Protein 8YY7 (pdb70)

Secondary structure (DSSP, 8-state):
-PPBSS--S--SS--HHHHHHHHH-SEEEEE-TTS-EEEEE-SHHHHHHHHH-TTEESGGGGSTTS--SS---S-HHHHTHHHHHHHTT-HHHHHHHH-GGG-TTHHHHHHHHHHHHHHHHHHH-S-EETIIIIIHHHHHHHHHHHHT--STTHHHHHHHHHHHTB--SS--HHHHHHHHHHHHHHHHHHT-SS---SHHHHHHHHHTT---HHHHHHHHHHHHHHHHHHHHHHHHHHHHHHHH-HHHHHHHHH-GGGHHHHHHHHHHH---B-S-EEEEESS-EEETTEEEPTT-EEEE-HHHHHT-TTTSSSTTS--TT-S-----TT--GGG--TTHHHHHHHHHHHHHHHHHH-TT-EESS-GGGS-BPSSBSB--BS--EEE-/-PPBSS--S--SS--HHHHHHHHH-SEEEEE-TTS-EEEEE-SHHHHHHHHT-TTEESGGGGSTTS--SS---S-HHHHTHHHHHHHTT-HHHHHHHT-TTT-TTHHHHHHHHHHHHHHHHHHH-S-EETIIIIIHHHHHHHHHHHHT--STTHHHHHHHHHHHTB--SS--TTHHHHHHHHHHHHHHHHT-SS---SHHHHHHHHHTT---HHHHHHHHHHHHHHHHHHHHHHHHHHHHHHHH-HHHHHHHHH-GGGHHHHHHHHHHH---B-SPEEEEESS-EEETTEEEPTT-EEEE-HHHHHT-TTTSSSTTS--TT-S-----TT--GGGS-TTHHHHHHHHHHHHHHHHHH-TT-EESS-GGGS-BPPSBSB--BS--EEE-

Sequence (776 aa):
PLPDFPLSRRGDILPAEAERLRAEQPVARVRTMTGDEAWLVSSYELAKQVLEDDRFSLKDTANPGVPRQYALTIPPEVVNNMGNINSAGLRNAVMKTLSPQADRELGGWLEAQAHQLLDRLIEQGPPADLRDGFTEPYSAALHCRLLGIPTDDWRRLMSGIDVAFITSPRTFEGSAVNWYKDLGYMVDRLNADPEPTEGLLGRFAELRRSVSDELLATVALSLFGAGAVSTSAFLQHAIIALAQQPELADRLRAEPAVIGRAVDELLRYNLSIGDALPRIALADVRLGEVEIRAGELVLVLIEGANYDPAVFPHPERIDFDRESNPHLAFGGGQHFCPASALGRTHAEIALTALVEKLPALRLALPVEQLAWRPGFIKRLPERLPVLWPLPDFPLSRRGDILPAEAERLRAEQPVARVRTMTGDEAWLVSSYELAKQVLEDDRFSLKDTANPGVPRQYALTIPPEVVNNMGNINSAGLRNAVMKTLSPQADRELGGWLEAQAHQLLDRLIEQGPPADLRDGFTEPYSAALHCRLLGIPTDDWRRLMSGIDVAFITSPRTFEGSAVNWYKDLGYMVDRLNADPEPTEGLLGRFAELRRSVSDELLATVALSLFGAGAVSTSAFLQHAIIALAQQPELADRLRAEPAVIGRAVDELLRYNLSIGDALPRIALADVRLGEVEIRAGELVLVLIEGANYDPAVFPHPERIDFDRESNPHLAFGGGQHFCPASALGRTHAEIALTALVEKLPALRLALPVEQLAWRPGFIKRLPERLPVLW

Organism: NCBI:txid2018025

Foldseek 3Di:
DFAEPDQDLQWQADRPVLVVCVVPPQFGWHQALLRFIFTEHFAQVLLQVLLADCLFDQLCQLPPPFDHNFEQLDRSCVSVLVVVCVVVVNVVLLLCLLDPVNVVCPLVVLLVVLLVLLVVDVVVADWFFCLVSPLQLSLLCSLCQQAQHDCPCSVVLVVLLVQCFFGHSYDDPVSVVSHVVQLVVLLCQLPPPPHGCHHSSNVVNVVVVVQDSSSSSSSSSSCSSVRSLVLSFLLQNVLQVCQVPVVLLVVCVVPVVLLLLQSLLSLLSGQFQSHFRKTARCAFDCRPNDTDHHSHIYGYDQNSHSQHCVVPPPSRDRDSDDPDRPGQSQHHHPPRPSNVVVSSSSNSSSSSSCCVSPVNKHFPDDSVPFDWDPRGSTTHGPTGIIHD/DAAEPDQDLQWQADRPVLVVCCVPPQFGWHQALLRAIATEHFAQVLLQVLLADCLWDQLCQLPPPFDHNFEQLARSCLSVLVVVCVVVVNCVLLLCLLDPVNPVCLLVVLLVLLQVLLVVCVVVADWFFCLVSPLQLSLLCSLCQQAQHDSPCSVVLVVLLVLCFFGHSYDDPCSVVSVVVVLVVLLCQLVDPVHGCHHSSNVVNVVVVVADSSSSSSSSSSCSNVRSLLLSFLLQNLLQVCQVPVVVLVCCVVPVVLLLLQSLLSLLSGQFQRHFRKTARCAFDCRPNDTDHHSHIYGYDQNSHSQRCVVPPPSRDRDSDDPDRPGQSQHDHPPRPSNVVVSSSSNSSNSSSVCVSPVNKHFPDDSVPFDWDPRGSTTHGPTGIIHD

Structure (mmCIF, N/CA/C/O backbone):
data_8YY7
#
_entry.id   8YY7
#
_cell.length_a   84.970
_cell.length_b   84.970
_cell.length_c   136.220
_cell.angle_alpha   90.00
_cell.angle_beta   90.00
_cell.angle_gamma   90.00
#
_symmetry.space_group_name_H-M   'P 43'
#
loop_
_entity.id
_entity.type
_entity.pdbx_description
1 polymer PtmB
2 non-polymer (3S,6S)-3,6-bis[(1H-indol-3-yl)methyl]piperazine-2,5-dione
3 non-polymer HYPOXANTHINE
4 non-polymer 'PROTOPORPHYRIN IX CONTAINING FE'
5 water water
#
loop_
_atom_site.group_PDB
_atom_site.id
_atom_site.type_symbol
_atom_site.label_atom_id
_atom_site.label_alt_id
_atom_site.label_comp_id
_atom_site.label_asym_id
_atom_site.label_entity_id
_atom_site.label_seq_id
_atom_site.pdbx_PDB_ins_code
_atom_site.Cartn_x
_atom_site.Cartn_y
_atom_site.Cartn_z
_atom_site.occupancy
_atom_site.B_iso_or_equiv
_atom_site.auth_seq_id
_atom_site.auth_comp_id
_atom_site.auth_asym_id
_atom_site.auth_atom_id
_atom_site.pdbx_PDB_model_num
ATOM 1 N N . PRO A 1 19 ? 0.107 9.546 -7.148 1.00 81.24 19 PRO A N 1
ATOM 2 C CA . PRO A 1 19 ? -1.251 9.038 -6.889 1.00 68.21 19 PRO A CA 1
ATOM 3 C C . PRO A 1 19 ? -2.287 10.148 -6.746 1.00 54.96 19 PRO A C 1
ATOM 4 O O . PRO A 1 19 ? -2.147 11.034 -5.898 1.00 53.13 19 PRO A O 1
ATOM 8 N N . LEU A 1 20 ? -3.335 10.114 -7.562 1.00 46.28 20 LEU A N 1
ATOM 9 C CA . LEU A 1 20 ? -4.306 11.206 -7.500 1.00 45.99 20 LEU A CA 1
ATOM 10 C C . LEU A 1 20 ? -5.281 10.990 -6.339 1.00 34.92 20 LEU A C 1
ATOM 11 O O . LEU A 1 20 ? -5.731 9.863 -6.103 1.00 34.30 20 LEU A O 1
ATOM 16 N N . PRO A 1 21 ? -5.608 12.045 -5.594 1.00 32.57 21 PRO A N 1
ATOM 17 C CA . PRO A 1 21 ? -6.669 11.929 -4.587 1.00 30.23 21 PRO A CA 1
ATOM 18 C C . PRO A 1 21 ? -7.981 11.506 -5.224 1.00 27.86 21 PRO A C 1
ATOM 19 O O . PRO A 1 21 ? -8.291 11.874 -6.360 1.00 26.00 21 PRO A O 1
ATOM 23 N N . ASP A 1 22 ? -8.736 10.693 -4.496 1.00 22.90 22 ASP A N 1
ATOM 24 C CA . ASP A 1 22 ? -10.014 10.210 -4.986 1.00 27.45 22 ASP A CA 1
ATOM 25 C C . ASP A 1 22 ? -11.116 11.200 -4.645 1.00 22.81 22 ASP A C 1
ATOM 26 O O . ASP A 1 22 ? -11.060 11.898 -3.632 1.00 21.12 22 ASP A O 1
ATOM 31 N N . PHE A 1 23 ? -12.122 11.250 -5.509 1.00 21.32 23 PHE A N 1
ATOM 32 C CA . PHE A 1 23 ? -13.343 11.985 -5.238 1.00 21.88 23 PHE A CA 1
ATOM 33 C C . PHE A 1 23 ? -14.494 11.053 -5.588 1.00 24.17 23 PHE A C 1
ATOM 34 O O . PHE A 1 23 ? -14.374 10.266 -6.543 1.00 24.11 23 PHE A O 1
ATOM 42 N N . PRO A 1 24 ? -15.610 11.085 -4.842 1.00 22.24 24 PRO A N 1
ATOM 43 C CA . PRO A 1 24 ? -16.029 11.964 -3.735 1.00 25.09 24 PRO A CA 1
ATOM 44 C C . PRO A 1 24 ? -15.327 11.660 -2.418 1.00 22.36 24 PRO A C 1
ATOM 45 O O . PRO A 1 24 ? -14.616 10.657 -2.325 1.00 19.79 24 PRO A O 1
ATOM 49 N N . LEU A 1 25 ? -15.558 12.497 -1.401 1.00 24.45 25 LEU A N 1
ATOM 50 C CA . LEU A 1 25 ? -14.647 12.582 -0.261 1.00 24.93 25 LEU A CA 1
ATOM 51 C C . LEU A 1 25 ? -14.912 11.577 0.853 1.00 34.80 25 LEU A C 1
ATOM 52 O O . LEU A 1 25 ? -13.963 10.993 1.394 1.00 43.38 25 LEU A O 1
ATOM 57 N N . SER A 1 26 ? -16.170 11.401 1.236 1.00 29.61 26 SER A N 1
ATOM 58 C CA . SER A 1 26 ? -16.544 10.606 2.407 1.00 30.79 26 SER A CA 1
ATOM 59 C C . SER A 1 26 ? -18.044 10.772 2.421 1.00 26.82 26 SER A C 1
ATOM 60 O O . SER A 1 26 ? -18.551 11.787 1.926 1.00 23.11 26 SER A O 1
ATOM 63 N N . ARG A 1 27 ? -18.745 9.797 3.003 1.00 27.06 27 ARG A N 1
ATOM 64 C CA . ARG A 1 27 ? -20.203 9.764 2.971 1.00 27.05 27 ARG A CA 1
ATOM 65 C C . ARG A 1 27 ? -20.665 10.260 4.330 1.00 24.48 27 ARG A C 1
ATOM 66 O O . ARG A 1 27 ? -21.834 10.651 4.476 1.00 21.99 27 ARG A O 1
ATOM 74 N N . ARG A 1 28 ? -19.772 10.274 5.311 1.00 20.06 28 ARG A N 1
ATOM 75 C CA . ARG A 1 28 ? -20.141 10.664 6.662 1.00 23.11 28 ARG A CA 1
ATOM 76 C C . ARG A 1 28 ? -20.404 12.162 6.680 1.00 23.00 28 ARG A C 1
ATOM 77 O O . ARG A 1 28 ? -19.537 12.954 6.292 1.00 24.67 28 ARG A O 1
ATOM 85 N N . GLY A 1 29 ? -21.613 12.547 7.084 1.00 21.81 29 GLY A N 1
ATOM 86 C CA . GLY A 1 29 ? -22.058 13.918 6.951 1.00 21.73 29 GLY A CA 1
ATOM 87 C C . GLY A 1 29 ? -22.099 14.733 8.220 1.00 24.12 29 GLY A C 1
ATOM 88 O O . GLY A 1 29 ? -22.621 15.857 8.197 1.00 23.23 29 GLY A O 1
ATOM 89 N N . ASP A 1 30 ? -21.585 14.231 9.336 1.00 21.78 30 ASP A N 1
ATOM 90 C CA . ASP A 1 30 ? -21.761 15.014 10.551 1.00 28.13 30 ASP A CA 1
ATOM 91 C C . ASP A 1 30 ? -20.523 15.799 10.950 1.00 25.13 30 ASP A C 1
ATOM 92 O O . ASP A 1 30 ? -20.619 16.609 11.873 1.00 29.49 30 ASP A O 1
ATOM 97 N N . ILE A 1 31 ? -19.376 15.578 10.287 1.00 23.99 31 ILE A N 1
ATOM 98 C CA . ILE A 1 31 ? -18.187 16.416 10.423 1.00 26.05 31 ILE A CA 1
ATOM 99 C C . ILE A 1 31 ? -17.552 16.616 9.052 1.00 24.24 31 ILE A C 1
ATOM 100 O O . ILE A 1 31 ? -17.637 15.758 8.169 1.00 19.97 31 ILE A O 1
ATOM 105 N N . LEU A 1 32 ? -16.918 17.759 8.876 1.00 21.93 32 LEU A N 1
ATOM 106 C CA . LEU A 1 32 ? -16.204 18.021 7.632 1.00 23.73 32 LEU A CA 1
ATOM 107 C C . LEU A 1 32 ? -15.186 16.907 7.385 1.00 19.52 32 LEU A C 1
ATOM 108 O O . LEU A 1 32 ? -14.426 16.569 8.294 1.00 24.24 32 LEU A O 1
ATOM 113 N N . PRO A 1 33 ? -15.161 16.295 6.202 1.00 19.37 33 PRO A N 1
ATOM 114 C CA . PRO A 1 33 ? -14.083 15.339 5.900 1.00 24.18 33 PRO A CA 1
ATOM 115 C C . PRO A 1 33 ? -12.736 16.019 6.065 1.00 24.89 33 PRO A C 1
ATOM 116 O O . PRO A 1 33 ? -12.509 17.110 5.532 1.00 23.48 33 PRO A O 1
ATOM 120 N N . ALA A 1 34 ? -11.850 15.381 6.833 1.00 24.58 34 ALA A N 1
ATOM 121 C CA . ALA A 1 34 ? -10.502 15.915 7.005 1.00 27.39 34 ALA A CA 1
ATOM 122 C C . ALA A 1 34 ? -9.853 16.211 5.661 1.00 29.48 34 ALA A C 1
ATOM 123 O O . ALA A 1 34 ? -9.117 17.194 5.528 1.00 32.90 34 ALA A O 1
ATOM 125 N N . GLU A 1 35 ? -10.149 15.398 4.647 1.00 29.45 35 GLU A N 1
ATOM 126 C CA . GLU A 1 35 ? -9.567 15.609 3.328 1.00 28.58 35 GLU A CA 1
ATOM 127 C C . GLU A 1 35 ? -9.964 16.962 2.738 1.00 30.90 35 GLU A C 1
ATOM 128 O O . GLU A 1 35 ? -9.165 17.584 2.028 1.00 29.43 35 GLU A O 1
ATOM 134 N N . ALA A 1 36 ? -11.173 17.447 3.040 1.00 25.84 36 ALA A N 1
ATOM 135 C CA . ALA A 1 36 ? -11.591 18.756 2.538 1.00 33.20 36 ALA A CA 1
ATOM 136 C C . ALA A 1 36 ? -10.697 19.867 3.077 1.00 30.95 36 ALA A C 1
ATOM 137 O O . ALA A 1 36 ? -10.324 20.794 2.344 1.00 29.44 36 ALA A O 1
ATOM 139 N N . GLU A 1 37 ? -10.350 19.801 4.361 1.00 28.78 37 GLU A N 1
ATOM 140 C CA . GLU A 1 37 ? -9.452 20.802 4.925 1.00 29.10 37 GLU A CA 1
ATOM 141 C C . GLU A 1 37 ? -8.039 20.670 4.364 1.00 30.34 37 GLU A C 1
ATOM 142 O O . GLU A 1 37 ? -7.345 21.675 4.182 1.00 29.88 37 GLU A O 1
ATOM 148 N N . ARG A 1 38 ? -7.591 19.442 4.089 1.00 30.71 38 ARG A N 1
ATOM 149 C CA . ARG A 1 38 ? -6.247 19.263 3.551 1.00 30.56 38 ARG A CA 1
ATOM 150 C C . ARG A 1 38 ? -6.152 19.770 2.116 1.00 27.36 38 ARG A C 1
ATOM 151 O O . ARG A 1 38 ? -5.195 20.463 1.752 1.00 27.57 38 ARG A O 1
ATOM 159 N N . LEU A 1 39 ? -7.118 19.400 1.277 1.00 29.32 39 LEU A N 1
ATOM 160 C CA . LEU A 1 39 ? -7.159 19.928 -0.085 1.00 28.99 39 LEU A CA 1
ATOM 161 C C . LEU A 1 39 ? -7.145 21.452 -0.085 1.00 28.69 39 LEU A C 1
ATOM 162 O O . LEU A 1 39 ? -6.363 22.079 -0.807 1.00 29.45 39 LEU A O 1
ATOM 167 N N . ARG A 1 40 ? -7.996 22.074 0.734 1.00 29.19 40 ARG A N 1
ATOM 168 C CA . ARG A 1 40 ? -8.109 23.527 0.671 1.00 31.72 40 ARG A CA 1
ATOM 169 C C . ARG A 1 40 ? -6.810 24.203 1.081 1.00 33.20 40 ARG A C 1
ATOM 170 O O . ARG A 1 40 ? -6.423 25.225 0.501 1.00 35.43 40 ARG A O 1
ATOM 178 N N . ALA A 1 41 ? -6.113 23.636 2.067 1.00 31.53 41 ALA A N 1
ATOM 179 C CA . ALA A 1 41 ? -4.922 24.276 2.610 1.00 30.48 41 ALA A CA 1
ATOM 180 C C . ALA A 1 41 ? -3.690 24.075 1.733 1.00 35.77 41 ALA A C 1
ATOM 181 O O . ALA A 1 41 ? -2.831 24.962 1.678 1.00 39.95 41 ALA A O 1
ATOM 183 N N . GLU A 1 42 ? -3.583 22.945 1.038 1.00 31.99 42 GLU A N 1
ATOM 184 C CA . GLU A 1 42 ? -2.366 22.600 0.309 1.00 34.43 42 GLU A CA 1
ATOM 185 C C . GLU A 1 42 ? -2.523 22.675 -1.199 1.00 33.63 42 GLU A C 1
ATOM 186 O O . GLU A 1 42 ? -1.575 23.036 -1.893 1.00 35.74 42 GLU A O 1
ATOM 192 N N . GLN A 1 43 ? -3.686 22.317 -1.734 1.00 29.16 43 GLN A N 1
ATOM 193 C CA . GLN A 1 43 ? -3.919 22.352 -3.177 1.00 28.47 43 GLN A CA 1
ATOM 194 C C . GLN A 1 43 ? -5.369 22.737 -3.444 1.00 24.07 43 GLN A C 1
ATOM 195 O O . GLN A 1 43 ? -6.195 21.908 -3.844 1.00 22.71 43 GLN A O 1
ATOM 201 N N . PRO A 1 44 ? -5.708 24.017 -3.260 1.00 27.12 44 PRO A N 1
ATOM 202 C CA . PRO A 1 44 ? -7.114 24.438 -3.404 1.00 20.72 44 PRO A CA 1
ATOM 203 C C . PRO A 1 44 ? -7.687 24.211 -4.790 1.00 24.14 44 PRO A C 1
ATOM 204 O O . PRO A 1 44 ? -8.915 24.160 -4.925 1.00 23.61 44 PRO A O 1
ATOM 208 N N . VAL A 1 45 ? -6.853 24.092 -5.823 1.00 21.39 45 VAL A N 1
ATOM 209 C CA . VAL A 1 45 ? -7.257 23.543 -7.115 1.00 19.77 45 VAL A CA 1
ATOM 210 C C . VAL A 1 45 ? -6.428 22.286 -7.303 1.00 23.25 45 VAL A C 1
ATOM 211 O O . VAL A 1 45 ? -5.201 22.360 -7.464 1.00 23.71 45 VAL A O 1
ATOM 215 N N . ALA A 1 46 ? -7.078 21.129 -7.245 1.00 23.23 46 ALA A N 1
ATOM 216 C CA . ALA A 1 46 ? -6.373 19.854 -7.166 1.00 24.13 46 ALA A CA 1
ATOM 217 C C . ALA A 1 46 ? -6.902 18.906 -8.227 1.00 22.71 46 ALA A C 1
ATOM 218 O O . ALA A 1 46 ? -8.117 18.761 -8.374 1.00 22.50 46 ALA A O 1
ATOM 220 N N . ARG A 1 47 ? -5.994 18.270 -8.966 1.00 22.25 47 ARG A N 1
ATOM 221 C CA . ARG A 1 47 ? -6.388 17.200 -9.866 1.00 24.84 47 ARG A CA 1
ATOM 222 C C . ARG A 1 47 ? -6.791 15.977 -9.050 1.00 24.71 47 ARG A C 1
ATOM 223 O O . ARG A 1 47 ? -6.063 15.552 -8.147 1.00 24.40 47 ARG A O 1
ATOM 231 N N . VAL A 1 48 ? -7.976 15.439 -9.347 1.00 23.03 48 VAL A N 1
ATOM 232 C CA . VAL A 1 48 ? -8.522 14.296 -8.634 1.00 22.59 48 VAL A CA 1
ATOM 233 C C . VAL A 1 48 ? -9.037 13.282 -9.641 1.00 22.07 48 VAL A C 1
ATOM 234 O O . VAL A 1 48 ? -9.289 13.597 -10.806 1.00 19.28 48 VAL A O 1
ATOM 238 N N . ARG A 1 49 ? -9.204 12.053 -9.154 1.00 19.66 49 ARG A N 1
ATOM 239 C CA . ARG A 1 49 ? -9.781 10.941 -9.900 1.00 21.36 49 ARG A CA 1
ATOM 240 C C . ARG A 1 49 ? -11.205 10.732 -9.403 1.00 22.08 49 ARG A C 1
ATOM 241 O O . ARG A 1 49 ? -11.412 10.381 -8.239 1.00 19.15 49 ARG A O 1
ATOM 249 N N . THR A 1 50 ? -12.180 10.964 -10.276 1.00 21.42 50 THR A N 1
ATOM 250 C CA . THR A 1 50 ? -13.574 10.759 -9.913 1.00 22.96 50 THR A CA 1
ATOM 251 C C . THR A 1 50 ? -13.921 9.268 -9.944 1.00 24.56 50 THR A C 1
ATOM 252 O O . THR A 1 50 ? -13.143 8.428 -10.413 1.00 22.21 50 THR A O 1
ATOM 256 N N . MET A 1 51 ? -15.122 8.942 -9.444 1.00 21.83 51 MET A N 1
ATOM 257 C CA . MET A 1 51 ? -15.546 7.545 -9.375 1.00 22.12 51 MET A CA 1
ATOM 258 C C . MET A 1 51 ? -15.686 6.927 -10.759 1.00 20.20 51 MET A C 1
ATOM 259 O O . MET A 1 51 ? -15.675 5.697 -10.878 1.00 26.71 51 MET A O 1
ATOM 264 N N . THR A 1 52 ? -15.813 7.741 -11.812 1.00 21.52 52 THR A N 1
ATOM 265 C CA . THR A 1 52 ? -15.861 7.193 -13.167 1.00 22.13 52 THR A CA 1
ATOM 266 C C . THR A 1 52 ? -14.492 6.765 -13.680 1.00 24.98 52 THR A C 1
ATOM 267 O O . THR A 1 52 ? -14.418 6.095 -14.717 1.00 22.46 52 THR A O 1
ATOM 271 N N . GLY A 1 53 ? -13.417 7.122 -12.982 1.00 22.54 53 GLY A N 1
ATOM 272 C CA . GLY A 1 53 ? -12.085 7.039 -13.534 1.00 23.14 53 GLY A CA 1
ATOM 273 C C . GLY A 1 53 ? -11.656 8.276 -14.296 1.00 28.77 53 GLY A C 1
ATOM 274 O O . GLY A 1 53 ? -10.476 8.400 -14.626 1.00 21.34 53 GLY A O 1
ATOM 275 N N . ASP A 1 54 ? -12.577 9.188 -14.604 1.00 21.92 54 ASP A N 1
ATOM 276 C CA . ASP A 1 54 ? -12.176 10.441 -15.229 1.00 26.13 54 ASP A CA 1
ATOM 277 C C . ASP A 1 54 ? -11.404 11.308 -14.243 1.00 22.68 54 ASP A C 1
ATOM 278 O O . ASP A 1 54 ? -11.472 11.128 -13.025 1.00 24.77 54 ASP A O 1
ATOM 283 N N . GLU A 1 55 ? -10.695 12.291 -14.779 1.00 24.56 55 GLU A N 1
ATOM 284 C CA . GLU A 1 55 ? -10.007 13.255 -13.934 1.00 25.61 55 GLU A CA 1
ATOM 285 C C . GLU A 1 55 ? -10.745 14.587 -13.948 1.00 22.77 55 GLU A C 1
ATOM 286 O O . GLU A 1 55 ? -11.524 14.882 -14.856 1.00 23.52 55 GLU A O 1
ATOM 292 N N . ALA A 1 56 ? -10.486 15.394 -12.921 1.00 21.08 56 ALA A N 1
ATOM 293 C CA . ALA A 1 56 ? -11.166 16.669 -12.764 1.00 19.14 56 ALA A CA 1
ATOM 294 C C . ALA A 1 56 ? -10.299 17.560 -11.907 1.00 21.52 56 ALA A C 1
ATOM 295 O O . ALA A 1 56 ? -9.382 17.088 -11.224 1.00 23.14 56 ALA A O 1
ATOM 297 N N . TRP A 1 57 ? -10.612 18.856 -11.938 1.00 21.31 57 TRP A N 1
ATOM 298 C CA . TRP A 1 57 ? -10.041 19.829 -11.016 1.00 21.68 57 TRP A CA 1
ATOM 299 C C . TRP A 1 57 ? -11.025 20.086 -9.876 1.00 19.45 57 TRP A C 1
ATOM 300 O O . TRP A 1 57 ? -12.103 20.651 -10.097 1.00 20.93 57 TRP A O 1
ATOM 311 N N . LEU A 1 58 ? -10.641 19.720 -8.662 1.00 19.43 58 LEU A N 1
ATOM 312 C CA . LEU A 1 58 ? -11.472 19.950 -7.482 1.00 18.02 58 LEU A CA 1
ATOM 313 C C . LEU A 1 58 ? -11.075 21.268 -6.826 1.00 20.68 58 LEU A C 1
ATOM 314 O O . LEU A 1 58 ? -9.917 21.445 -6.433 1.00 20.85 58 LEU A O 1
ATOM 319 N N . VAL A 1 59 ? -12.032 22.189 -6.716 1.00 17.38 59 VAL A N 1
ATOM 320 C CA . VAL A 1 59 ? -11.787 23.555 -6.262 1.00 19.38 59 VAL A CA 1
ATOM 321 C C . VAL A 1 59 ? -12.375 23.700 -4.868 1.00 17.36 59 VAL A C 1
ATOM 322 O O . VAL A 1 59 ? -13.599 23.629 -4.704 1.00 19.30 59 VAL A O 1
ATOM 326 N N . SER A 1 60 ? -11.522 23.935 -3.864 1.00 19.64 60 SER A N 1
ATOM 327 C CA . SER A 1 60 ? -11.956 23.765 -2.479 1.00 21.46 60 SER A CA 1
ATOM 328 C C . SER A 1 60 ? -11.768 24.966 -1.561 1.00 22.69 60 SER A C 1
ATOM 329 O O . SER A 1 60 ? -12.147 24.879 -0.389 1.00 21.44 60 SER A O 1
ATOM 332 N N . SER A 1 61 ? -11.234 26.084 -2.042 1.00 18.55 61 SER A N 1
ATOM 333 C CA . SER A 1 61 ? -11.205 27.293 -1.234 1.00 18.15 61 SER A CA 1
ATOM 334 C C . SER A 1 61 ? -12.343 28.220 -1.637 1.00 18.33 61 SER A C 1
ATOM 335 O O . SER A 1 61 ? -12.833 28.185 -2.771 1.00 19.67 61 SER A O 1
ATOM 338 N N . TYR A 1 62 ? -12.750 29.070 -0.694 1.00 20.31 62 TYR A N 1
ATOM 339 C CA . TYR A 1 62 ? -13.897 29.942 -0.928 1.00 18.68 62 TYR A CA 1
ATOM 340 C C . TYR A 1 62 ? -13.663 30.855 -2.122 1.00 19.92 62 TYR A C 1
ATOM 341 O O . TYR A 1 62 ? -14.523 30.981 -3.003 1.00 18.04 62 TYR A O 1
ATOM 350 N N . GLU A 1 63 ? -12.506 31.514 -2.156 1.00 22.32 63 GLU A N 1
ATOM 351 C CA . GLU A 1 63 ? -12.244 32.520 -3.182 1.00 25.94 63 GLU A CA 1
ATOM 352 C C . GLU A 1 63 ? -12.306 31.908 -4.578 1.00 23.90 63 GLU A C 1
ATOM 353 O O . GLU A 1 63 ? -12.925 32.470 -5.487 1.00 20.22 63 GLU A O 1
ATOM 359 N N . LEU A 1 64 ? -11.673 30.747 -4.763 1.00 18.68 64 LEU A N 1
ATOM 360 C CA . LEU A 1 64 ? -11.642 30.112 -6.073 1.00 20.78 64 LEU A CA 1
ATOM 361 C C . LEU A 1 64 ? -12.959 29.425 -6.409 1.00 19.10 64 LEU A C 1
ATOM 362 O O . LEU A 1 64 ? -13.347 29.394 -7.579 1.00 23.07 64 LEU A O 1
ATOM 367 N N . ALA A 1 65 ? -13.651 28.872 -5.409 1.00 18.49 65 ALA A N 1
ATOM 368 C CA . ALA A 1 65 ? -15.001 28.364 -5.623 1.00 16.37 65 ALA A CA 1
ATOM 369 C C . ALA A 1 65 ? -15.909 29.447 -6.195 1.00 19.83 65 ALA A C 1
ATOM 370 O O . ALA A 1 65 ? -16.555 29.253 -7.230 1.00 18.47 65 ALA A O 1
ATOM 372 N N . LYS A 1 66 ? -15.979 30.595 -5.517 1.00 19.97 66 LYS A N 1
ATOM 373 C CA . LYS A 1 66 ? -16.884 31.656 -5.949 1.00 22.22 66 LYS A CA 1
ATOM 374 C C . LYS A 1 66 ? -16.495 32.165 -7.333 1.00 23.98 66 LYS A C 1
ATOM 375 O O . LYS A 1 66 ? -17.360 32.417 -8.181 1.00 19.47 66 LYS A O 1
ATOM 381 N N . GLN A 1 67 ? -15.189 32.267 -7.592 1.00 20.67 67 GLN A N 1
ATOM 382 C CA . GLN A 1 67 ? -14.718 32.651 -8.917 1.00 24.52 67 GLN A CA 1
ATOM 383 C C . GLN A 1 67 ? -15.276 31.722 -9.994 1.00 22.23 67 GLN A C 1
ATOM 384 O O . GLN A 1 67 ? -15.812 32.181 -11.009 1.00 19.96 67 GLN A O 1
ATOM 390 N N . VAL A 1 68 ? -15.155 30.404 -9.786 1.00 19.69 68 VAL A N 1
ATOM 391 C CA . VAL A 1 68 ? -15.693 29.445 -10.754 1.00 18.71 68 VAL A CA 1
ATOM 392 C C . VAL A 1 68 ? -17.189 29.655 -10.947 1.00 18.28 68 VAL A C 1
ATOM 393 O O . VAL A 1 68 ? -17.685 29.730 -12.079 1.00 20.21 68 VAL A O 1
ATOM 397 N N . LEU A 1 69 ? -17.939 29.745 -9.846 1.00 20.41 69 LEU A N 1
ATOM 398 C CA . LEU A 1 69 ? -19.382 29.908 -9.997 1.00 22.95 69 LEU A CA 1
ATOM 399 C C . LEU A 1 69 ? -19.716 31.189 -10.759 1.00 19.05 69 LEU A C 1
ATOM 400 O O . LEU A 1 69 ? -20.688 31.217 -11.517 1.00 17.72 69 LEU A O 1
ATOM 405 N N . GLU A 1 70 ? -18.907 32.237 -10.623 1.00 21.14 70 GLU A N 1
ATOM 406 C CA . GLU A 1 70 ? -19.247 33.514 -11.252 1.00 20.69 70 GLU A CA 1
ATOM 407 C C . GLU A 1 70 ? -18.600 33.718 -12.619 1.00 24.56 70 GLU A C 1
ATOM 408 O O . GLU A 1 70 ? -18.858 34.736 -13.266 1.00 27.77 70 GLU A O 1
ATOM 414 N N . ASP A 1 71 ? -17.799 32.771 -13.087 1.00 23.53 71 ASP A N 1
ATOM 415 C CA . ASP A 1 71 ? -17.159 32.848 -14.397 1.00 22.02 71 ASP A CA 1
ATOM 416 C C . ASP A 1 71 ? -17.890 31.899 -15.340 1.00 24.24 71 ASP A C 1
ATOM 417 O O . ASP A 1 71 ? -17.764 30.677 -15.216 1.00 23.06 71 ASP A O 1
ATOM 422 N N . ASP A 1 72 ? -18.624 32.454 -16.308 1.00 21.30 72 ASP A N 1
ATOM 423 C CA . ASP A 1 72 ? -19.486 31.626 -17.151 1.00 21.57 72 ASP A CA 1
ATOM 424 C C . ASP A 1 72 ? -18.748 30.917 -18.275 1.00 24.38 72 ASP A C 1
ATOM 425 O O . ASP A 1 72 ? -19.398 30.269 -19.105 1.00 26.30 72 ASP A O 1
ATOM 430 N N . ARG A 1 73 ? -17.425 31.006 -18.336 1.00 23.35 73 ARG A N 1
ATOM 431 C CA . ARG A 1 73 ? -16.717 30.073 -19.199 1.00 26.55 73 ARG A CA 1
ATOM 432 C C . ARG A 1 73 ? -16.474 28.741 -18.511 1.00 24.66 73 ARG A C 1
ATOM 433 O O . ARG A 1 73 ? -15.868 27.858 -19.119 1.00 22.63 73 ARG A O 1
ATOM 441 N N . PHE A 1 74 ? -16.915 28.595 -17.254 1.00 18.98 74 PHE A N 1
ATOM 442 C CA . PHE A 1 74 ? -17.125 27.293 -16.633 1.00 19.24 74 PHE A CA 1
ATOM 443 C C . PHE A 1 74 ? -18.612 26.995 -16.752 1.00 23.37 74 PHE A C 1
ATOM 444 O O . PHE A 1 74 ? -19.430 27.621 -16.072 1.00 24.89 74 PHE A O 1
ATOM 452 N N . SER A 1 75 ? -18.958 26.061 -17.630 1.00 17.76 75 SER A N 1
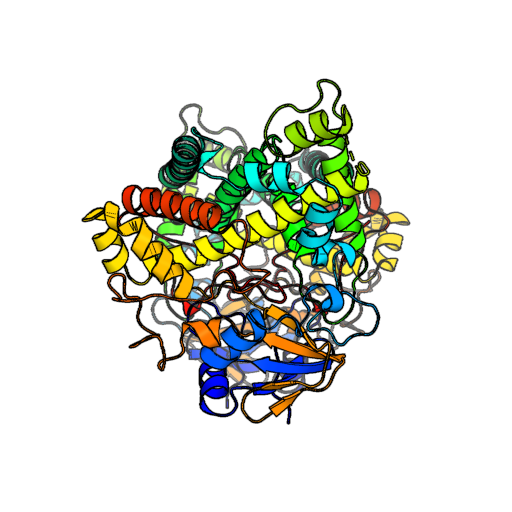ATOM 453 C CA . SER A 1 75 ? -20.326 25.867 -18.094 1.00 22.76 75 SER A CA 1
ATOM 454 C C . SER A 1 75 ? -20.982 24.665 -17.431 1.00 19.02 75 SER A C 1
ATOM 455 O O . SER A 1 75 ? -20.426 23.565 -17.450 1.00 18.25 75 SER A O 1
ATOM 458 N N . LEU A 1 76 ? -22.197 24.867 -16.913 1.00 21.73 76 LEU A N 1
ATOM 459 C CA . LEU A 1 76 ? -22.956 23.780 -16.309 1.00 19.98 76 LEU A CA 1
ATOM 460 C C . LEU A 1 76 ? -23.603 22.908 -17.383 1.00 22.64 76 LEU A C 1
ATOM 461 O O . LEU A 1 76 ? -23.499 21.677 -17.347 1.00 19.18 76 LEU A O 1
ATOM 466 N N . LYS A 1 77 ? -24.273 23.515 -18.352 1.00 20.30 77 LYS A N 1
ATOM 467 C CA . LYS A 1 77 ? -25.016 22.746 -19.380 1.00 23.19 77 LYS A CA 1
ATOM 468 C C . LYS A 1 77 ? -24.096 21.743 -20.085 1.00 24.36 77 LYS A C 1
ATOM 469 O O . LYS A 1 77 ? -24.523 20.614 -20.327 1.00 23.40 77 LYS A O 1
ATOM 475 N N . ASP A 1 78 ? -22.861 22.147 -20.348 1.00 23.98 78 ASP A N 1
ATOM 476 C CA . ASP A 1 78 ? -21.983 21.273 -21.115 1.00 24.89 78 ASP A CA 1
ATOM 477 C C . ASP A 1 78 ? -21.493 20.062 -20.331 1.00 24.82 78 ASP A C 1
ATOM 478 O O . ASP A 1 78 ? -20.933 19.140 -20.949 1.00 23.82 78 ASP A O 1
ATOM 483 N N . THR A 1 79 ? -21.709 20.016 -19.008 1.00 19.06 79 THR A N 1
ATOM 484 C CA . THR A 1 79 ? -21.305 18.823 -18.260 1.00 19.49 79 THR A CA 1
ATOM 485 C C . THR A 1 79 ? -22.065 17.584 -18.700 1.00 22.32 79 THR A C 1
ATOM 486 O O . THR A 1 79 ? -21.598 16.463 -18.450 1.00 21.41 79 THR A O 1
ATOM 490 N N . ALA A 1 80 ? -23.231 17.764 -19.319 1.00 21.99 80 ALA A N 1
ATOM 491 C CA . ALA A 1 80 ? -24.086 16.681 -19.792 1.00 24.28 80 ALA A CA 1
ATOM 492 C C . ALA A 1 80 ? -23.735 16.205 -21.202 1.00 26.21 80 ALA A C 1
ATOM 493 O O . ALA A 1 80 ? -24.373 15.266 -21.699 1.00 30.45 80 ALA A O 1
ATOM 495 N N . ASN A 1 81 ? -22.769 16.839 -21.863 1.00 25.05 81 ASN A N 1
ATOM 496 C CA . ASN A 1 81 ? -22.470 16.516 -23.253 1.00 30.66 81 ASN A CA 1
ATOM 497 C C . ASN A 1 81 ? -21.895 15.104 -23.370 1.00 32.37 81 ASN A C 1
ATOM 498 O O . ASN A 1 81 ? -21.167 14.646 -22.482 1.00 28.48 81 ASN A O 1
ATOM 503 N N . PRO A 1 82 ? -22.196 14.401 -24.467 1.00 34.95 82 PRO A N 1
ATOM 504 C CA . PRO A 1 82 ? -21.558 13.102 -24.701 1.00 34.76 82 PRO A CA 1
ATOM 505 C C . PRO A 1 82 ? -20.044 13.240 -24.686 1.00 31.06 82 PRO A C 1
ATOM 506 O O . PRO A 1 82 ? -19.481 14.187 -25.242 1.00 31.20 82 PRO A O 1
ATOM 510 N N . GLY A 1 83 ? -19.384 12.302 -24.020 1.00 27.04 83 GLY A N 1
ATOM 511 C CA . GLY A 1 83 ? -17.944 12.230 -24.109 1.00 29.80 83 GLY A CA 1
ATOM 512 C C . GLY A 1 83 ? -17.156 13.233 -23.292 1.00 30.55 83 GLY A C 1
ATOM 513 O O . GLY A 1 83 ? -15.923 13.233 -23.389 1.00 33.02 83 GLY A O 1
ATOM 514 N N . VAL A 1 84 ? -17.794 14.093 -22.500 1.00 26.70 84 VAL A N 1
ATOM 515 C CA . VAL A 1 84 ? -17.014 14.961 -21.608 1.00 25.32 84 VAL A CA 1
ATOM 516 C C . VAL A 1 84 ? -16.637 14.164 -20.364 1.00 26.40 84 VAL A C 1
ATOM 517 O O . VAL A 1 84 ? -17.303 13.172 -20.047 1.00 26.96 84 VAL A O 1
ATOM 521 N N . PRO A 1 85 ? -15.589 14.539 -19.637 1.00 24.65 85 PRO A N 1
ATOM 522 C CA . PRO A 1 85 ? -15.319 13.879 -18.353 1.00 23.39 85 PRO A CA 1
ATOM 523 C C . PRO A 1 85 ? -16.459 14.120 -17.369 1.00 28.68 85 PRO A C 1
ATOM 524 O O . PRO A 1 85 ? -17.148 15.145 -17.418 1.00 22.52 85 PRO A O 1
ATOM 528 N N . ARG A 1 86 ? -16.655 13.150 -16.470 1.00 24.22 86 ARG A N 1
ATOM 529 C CA . ARG A 1 86 ? -17.807 13.113 -15.574 1.00 28.43 86 ARG A CA 1
ATOM 530 C C . ARG A 1 86 ? -17.377 12.725 -14.167 1.00 24.61 86 ARG A C 1
ATOM 531 O O . ARG A 1 86 ? -16.458 11.923 -13.990 1.00 22.05 86 ARG A O 1
ATOM 539 N N . GLN A 1 87 ? -18.062 13.289 -13.163 1.00 21.64 87 GLN A N 1
ATOM 540 C CA . GLN A 1 87 ? -17.933 12.785 -11.800 1.00 18.37 87 GLN A CA 1
ATOM 541 C C . GLN A 1 87 ? -18.828 11.570 -11.544 1.00 20.13 87 GLN A C 1
ATOM 542 O O . GLN A 1 87 ? -18.542 10.780 -10.637 1.00 16.82 87 GLN A O 1
ATOM 548 N N . TYR A 1 88 ? -19.886 11.386 -12.326 1.00 21.19 88 TYR A N 1
ATOM 549 C CA . TYR A 1 88 ? -20.673 10.159 -12.258 1.00 19.47 88 TYR A CA 1
ATOM 550 C C . TYR A 1 88 ? -21.561 10.118 -13.485 1.00 22.55 88 TYR A C 1
ATOM 551 O O . TYR A 1 88 ? -21.718 11.125 -14.180 1.00 22.00 88 TYR A O 1
ATOM 560 N N . ALA A 1 89 ? -22.130 8.940 -13.749 1.00 20.82 89 ALA A N 1
ATOM 561 C CA . ALA A 1 89 ? -22.959 8.755 -14.935 1.00 25.49 89 ALA A CA 1
ATOM 562 C C . ALA A 1 89 ? -24.155 9.700 -14.939 1.00 25.64 89 ALA A C 1
ATOM 563 O O . ALA A 1 89 ? -24.767 9.966 -13.903 1.00 25.32 89 ALA A O 1
ATOM 565 N N . LEU A 1 90 ? -24.482 10.207 -16.125 1.00 28.24 90 LEU A N 1
ATOM 566 C CA . LEU A 1 90 ? -25.753 10.881 -16.339 1.00 28.15 90 LEU A CA 1
ATOM 567 C C . LEU A 1 90 ? -26.893 9.926 -16.045 1.00 29.33 90 LEU A C 1
ATOM 568 O O . LEU A 1 90 ? -26.924 8.813 -16.575 1.00 29.07 90 LEU A O 1
ATOM 573 N N . THR A 1 91 ? -27.837 10.364 -15.211 1.00 29.89 91 THR A N 1
ATOM 574 C CA . THR A 1 91 ? -29.047 9.603 -14.922 1.00 27.92 91 THR A CA 1
ATOM 575 C C . THR A 1 91 ? -30.322 10.263 -15.431 1.00 26.66 91 THR A C 1
ATOM 576 O O . THR A 1 91 ? -31.412 9.739 -15.184 1.00 27.84 91 THR A O 1
ATOM 580 N N . ILE A 1 92 ? -30.224 11.401 -16.109 1.00 30.68 92 ILE A N 1
ATOM 581 C CA . ILE A 1 92 ? -31.386 12.068 -16.689 1.00 35.92 92 ILE A CA 1
ATOM 582 C C . ILE A 1 92 ? -31.048 12.423 -18.131 1.00 38.75 92 ILE A C 1
ATOM 583 O O . ILE A 1 92 ? -29.872 12.396 -18.525 1.00 36.57 92 ILE A O 1
ATOM 588 N N . PRO A 1 93 ? -32.049 12.747 -18.949 1.00 39.73 93 PRO A N 1
ATOM 589 C CA . PRO A 1 93 ? -31.747 13.277 -20.285 1.00 37.42 93 PRO A CA 1
ATOM 590 C C . PRO A 1 93 ? -30.839 14.482 -20.160 1.00 35.51 93 PRO A C 1
ATOM 591 O O . PRO A 1 93 ? -30.997 15.288 -19.229 1.00 34.61 93 PRO A O 1
ATOM 595 N N . PRO A 1 94 ? -29.845 14.611 -21.041 1.00 37.05 94 PRO A N 1
ATOM 596 C CA . PRO A 1 94 ? -28.865 15.699 -20.879 1.00 34.82 94 PRO A CA 1
ATOM 597 C C . PRO A 1 94 ? -29.486 17.088 -20.885 1.00 33.31 94 PRO A C 1
ATOM 598 O O . PRO A 1 94 ? -28.927 18.006 -20.265 1.00 29.56 94 PRO A O 1
ATOM 602 N N . GLU A 1 95 ? -30.626 17.270 -21.565 1.00 31.92 95 GLU A N 1
ATOM 603 C CA . GLU A 1 95 ? -31.274 18.579 -21.584 1.00 36.14 95 GLU A CA 1
ATOM 604 C C . GLU A 1 95 ? -31.691 19.015 -20.185 1.00 35.66 95 GLU A C 1
ATOM 605 O O . GLU A 1 95 ? -31.753 20.217 -19.902 1.00 34.35 95 GLU A O 1
ATOM 611 N N . VAL A 1 96 ? -31.965 18.056 -19.296 1.00 33.92 96 VAL A N 1
ATOM 612 C CA . VAL A 1 96 ? -32.497 18.384 -17.975 1.00 31.27 96 VAL A CA 1
ATOM 613 C C . VAL A 1 96 ? -31.436 19.023 -17.086 1.00 33.72 96 VAL A C 1
ATOM 614 O O . VAL A 1 96 ? -31.767 19.770 -16.161 1.00 36.15 96 VAL A O 1
ATOM 618 N N . VAL A 1 97 ? -30.152 18.758 -17.338 1.00 32.88 97 VAL A N 1
ATOM 619 C CA . VAL A 1 97 ? -29.114 19.485 -16.608 1.00 35.38 97 VAL A CA 1
ATOM 620 C C . VAL A 1 97 ? -29.203 20.976 -16.916 1.00 34.27 97 VAL A C 1
ATOM 621 O O . VAL A 1 97 ? -28.854 21.821 -16.081 1.00 33.22 97 VAL A O 1
ATOM 625 N N . ASN A 1 98 ? -29.688 21.317 -18.111 1.00 34.81 98 ASN A N 1
ATOM 626 C CA . ASN A 1 98 ? -29.983 22.683 -18.526 1.00 37.15 98 ASN A CA 1
ATOM 627 C C . ASN A 1 98 ? -31.425 23.087 -18.213 1.00 34.46 98 ASN A C 1
ATOM 628 O O . ASN A 1 98 ? -32.004 23.903 -18.937 1.00 39.67 98 ASN A O 1
ATOM 633 N N . ASN A 1 99 ? -32.016 22.519 -17.157 1.00 34.22 99 ASN A N 1
ATOM 634 C CA . ASN A 1 99 ? -33.413 22.768 -16.810 1.00 37.37 99 ASN A CA 1
ATOM 635 C C . ASN A 1 99 ? -33.763 24.250 -16.880 1.00 37.41 99 ASN A C 1
ATOM 636 O O . ASN A 1 99 ? -34.674 24.657 -17.612 1.00 36.10 99 ASN A O 1
ATOM 641 N N . MET A 1 100 ? -33.040 25.079 -16.130 1.00 36.14 100 MET A N 1
ATOM 642 C CA . MET A 1 100 ? -33.396 26.491 -16.101 1.00 38.37 100 MET A CA 1
ATOM 643 C C . MET A 1 100 ? -33.211 27.146 -17.461 1.00 38.17 100 MET A C 1
ATOM 644 O O . MET A 1 100 ? -33.989 28.033 -17.826 1.00 39.59 100 MET A O 1
ATOM 649 N N . GLY A 1 101 ? -32.201 26.720 -18.224 1.00 40.50 101 GLY A N 1
ATOM 650 C CA . GLY A 1 101 ? -32.063 27.204 -19.588 1.00 37.48 101 GLY A CA 1
ATOM 651 C C . GLY A 1 101 ? -33.292 26.917 -20.425 1.00 41.51 101 GLY A C 1
ATOM 652 O O . GLY A 1 101 ? -33.849 27.816 -21.058 1.00 40.43 101 GLY A O 1
ATOM 653 N N . ASN A 1 102 ? -33.748 25.660 -20.418 1.00 40.52 102 ASN A N 1
ATOM 654 C CA . ASN A 1 102 ? -34.948 25.306 -21.171 1.00 38.98 102 ASN A CA 1
ATOM 655 C C . ASN A 1 102 ? -36.164 26.073 -20.665 1.00 44.05 102 ASN A C 1
ATOM 656 O O . ASN A 1 102 ? -37.030 26.473 -21.454 1.00 41.08 102 ASN A O 1
ATOM 661 N N . ILE A 1 103 ? -36.243 26.292 -19.350 1.00 44.04 103 ILE A N 1
ATOM 662 C CA . ILE A 1 103 ? -37.373 27.017 -18.777 1.00 39.11 103 ILE A CA 1
ATOM 663 C C . ILE A 1 103 ? -37.397 28.454 -19.284 1.00 42.76 103 ILE A C 1
ATOM 664 O O . ILE A 1 103 ? -38.453 28.973 -19.670 1.00 41.84 103 ILE A O 1
ATOM 669 N N . ASN A 1 104 ? -36.232 29.109 -19.312 1.00 40.12 104 ASN A N 1
ATOM 670 C CA . ASN A 1 104 ? -36.167 30.504 -19.740 1.00 44.58 104 ASN A CA 1
ATOM 671 C C . ASN A 1 104 ? -36.477 30.670 -21.223 1.00 43.42 104 ASN A C 1
ATOM 672 O O . ASN A 1 104 ? -37.089 31.668 -21.613 1.00 46.00 104 ASN A O 1
ATOM 677 N N . SER A 1 105 ? -36.070 29.716 -22.063 1.00 45.89 105 SER A N 1
ATOM 678 C CA . SER A 1 105 ? -36.239 29.887 -23.502 1.00 46.34 105 SER A CA 1
ATOM 679 C C . SER A 1 105 ? -37.638 29.511 -23.963 1.00 47.25 105 SER A C 1
ATOM 680 O O . SER A 1 105 ? -38.102 30.011 -24.995 1.00 48.29 105 SER A O 1
ATOM 683 N N . ALA A 1 106 ? -38.320 28.636 -23.231 1.00 43.86 106 ALA A N 1
ATOM 684 C CA . ALA A 1 106 ? -39.649 28.192 -23.613 1.00 45.78 106 ALA A CA 1
ATOM 685 C C . ALA A 1 106 ? -40.750 29.073 -23.042 1.00 43.94 106 ALA A C 1
ATOM 686 O O . ALA A 1 106 ? -41.922 28.689 -23.099 1.00 46.31 106 ALA A O 1
ATOM 688 N N . GLY A 1 107 ? -40.405 30.239 -22.494 1.00 43.01 107 GLY A N 1
ATOM 689 C CA . GLY A 1 107 ? -41.402 31.107 -21.897 1.00 39.52 107 GLY A CA 1
ATOM 690 C C . GLY A 1 107 ? -42.039 30.571 -20.632 1.00 45.97 107 GLY A C 1
ATOM 691 O O . GLY A 1 107 ? -43.115 31.036 -20.249 1.00 47.29 107 GLY A O 1
ATOM 692 N N . LEU A 1 108 ? -41.403 29.599 -19.973 1.00 43.83 108 LEU A N 1
ATOM 693 C CA . LEU A 1 108 ? -41.920 28.987 -18.753 1.00 44.73 108 LEU A CA 1
ATOM 694 C C . LEU A 1 108 ? -41.426 29.673 -17.482 1.00 37.49 108 LEU A C 1
ATOM 695 O O . LEU A 1 108 ? -41.839 29.285 -16.383 1.00 36.99 108 LEU A O 1
ATOM 700 N N . ARG A 1 109 ? -40.569 30.687 -17.603 1.00 37.29 109 ARG A N 1
ATOM 701 C CA . ARG A 1 109 ? -39.911 31.247 -16.427 1.00 39.75 109 ARG A CA 1
ATOM 702 C C . ARG A 1 109 ? -40.911 31.871 -15.457 1.00 42.29 109 ARG A C 1
ATOM 703 O O . ARG A 1 109 ? -40.812 31.665 -14.241 1.00 40.37 109 ARG A O 1
ATOM 711 N N . ASN A 1 110 ? -41.879 32.634 -15.973 1.00 39.80 110 ASN A N 1
ATOM 712 C CA . ASN A 1 110 ? -42.832 33.315 -15.100 1.00 39.26 110 ASN A CA 1
ATOM 713 C C . ASN A 1 110 ? -43.610 32.317 -14.253 1.00 36.15 110 ASN A C 1
ATOM 714 O O . ASN A 1 110 ? -43.744 32.492 -13.036 1.00 35.76 110 ASN A O 1
ATOM 719 N N . ALA A 1 111 ? -44.148 31.272 -14.893 1.00 30.20 111 ALA A N 1
ATOM 720 C CA . ALA A 1 111 ? -44.872 30.230 -14.168 1.00 29.33 111 ALA A CA 1
ATOM 721 C C . ALA A 1 111 ? -43.981 29.573 -13.120 1.00 30.07 111 ALA A C 1
ATOM 722 O O . ALA A 1 111 ? -44.395 29.379 -11.971 1.00 32.47 111 ALA A O 1
ATOM 724 N N . VAL A 1 112 ? -42.750 29.226 -13.503 1.00 28.68 112 VAL A N 1
ATOM 725 C CA . VAL A 1 112 ? -41.833 28.553 -12.582 1.00 29.67 112 VAL A CA 1
ATOM 726 C C . VAL A 1 112 ? -41.501 29.459 -11.397 1.00 29.64 112 VAL A C 1
ATOM 727 O O . VAL A 1 112 ? -41.646 29.072 -10.234 1.00 27.85 112 VAL A O 1
ATOM 731 N N . MET A 1 113 ? -41.052 30.681 -11.671 1.00 28.57 113 MET A N 1
ATOM 732 C CA . MET A 1 113 ? -40.637 31.556 -10.578 1.00 34.76 113 MET A CA 1
ATOM 733 C C . MET A 1 113 ? -41.808 31.901 -9.664 1.00 34.70 113 MET A C 1
ATOM 734 O O . MET A 1 113 ? -41.640 32.013 -8.441 1.00 34.62 113 MET A O 1
ATOM 739 N N . LYS A 1 114 ? -43.009 32.065 -10.232 1.00 35.87 114 LYS A N 1
ATOM 740 C CA . LYS A 1 114 ? -44.180 32.310 -9.394 1.00 34.97 114 LYS A CA 1
ATOM 741 C C . LYS A 1 114 ? -44.429 31.130 -8.467 1.00 30.73 114 LYS A C 1
ATOM 742 O O . LYS A 1 114 ? -44.786 31.311 -7.297 1.00 32.20 114 LYS A O 1
ATOM 748 N N . THR A 1 115 ? -44.228 29.912 -8.973 1.00 29.26 115 THR A N 1
ATOM 749 C CA . THR A 1 115 ? -44.401 28.708 -8.164 1.00 28.39 115 THR A CA 1
ATOM 750 C C . THR A 1 115 ? -43.356 28.634 -7.053 1.00 31.02 115 THR A C 1
ATOM 751 O O . THR A 1 115 ? -43.665 28.235 -5.925 1.00 30.82 115 THR A O 1
ATOM 755 N N . LEU A 1 116 ? -42.115 29.023 -7.344 1.00 31.83 116 LEU A N 1
ATOM 756 C CA . LEU A 1 116 ? -41.063 28.922 -6.341 1.00 30.62 116 LEU A CA 1
ATOM 757 C C . LEU A 1 116 ? -41.081 30.066 -5.336 1.00 34.93 116 LEU A C 1
ATOM 758 O O . LEU A 1 116 ? -40.383 29.983 -4.325 1.00 34.65 116 LEU A O 1
ATOM 763 N N . SER A 1 117 ? -41.865 31.120 -5.579 1.00 40.24 117 SER A N 1
ATOM 764 C CA . SER A 1 117 ? -41.947 32.260 -4.672 1.00 38.73 117 SER A CA 1
ATOM 765 C C . SER A 1 117 ? -42.858 31.969 -3.483 1.00 40.01 117 SER A C 1
ATOM 766 O O . SER A 1 117 ? -44.077 31.842 -3.657 1.00 36.84 117 SER A O 1
ATOM 769 N N . PRO A 1 118 ? -42.310 31.859 -2.265 1.00 37.68 118 PRO A N 1
ATOM 770 C CA . PRO A 1 118 ? -43.176 31.682 -1.086 1.00 41.55 118 PRO A CA 1
ATOM 771 C C . PRO A 1 118 ? -44.190 32.797 -0.914 1.00 44.70 118 PRO A C 1
ATOM 772 O O . PRO A 1 118 ? -45.266 32.564 -0.346 1.00 43.19 118 PRO A O 1
ATOM 776 N N . GLN A 1 119 ? -43.879 34.002 -1.400 1.00 45.42 119 GLN A N 1
ATOM 777 C CA . GLN A 1 119 ? -44.801 35.124 -1.274 1.00 45.82 119 GLN A CA 1
ATOM 778 C C . GLN A 1 119 ? -46.018 34.971 -2.180 1.00 47.60 119 GLN A C 1
ATOM 779 O O . GLN A 1 119 ? -47.094 35.487 -1.856 1.00 50.41 119 GLN A O 1
ATOM 781 N N . ALA A 1 120 ? -45.876 34.275 -3.310 1.00 40.94 120 ALA A N 1
ATOM 782 C CA . ALA A 1 120 ? -47.006 34.087 -4.213 1.00 37.35 120 ALA A CA 1
ATOM 783 C C . ALA A 1 120 ? -48.051 33.133 -3.648 1.00 40.50 120 ALA A C 1
ATOM 784 O O . ALA A 1 120 ? -49.175 33.094 -4.163 1.00 42.19 120 ALA A O 1
ATOM 786 N N . ASP A 1 121 ? -47.710 32.365 -2.614 1.00 37.40 121 ASP A N 1
ATOM 787 C CA . ASP A 1 121 ? -48.628 31.431 -1.957 1.00 33.84 121 ASP A CA 1
ATOM 788 C C . ASP A 1 121 ? -48.831 31.939 -0.532 1.00 38.58 121 ASP A C 1
ATOM 789 O O . ASP A 1 121 ? -48.192 31.479 0.415 1.00 34.80 121 ASP A O 1
ATOM 794 N N . ARG A 1 122 ? -49.750 32.901 -0.385 1.00 39.21 122 ARG A N 1
ATOM 795 C CA . ARG A 1 122 ? -49.944 33.590 0.889 1.00 40.81 122 ARG A CA 1
ATOM 796 C C . ARG A 1 122 ? -50.272 32.628 2.031 1.00 37.06 122 ARG A C 1
ATOM 797 O O . ARG A 1 122 ? -50.007 32.944 3.196 1.00 36.64 122 ARG A O 1
ATOM 799 N N . GLU A 1 123 ? -50.815 31.453 1.719 1.00 38.45 123 GLU A N 1
ATOM 800 C CA . GLU A 1 123 ? -51.123 30.429 2.706 1.00 38.12 123 GLU A CA 1
ATOM 801 C C . GLU A 1 123 ? -49.955 29.504 3.027 1.00 31.00 123 GLU A C 1
ATOM 802 O O . GLU A 1 123 ? -50.067 28.715 3.969 1.00 27.38 123 GLU A O 1
ATOM 808 N N . LEU A 1 124 ? -48.858 29.559 2.268 1.00 32.01 124 LEU A N 1
ATOM 809 C CA . LEU A 1 124 ? -47.854 28.497 2.359 1.00 27.95 124 LEU A CA 1
ATOM 810 C C . LEU A 1 124 ? -47.292 28.371 3.771 1.00 25.53 124 LEU A C 1
ATOM 811 O O . LEU A 1 124 ? -47.179 27.258 4.302 1.00 20.91 124 LEU A O 1
ATOM 816 N N . GLY A 1 125 ? -46.985 29.503 4.414 1.00 23.79 125 GLY A N 1
ATOM 817 C CA . GLY A 1 125 ? -46.417 29.464 5.754 1.00 20.30 125 GLY A CA 1
ATOM 818 C C . GLY A 1 125 ? -47.288 28.745 6.773 1.00 28.10 125 GLY A C 1
ATOM 819 O O . GLY A 1 125 ? -46.829 27.836 7.479 1.00 24.46 125 GLY A O 1
ATOM 820 N N . GLY A 1 126 ? -48.548 29.165 6.902 1.00 25.59 126 GLY A N 1
ATOM 821 C CA . GLY A 1 126 ? -49.426 28.487 7.847 1.00 20.91 126 GLY A CA 1
ATOM 822 C C . GLY A 1 126 ? -49.616 27.016 7.510 1.00 23.23 126 GLY A C 1
ATOM 823 O O . GLY A 1 126 ? -49.698 26.163 8.399 1.00 24.25 126 GLY A O 1
ATOM 824 N N . TRP A 1 127 ? -49.687 26.696 6.219 1.00 22.74 127 TRP A N 1
ATOM 825 C CA . TRP A 1 127 ? -49.894 25.307 5.812 1.00 23.41 127 TRP A CA 1
ATOM 826 C C . TRP A 1 127 ? -48.670 24.445 6.129 1.00 22.37 127 TRP A C 1
ATOM 827 O O . TRP A 1 127 ? -48.803 23.321 6.624 1.00 21.14 127 TRP A O 1
ATOM 838 N N . LEU A 1 128 ? -47.468 24.946 5.823 1.00 21.47 128 LEU A N 1
ATOM 839 C CA . LEU A 1 128 ? -46.247 24.218 6.177 1.00 21.12 128 LEU A CA 1
ATOM 840 C C . LEU A 1 128 ? -46.143 24.001 7.682 1.00 21.25 128 LEU A C 1
ATOM 841 O O . LEU A 1 128 ? -45.765 22.912 8.133 1.00 18.69 128 LEU A O 1
ATOM 846 N N . GLU A 1 129 ? -46.461 25.029 8.478 1.00 21.99 129 GLU A N 1
ATOM 847 C CA . GLU A 1 129 ? -46.452 24.847 9.929 1.00 24.42 129 GLU A CA 1
ATOM 848 C C . GLU A 1 129 ? -47.389 23.723 10.345 1.00 21.68 129 GLU A C 1
ATOM 849 O O . GLU A 1 129 ? -47.050 22.903 11.208 1.00 21.26 129 GLU A O 1
ATOM 855 N N . ALA A 1 130 ? -48.574 23.669 9.744 1.00 22.18 130 ALA A N 1
ATOM 856 C CA . ALA A 1 130 ? -49.553 22.667 10.154 1.00 22.37 130 ALA A CA 1
ATOM 857 C C . ALA A 1 130 ? -49.131 21.268 9.711 1.00 21.91 130 ALA A C 1
ATOM 858 O O . ALA A 1 130 ? -49.321 20.298 10.458 1.00 18.90 130 ALA A O 1
ATOM 860 N N . GLN A 1 131 ? -48.547 21.142 8.507 1.00 22.97 131 GLN A N 1
ATOM 861 C CA . GLN A 1 131 ? -47.976 19.856 8.085 1.00 23.45 131 GLN A CA 1
ATOM 862 C C . GLN A 1 131 ? -46.907 19.378 9.064 1.00 23.09 131 GLN A C 1
ATOM 863 O O . GLN A 1 131 ? -46.878 18.200 9.445 1.00 21.16 131 GLN A O 1
ATOM 869 N N . ALA A 1 132 ? -45.996 20.276 9.463 1.00 16.77 132 ALA A N 1
ATOM 870 C CA . ALA A 1 132 ? -44.913 19.859 10.347 1.00 18.80 132 ALA A CA 1
ATOM 871 C C . ALA A 1 132 ? -45.465 19.396 11.684 1.00 17.61 132 ALA A C 1
ATOM 872 O O . ALA A 1 132 ? -45.012 18.389 12.236 1.00 15.75 132 ALA A O 1
ATOM 874 N N . HIS A 1 133 ? -46.473 20.105 12.199 1.00 17.67 133 HIS A N 1
ATOM 875 C CA . HIS A 1 133 ? -47.053 19.751 13.490 1.00 21.14 133 HIS A CA 1
ATOM 876 C C . HIS A 1 133 ? -47.806 18.423 13.422 1.00 20.26 133 HIS A C 1
ATOM 877 O O . HIS A 1 133 ? -47.756 17.626 14.369 1.00 21.13 133 HIS A O 1
ATOM 884 N N . GLN A 1 134 ? -48.514 18.157 12.317 1.00 20.61 134 GLN A N 1
ATOM 885 C CA . GLN A 1 134 ? -49.258 16.897 12.238 1.00 20.95 134 GLN A CA 1
ATOM 886 C C . GLN A 1 134 ? -48.305 15.716 12.251 1.00 18.82 134 GLN A C 1
ATOM 887 O O . GLN A 1 134 ? -48.555 14.708 12.922 1.00 18.55 134 GLN A O 1
ATOM 893 N N . LEU A 1 135 ? -47.185 15.841 11.536 1.00 19.24 135 LEU A N 1
ATOM 894 C CA . LEU A 1 135 ? -46.188 14.773 11.515 1.00 20.05 135 LEU A CA 1
ATOM 895 C C . LEU A 1 135 ? -45.535 14.592 12.883 1.00 18.94 135 LEU A C 1
ATOM 896 O O . LEU A 1 135 ? -45.286 13.464 13.310 1.00 18.50 135 LEU A O 1
ATOM 901 N N . LEU A 1 136 ? -45.235 15.688 13.575 1.00 17.58 136 LEU A N 1
ATOM 902 C CA . LEU A 1 136 ? -44.620 15.560 14.894 1.00 18.94 136 LEU A CA 1
ATOM 903 C C . LEU A 1 136 ? -45.616 15.021 15.921 1.00 17.62 136 LEU A C 1
ATOM 904 O O . LEU A 1 136 ? -45.251 14.216 16.787 1.00 18.50 136 LEU A O 1
ATOM 909 N N . ASP A 1 137 ? -46.876 15.456 15.845 1.00 17.34 137 ASP A N 1
ATOM 910 C CA . ASP A 1 137 ? -47.889 14.953 16.777 1.00 21.76 137 ASP A CA 1
ATOM 911 C C . ASP A 1 137 ? -48.081 13.444 16.610 1.00 23.07 137 ASP A C 1
ATOM 912 O O . ASP A 1 137 ? -48.240 12.709 17.597 1.00 21.12 137 ASP A O 1
ATOM 917 N N . ARG A 1 138 ? -48.087 12.971 15.358 1.00 21.48 138 ARG A N 1
ATOM 918 C CA . ARG A 1 138 ? -48.133 11.533 15.103 1.00 26.04 138 ARG A CA 1
ATOM 919 C C . ARG A 1 138 ? -46.974 10.813 15.779 1.00 20.21 138 ARG A C 1
ATOM 920 O O . ARG A 1 138 ? -47.161 9.750 16.372 1.00 19.08 138 ARG A O 1
ATOM 928 N N . LEU A 1 139 ? -45.763 11.374 15.706 1.00 20.53 139 LEU A N 1
ATOM 929 C CA . LEU A 1 139 ? -44.639 10.707 16.365 1.00 18.30 139 LEU A CA 1
ATOM 930 C C . LEU A 1 139 ? -44.772 10.787 17.879 1.00 19.93 139 LEU A C 1
ATOM 931 O O . LEU A 1 139 ? -44.414 9.841 18.584 1.00 17.59 139 LEU A O 1
ATOM 936 N N . ILE A 1 140 ? -45.303 11.901 18.400 1.00 20.87 140 ILE A N 1
ATOM 937 C CA . ILE A 1 140 ? -45.537 11.996 19.842 1.00 18.04 140 ILE A CA 1
ATOM 938 C C . ILE A 1 140 ? -46.570 10.964 20.281 1.00 21.13 140 ILE A C 1
ATOM 939 O O . ILE A 1 140 ? -46.394 10.285 21.302 1.00 20.43 140 ILE A O 1
ATOM 944 N N . GLU A 1 141 ? -47.652 10.817 19.503 1.00 24.23 141 GLU A N 1
ATOM 945 C CA . GLU A 1 141 ? -48.645 9.768 19.746 1.00 25.07 141 GLU A CA 1
ATOM 946 C C . GLU A 1 141 ? -47.985 8.415 19.981 1.00 25.21 141 GLU A C 1
ATOM 947 O O . GLU A 1 141 ? -48.261 7.736 20.976 1.00 20.93 141 GLU A O 1
ATOM 953 N N . GLN A 1 142 ? -47.073 8.029 19.089 1.00 23.24 142 GLN A N 1
ATOM 954 C CA . GLN A 1 142 ? -46.493 6.694 19.149 1.00 23.46 142 GLN A CA 1
ATOM 955 C C . GLN A 1 142 ? -45.387 6.595 20.192 1.00 23.25 142 GLN A C 1
ATOM 956 O O . GLN A 1 142 ? -45.131 5.505 20.722 1.00 21.43 142 GLN A O 1
ATOM 962 N N . GLY A 1 143 ? -44.691 7.696 20.477 1.00 21.36 143 GLY A N 1
ATOM 963 C CA . GLY A 1 143 ? -43.662 7.681 21.498 1.00 20.74 143 GLY A CA 1
ATOM 964 C C . GLY A 1 143 ? -42.278 7.411 20.935 1.00 20.20 143 GLY A C 1
ATOM 965 O O . GLY A 1 143 ? -42.126 6.858 19.851 1.00 19.57 143 GLY A O 1
ATOM 966 N N . PRO A 1 144 ? -41.236 7.779 21.672 1.00 22.92 144 PRO A N 1
ATOM 967 C CA . PRO A 1 144 ? -39.865 7.624 21.148 1.00 20.82 144 PRO A CA 1
ATOM 968 C C . PRO A 1 144 ? -39.382 6.190 21.294 1.00 23.05 144 PRO A C 1
ATOM 969 O O . PRO A 1 144 ? -39.928 5.421 22.102 1.00 21.91 144 PRO A O 1
ATOM 973 N N . PRO A 1 145 ? -38.368 5.767 20.509 1.00 21.07 145 PRO A N 1
ATOM 974 C CA . PRO A 1 145 ? -37.680 6.564 19.498 1.00 20.83 145 PRO A CA 1
ATOM 975 C C . PRO A 1 145 ? -38.467 6.658 18.200 1.00 23.60 145 PRO A C 1
ATOM 976 O O . PRO A 1 145 ? -39.480 5.973 17.996 1.00 22.10 145 PRO A O 1
ATOM 980 N N . ALA A 1 146 ? -37.992 7.520 17.314 1.00 21.31 146 ALA A N 1
ATOM 981 C CA . ALA A 1 146 ? -38.585 7.599 15.994 1.00 19.48 146 ALA A CA 1
ATOM 982 C C . ALA A 1 146 ? -37.487 7.927 14.998 1.00 19.63 146 ALA A C 1
ATOM 983 O O . ALA A 1 146 ? -36.406 8.401 15.367 1.00 18.72 146 ALA A O 1
ATOM 985 N N . ASP A 1 147 ? -37.775 7.640 13.731 1.00 14.38 147 ASP A N 1
ATOM 986 C CA . ASP A 1 147 ? -36.899 7.980 12.620 1.00 14.88 147 ASP A CA 1
ATOM 987 C C . ASP A 1 147 ? -37.428 9.272 12.000 1.00 17.94 147 ASP A C 1
ATOM 988 O O . ASP A 1 147 ? -38.489 9.276 11.360 1.00 21.09 147 ASP A O 1
ATOM 993 N N . LEU A 1 148 ? -36.697 10.373 12.199 1.00 18.73 148 LEU A N 1
ATOM 994 C CA . LEU A 1 148 ? -37.156 11.660 11.693 1.00 19.00 148 LEU A CA 1
ATOM 995 C C . LEU A 1 148 ? -36.960 11.814 10.193 1.00 17.88 148 LEU A C 1
ATOM 996 O O . LEU A 1 148 ? -37.419 12.807 9.627 1.00 20.06 148 LEU A O 1
ATOM 1001 N N . ARG A 1 149 ? -36.282 10.885 9.534 1.00 19.75 149 ARG A N 1
ATOM 1002 C CA . ARG A 1 149 ? -36.261 10.942 8.077 1.00 17.51 149 ARG A CA 1
ATOM 1003 C C . ARG A 1 149 ? -37.579 10.424 7.512 1.00 17.10 149 ARG A C 1
ATOM 1004 O O . ARG A 1 149 ? -38.328 11.168 6.870 1.00 18.40 149 ARG A O 1
ATOM 1012 N N . ASP A 1 150 ? -37.897 9.152 7.766 1.00 18.71 150 ASP A N 1
ATOM 1013 C CA . ASP A 1 150 ? -39.149 8.606 7.250 1.00 20.48 150 ASP A CA 1
ATOM 1014 C C . ASP A 1 150 ? -40.363 9.228 7.933 1.00 19.35 150 ASP A C 1
ATOM 1015 O O . ASP A 1 150 ? -41.398 9.423 7.291 1.00 20.22 150 ASP A O 1
ATOM 1020 N N . GLY A 1 151 ? -40.260 9.544 9.223 1.00 17.91 151 GLY A N 1
ATOM 1021 C CA . GLY A 1 151 ? -41.390 10.112 9.932 1.00 17.24 151 GLY A CA 1
ATOM 1022 C C . GLY A 1 151 ? -41.525 11.613 9.861 1.00 21.53 151 GLY A C 1
ATOM 1023 O O . GLY A 1 151 ? -42.509 12.160 10.360 1.00 24.28 151 GLY A O 1
ATOM 1024 N N . PHE A 1 152 ? -40.568 12.318 9.264 1.00 18.86 152 PHE A N 1
ATOM 1025 C CA . PHE A 1 152 ? -40.643 13.770 9.297 1.00 19.13 152 PHE A CA 1
ATOM 1026 C C . PHE A 1 152 ? -40.101 14.514 8.083 1.00 19.81 152 PHE A C 1
ATOM 1027 O O . PHE A 1 152 ? -40.838 15.313 7.505 1.00 20.85 152 PHE A O 1
ATOM 1035 N N . THR A 1 153 ? -38.843 14.286 7.672 1.00 16.97 153 THR A N 1
ATOM 1036 C CA . THR A 1 153 ? -38.252 15.191 6.674 1.00 18.96 153 THR A CA 1
ATOM 1037 C C . THR A 1 153 ? -38.751 14.729 5.304 1.00 20.48 153 THR A C 1
ATOM 1038 O O . THR A 1 153 ? -39.013 15.564 4.426 1.00 15.32 153 THR A O 1
ATOM 1042 N N . GLU A 1 154 ? -38.844 13.404 5.082 1.00 20.84 154 GLU A N 1
ATOM 1043 C CA . GLU A 1 154 ? -39.361 12.885 3.811 1.00 20.42 154 GLU A CA 1
ATOM 1044 C C . GLU A 1 154 ? -40.821 13.265 3.576 1.00 18.43 154 GLU A C 1
ATOM 1045 O O . GLU A 1 154 ? -41.110 13.951 2.577 1.00 17.68 154 GLU A O 1
ATOM 1051 N N . PRO A 1 155 ? -41.777 12.881 4.433 1.00 15.44 155 PRO A N 1
ATOM 1052 C CA . PRO A 1 155 ? -43.178 13.256 4.158 1.00 19.44 155 PRO A CA 1
ATOM 1053 C C . PRO A 1 155 ? -43.408 14.757 4.098 1.00 16.95 155 PRO A C 1
ATOM 1054 O O . PRO A 1 155 ? -44.229 15.219 3.290 1.00 21.27 155 PRO A O 1
ATOM 1058 N N . TYR A 1 156 ? -42.692 15.532 4.925 1.00 16.88 156 TYR A N 1
ATOM 1059 C CA . TYR A 1 156 ? -42.831 16.989 4.923 1.00 16.94 156 TYR A CA 1
ATOM 1060 C C . TYR A 1 156 ? -42.332 17.593 3.614 1.00 17.06 156 TYR A C 1
ATOM 1061 O O . TYR A 1 156 ? -42.992 18.455 3.019 1.00 19.07 156 TYR A O 1
ATOM 1070 N N . SER A 1 157 ? -41.162 17.149 3.141 1.00 16.43 157 SER A N 1
ATOM 1071 C CA . SER A 1 157 ? -40.631 17.661 1.877 1.00 14.30 157 SER A CA 1
ATOM 1072 C C . SER A 1 157 ? -41.479 17.231 0.679 1.00 15.25 157 SER A C 1
ATOM 1073 O O . SER A 1 157 ? -41.600 17.976 -0.300 1.00 17.79 157 SER A O 1
ATOM 1076 N N . ALA A 1 158 ? -42.004 16.002 0.700 1.00 15.14 158 ALA A N 1
ATOM 1077 C CA . ALA A 1 158 ? -42.844 15.545 -0.398 1.00 18.04 158 ALA A CA 1
ATOM 1078 C C . ALA A 1 158 ? -44.165 16.299 -0.425 1.00 19.60 158 ALA A C 1
ATOM 1079 O O . ALA A 1 158 ? -44.662 16.649 -1.503 1.00 22.21 158 ALA A O 1
ATOM 1081 N N . ALA A 1 159 ? -44.746 16.546 0.755 1.00 17.41 159 ALA A N 1
ATOM 1082 C CA . ALA A 1 159 ? -45.957 17.352 0.846 1.00 19.54 159 ALA A CA 1
ATOM 1083 C C . ALA A 1 159 ? -45.749 18.710 0.192 1.00 19.74 159 ALA A C 1
ATOM 1084 O O . ALA A 1 159 ? -46.549 19.131 -0.652 1.00 23.75 159 ALA A O 1
ATOM 1086 N N . LEU A 1 160 ? -44.657 19.397 0.549 1.00 20.61 160 LEU A N 1
ATOM 1087 C CA . LEU A 1 160 ? -44.392 20.717 -0.028 1.00 23.18 160 LEU A CA 1
ATOM 1088 C C . LEU A 1 160 ? -44.308 20.646 -1.546 1.00 21.84 160 LEU A C 1
ATOM 1089 O O . LEU A 1 160 ? -44.887 21.478 -2.254 1.00 20.93 160 LEU A O 1
ATOM 1094 N N . HIS A 1 161 ? -43.586 19.657 -2.071 1.00 21.15 161 HIS A N 1
ATOM 1095 C CA . HIS A 1 161 ? -43.377 19.642 -3.512 1.00 19.81 161 HIS A CA 1
ATOM 1096 C C . HIS A 1 161 ? -44.585 19.096 -4.262 1.00 19.17 161 HIS A C 1
ATOM 1097 O O . HIS A 1 161 ? -44.790 19.452 -5.428 1.00 18.08 161 HIS A O 1
ATOM 1104 N N . CYS A 1 162 ? -45.413 18.289 -3.606 1.00 19.36 162 CYS A N 1
ATOM 1105 C CA . CYS A 1 162 ? -46.717 17.968 -4.174 1.00 21.39 162 CYS A CA 1
ATOM 1106 C C . CYS A 1 162 ? -47.559 19.225 -4.313 1.00 23.83 162 CYS A C 1
ATOM 1107 O O . CYS A 1 162 ? -48.162 19.470 -5.365 1.00 22.15 162 CYS A O 1
ATOM 1110 N N . ARG A 1 163 ? -47.597 20.038 -3.252 1.00 21.32 163 ARG A N 1
ATOM 1111 C CA . ARG A 1 163 ? -48.324 21.308 -3.285 1.00 26.84 163 ARG A CA 1
ATOM 1112 C C . ARG A 1 163 ? -47.765 22.254 -4.347 1.00 22.22 163 ARG A C 1
ATOM 1113 O O . ARG A 1 163 ? -48.525 22.926 -5.053 1.00 25.12 163 ARG A O 1
ATOM 1121 N N . LEU A 1 164 ? -46.438 22.327 -4.469 1.00 21.96 164 LEU A N 1
ATOM 1122 C CA . LEU A 1 164 ? -45.820 23.154 -5.509 1.00 22.05 164 LEU A CA 1
ATOM 1123 C C . LEU A 1 164 ? -46.317 22.775 -6.900 1.00 23.99 164 LEU A C 1
ATOM 1124 O O . LEU A 1 164 ? -46.589 23.648 -7.733 1.00 24.56 164 LEU A O 1
ATOM 1129 N N . LEU A 1 165 ? -46.413 21.472 -7.179 1.00 24.88 165 LEU A N 1
ATOM 1130 C CA . LEU A 1 165 ? -46.811 21.006 -8.507 1.00 27.16 165 LEU A CA 1
ATOM 1131 C C . LEU A 1 165 ? -48.321 21.055 -8.712 1.00 25.44 165 LEU A C 1
ATOM 1132 O O . LEU A 1 165 ? -48.774 21.180 -9.852 1.00 23.77 165 LEU A O 1
ATOM 1137 N N . GLY A 1 166 ? -49.106 20.965 -7.639 1.00 26.91 166 GLY A N 1
ATOM 1138 C CA . GLY A 1 166 ? -50.548 20.875 -7.769 1.00 29.37 166 GLY A CA 1
ATOM 1139 C C . GLY A 1 166 ? -51.053 19.458 -7.887 1.00 32.46 166 GLY A C 1
ATOM 1140 O O . GLY A 1 166 ? -52.000 19.202 -8.641 1.00 31.72 166 GLY A O 1
ATOM 1141 N N . ILE A 1 167 ? -50.421 18.516 -7.203 1.00 31.08 167 ILE A N 1
ATOM 1142 C CA . ILE A 1 167 ? -50.802 17.110 -7.292 1.00 28.85 167 ILE A CA 1
ATOM 1143 C C . ILE A 1 167 ? -51.103 16.636 -5.878 1.00 28.61 167 ILE A C 1
ATOM 1144 O O . ILE A 1 167 ? -50.675 17.262 -4.891 1.00 25.71 167 ILE A O 1
ATOM 1149 N N . PRO A 1 168 ? -51.887 15.572 -5.730 1.00 31.48 168 PRO A N 1
ATOM 1150 C CA . PRO A 1 168 ? -52.159 15.056 -4.389 1.00 31.32 168 PRO A CA 1
ATOM 1151 C C . PRO A 1 168 ? -50.883 14.487 -3.805 1.00 28.96 168 PRO A C 1
ATOM 1152 O O . PRO A 1 168 ? -49.881 14.320 -4.497 1.00 31.34 168 PRO A O 1
ATOM 1156 N N . THR A 1 169 ? -50.924 14.211 -2.505 1.00 31.69 169 THR A N 1
ATOM 1157 C CA . THR A 1 169 ? -49.822 13.550 -1.825 1.00 29.29 169 THR A CA 1
ATOM 1158 C C . THR A 1 169 ? -50.006 12.046 -1.732 1.00 28.86 169 THR A C 1
ATOM 1159 O O . THR A 1 169 ? -49.216 11.390 -1.051 1.00 33.28 169 THR A O 1
ATOM 1163 N N . ASP A 1 170 ? -51.022 11.488 -2.399 1.00 31.77 170 ASP A N 1
ATOM 1164 C CA . ASP A 1 170 ? -51.362 10.077 -2.214 1.00 28.29 170 ASP A CA 1
ATOM 1165 C C . ASP A 1 170 ? -50.168 9.161 -2.456 1.00 29.92 170 ASP A C 1
ATOM 1166 O O . ASP A 1 170 ? -49.963 8.188 -1.717 1.00 33.31 170 ASP A O 1
ATOM 1171 N N . ASP A 1 171 ? -49.380 9.440 -3.494 1.00 26.15 171 ASP A N 1
ATOM 1172 C CA . ASP A 1 171 ? -48.306 8.555 -3.928 1.00 29.86 171 ASP A CA 1
ATOM 1173 C C . ASP A 1 171 ? -46.922 9.049 -3.515 1.00 26.44 171 ASP A C 1
ATOM 1174 O O . ASP A 1 171 ? -45.941 8.794 -4.220 1.00 27.43 171 ASP A O 1
ATOM 1179 N N . TRP A 1 172 ? -46.810 9.722 -2.370 1.00 25.61 172 TRP A N 1
ATOM 1180 C CA . TRP A 1 172 ? -45.544 10.372 -2.052 1.00 25.69 172 TRP A CA 1
ATOM 1181 C C . TRP A 1 172 ? -44.425 9.360 -1.807 1.00 22.26 172 TRP A C 1
ATOM 1182 O O . TRP A 1 172 ? -43.271 9.636 -2.145 1.00 23.93 172 TRP A O 1
ATOM 1193 N N . ARG A 1 173 ? -44.731 8.189 -1.239 1.00 22.34 173 ARG A N 1
ATOM 1194 C CA . ARG A 1 173 ? -43.686 7.180 -1.044 1.00 22.28 173 ARG A CA 1
ATOM 1195 C C . ARG A 1 173 ? -43.128 6.707 -2.383 1.00 20.13 173 ARG A C 1
ATOM 1196 O O . ARG A 1 173 ? -41.907 6.610 -2.563 1.00 20.96 173 ARG A O 1
ATOM 1204 N N . ARG A 1 174 ? -44.013 6.431 -3.347 1.00 20.87 174 ARG A N 1
ATOM 1205 C CA . ARG A 1 174 ? -43.571 6.078 -4.698 1.00 23.13 174 ARG A CA 1
ATOM 1206 C C . ARG A 1 174 ? -42.702 7.182 -5.294 1.00 24.11 174 ARG A C 1
ATOM 1207 O O . ARG A 1 174 ? -41.637 6.914 -5.864 1.00 24.55 174 ARG A O 1
ATOM 1209 N N . LEU A 1 175 ? -43.134 8.442 -5.157 1.00 21.72 175 LEU A N 1
ATOM 1210 C CA . LEU A 1 175 ? -42.371 9.549 -5.741 1.00 21.27 175 LEU A CA 1
ATOM 1211 C C . LEU A 1 175 ? -41.018 9.719 -5.053 1.00 19.11 175 LEU A C 1
ATOM 1212 O O . LEU A 1 175 ? -39.987 9.883 -5.715 1.00 18.01 175 LEU A O 1
ATOM 1217 N N . MET A 1 176 ? -41.001 9.673 -3.724 1.00 20.75 176 MET A N 1
ATOM 1218 C CA . MET A 1 176 ? -39.740 9.733 -2.993 1.00 18.84 176 MET A CA 1
ATOM 1219 C C . MET A 1 176 ? -38.834 8.551 -3.346 1.00 21.77 176 MET A C 1
ATOM 1220 O O . MET A 1 176 ? -37.599 8.680 -3.362 1.00 17.54 176 MET A O 1
ATOM 1225 N N . SER A 1 177 ? -39.427 7.396 -3.645 1.00 19.14 177 SER A N 1
ATOM 1226 C CA . SER A 1 177 ? -38.625 6.243 -4.034 1.00 21.16 177 SER A CA 1
ATOM 1227 C C . SER A 1 177 ? -38.033 6.419 -5.430 1.00 17.74 177 SER A C 1
ATOM 1228 O O . SER A 1 177 ? -36.949 5.905 -5.706 1.00 19.52 177 SER A O 1
ATOM 1231 N N . GLY A 1 178 ? -38.726 7.135 -6.325 1.00 21.61 178 GLY A N 1
ATOM 1232 C CA . GLY A 1 178 ? -38.111 7.497 -7.597 1.00 20.57 178 GLY A CA 1
ATOM 1233 C C . GLY A 1 178 ? -36.859 8.339 -7.403 1.00 18.44 178 GLY A C 1
ATOM 1234 O O . GLY A 1 178 ? -35.879 8.205 -8.145 1.00 19.69 178 GLY A O 1
ATOM 1235 N N . ILE A 1 179 ? -36.875 9.207 -6.391 1.00 18.09 179 ILE A N 1
ATOM 1236 C CA . ILE A 1 179 ? -35.695 9.990 -6.024 1.00 18.54 179 ILE A CA 1
ATOM 1237 C C . ILE A 1 179 ? -34.549 9.069 -5.595 1.00 16.17 179 ILE A C 1
ATOM 1238 O O . ILE A 1 179 ? -33.375 9.332 -5.889 1.00 16.58 179 ILE A O 1
ATOM 1243 N N . ASP A 1 180 ? -34.869 7.960 -4.925 1.00 17.44 180 ASP A N 1
ATOM 1244 C CA . ASP A 1 180 ? -33.830 7.041 -4.456 1.00 16.15 180 ASP A CA 1
ATOM 1245 C C . ASP A 1 180 ? -33.026 6.434 -5.607 1.00 21.30 180 ASP A C 1
ATOM 1246 O O . ASP A 1 180 ? -31.906 5.944 -5.387 1.00 21.34 180 ASP A O 1
ATOM 1251 N N . VAL A 1 181 ? -33.579 6.431 -6.816 1.00 18.41 181 VAL A N 1
ATOM 1252 C CA . VAL A 1 181 ? -32.876 5.941 -7.991 1.00 17.85 181 VAL A CA 1
ATOM 1253 C C . VAL A 1 181 ? -32.348 7.088 -8.839 1.00 16.78 181 VAL A C 1
ATOM 1254 O O . VAL A 1 181 ? -31.226 7.021 -9.344 1.00 15.34 181 VAL A O 1
ATOM 1258 N N . ALA A 1 182 ? -33.133 8.164 -8.971 1.00 17.17 182 ALA A N 1
ATOM 1259 C CA . ALA A 1 182 ? -32.749 9.254 -9.870 1.00 15.46 182 ALA A CA 1
ATOM 1260 C C . ALA A 1 182 ? -31.425 9.890 -9.477 1.00 15.33 182 ALA A C 1
ATOM 1261 O O . ALA A 1 182 ? -30.665 10.311 -10.354 1.00 19.53 182 ALA A O 1
ATOM 1263 N N . PHE A 1 183 ? -31.135 9.980 -8.174 1.00 16.47 183 PHE A N 1
ATOM 1264 C CA . PHE A 1 183 ? -30.008 10.757 -7.674 1.00 17.45 183 PHE A CA 1
ATOM 1265 C C . PHE A 1 183 ? -28.830 9.878 -7.265 1.00 17.96 183 PHE A C 1
ATOM 1266 O O . PHE A 1 183 ? -27.945 10.339 -6.531 1.00 16.69 183 PHE A O 1
ATOM 1274 N N . ILE A 1 184 ? -28.812 8.625 -7.738 1.00 17.74 184 ILE A N 1
ATOM 1275 C CA . ILE A 1 184 ? -27.690 7.712 -7.542 1.00 18.86 184 ILE A CA 1
ATOM 1276 C C . ILE A 1 184 ? -26.472 8.204 -8.320 1.00 18.27 184 ILE A C 1
ATOM 1277 O O . ILE A 1 184 ? -26.584 8.678 -9.456 1.00 17.75 184 ILE A O 1
ATOM 1282 N N . THR A 1 185 ? -25.296 8.099 -7.709 1.00 17.68 185 THR A N 1
ATOM 1283 C CA . THR A 1 185 ? -24.034 8.363 -8.389 1.00 17.57 185 THR A CA 1
ATOM 1284 C C . THR A 1 185 ? -23.409 7.022 -8.750 1.00 17.98 185 THR A C 1
ATOM 1285 O O . THR A 1 185 ? -23.073 6.243 -7.860 1.00 17.94 185 THR A O 1
ATOM 1289 N N . SER A 1 186 ? -23.273 6.751 -10.050 1.00 18.46 186 SER A N 1
ATOM 1290 C CA . SER A 1 186 ? -22.743 5.489 -10.560 1.00 20.61 186 SER A CA 1
ATOM 1291 C C . SER A 1 186 ? -21.519 5.731 -11.436 1.00 19.77 186 SER A C 1
ATOM 1292 O O . SER A 1 186 ? -21.506 6.690 -12.212 1.00 22.19 186 SER A O 1
ATOM 1295 N N . PRO A 1 187 ? -20.489 4.877 -11.343 1.00 22.28 187 PRO A N 1
ATOM 1296 C CA . PRO A 1 187 ? -19.351 4.971 -12.277 1.00 21.87 187 PRO A CA 1
ATOM 1297 C C . PRO A 1 187 ? -19.753 4.935 -13.739 1.00 24.34 187 PRO A C 1
ATOM 1298 O O . PRO A 1 187 ? -19.162 5.649 -14.559 1.00 23.36 187 PRO A O 1
ATOM 1302 N N . ARG A 1 188 ? -20.751 4.119 -14.082 1.00 23.40 188 ARG A N 1
ATOM 1303 C CA . ARG A 1 188 ? -21.196 3.947 -15.459 1.00 24.00 188 ARG A CA 1
ATOM 1304 C C . ARG A 1 188 ? -22.710 3.992 -15.480 1.00 22.75 188 ARG A C 1
ATOM 1305 O O . ARG A 1 188 ? -23.366 3.798 -14.450 1.00 19.20 188 ARG A O 1
ATOM 1313 N N . THR A 1 189 ? -23.266 4.217 -16.670 1.00 20.28 189 THR A N 1
ATOM 1314 C CA . THR A 1 189 ? -24.717 4.241 -16.786 1.00 23.65 189 THR A CA 1
ATOM 1315 C C . THR A 1 189 ? -25.292 2.880 -16.420 1.00 21.33 189 THR A C 1
ATOM 1316 O O . THR A 1 189 ? -24.673 1.838 -16.655 1.00 25.29 189 THR A O 1
ATOM 1320 N N . PHE A 1 190 ? -26.475 2.932 -15.816 1.00 22.58 190 PHE A N 1
ATOM 1321 C CA . PHE A 1 190 ? -27.200 1.717 -15.369 1.00 23.56 190 PHE A CA 1
ATOM 1322 C C . PHE A 1 190 ? -28.610 1.737 -15.959 1.00 23.93 190 PHE A C 1
ATOM 1323 O O . PHE A 1 190 ? -29.196 2.817 -16.084 1.00 21.88 190 PHE A O 1
ATOM 1331 N N . GLU A 1 191 ? -29.139 0.564 -16.290 1.00 21.18 191 GLU A N 1
ATOM 1332 C CA . GLU A 1 191 ? -30.472 0.442 -16.940 1.00 22.84 191 GLU A CA 1
ATOM 1333 C C . GLU A 1 191 ? -31.597 1.142 -16.159 1.00 22.75 191 GLU A C 1
ATOM 1334 O O . GLU A 1 191 ? -32.496 1.689 -16.791 1.00 24.49 191 GLU A O 1
ATOM 1340 N N . GLY A 1 192 ? -31.536 1.129 -14.838 1.00 18.78 192 GLY A N 1
ATOM 1341 C CA . GLY A 1 192 ? -32.650 1.683 -14.053 1.00 34.34 192 GLY A CA 1
ATOM 1342 C C . GLY A 1 192 ? -32.889 3.164 -14.263 1.00 22.76 192 GLY A C 1
ATOM 1343 O O . GLY A 1 192 ? -34.042 3.556 -14.152 1.00 22.65 192 GLY A O 1
ATOM 1344 N N . SER A 1 193 ? -31.854 3.930 -14.596 1.00 20.17 193 SER A N 1
ATOM 1345 C CA . SER A 1 193 ? -31.967 5.408 -14.641 1.00 22.63 193 SER A CA 1
ATOM 1346 C C . SER A 1 193 ? -33.046 5.833 -15.646 1.00 21.64 193 SER A C 1
ATOM 1347 O O . SER A 1 193 ? -33.979 6.541 -15.268 1.00 20.33 193 SER A O 1
ATOM 1350 N N . ALA A 1 194 ? -32.928 5.344 -16.865 1.00 20.68 194 ALA A N 1
ATOM 1351 C CA . ALA A 1 194 ? -33.881 5.763 -17.894 1.00 20.07 194 ALA A CA 1
ATOM 1352 C C . ALA A 1 194 ? -35.281 5.202 -17.640 1.00 22.32 194 ALA A C 1
ATOM 1353 O O . ALA A 1 194 ? -36.268 5.925 -17.808 1.00 20.71 194 ALA A O 1
ATOM 1355 N N . VAL A 1 195 ? -35.398 3.917 -17.254 1.00 19.39 195 VAL A N 1
ATOM 1356 C CA . VAL A 1 195 ? -36.705 3.366 -16.869 1.00 20.68 195 VAL A CA 1
ATOM 1357 C C . VAL A 1 195 ? -37.322 4.198 -15.751 1.00 22.80 195 VAL A C 1
ATOM 1358 O O . VAL A 1 195 ? -38.510 4.538 -15.780 1.00 18.91 195 VAL A O 1
ATOM 1362 N N . ASN A 1 196 ? -36.526 4.502 -14.728 1.00 20.93 196 ASN A N 1
ATOM 1363 C CA . ASN A 1 196 ? -37.018 5.303 -13.612 1.00 20.59 196 ASN A CA 1
ATOM 1364 C C . ASN A 1 196 ? -37.486 6.679 -14.078 1.00 20.66 196 ASN A C 1
ATOM 1365 O O . ASN A 1 196 ? -38.551 7.163 -13.661 1.00 23.00 196 ASN A O 1
ATOM 1370 N N . TRP A 1 197 ? -36.703 7.320 -14.945 1.00 18.68 197 TRP A N 1
ATOM 1371 C CA . TRP A 1 197 ? -37.041 8.667 -15.390 1.00 24.60 197 TRP A CA 1
ATOM 1372 C C . TRP A 1 197 ? -38.375 8.682 -16.132 1.00 23.91 197 TRP A C 1
ATOM 1373 O O . TRP A 1 197 ? -39.294 9.421 -15.768 1.00 24.10 197 TRP A O 1
ATOM 1384 N N . TYR A 1 198 ? -38.517 7.832 -17.154 1.00 26.80 198 TYR A N 1
ATOM 1385 C CA . TYR A 1 198 ? -39.752 7.823 -17.933 1.00 27.95 198 TYR A CA 1
ATOM 1386 C C . TYR A 1 198 ? -40.938 7.334 -17.115 1.00 22.56 198 TYR A C 1
ATOM 1387 O O . TYR A 1 198 ? -42.081 7.703 -17.406 1.00 26.08 198 TYR A O 1
ATOM 1396 N N . LYS A 1 199 ? -40.697 6.518 -16.090 1.00 22.97 199 LYS A N 1
ATOM 1397 C CA . LYS A 1 199 ? -41.787 6.124 -15.204 1.00 23.01 199 LYS A CA 1
ATOM 1398 C C . LYS A 1 199 ? -42.453 7.352 -14.577 1.00 22.74 199 LYS A C 1
ATOM 1399 O O . LYS A 1 199 ? -43.668 7.551 -14.694 1.00 22.78 199 LYS A O 1
ATOM 1405 N N . ASP A 1 200 ? -41.671 8.208 -13.934 1.00 23.18 200 ASP A N 1
ATOM 1406 C CA . ASP A 1 200 ? -42.279 9.352 -13.271 1.00 19.87 200 ASP A CA 1
ATOM 1407 C C . ASP A 1 200 ? -42.544 10.518 -14.212 1.00 20.52 200 ASP A C 1
ATOM 1408 O O . ASP A 1 200 ? -43.396 11.354 -13.902 1.00 22.65 200 ASP A O 1
ATOM 1413 N N . LEU A 1 201 ? -41.844 10.600 -15.348 1.00 22.67 201 LEU A N 1
ATOM 1414 C CA . LEU A 1 201 ? -42.288 11.508 -16.400 1.00 21.86 201 LEU A CA 1
ATOM 1415 C C . LEU A 1 201 ? -43.728 11.207 -16.787 1.00 25.93 201 LEU A C 1
ATOM 1416 O O . LEU A 1 201 ? -44.545 12.124 -16.938 1.00 25.90 201 LEU A O 1
ATOM 1421 N N . GLY A 1 202 ? -44.054 9.922 -16.946 1.00 23.18 202 GLY A N 1
ATOM 1422 C CA . GLY A 1 202 ? -45.411 9.559 -17.317 1.00 23.81 202 GLY A CA 1
ATOM 1423 C C . GLY A 1 202 ? -46.405 9.872 -16.216 1.00 25.48 202 GLY A C 1
ATOM 1424 O O . GLY A 1 202 ? -47.528 10.304 -16.490 1.00 27.78 202 GLY A O 1
ATOM 1425 N N . TYR A 1 203 ? -46.004 9.673 -14.958 1.00 22.54 203 TYR A N 1
ATOM 1426 C CA . TYR A 1 203 ? -46.841 10.091 -13.835 1.00 23.63 203 TYR A CA 1
ATOM 1427 C C . TYR A 1 203 ? -47.194 11.574 -13.940 1.00 25.62 203 TYR A C 1
ATOM 1428 O O . TYR A 1 203 ? -48.355 11.969 -13.767 1.00 26.68 203 TYR A O 1
ATOM 1437 N N . MET A 1 204 ? -46.199 12.410 -14.236 1.00 24.58 204 MET A N 1
ATOM 1438 C CA . MET A 1 204 ? -46.443 13.844 -14.308 1.00 24.30 204 MET A CA 1
ATOM 1439 C C . MET A 1 204 ? -47.298 14.189 -15.523 1.00 27.88 204 MET A C 1
ATOM 1440 O O . MET A 1 204 ? -48.176 15.055 -15.446 1.00 25.22 204 MET A O 1
ATOM 1445 N N . VAL A 1 205 ? -47.037 13.535 -16.662 1.00 23.08 205 VAL A N 1
ATOM 1446 C CA . VAL A 1 205 ? -47.893 13.687 -17.840 1.00 27.34 205 VAL A CA 1
ATOM 1447 C C . VAL A 1 205 ? -49.331 13.321 -17.501 1.00 26.35 205 VAL A C 1
ATOM 1448 O O . VAL A 1 205 ? -50.274 14.017 -17.897 1.00 30.28 205 VAL A O 1
ATOM 1452 N N . ASP A 1 206 ? -49.522 12.216 -16.774 1.00 25.10 206 ASP A N 1
ATOM 1453 C CA . ASP A 1 206 ? -50.869 11.794 -16.401 1.00 26.94 206 ASP A CA 1
ATOM 1454 C C . ASP A 1 206 ? -51.572 12.871 -15.587 1.00 31.28 206 ASP A C 1
ATOM 1455 O O . ASP A 1 206 ? -52.751 13.167 -15.822 1.00 36.88 206 ASP A O 1
ATOM 1460 N N . ARG A 1 207 ? -50.872 13.466 -14.616 1.00 29.10 207 ARG A N 1
ATOM 1461 C CA . ARG A 1 207 ? -51.497 14.518 -13.821 1.00 31.85 207 ARG A CA 1
ATOM 1462 C C . ARG A 1 207 ? -51.801 15.743 -14.674 1.00 32.45 207 ARG A C 1
ATOM 1463 O O . ARG A 1 207 ? -52.868 16.346 -14.539 1.00 32.97 207 ARG A O 1
ATOM 1471 N N . LEU A 1 208 ? -50.878 16.121 -15.559 1.00 31.06 208 LEU A N 1
ATOM 1472 C CA . LEU A 1 208 ? -51.076 17.318 -16.372 1.00 32.84 208 LEU A CA 1
ATOM 1473 C C . LEU A 1 208 ? -52.273 17.168 -17.305 1.00 36.71 208 LEU A C 1
ATOM 1474 O O . LEU A 1 208 ? -52.994 18.141 -17.558 1.00 38.87 208 LEU A O 1
ATOM 1479 N N . ASN A 1 209 ? -52.517 15.956 -17.809 1.00 31.46 209 ASN A N 1
ATOM 1480 C CA . ASN A 1 209 ? -53.569 15.712 -18.784 1.00 36.90 209 ASN A CA 1
ATOM 1481 C C . ASN A 1 209 ? -54.808 15.062 -18.174 1.00 39.70 209 ASN A C 1
ATOM 1482 O O . ASN A 1 209 ? -55.573 14.412 -18.893 1.00 43.44 209 ASN A O 1
ATOM 1487 N N . ALA A 1 210 ? -55.023 15.218 -16.873 1.00 40.33 210 ALA A N 1
ATOM 1488 C CA . ALA A 1 210 ? -56.211 14.653 -16.250 1.00 45.97 210 ALA A CA 1
ATOM 1489 C C . ALA A 1 210 ? -57.466 15.307 -16.823 1.00 48.08 210 ALA A C 1
ATOM 1490 O O . ALA A 1 210 ? -57.439 16.456 -17.278 1.00 50.41 210 ALA A O 1
ATOM 1492 N N . ASP A 1 211 ? -58.574 14.550 -16.824 1.00 49.54 211 ASP A N 1
ATOM 1493 C CA . ASP A 1 211 ? -59.816 15.066 -17.407 1.00 56.64 211 ASP A CA 1
ATOM 1494 C C . ASP A 1 211 ? -60.340 16.273 -16.641 1.00 58.19 211 ASP A C 1
ATOM 1495 O O . ASP A 1 211 ? -60.544 17.332 -17.261 1.00 65.40 211 ASP A O 1
ATOM 1500 N N . PRO A 1 212 ? -60.574 16.208 -15.328 1.00 54.36 212 PRO A N 1
ATOM 1501 C CA . PRO A 1 212 ? -60.628 17.476 -14.597 1.00 54.34 212 PRO A CA 1
ATOM 1502 C C . PRO A 1 212 ? -59.280 18.176 -14.615 1.00 50.65 212 PRO A C 1
ATOM 1503 O O . PRO A 1 212 ? -58.487 18.033 -13.681 1.00 51.26 212 PRO A O 1
ATOM 1507 N N . GLU A 1 213 ? -58.993 18.867 -15.714 1.00 50.13 213 GLU A N 1
ATOM 1508 C CA . GLU A 1 213 ? -57.681 19.470 -15.911 1.00 46.42 213 GLU A CA 1
ATOM 1509 C C . GLU A 1 213 ? -57.137 20.147 -14.649 1.00 46.57 213 GLU A C 1
ATOM 1510 O O . GLU A 1 213 ? -57.900 20.773 -13.902 1.00 48.44 213 GLU A O 1
ATOM 1516 N N . PRO A 1 214 ? -55.844 20.016 -14.356 1.00 44.21 214 PRO A N 1
ATOM 1517 C CA . PRO A 1 214 ? -55.322 20.586 -13.105 1.00 42.78 214 PRO A CA 1
ATOM 1518 C C . PRO A 1 214 ? -55.493 22.095 -13.053 1.00 42.49 214 PRO A C 1
ATOM 1519 O O . PRO A 1 214 ? -55.168 22.816 -13.999 1.00 37.81 214 PRO A O 1
ATOM 1523 N N . THR A 1 215 ? -55.880 22.584 -11.873 1.00 39.69 215 THR A N 1
ATOM 1524 C CA . THR A 1 215 ? -56.138 24.025 -11.691 1.00 37.54 215 THR A CA 1
ATOM 1525 C C . THR A 1 215 ? -55.170 24.645 -10.722 1.00 46.34 215 THR A C 1
ATOM 1526 O O . THR A 1 215 ? -55.089 25.879 -10.689 1.00 53.59 215 THR A O 1
ATOM 1530 N N . GLU A 1 216 ? -54.479 23.847 -9.928 1.00 44.44 216 GLU A N 1
ATOM 1531 C CA . GLU A 1 216 ? -53.638 24.453 -8.875 1.00 40.32 216 GLU A CA 1
ATOM 1532 C C . GLU A 1 216 ? -52.158 24.209 -9.143 1.00 37.07 216 GLU A C 1
ATOM 1533 O O . GLU A 1 216 ? -51.809 23.235 -9.826 1.00 35.03 216 GLU A O 1
ATOM 1539 N N . GLY A 1 217 ? -51.325 25.098 -8.630 1.00 31.93 217 GLY A N 1
ATOM 1540 C CA . GLY A 1 217 ? -49.890 24.845 -8.721 1.00 27.21 217 GLY A CA 1
ATOM 1541 C C . GLY A 1 217 ? -49.232 25.013 -10.064 1.00 29.71 217 GLY A C 1
ATOM 1542 O O . GLY A 1 217 ? -49.783 25.724 -10.913 1.00 28.68 217 GLY A O 1
ATOM 1543 N N . LEU A 1 218 ? -48.192 24.239 -10.303 1.00 23.82 218 LEU A N 1
ATOM 1544 C CA . LEU A 1 218 ? -47.280 24.452 -11.420 1.00 27.61 218 LEU A CA 1
ATOM 1545 C C . LEU A 1 218 ? -48.035 23.828 -12.581 1.00 26.00 218 LEU A C 1
ATOM 1546 O O . LEU A 1 218 ? -48.049 24.380 -13.687 1.00 27.57 218 LEU A O 1
ATOM 1551 N N . LEU A 1 219 ? -48.660 22.670 -12.355 1.00 24.94 219 LEU A N 1
ATOM 1552 C CA . LEU A 1 219 ? -49.397 22.016 -13.434 1.00 28.61 219 LEU A CA 1
ATOM 1553 C C . LEU A 1 219 ? -50.655 22.794 -13.807 1.00 32.69 219 LEU A C 1
ATOM 1554 O O . LEU A 1 219 ? -51.086 22.750 -14.966 1.00 37.50 219 LEU A O 1
ATOM 1559 N N . GLY A 1 220 ? -51.261 23.494 -12.843 1.00 29.36 220 GLY A N 1
ATOM 1560 C CA . GLY A 1 220 ? -52.340 24.410 -13.174 1.00 33.98 220 GLY A CA 1
ATOM 1561 C C . GLY A 1 220 ? -51.859 25.565 -14.034 1.00 36.57 220 GLY A C 1
ATOM 1562 O O . GLY A 1 220 ? -52.474 25.898 -15.051 1.00 38.83 220 GLY A O 1
ATOM 1563 N N . ARG A 1 221 ? -50.735 26.179 -13.649 1.00 30.14 221 ARG A N 1
ATOM 1564 C CA . ARG A 1 221 ? -50.153 27.226 -14.483 1.00 33.70 221 ARG A CA 1
ATOM 1565 C C . ARG A 1 221 ? -49.744 26.686 -15.848 1.00 35.76 221 ARG A C 1
ATOM 1566 O O . ARG A 1 221 ? -49.862 27.398 -16.850 1.00 38.97 221 ARG A O 1
ATOM 1574 N N . PHE A 1 222 ? -49.278 25.430 -15.914 1.00 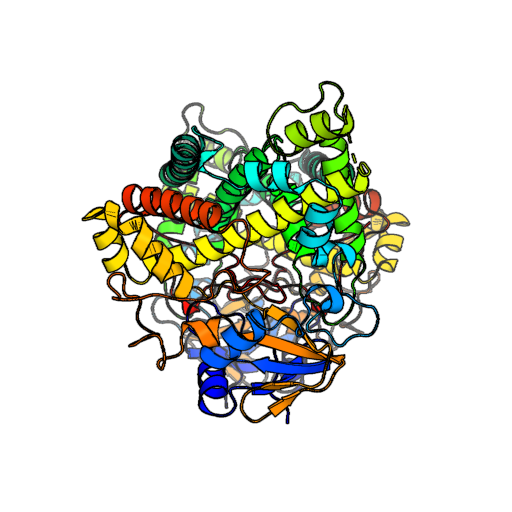33.62 222 PHE A N 1
ATOM 1575 C CA . PHE A 1 222 ? -48.915 24.849 -17.206 1.00 38.62 222 PHE A CA 1
ATOM 1576 C C . PHE A 1 222 ? -50.153 24.598 -18.065 1.00 39.89 222 PHE A C 1
ATOM 1577 O O . PHE A 1 222 ? -50.156 24.902 -19.264 1.00 39.78 222 PHE A O 1
ATOM 1585 N N . ALA A 1 223 ? -51.211 24.036 -17.474 1.00 35.32 223 ALA A N 1
ATOM 1586 C CA . ALA A 1 223 ? -52.417 23.749 -18.246 1.00 41.52 223 ALA A CA 1
ATOM 1587 C C . ALA A 1 223 ? -52.994 25.017 -18.866 1.00 48.95 223 ALA A C 1
ATOM 1588 O O . ALA A 1 223 ? -53.521 24.984 -19.985 1.00 51.06 223 ALA A O 1
ATOM 1590 N N . GLU A 1 224 ? -52.894 26.147 -18.159 1.00 46.65 224 GLU A N 1
ATOM 1591 C CA . GLU A 1 224 ? -53.305 27.423 -18.735 1.00 52.52 224 GLU A CA 1
ATOM 1592 C C . GLU A 1 224 ? -52.354 27.865 -19.837 1.00 52.71 224 GLU A C 1
ATOM 1593 O O . GLU A 1 224 ? -52.796 28.358 -20.881 1.00 54.85 224 GLU A O 1
ATOM 1595 N N . LEU A 1 225 ? -51.048 27.690 -19.621 1.00 53.03 225 LEU A N 1
ATOM 1596 C CA . LEU A 1 225 ? -50.048 28.167 -20.571 1.00 53.69 225 LEU A CA 1
ATOM 1597 C C . LEU A 1 225 ? -50.294 27.619 -21.972 1.00 59.87 225 LEU A C 1
ATOM 1598 O O . LEU A 1 225 ? -50.240 28.365 -22.957 1.00 70.43 225 LEU A O 1
ATOM 1603 N N . ARG A 1 226 ? -50.565 26.319 -22.087 1.00 59.63 226 ARG A N 1
ATOM 1604 C CA . ARG A 1 226 ? -50.717 25.728 -23.412 1.00 64.91 226 ARG A CA 1
ATOM 1605 C C . ARG A 1 226 ? -52.086 25.983 -24.036 1.00 67.79 226 ARG A C 1
ATOM 1606 O O . ARG A 1 226 ? -52.335 25.492 -25.142 1.00 70.45 226 ARG A O 1
ATOM 1614 N N . ARG A 1 227 ? -52.972 26.731 -23.368 1.00 65.79 227 ARG A N 1
ATOM 1615 C CA . ARG A 1 227 ? -54.186 27.236 -24.000 1.00 67.22 227 ARG A CA 1
ATOM 1616 C C . ARG A 1 227 ? -53.969 28.574 -24.696 1.00 76.42 227 ARG A C 1
ATOM 1617 O O . ARG A 1 227 ? -54.769 28.943 -25.563 1.00 77.94 227 ARG A O 1
ATOM 1625 N N . SER A 1 228 ? -52.904 29.298 -24.336 1.00 74.56 228 SER A N 1
ATOM 1626 C CA . SER A 1 228 ? -52.574 30.568 -24.963 1.00 81.13 228 SER A CA 1
ATOM 1627 C C . SER A 1 228 ? -52.291 30.376 -26.456 1.00 88.13 228 SER A C 1
ATOM 1628 O O . SER A 1 228 ? -51.970 29.271 -26.900 1.00 88.19 228 SER A O 1
ATOM 1631 N N . VAL A 1 235 ? -44.029 24.502 -26.909 1.00 82.36 235 VAL A N 1
ATOM 1632 C CA . VAL A 1 235 ? -43.803 23.812 -25.606 1.00 63.82 235 VAL A CA 1
ATOM 1633 C C . VAL A 1 235 ? -44.650 22.531 -25.640 1.00 56.49 235 VAL A C 1
ATOM 1634 O O . VAL A 1 235 ? -45.843 22.640 -25.937 1.00 65.84 235 VAL A O 1
ATOM 1638 N N . SER A 1 236 ? -44.060 21.360 -25.410 1.00 43.72 236 SER A N 1
ATOM 1639 C CA . SER A 1 236 ? -44.776 20.098 -25.501 1.00 40.05 236 SER A CA 1
ATOM 1640 C C . SER A 1 236 ? -45.141 19.579 -24.118 1.00 35.79 236 SER A C 1
ATOM 1641 O O . SER A 1 236 ? -44.668 20.070 -23.091 1.00 35.08 236 SER A O 1
ATOM 1644 N N . ASP A 1 237 ? -45.985 18.546 -24.116 1.00 33.36 237 ASP A N 1
ATOM 1645 C CA . ASP A 1 237 ? -46.304 17.852 -22.876 1.00 34.68 237 ASP A CA 1
ATOM 1646 C C . ASP A 1 237 ? -45.049 17.314 -22.208 1.00 37.43 237 ASP A C 1
ATOM 1647 O O . ASP A 1 237 ? -44.942 17.316 -20.973 1.00 29.83 237 ASP A O 1
ATOM 1652 N N . GLU A 1 238 ? -44.090 16.842 -23.011 1.00 36.45 238 GLU A N 1
ATOM 1653 C CA . GLU A 1 238 ? -42.886 16.227 -22.464 1.00 39.92 238 GLU A CA 1
ATOM 1654 C C . GLU A 1 238 ? -42.052 17.250 -21.703 1.00 33.01 238 GLU A C 1
ATOM 1655 O O . GLU A 1 238 ? -41.609 16.998 -20.575 1.00 30.92 238 GLU A O 1
ATOM 1657 N N . LEU A 1 239 ? -41.817 18.411 -22.316 1.00 32.28 239 LEU A N 1
ATOM 1658 C CA . LEU A 1 239 ? -41.051 19.449 -21.643 1.00 30.94 239 LEU A CA 1
ATOM 1659 C C . LEU A 1 239 ? -41.751 19.907 -20.372 1.00 29.72 239 LEU A C 1
ATOM 1660 O O . LEU A 1 239 ? -41.108 20.093 -19.331 1.00 24.58 239 LEU A O 1
ATOM 1665 N N . LEU A 1 240 ? -43.074 20.064 -20.434 1.00 29.84 240 LEU A N 1
ATOM 1666 C CA . LEU A 1 240 ? -43.830 20.501 -19.268 1.00 25.25 240 LEU A CA 1
ATOM 1667 C C . LEU A 1 240 ? -43.688 19.500 -18.127 1.00 24.24 240 LEU A C 1
ATOM 1668 O O . LEU A 1 240 ? -43.384 19.869 -16.984 1.00 26.83 240 LEU A O 1
ATOM 1673 N N . ALA A 1 241 ? -43.886 18.221 -18.429 1.00 23.69 241 ALA A N 1
ATOM 1674 C CA . ALA A 1 241 ? -43.736 17.188 -17.416 1.00 26.05 241 ALA A CA 1
ATOM 1675 C C . ALA A 1 241 ? -42.295 17.078 -16.935 1.00 24.63 241 ALA A C 1
ATOM 1676 O O . ALA A 1 241 ? -42.058 16.751 -15.764 1.00 25.11 241 ALA A O 1
ATOM 1678 N N . THR A 1 242 ? -41.332 17.370 -17.810 1.00 22.72 242 THR A N 1
ATOM 1679 C CA . THR A 1 242 ? -39.925 17.280 -17.429 1.00 23.77 242 THR A CA 1
ATOM 1680 C C . THR A 1 242 ? -39.580 18.327 -16.381 1.00 26.09 242 THR A C 1
ATOM 1681 O O . THR A 1 242 ? -38.906 18.026 -15.389 1.00 21.62 242 THR A O 1
ATOM 1685 N N . VAL A 1 243 ? -40.052 19.557 -16.582 1.00 23.59 243 VAL A N 1
ATOM 1686 C CA . VAL A 1 243 ? -39.847 20.616 -15.602 1.00 21.16 243 VAL A CA 1
ATOM 1687 C C . VAL A 1 243 ? -40.479 20.239 -14.272 1.00 20.85 243 VAL A C 1
ATOM 1688 O O . VAL A 1 243 ? -39.872 20.412 -13.210 1.00 22.31 243 VAL A O 1
ATOM 1692 N N . ALA A 1 244 ? -41.719 19.740 -14.308 1.00 22.69 244 ALA A N 1
ATOM 1693 C CA . ALA A 1 244 ? -42.392 19.325 -13.083 1.00 22.14 244 ALA A CA 1
ATOM 1694 C C . ALA A 1 244 ? -41.594 18.249 -12.356 1.00 23.34 244 ALA A C 1
ATOM 1695 O O . ALA A 1 244 ? -41.334 18.358 -11.153 1.00 24.25 244 ALA A O 1
ATOM 1697 N N . LEU A 1 245 ? -41.197 17.199 -13.073 1.00 23.25 245 LEU A N 1
ATOM 1698 C CA . LEU A 1 245 ? -40.483 16.104 -12.424 1.00 20.25 245 LEU A CA 1
ATOM 1699 C C . LEU A 1 245 ? -39.119 16.551 -11.906 1.00 22.93 245 LEU A C 1
ATOM 1700 O O . LEU A 1 245 ? -38.705 16.148 -10.812 1.00 21.59 245 LEU A O 1
ATOM 1705 N N . SER A 1 246 ? -38.392 17.369 -12.680 1.00 19.57 246 SER A N 1
ATOM 1706 C CA . SER A 1 246 ? -37.062 17.758 -12.230 1.00 24.95 246 SER A CA 1
ATOM 1707 C C . SER A 1 246 ? -37.145 18.660 -11.005 1.00 22.07 246 SER A C 1
ATOM 1708 O O . SER A 1 246 ? -36.310 18.556 -10.103 1.00 21.35 246 SER A O 1
ATOM 1711 N N . LEU A 1 247 ? -38.168 19.524 -10.944 1.00 20.09 247 LEU A N 1
ATOM 1712 C CA . LEU A 1 247 ? -38.329 20.430 -9.810 1.00 22.59 247 LEU A CA 1
ATOM 1713 C C . LEU A 1 247 ? -38.793 19.677 -8.571 1.00 23.07 247 LEU A C 1
ATOM 1714 O O . LEU A 1 247 ? -38.319 19.947 -7.462 1.00 20.47 247 LEU A O 1
ATOM 1719 N N . PHE A 1 248 ? -39.734 18.741 -8.734 1.00 20.08 248 PHE A N 1
ATOM 1720 C CA . PHE A 1 248 ? -40.101 17.884 -7.614 1.00 22.01 248 PHE A CA 1
ATOM 1721 C C . PHE A 1 248 ? -38.877 17.160 -7.082 1.00 21.49 248 PHE A C 1
ATOM 1722 O O . PHE A 1 248 ? -38.568 17.224 -5.889 1.00 22.18 248 PHE A O 1
ATOM 1730 N N . GLY A 1 249 ? -38.165 16.469 -7.969 1.00 20.78 249 GLY A N 1
ATOM 1731 C CA . GLY A 1 249 ? -37.085 15.603 -7.530 1.00 20.07 249 GLY A CA 1
ATOM 1732 C C . GLY A 1 249 ? -35.965 16.386 -6.885 1.00 18.84 249 GLY A C 1
ATOM 1733 O O . GLY A 1 249 ? -35.577 16.113 -5.744 1.00 17.51 249 GLY A O 1
ATOM 1734 N N . ALA A 1 250 ? -35.456 17.401 -7.593 1.00 19.01 250 ALA A N 1
ATOM 1735 C CA . ALA A 1 250 ? -34.380 18.220 -7.042 1.00 21.30 250 ALA A CA 1
ATOM 1736 C C . ALA A 1 250 ? -34.797 18.900 -5.732 1.00 20.39 250 ALA A C 1
ATOM 1737 O O . ALA A 1 250 ? -34.032 18.920 -4.757 1.00 20.44 250 ALA A O 1
ATOM 1739 N N . GLY A 1 251 ? -35.993 19.499 -5.703 1.00 20.34 251 GLY A N 1
ATOM 1740 C CA . GLY A 1 251 ? -36.425 20.214 -4.506 1.00 16.75 251 GLY A CA 1
ATOM 1741 C C . GLY A 1 251 ? -36.674 19.300 -3.315 1.00 16.42 251 GLY A C 1
ATOM 1742 O O . GLY A 1 251 ? -36.182 19.550 -2.209 1.00 19.68 251 GLY A O 1
ATOM 1743 N N . ALA A 1 252 ? -37.429 18.221 -3.519 1.00 16.59 252 ALA A N 1
ATOM 1744 C CA . ALA A 1 252 ? -37.683 17.291 -2.412 1.00 17.78 252 ALA A CA 1
ATOM 1745 C C . ALA A 1 252 ? -36.386 16.707 -1.859 1.00 18.32 252 ALA A C 1
ATOM 1746 O O . ALA A 1 252 ? -36.159 16.711 -0.646 1.00 16.02 252 ALA A O 1
ATOM 1748 N N . VAL A 1 253 ? -35.515 16.193 -2.732 1.00 18.55 253 VAL A N 1
ATOM 1749 C CA . VAL A 1 253 ? -34.309 15.547 -2.218 1.00 16.28 253 VAL A CA 1
ATOM 1750 C C . VAL A 1 253 ? -33.420 16.550 -1.494 1.00 17.77 253 VAL A C 1
ATOM 1751 O O . VAL A 1 253 ? -32.791 16.212 -0.484 1.00 15.77 253 VAL A O 1
ATOM 1755 N N . SER A 1 254 ? -33.364 17.808 -1.982 1.00 14.92 254 SER A N 1
ATOM 1756 C CA . SER A 1 254 ? -32.433 18.781 -1.406 1.00 16.89 254 SER A CA 1
ATOM 1757 C C . SER A 1 254 ? -32.941 19.343 -0.084 1.00 16.08 254 SER A C 1
ATOM 1758 O O . SER A 1 254 ? -32.159 19.510 0.854 1.00 13.40 254 SER A O 1
ATOM 1761 N N . THR A 1 255 ? -34.240 19.649 0.012 1.00 17.54 255 THR A N 1
ATOM 1762 C CA . THR A 1 255 ? -34.781 20.128 1.285 1.00 14.92 255 THR A CA 1
ATOM 1763 C C . THR A 1 255 ? -34.818 19.011 2.327 1.00 15.58 255 THR A C 1
ATOM 1764 O O . THR A 1 255 ? -34.467 19.234 3.485 1.00 16.94 255 THR A O 1
ATOM 1768 N N . SER A 1 256 ? -35.221 17.798 1.934 1.00 15.19 256 SER A N 1
ATOM 1769 C CA . SER A 1 256 ? -35.192 16.672 2.870 1.00 17.35 256 SER A CA 1
ATOM 1770 C C . SER A 1 256 ? -33.788 16.414 3.414 1.00 16.16 256 SER A C 1
ATOM 1771 O O . SER A 1 256 ? -33.617 16.164 4.614 1.00 15.24 256 SER A O 1
ATOM 1774 N N . ALA A 1 257 ? -32.772 16.427 2.543 1.00 17.71 257 ALA A N 1
ATOM 1775 C CA . ALA A 1 257 ? -31.423 16.111 3.010 1.00 16.73 257 ALA A CA 1
ATOM 1776 C C . ALA A 1 257 ? -30.853 17.228 3.878 1.00 17.17 257 ALA A C 1
ATOM 1777 O O . ALA A 1 257 ? -30.224 16.958 4.906 1.00 15.25 257 ALA A O 1
ATOM 1779 N N . PHE A 1 258 ? -31.016 18.487 3.465 1.00 16.70 258 PHE A N 1
ATOM 1780 C CA . PHE A 1 258 ? -30.574 19.583 4.323 1.00 18.53 258 PHE A CA 1
ATOM 1781 C C . PHE A 1 258 ? -31.246 19.525 5.689 1.00 16.77 258 PHE A C 1
ATOM 1782 O O . PHE A 1 258 ? -30.589 19.690 6.721 1.00 18.72 258 PHE A O 1
ATOM 1790 N N . LEU A 1 259 ? -32.569 19.339 5.717 1.00 17.03 259 LEU A N 1
ATOM 1791 C CA . LEU A 1 259 ? -33.274 19.357 6.998 1.00 17.54 259 LEU A CA 1
ATOM 1792 C C . LEU A 1 259 ? -32.759 18.260 7.918 1.00 18.63 259 LEU A C 1
ATOM 1793 O O . LEU A 1 259 ? -32.653 18.463 9.136 1.00 17.90 259 LEU A O 1
ATOM 1798 N N . GLN A 1 260 ? -32.395 17.100 7.350 1.00 17.22 260 GLN A N 1
ATOM 1799 C CA . GLN A 1 260 ? -31.857 16.022 8.180 1.00 18.45 260 GLN A CA 1
ATOM 1800 C C . GLN A 1 260 ? -30.543 16.447 8.813 1.00 18.64 260 GLN A C 1
ATOM 1801 O O . GLN A 1 260 ? -30.258 16.093 9.962 1.00 22.52 260 GLN A O 1
ATOM 1807 N N . HIS A 1 261 ? -29.719 17.197 8.064 1.00 15.92 261 HIS A N 1
ATOM 1808 C CA . HIS A 1 261 ? -28.445 17.680 8.598 1.00 16.66 261 HIS A CA 1
ATOM 1809 C C . HIS A 1 261 ? -28.671 18.705 9.706 1.00 15.99 261 HIS A C 1
ATOM 1810 O O . HIS A 1 261 ? -28.045 18.637 10.773 1.00 15.34 261 HIS A O 1
ATOM 1817 N N . ALA A 1 262 ? -29.592 19.638 9.484 1.00 16.62 262 ALA A N 1
ATOM 1818 C CA . ALA A 1 262 ? -29.930 20.615 10.519 1.00 15.38 262 ALA A CA 1
ATOM 1819 C C . ALA A 1 262 ? -30.460 19.940 11.788 1.00 17.73 262 ALA A C 1
ATOM 1820 O O . ALA A 1 262 ? -30.143 20.366 12.907 1.00 19.73 262 ALA A O 1
ATOM 1822 N N . ILE A 1 263 ? -31.243 18.868 11.644 1.00 17.19 263 ILE A N 1
ATOM 1823 C CA . ILE A 1 263 ? -31.767 18.171 12.824 1.00 17.02 263 ILE A CA 1
ATOM 1824 C C . ILE A 1 263 ? -30.628 17.557 13.637 1.00 17.88 263 ILE A C 1
ATOM 1825 O O . ILE A 1 263 ? -30.544 17.726 14.867 1.00 20.44 263 ILE A O 1
ATOM 1830 N N . ILE A 1 264 ? -29.729 16.836 12.956 1.00 16.16 264 ILE A N 1
ATOM 1831 C CA . ILE A 1 264 ? -28.536 16.304 13.608 1.00 16.24 264 ILE A CA 1
ATOM 1832 C C . ILE A 1 264 ? -27.847 17.405 14.415 1.00 20.09 264 ILE A C 1
ATOM 1833 O O . ILE A 1 264 ? -27.533 17.230 15.599 1.00 16.75 264 ILE A O 1
ATOM 1838 N N . ALA A 1 265 ? -27.656 18.577 13.798 1.00 16.97 265 ALA A N 1
ATOM 1839 C CA . ALA A 1 265 ? -26.985 19.680 14.490 1.00 17.56 265 ALA A CA 1
ATOM 1840 C C . ALA A 1 265 ? -27.743 20.097 15.753 1.00 16.27 265 ALA A C 1
ATOM 1841 O O . ALA A 1 265 ? -27.141 20.271 16.818 1.00 19.71 265 ALA A O 1
ATOM 1843 N N . LEU A 1 266 ? -29.069 20.227 15.667 1.00 15.59 266 LEU A N 1
ATOM 1844 C CA . LEU A 1 266 ? -29.857 20.589 16.850 1.00 16.79 266 LEU A CA 1
ATOM 1845 C C . LEU A 1 266 ? -29.893 19.470 17.890 1.00 19.53 266 LEU A C 1
ATOM 1846 O O . LEU A 1 266 ? -29.988 19.749 19.091 1.00 19.20 266 LEU A O 1
ATOM 1851 N N . ALA A 1 267 ? -29.854 18.206 17.455 1.00 19.12 267 ALA A N 1
ATOM 1852 C CA . ALA A 1 267 ? -29.829 17.101 18.409 1.00 19.87 267 ALA A CA 1
ATOM 1853 C C . ALA A 1 267 ? -28.477 16.998 19.084 1.00 21.05 267 ALA A C 1
ATOM 1854 O O . ALA A 1 267 ? -28.397 16.712 20.280 1.00 21.24 267 ALA A O 1
ATOM 1856 N N . GLN A 1 268 ? -27.402 17.216 18.329 1.00 21.02 268 GLN A N 1
ATOM 1857 C CA . GLN A 1 268 ? -26.059 17.106 18.877 1.00 20.41 268 GLN A CA 1
ATOM 1858 C C . GLN A 1 268 ? -25.688 18.312 19.733 1.00 22.83 268 GLN A C 1
ATOM 1859 O O . GLN A 1 268 ? -24.815 18.210 20.602 1.00 22.02 268 GLN A O 1
ATOM 1865 N N . GLN A 1 269 ? -26.301 19.463 19.482 1.00 19.29 269 GLN A N 1
ATOM 1866 C CA . GLN A 1 269 ? -25.941 20.711 20.152 1.00 19.11 269 GLN A CA 1
ATOM 1867 C C . GLN A 1 269 ? -27.216 21.340 20.684 1.00 19.05 269 GLN A C 1
ATOM 1868 O O . GLN A 1 269 ? -27.719 22.322 20.127 1.00 17.88 269 GLN A O 1
ATOM 1874 N N . PRO A 1 270 ? -27.767 20.787 21.771 1.00 19.55 270 PRO A N 1
ATOM 1875 C CA . PRO A 1 270 ? -29.063 21.269 22.274 1.00 17.46 270 PRO A CA 1
ATOM 1876 C C . PRO A 1 270 ? -29.053 22.720 22.722 1.00 20.22 270 PRO A C 1
ATOM 1877 O O . PRO A 1 270 ? -30.130 23.324 22.814 1.00 18.82 270 PRO A O 1
ATOM 1881 N N . GLU A 1 271 ? -27.882 23.311 22.995 1.00 16.72 271 GLU A N 1
ATOM 1882 C CA . GLU A 1 271 ? -27.865 24.746 23.274 1.00 19.72 271 GLU A CA 1
ATOM 1883 C C . GLU A 1 271 ? -28.488 25.536 22.123 1.00 19.64 271 GLU A C 1
ATOM 1884 O O . GLU A 1 271 ? -29.154 26.549 22.364 1.00 19.87 271 GLU A O 1
ATOM 1890 N N . LEU A 1 272 ? -28.333 25.052 20.878 1.00 16.13 272 LEU A N 1
ATOM 1891 C CA . LEU A 1 272 ? -28.920 25.715 19.707 1.00 18.61 272 LEU A CA 1
ATOM 1892 C C . LEU A 1 272 ? -30.442 25.680 19.746 1.00 17.79 272 LEU A C 1
ATOM 1893 O O . LEU A 1 272 ? -31.107 26.659 19.382 1.00 15.15 272 LEU A O 1
ATOM 1898 N N . ALA A 1 273 ? -31.004 24.538 20.137 1.00 15.37 273 ALA A N 1
ATOM 1899 C CA . ALA A 1 273 ? -32.445 24.415 20.274 1.00 18.02 273 ALA A CA 1
ATOM 1900 C C . ALA A 1 273 ? -32.957 25.303 21.407 1.00 20.70 273 ALA A C 1
ATOM 1901 O O . ALA A 1 273 ? -34.018 25.922 21.289 1.00 18.90 273 ALA A O 1
ATOM 1903 N N . ASP A 1 274 ? -32.210 25.380 22.509 1.00 18.64 274 ASP A N 1
ATOM 1904 C CA . ASP A 1 274 ? -32.546 26.331 23.567 1.00 19.67 274 ASP A CA 1
ATOM 1905 C C . ASP A 1 274 ? -32.552 27.767 23.044 1.00 19.97 274 ASP A C 1
ATOM 1906 O O . ASP A 1 274 ? -33.404 28.568 23.436 1.00 19.97 274 ASP A O 1
ATOM 1911 N N . ARG A 1 275 ? -31.607 28.113 22.163 1.00 20.08 275 ARG A N 1
ATOM 1912 C CA . ARG A 1 275 ? -31.592 29.459 21.588 1.00 18.10 275 ARG A CA 1
ATOM 1913 C C . ARG A 1 275 ? -32.837 29.721 20.746 1.00 21.88 275 ARG A C 1
ATOM 1914 O O . ARG A 1 275 ? -33.430 30.808 20.813 1.00 19.80 275 ARG A O 1
ATOM 1922 N N . LEU A 1 276 ? -33.254 28.732 19.952 1.00 17.29 276 LEU A N 1
ATOM 1923 C CA . LEU A 1 276 ? -34.411 28.921 19.090 1.00 18.58 276 LEU A CA 1
ATOM 1924 C C . LEU A 1 276 ? -35.693 29.010 19.902 1.00 20.58 276 LEU A C 1
ATOM 1925 O O . LEU A 1 276 ? -36.591 29.785 19.562 1.00 20.43 276 LEU A O 1
ATOM 1930 N N . ARG A 1 277 ? -35.786 28.244 20.990 1.00 17.43 277 ARG A N 1
ATOM 1931 C CA . ARG A 1 277 ? -36.922 28.386 21.891 1.00 19.63 277 ARG A CA 1
ATOM 1932 C C . ARG A 1 277 ? -36.941 29.765 22.544 1.00 21.37 277 ARG A C 1
ATOM 1933 O O . ARG A 1 277 ? -37.988 30.420 22.594 1.00 20.63 277 ARG A O 1
ATOM 1941 N N . ALA A 1 278 ? -35.796 30.212 23.074 1.00 19.21 278 ALA A N 1
ATOM 1942 C CA . ALA A 1 278 ? -35.763 31.485 23.795 1.00 21.23 278 ALA A CA 1
ATOM 1943 C C . ALA A 1 278 ? -35.960 32.681 22.866 1.00 20.72 278 ALA A C 1
ATOM 1944 O O . ALA A 1 278 ? -36.477 33.714 23.298 1.00 26.55 278 ALA A O 1
ATOM 1946 N N . GLU A 1 279 ? -35.581 32.566 21.594 1.00 22.53 279 GLU A N 1
ATOM 1947 C CA . GLU A 1 279 ? -35.578 33.703 20.672 1.00 22.82 279 GLU A CA 1
ATOM 1948 C C . GLU A 1 279 ? -35.998 33.235 19.286 1.00 21.83 279 GLU A C 1
ATOM 1949 O O . GLU A 1 279 ? -35.182 33.166 18.370 1.00 20.56 279 GLU A O 1
ATOM 1955 N N . PRO A 1 280 ? -37.288 32.939 19.094 1.00 23.84 280 PRO A N 1
ATOM 1956 C CA . PRO A 1 280 ? -37.730 32.351 17.818 1.00 23.32 280 PRO A CA 1
ATOM 1957 C C . PRO A 1 280 ? -37.449 33.206 16.596 1.00 23.58 280 PRO A C 1
ATOM 1958 O O . PRO A 1 280 ? -37.348 32.660 15.493 1.00 22.94 280 PRO A O 1
ATOM 1962 N N . ALA A 1 281 ? -37.337 34.528 16.744 1.00 22.32 281 ALA A N 1
ATOM 1963 C CA . ALA A 1 281 ? -37.053 35.390 15.604 1.00 22.11 281 ALA A CA 1
ATOM 1964 C C . ALA A 1 281 ? -35.659 35.177 15.026 1.00 25.99 281 ALA A C 1
ATOM 1965 O O . ALA A 1 281 ? -35.384 35.668 13.927 1.00 24.25 281 ALA A O 1
ATOM 1967 N N . VAL A 1 282 ? -34.770 34.472 15.733 1.00 22.54 282 VAL A N 1
ATOM 1968 C CA . VAL A 1 282 ? -33.455 34.177 15.163 1.00 24.19 282 VAL A CA 1
ATOM 1969 C C . VAL A 1 282 ? -33.492 32.991 14.209 1.00 22.45 282 VAL A C 1
ATOM 1970 O O . VAL A 1 282 ? -32.436 32.569 13.713 1.00 20.87 282 VAL A O 1
ATOM 1974 N N . ILE A 1 283 ? -34.677 32.428 13.930 1.00 19.53 283 ILE A N 1
ATOM 1975 C CA . ILE A 1 283 ? -34.726 31.216 13.108 1.00 17.76 283 ILE A CA 1
ATOM 1976 C C . ILE A 1 283 ? -34.119 31.467 11.724 1.00 19.78 283 ILE A C 1
ATOM 1977 O O . ILE A 1 283 ? -33.483 30.578 11.150 1.00 22.84 283 ILE A O 1
ATOM 1982 N N . GLY A 1 284 ? -34.276 32.675 11.178 1.00 20.61 284 GLY A N 1
ATOM 1983 C CA . GLY A 1 284 ? -33.745 32.948 9.850 1.00 23.13 284 GLY A CA 1
ATOM 1984 C C . GLY A 1 284 ? -32.224 32.936 9.816 1.00 22.71 284 GLY A C 1
ATOM 1985 O O . GLY A 1 284 ? -31.614 32.304 8.945 1.00 20.48 284 GLY A O 1
ATOM 1986 N N . ARG A 1 285 ? -31.593 33.651 10.751 1.00 18.29 285 ARG A N 1
ATOM 1987 C CA . ARG A 1 285 ? -30.136 33.623 10.845 1.00 21.33 285 ARG A CA 1
ATOM 1988 C C . ARG A 1 285 ? -29.641 32.223 11.158 1.00 19.75 285 ARG A C 1
ATOM 198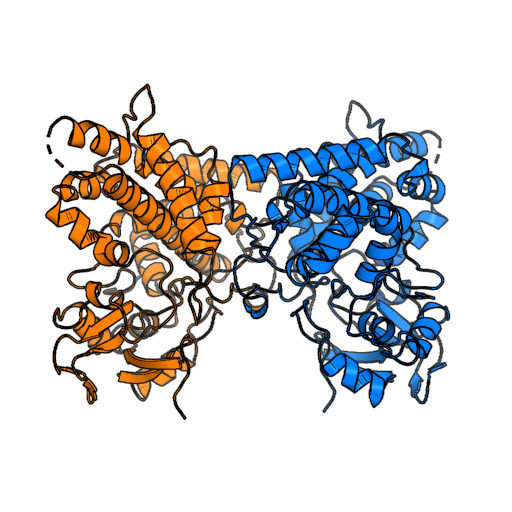9 O O . ARG A 1 285 ? -28.623 31.783 10.609 1.00 21.28 285 ARG A O 1
ATOM 1997 N N . ALA A 1 286 ? -30.324 31.532 12.078 1.00 18.66 286 ALA A N 1
ATOM 1998 C CA . ALA A 1 286 ? -29.929 30.177 12.462 1.00 21.32 286 ALA A CA 1
ATOM 1999 C C . ALA A 1 286 ? -29.868 29.266 11.245 1.00 18.11 286 ALA A C 1
ATOM 2000 O O . ALA A 1 286 ? -28.865 28.580 11.020 1.00 19.72 286 ALA A O 1
ATOM 2002 N N . VAL A 1 287 ? -30.934 29.264 10.441 1.00 19.77 287 VAL A N 1
ATOM 2003 C CA . VAL A 1 287 ? -30.975 28.437 9.233 1.00 19.17 287 VAL A CA 1
ATOM 2004 C C . VAL A 1 287 ? -29.907 28.867 8.234 1.00 18.64 287 VAL A C 1
ATOM 2005 O O . VAL A 1 287 ? -29.318 28.025 7.536 1.00 17.60 287 VAL A O 1
ATOM 2009 N N . ASP A 1 288 ? -29.652 30.180 8.125 1.00 17.30 288 ASP A N 1
ATOM 2010 C CA . ASP A 1 288 ? -28.552 30.634 7.276 1.00 18.38 288 ASP A CA 1
ATOM 2011 C C . ASP A 1 288 ? -27.238 29.988 7.707 1.00 19.57 288 ASP A C 1
ATOM 2012 O O . ASP A 1 288 ? -26.442 29.542 6.866 1.00 19.54 288 ASP A O 1
ATOM 2017 N N . GLU A 1 289 ? -27.010 29.892 9.012 1.00 15.74 289 GLU A N 1
ATOM 2018 C CA . GLU A 1 289 ? -25.759 29.312 9.486 1.00 17.18 289 GLU A CA 1
ATOM 2019 C C . GLU A 1 289 ? -25.763 27.794 9.335 1.00 19.43 289 GLU A C 1
ATOM 2020 O O . GLU A 1 289 ? -24.754 27.204 8.924 1.00 17.96 289 GLU A O 1
ATOM 2026 N N . LEU A 1 290 ? -26.897 27.145 9.628 1.00 17.88 290 LEU A N 1
ATOM 2027 C CA . LEU A 1 290 ? -26.996 25.711 9.380 1.00 18.72 290 LEU A CA 1
ATOM 2028 C C . LEU A 1 290 ? -26.770 25.392 7.900 1.00 18.60 290 LEU A C 1
ATOM 2029 O O . LEU A 1 290 ? -26.201 24.341 7.564 1.00 18.51 290 LEU A O 1
ATOM 2034 N N . LEU A 1 291 ? -27.169 26.302 7.004 1.00 19.54 291 LEU A N 1
ATOM 2035 C CA . LEU A 1 291 ? -26.940 26.090 5.577 1.00 19.95 291 LEU A CA 1
ATOM 2036 C C . LEU A 1 291 ? -25.450 26.119 5.266 1.00 19.05 291 LEU A C 1
ATOM 2037 O O . LEU A 1 291 ? -24.931 25.240 4.567 1.00 17.51 291 LEU A O 1
ATOM 2042 N N . ARG A 1 292 ? -24.732 27.101 5.817 1.00 18.55 292 ARG A N 1
ATOM 2043 C CA . ARG A 1 292 ? -23.286 27.122 5.632 1.00 18.12 292 ARG A CA 1
ATOM 2044 C C . ARG A 1 292 ? -22.664 25.830 6.130 1.00 18.56 292 ARG A C 1
ATOM 2045 O O . ARG A 1 292 ? -21.799 25.243 5.470 1.00 20.50 292 ARG A O 1
ATOM 2053 N N . TYR A 1 293 ? -23.085 25.390 7.314 1.00 17.87 293 TYR A N 1
ATOM 2054 C CA . TYR A 1 293 ? -22.486 24.236 7.972 1.00 16.81 293 TYR A CA 1
ATOM 2055 C C . TYR A 1 293 ? -22.793 22.930 7.255 1.00 19.19 293 TYR A C 1
ATOM 2056 O O . TYR A 1 293 ? -21.989 21.992 7.314 1.00 21.58 293 TYR A O 1
ATOM 2065 N N . ASN A 1 294 ? -23.948 22.845 6.596 1.00 17.99 294 ASN A N 1
ATOM 2066 C CA . ASN A 1 294 ? -24.524 21.549 6.264 1.00 19.11 294 ASN A CA 1
ATOM 2067 C C . ASN A 1 294 ? -23.723 20.863 5.168 1.00 17.68 294 ASN A C 1
ATOM 2068 O O . ASN A 1 294 ? -23.216 21.509 4.248 1.00 15.70 294 ASN A O 1
ATOM 2073 N N . LEU A 1 295 ? -23.621 19.533 5.279 1.00 19.15 295 LEU A N 1
ATOM 2074 C CA . LEU A 1 295 ? -22.825 18.701 4.389 1.00 17.48 295 LEU A CA 1
ATOM 2075 C C . LEU A 1 295 ? -23.693 17.856 3.464 1.00 17.91 295 LEU A C 1
ATOM 2076 O O . LEU A 1 295 ? -23.257 16.809 2.989 1.00 17.63 295 LEU A O 1
ATOM 2081 N N . SER A 1 296 ? -24.920 18.312 3.182 1.00 19.70 296 SER A N 1
ATOM 2082 C CA . SER A 1 296 ? -25.858 17.493 2.418 1.00 15.78 296 SER A CA 1
ATOM 2083 C C . SER A 1 296 ? -25.428 17.345 0.958 1.00 16.61 296 SER A C 1
ATOM 2084 O O . SER A 1 296 ? -25.683 16.302 0.346 1.00 18.68 296 SER A O 1
ATOM 2087 N N . ILE A 1 297 ? -24.750 18.342 0.394 1.00 17.38 297 ILE A N 1
ATOM 2088 C CA . ILE A 1 297 ? -24.203 18.198 -0.957 1.00 18.28 297 ILE A CA 1
ATOM 2089 C C . ILE A 1 297 ? -23.061 17.188 -0.886 1.00 18.22 297 ILE A C 1
ATOM 2090 O O . ILE A 1 297 ? -22.008 17.470 -0.307 1.00 19.32 297 ILE A O 1
ATOM 2095 N N . GLY A 1 298 ? -23.276 16.003 -1.450 1.00 15.82 298 GLY A N 1
ATOM 2096 C CA . GLY A 1 298 ? -22.336 14.905 -1.358 1.00 16.61 298 GLY A CA 1
ATOM 2097 C C . GLY A 1 298 ? -21.433 14.718 -2.565 1.00 22.76 298 GLY A C 1
ATOM 2098 O O . GLY A 1 298 ? -20.579 13.824 -2.555 1.00 20.60 298 GLY A O 1
ATOM 2099 N N . ASP A 1 299 ? -21.621 15.521 -3.611 1.00 18.36 299 ASP A N 1
ATOM 2100 C CA . ASP A 1 299 ? -20.739 15.581 -4.772 1.00 21.75 299 ASP A CA 1
ATOM 2101 C C . ASP A 1 299 ? -20.298 17.037 -4.816 1.00 20.58 299 ASP A C 1
ATOM 2102 O O . ASP A 1 299 ? -20.496 17.773 -3.846 1.00 22.45 299 ASP A O 1
ATOM 2107 N N . ALA A 1 300 ? -19.722 17.465 -5.930 1.00 20.15 300 ALA A N 1
ATOM 2108 C CA . ALA A 1 300 ? -19.413 18.866 -6.153 1.00 19.99 300 ALA A CA 1
ATOM 2109 C C . ALA A 1 300 ? -20.193 19.447 -7.316 1.00 19.77 300 ALA A C 1
ATOM 2110 O O . ALA A 1 300 ? -20.784 18.708 -8.107 1.00 19.92 300 ALA A O 1
ATOM 2112 N N . LEU A 1 301 ? -20.195 20.774 -7.422 1.00 15.18 301 LEU A N 1
ATOM 2113 C CA . LEU A 1 301 ? -20.908 21.421 -8.524 1.00 16.23 301 LEU A CA 1
ATOM 2114 C C . LEU A 1 301 ? -20.060 21.329 -9.787 1.00 17.35 301 LEU A C 1
ATOM 2115 O O . LEU A 1 301 ? -18.932 21.837 -9.803 1.00 18.65 301 LEU A O 1
ATOM 2120 N N . PRO A 1 302 ? -20.541 20.681 -10.845 1.00 19.88 302 PRO A N 1
ATOM 2121 C CA . PRO A 1 302 ? -19.688 20.424 -12.011 1.00 19.02 302 PRO A CA 1
ATOM 2122 C C . PRO A 1 302 ? -19.761 21.530 -13.055 1.00 20.88 302 PRO A C 1
ATOM 2123 O O . PRO A 1 302 ? -20.809 22.135 -13.291 1.00 16.27 302 PRO A O 1
ATOM 2127 N N . ARG A 1 303 ? -18.619 21.787 -13.689 1.00 17.07 303 ARG A N 1
ATOM 2128 C CA . ARG A 1 303 ? -18.541 22.674 -14.842 1.00 16.71 303 ARG A CA 1
ATOM 2129 C C . ARG A 1 303 ? -17.521 22.103 -15.824 1.00 18.43 303 ARG A C 1
ATOM 2130 O O . ARG A 1 303 ? -16.540 21.462 -15.422 1.00 17.46 303 ARG A O 1
ATOM 2138 N N . ILE A 1 304 ? -17.778 22.313 -17.113 1.00 18.75 304 ILE A N 1
ATOM 2139 C CA . ILE A 1 304 ? -16.797 22.081 -18.171 1.00 17.95 304 ILE A CA 1
ATOM 2140 C C . ILE A 1 304 ? -16.210 23.427 -18.585 1.00 20.53 304 ILE A C 1
ATOM 2141 O O . ILE A 1 304 ? -16.948 24.373 -18.877 1.00 22.30 304 ILE A O 1
ATOM 2146 N N . ALA A 1 305 ? -14.885 23.515 -18.611 1.00 23.15 305 ALA A N 1
ATOM 2147 C CA . ALA A 1 305 ? -14.221 24.730 -19.066 1.00 24.73 305 ALA A CA 1
ATOM 2148 C C . ALA A 1 305 ? -14.418 24.921 -20.568 1.00 25.81 305 ALA A C 1
ATOM 2149 O O . ALA A 1 305 ? -14.095 24.034 -21.364 1.00 19.53 305 ALA A O 1
ATOM 2151 N N . LEU A 1 306 ? -14.951 26.085 -20.958 1.00 23.31 306 LEU A N 1
ATOM 2152 C CA . LEU A 1 306 ? -15.145 26.388 -22.372 1.00 25.00 306 LEU A CA 1
ATOM 2153 C C . LEU A 1 306 ? -13.914 27.006 -23.007 1.00 25.36 306 LEU A C 1
ATOM 2154 O O . LEU A 1 306 ? -13.803 27.018 -24.235 1.00 30.31 306 LEU A O 1
ATOM 2159 N N . ALA A 1 307 ? -13.006 27.532 -22.198 1.00 26.43 307 ALA A N 1
ATOM 2160 C CA . ALA A 1 307 ? -11.755 28.082 -22.675 1.00 26.47 307 ALA A CA 1
ATOM 2161 C C . ALA A 1 307 ? -10.724 27.787 -21.606 1.00 27.76 307 ALA A C 1
ATOM 2162 O O . ALA A 1 307 ? -11.071 27.378 -20.497 1.00 25.05 307 ALA A O 1
ATOM 2164 N N . ASP A 1 308 ? -9.450 27.978 -21.948 1.00 26.76 308 ASP A N 1
ATOM 2165 C CA . ASP A 1 308 ? -8.394 27.845 -20.956 1.00 28.85 308 ASP A CA 1
ATOM 2166 C C . ASP A 1 308 ? -8.520 28.982 -19.957 1.00 28.55 308 ASP A C 1
ATOM 2167 O O . ASP A 1 308 ? -8.757 30.130 -20.336 1.00 25.40 308 ASP A O 1
ATOM 2172 N N . VAL A 1 309 ? -8.365 28.668 -18.676 1.00 26.19 309 VAL A N 1
ATOM 2173 C CA . VAL A 1 309 ? -8.574 29.646 -17.613 1.00 27.52 309 VAL A CA 1
ATOM 2174 C C . VAL A 1 309 ? -7.541 29.414 -16.525 1.00 24.55 309 VAL A C 1
ATOM 2175 O O . VAL A 1 309 ? -7.353 28.284 -16.071 1.00 25.58 309 VAL A O 1
ATOM 2179 N N . ARG A 1 310 ? -6.856 30.474 -16.117 1.00 30.25 310 ARG A N 1
ATOM 2180 C CA . ARG A 1 310 ? -5.931 30.399 -14.994 1.00 25.65 310 ARG A CA 1
ATOM 2181 C C . ARG A 1 310 ? -6.733 30.592 -13.714 1.00 28.94 310 ARG A C 1
ATOM 2182 O O . ARG A 1 310 ? -7.242 31.688 -13.457 1.00 29.46 310 ARG A O 1
ATOM 2190 N N . LEU A 1 311 ? -6.855 29.527 -12.922 1.00 23.35 311 LEU A N 1
ATOM 2191 C CA . LEU A 1 311 ? -7.599 29.546 -11.670 1.00 22.36 311 LEU A CA 1
ATOM 2192 C C . LEU A 1 311 ? -6.628 29.241 -10.546 1.00 26.72 311 LEU A C 1
ATOM 2193 O O . LEU A 1 311 ? -6.062 28.139 -10.494 1.00 24.23 311 LEU A O 1
ATOM 2198 N N . GLY A 1 312 ? -6.449 30.207 -9.643 1.00 23.08 312 GLY A N 1
ATOM 2199 C CA . GLY A 1 312 ? -5.391 30.068 -8.660 1.00 26.35 312 GLY A CA 1
ATOM 2200 C C . GLY A 1 312 ? -4.132 29.841 -9.461 1.00 29.66 312 GLY A C 1
ATOM 2201 O O . GLY A 1 312 ? -3.947 30.420 -10.5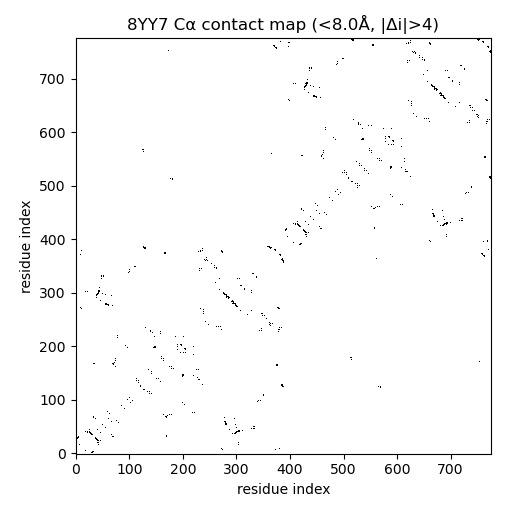35 1.00 26.14 312 GLY A O 1
ATOM 2202 N N . GLU A 1 313 ? -3.281 28.944 -8.977 1.00 28.05 313 GLU A N 1
ATOM 2203 C CA . GLU A 1 313 ? -2.050 28.597 -9.669 1.00 34.46 313 GLU A CA 1
ATOM 2204 C C . GLU A 1 313 ? -2.192 27.646 -10.848 1.00 34.40 313 GLU A C 1
ATOM 2205 O O . GLU A 1 313 ? -1.190 27.339 -11.504 1.00 30.44 313 GLU A O 1
ATOM 2211 N N . VAL A 1 314 ? -3.399 27.172 -11.140 1.00 28.13 314 VAL A N 1
ATOM 2212 C CA . VAL A 1 314 ? -3.599 26.084 -12.092 1.00 27.82 314 VAL A CA 1
ATOM 2213 C C . VAL A 1 314 ? -4.146 26.646 -13.396 1.00 24.84 314 VAL A C 1
ATOM 2214 O O . VAL A 1 314 ? -5.145 27.381 -13.400 1.00 26.34 314 VAL A O 1
ATOM 2218 N N . GLU A 1 315 ? -3.507 26.283 -14.504 1.00 25.96 315 GLU A N 1
ATOM 2219 C CA . GLU A 1 315 ? -4.057 26.553 -15.830 1.00 27.17 315 GLU A CA 1
ATOM 2220 C C . GLU A 1 315 ? -5.026 25.434 -16.183 1.00 28.09 315 GLU A C 1
ATOM 2221 O O . GLU A 1 315 ? -4.610 24.299 -16.433 1.00 30.62 315 GLU A O 1
ATOM 2227 N N . ILE A 1 316 ? -6.310 25.744 -16.213 1.00 25.85 316 ILE A N 1
ATOM 2228 C CA . ILE A 1 316 ? -7.325 24.771 -16.585 1.00 27.13 316 ILE A CA 1
ATOM 2229 C C . ILE A 1 316 ? -7.548 24.834 -18.090 1.00 27.02 316 ILE A C 1
ATOM 2230 O O . ILE A 1 316 ? -7.655 25.919 -18.674 1.00 25.18 316 ILE A O 1
ATOM 2235 N N . ARG A 1 317 ? -7.624 23.670 -18.726 1.00 26.63 317 ARG A N 1
ATOM 2236 C CA . ARG A 1 317 ? -7.717 23.607 -20.174 1.00 26.94 317 ARG A CA 1
ATOM 2237 C C . ARG A 1 317 ? -9.157 23.442 -20.634 1.00 27.68 317 ARG A C 1
ATOM 2238 O O . ARG A 1 317 ? -9.967 22.770 -19.990 1.00 25.13 317 ARG A O 1
ATOM 2246 N N . ALA A 1 318 ? -9.459 24.059 -21.774 1.00 24.58 318 ALA A N 1
ATOM 2247 C CA . ALA A 1 318 ? -10.753 23.878 -22.416 1.00 27.94 318 ALA A CA 1
ATOM 2248 C C . ALA A 1 318 ? -11.103 22.396 -22.470 1.00 24.90 318 ALA A C 1
ATOM 2249 O O . ALA A 1 318 ? -10.246 21.556 -22.754 1.00 28.27 318 ALA A O 1
ATOM 2251 N N . GLY A 1 319 ? -12.358 22.079 -22.141 1.00 24.98 319 GLY A N 1
ATOM 2252 C CA . GLY A 1 319 ? -12.863 20.717 -22.172 1.00 23.61 319 GLY A CA 1
ATOM 2253 C C . GLY A 1 319 ? -12.710 19.932 -20.884 1.00 24.82 319 GLY A C 1
ATOM 2254 O O . GLY A 1 319 ? -13.270 18.833 -20.774 1.00 22.60 319 GLY A O 1
ATOM 2255 N N . GLU A 1 320 ? -11.975 20.447 -19.911 1.00 23.55 320 GLU A N 1
ATOM 2256 C CA . GLU A 1 320 ? -11.717 19.710 -18.684 1.00 26.57 320 GLU A CA 1
ATOM 2257 C C . GLU A 1 320 ? -12.838 19.927 -17.671 1.00 22.36 320 GLU A C 1
ATOM 2258 O O . GLU A 1 320 ? -13.532 20.946 -17.686 1.00 21.91 320 GLU A O 1
ATOM 2264 N N . LEU A 1 321 ? -13.000 18.959 -16.779 1.00 22.99 321 LEU A N 1
ATOM 2265 C CA . LEU A 1 321 ? -14.034 19.026 -15.755 1.00 21.43 321 LEU A CA 1
ATOM 2266 C C . LEU A 1 321 ? -13.531 19.757 -14.514 1.00 20.20 321 LEU A C 1
ATOM 2267 O O . LEU A 1 321 ? -12.404 19.547 -14.052 1.00 21.52 321 LEU A O 1
ATOM 2272 N N . VAL A 1 322 ? -14.382 20.624 -13.985 1.00 18.91 322 VAL A N 1
ATOM 2273 C CA . VAL A 1 322 ? -14.105 21.421 -12.799 1.00 16.17 322 VAL A CA 1
ATOM 2274 C C . VAL A 1 322 ? -15.183 21.097 -11.776 1.00 19.02 322 VAL A C 1
ATOM 2275 O O . VAL A 1 322 ? -16.374 21.067 -12.115 1.00 22.47 322 VAL A O 1
ATOM 2279 N N . LEU A 1 323 ? -14.771 20.858 -10.530 1.00 20.79 323 LEU A N 1
ATOM 2280 C CA . LEU A 1 323 ? -15.686 20.459 -9.467 1.00 19.71 323 LEU A CA 1
ATOM 2281 C C . LEU A 1 323 ? -15.549 21.427 -8.301 1.00 16.83 323 LEU A C 1
ATOM 2282 O O . LEU A 1 323 ? -14.476 21.517 -7.685 1.00 18.43 323 LEU A O 1
ATOM 2287 N N . VAL A 1 324 ? -16.638 22.119 -7.980 1.00 17.42 324 VAL A N 1
ATOM 2288 C CA . VAL A 1 324 ? -16.636 23.099 -6.897 1.00 18.46 324 VAL A CA 1
ATOM 2289 C C . VAL A 1 324 ? -17.086 22.416 -5.610 1.00 19.70 324 VAL A C 1
ATOM 2290 O O . VAL A 1 324 ? -18.239 21.979 -5.492 1.00 19.56 324 VAL A O 1
ATOM 2294 N N . LEU A 1 325 ? -16.176 22.338 -4.638 1.00 18.83 325 LEU A N 1
ATOM 2295 C CA . LEU A 1 325 ? -16.438 21.663 -3.367 1.00 19.77 325 LEU A CA 1
ATOM 2296 C C . LEU A 1 325 ? -17.028 22.677 -2.399 1.00 18.64 325 LEU A C 1
ATOM 2297 O O . LEU A 1 325 ? -16.301 23.443 -1.761 1.00 20.94 325 LEU A O 1
ATOM 2302 N N . ILE A 1 326 ? -18.352 22.670 -2.285 1.00 18.64 326 ILE A N 1
ATOM 2303 C CA . ILE A 1 326 ? -19.053 23.694 -1.518 1.00 17.54 326 ILE A CA 1
ATOM 2304 C C . ILE A 1 326 ? -18.602 23.695 -0.059 1.00 18.60 326 ILE A C 1
ATOM 2305 O O . ILE A 1 326 ? -18.347 24.754 0.528 1.00 20.41 326 ILE A O 1
ATOM 2310 N N . GLU A 1 327 ? -18.474 22.518 0.549 1.00 18.86 327 GLU A N 1
ATOM 2311 C CA . GLU A 1 327 ? -18.095 22.492 1.961 1.00 18.79 327 GLU A CA 1
ATOM 2312 C C . GLU A 1 327 ? -16.657 22.959 2.176 1.00 20.09 327 GLU A C 1
ATOM 2313 O O . GLU A 1 327 ? -16.327 23.488 3.246 1.00 17.84 327 GLU A O 1
ATOM 2319 N N . GLY A 1 328 ? -15.784 22.771 1.191 1.00 19.21 328 GLY A N 1
ATOM 2320 C CA . GLY A 1 328 ? -14.476 23.394 1.292 1.00 21.49 328 GLY A CA 1
ATOM 2321 C C . GLY A 1 328 ? -14.588 24.902 1.404 1.00 18.69 328 GLY A C 1
ATOM 2322 O O . GLY A 1 328 ? -13.968 25.524 2.267 1.00 20.58 328 GLY A O 1
ATOM 2323 N N . ALA A 1 329 ? -15.409 25.504 0.539 1.00 19.76 329 ALA A N 1
ATOM 2324 C CA . ALA A 1 329 ? -15.591 26.954 0.552 1.00 18.07 329 ALA A CA 1
ATOM 2325 C C . ALA A 1 329 ? -16.307 27.422 1.820 1.00 16.40 329 ALA A C 1
ATOM 2326 O O . ALA A 1 329 ? -15.927 28.433 2.421 1.00 18.28 329 ALA A O 1
ATOM 2328 N N . ASN A 1 330 ? -17.327 26.693 2.255 1.00 16.73 330 ASN A N 1
ATOM 2329 C CA . ASN A 1 330 ? -18.144 27.144 3.377 1.00 18.21 330 ASN A CA 1
ATOM 2330 C C . ASN A 1 330 ? -17.460 26.970 4.718 1.00 20.26 330 ASN A C 1
ATOM 2331 O O . ASN A 1 330 ? -17.922 27.550 5.710 1.00 16.04 330 ASN A O 1
ATOM 2336 N N . TYR A 1 331 ? -16.370 26.204 4.767 1.00 17.25 331 TYR A N 1
ATOM 2337 C CA . TYR A 1 331 ? -15.581 26.034 5.978 1.00 18.35 331 TYR A CA 1
ATOM 2338 C C . TYR A 1 331 ? -14.224 26.722 5.865 1.00 21.25 331 TYR A C 1
ATOM 2339 O O . TYR A 1 331 ? -13.318 26.432 6.653 1.00 17.77 331 TYR A O 1
ATOM 2348 N N . ASP A 1 332 ? -14.080 27.638 4.912 1.00 19.00 332 ASP A N 1
ATOM 2349 C CA . ASP A 1 332 ? -12.809 28.320 4.684 1.00 20.13 332 ASP A CA 1
ATOM 2350 C C . ASP A 1 332 ? -12.571 29.358 5.777 1.00 20.67 332 ASP A C 1
ATOM 2351 O O . ASP A 1 332 ? -13.335 30.325 5.871 1.00 19.47 332 ASP A O 1
ATOM 2356 N N . PRO A 1 333 ? -11.540 29.200 6.616 1.00 20.51 333 PRO A N 1
ATOM 2357 C CA . PRO A 1 333 ? -11.305 30.187 7.690 1.00 18.46 333 PRO A CA 1
ATOM 2358 C C . PRO A 1 333 ? -10.851 31.549 7.175 1.00 25.88 333 PRO A C 1
ATOM 2359 O O . PRO A 1 333 ? -10.911 32.527 7.932 1.00 24.39 333 PRO A O 1
ATOM 2363 N N . ALA A 1 334 ? -10.396 31.651 5.919 1.00 18.89 334 ALA A N 1
ATOM 2364 C CA . ALA A 1 334 ? -10.133 32.972 5.357 1.00 26.95 334 ALA A CA 1
ATOM 2365 C C . ALA A 1 334 ? -11.401 33.807 5.313 1.00 27.67 334 ALA A C 1
ATOM 2366 O O . ALA A 1 334 ? -11.338 35.044 5.351 1.00 24.95 334 ALA A O 1
ATOM 2368 N N . VAL A 1 335 ? -12.562 33.158 5.242 1.00 22.79 335 VAL A N 1
ATOM 2369 C CA . VAL A 1 335 ? -13.832 33.852 5.141 1.00 21.48 335 VAL A CA 1
ATOM 2370 C C . VAL A 1 335 ? -14.656 33.698 6.410 1.00 21.78 335 VAL A C 1
ATOM 2371 O O . VAL A 1 335 ? -15.269 34.661 6.875 1.00 19.75 335 VAL A O 1
ATOM 2375 N N . PHE A 1 336 ? -14.664 32.506 6.994 1.00 21.71 336 PHE A N 1
ATOM 2376 C CA . PHE A 1 336 ? -15.542 32.198 8.119 1.00 21.54 336 PHE A CA 1
ATOM 2377 C C . PHE A 1 336 ? -14.675 31.870 9.326 1.00 22.25 336 PHE A C 1
ATOM 2378 O O . PHE A 1 336 ? -14.108 30.766 9.404 1.00 23.39 336 PHE A O 1
ATOM 2386 N N . PRO A 1 337 ? -14.522 32.788 10.285 1.00 22.57 337 PRO A N 1
ATOM 2387 C CA . PRO A 1 337 ? -13.799 32.442 11.511 1.00 22.07 337 PRO A CA 1
ATOM 2388 C C . PRO A 1 337 ? -14.477 31.281 12.221 1.00 24.46 337 PRO A C 1
ATOM 2389 O O . PRO A 1 337 ? -15.696 31.093 12.125 1.00 23.48 337 PRO A O 1
ATOM 2393 N N . HIS A 1 338 ? -13.664 30.514 12.953 1.00 20.92 338 HIS A N 1
ATOM 2394 C CA . HIS A 1 338 ? -14.031 29.256 13.591 1.00 21.21 338 HIS A CA 1
ATOM 2395 C C . HIS A 1 338 ? -15.054 28.505 12.735 1.00 20.72 338 HIS A C 1
ATOM 2396 O O . HIS A 1 338 ? -16.175 28.239 13.188 1.00 21.41 338 HIS A O 1
ATOM 2403 N N . PRO A 1 339 ? -14.693 28.123 11.505 1.00 19.41 339 PRO A N 1
ATOM 2404 C CA . PRO A 1 339 ? -15.699 27.549 10.600 1.00 19.17 339 PRO A CA 1
ATOM 2405 C C . PRO A 1 339 ? -16.284 26.248 11.113 1.00 19.20 339 PRO A C 1
ATOM 2406 O O . PRO A 1 339 ? -17.420 25.910 10.756 1.00 16.79 339 PRO A O 1
ATOM 2410 N N . GLU A 1 340 ? -15.537 25.518 11.943 1.00 15.97 340 GLU A N 1
ATOM 2411 C CA . GLU A 1 340 ? -15.974 24.233 12.480 1.00 23.05 340 GLU A CA 1
ATOM 2412 C C . GLU A 1 340 ? -16.992 24.369 13.611 1.00 21.16 340 GLU A C 1
ATOM 2413 O O . GLU A 1 340 ? -17.518 23.355 14.071 1.00 22.21 340 GLU A O 1
ATOM 2419 N N . ARG A 1 341 ? -17.300 25.586 14.055 1.00 20.50 341 ARG A N 1
ATOM 2420 C CA . ARG A 1 341 ? -18.210 25.815 15.172 1.00 21.13 341 ARG A CA 1
ATOM 2421 C C . ARG A 1 341 ? -19.450 26.543 14.661 1.00 20.95 341 ARG A C 1
ATOM 2422 O O . ARG A 1 341 ? -19.349 27.660 14.139 1.00 20.11 341 ARG A O 1
ATOM 2430 N N . ILE A 1 342 ? -20.612 25.906 14.808 1.00 16.47 342 ILE A N 1
ATOM 2431 C CA . ILE A 1 342 ? -21.874 26.566 14.502 1.00 17.60 342 ILE A CA 1
ATOM 2432 C C . ILE A 1 342 ? -22.026 27.838 15.330 1.00 20.31 342 ILE A C 1
ATOM 2433 O O . ILE A 1 342 ? -21.726 27.870 16.536 1.00 19.16 342 ILE A O 1
ATOM 2438 N N . ASP A 1 343 ? -22.491 28.902 14.680 1.00 17.38 343 ASP A N 1
ATOM 2439 C CA . ASP A 1 343 ? -22.515 30.221 15.310 1.00 19.60 343 ASP A CA 1
ATOM 2440 C C . ASP A 1 343 ? -23.651 31.013 14.674 1.00 21.38 343 ASP A C 1
ATOM 2441 O O . ASP A 1 343 ? -23.547 31.417 13.511 1.00 20.30 343 ASP A O 1
ATOM 2446 N N . PHE A 1 344 ? -24.727 31.225 15.434 1.00 20.72 344 PHE A N 1
ATOM 2447 C CA . PHE A 1 344 ? -25.893 31.955 14.959 1.00 23.86 344 PHE A CA 1
ATOM 2448 C C . PHE A 1 344 ? -25.691 33.469 14.959 1.00 25.98 344 PHE A C 1
ATOM 2449 O O . PHE A 1 344 ? -26.597 34.203 14.544 1.00 25.78 344 PHE A O 1
ATOM 2457 N N . ASP A 1 345 ? -24.535 33.967 15.388 1.00 23.07 345 ASP A N 1
ATOM 2458 C CA . ASP A 1 345 ? -24.368 35.404 15.561 1.00 20.80 345 ASP A CA 1
ATOM 2459 C C . ASP A 1 345 ? -23.184 35.950 14.764 1.00 24.39 345 ASP A C 1
ATOM 2460 O O . ASP A 1 345 ? -22.514 36.891 15.199 1.00 21.97 345 ASP A O 1
ATOM 2465 N N . ARG A 1 346 ? -22.930 35.385 13.584 1.00 25.25 346 ARG A N 1
ATOM 2466 C CA . ARG A 1 346 ? -21.836 35.861 12.747 1.00 21.93 346 ARG A CA 1
ATOM 2467 C C . ARG A 1 346 ? -22.174 37.226 12.169 1.00 22.79 346 ARG A C 1
ATOM 2468 O O . ARG A 1 346 ? -23.313 37.478 11.771 1.00 23.52 346 ARG A O 1
ATOM 2476 N N . GLU A 1 347 ? -21.182 38.123 12.172 1.00 22.18 347 GLU A N 1
ATOM 2477 C CA . GLU A 1 347 ? -21.347 39.445 11.565 1.00 28.37 347 GLU A CA 1
ATOM 2478 C C . GLU A 1 347 ? -21.774 39.329 10.110 1.00 26.19 347 GLU A C 1
ATOM 2479 O O . GLU A 1 347 ? -22.627 40.082 9.630 1.00 25.40 347 GLU A O 1
ATOM 2485 N N . SER A 1 348 ? -21.166 38.397 9.394 1.00 28.64 348 SER A N 1
ATOM 2486 C CA . SER A 1 348 ? -21.349 38.201 7.967 1.00 27.91 348 SER A CA 1
ATOM 2487 C C . SER A 1 348 ? -21.484 36.708 7.727 1.00 29.40 348 SER A C 1
ATOM 2488 O O . SER A 1 348 ? -20.940 35.906 8.486 1.00 32.67 348 SER A O 1
ATOM 2491 N N . ASN A 1 349 ? -22.183 36.319 6.662 1.00 22.01 349 ASN A N 1
ATOM 2492 C CA . ASN A 1 349 ? -22.292 34.903 6.314 1.00 27.16 349 ASN A CA 1
ATOM 2493 C C . ASN A 1 349 ? -22.556 34.721 4.829 1.00 18.81 349 ASN A C 1
ATOM 2494 O O . ASN A 1 349 ? -23.609 34.216 4.426 1.00 24.53 349 ASN A O 1
ATOM 2499 N N . PRO A 1 350 ? -21.569 35.078 3.958 1.00 18.38 350 PRO A N 1
ATOM 2500 C CA . PRO A 1 350 ? -21.735 34.961 2.509 1.00 20.60 350 PRO A CA 1
ATOM 2501 C C . PRO A 1 350 ? -21.341 33.555 2.056 1.00 16.53 350 PRO A C 1
ATOM 2502 O O . PRO A 1 350 ? -20.359 33.366 1.335 1.00 17.21 350 PRO A O 1
ATOM 2506 N N . HIS A 1 351 ? -22.144 32.569 2.450 1.00 15.56 351 HIS A N 1
ATOM 2507 C CA . HIS A 1 351 ? -21.857 31.156 2.215 1.00 19.57 351 HIS A CA 1
ATOM 2508 C C . HIS A 1 351 ? -22.387 30.792 0.827 1.00 20.18 351 HIS A C 1
ATOM 2509 O O . HIS A 1 351 ? -23.257 31.463 0.270 1.00 18.99 351 HIS A O 1
ATOM 2516 N N . LEU A 1 352 ? -21.890 29.666 0.303 1.00 18.94 352 LEU A N 1
ATOM 2517 C CA . LEU A 1 352 ? -22.211 29.178 -1.036 1.00 19.44 352 LEU A CA 1
ATOM 2518 C C . LEU A 1 352 ? -23.154 27.969 -1.032 1.00 18.51 352 LEU A C 1
ATOM 2519 O O . LEU A 1 352 ? -23.118 27.156 -1.959 1.00 19.88 352 LEU A O 1
ATOM 2524 N N . ALA A 1 353 ? -23.994 27.819 0.004 1.00 19.01 353 ALA A N 1
ATOM 2525 C CA . ALA A 1 353 ? -24.829 26.619 0.128 1.00 18.15 353 ALA A CA 1
ATOM 2526 C C . ALA A 1 353 ? -25.850 26.504 -1.001 1.00 20.42 353 ALA A C 1
ATOM 2527 O O . ALA A 1 353 ? -26.311 25.396 -1.320 1.00 16.72 353 ALA A O 1
ATOM 2529 N N . PHE A 1 354 ? -26.240 27.633 -1.578 1.00 17.20 354 PHE A N 1
ATOM 2530 C CA . PHE A 1 354 ? -27.094 27.695 -2.754 1.00 19.67 354 PHE A CA 1
ATOM 2531 C C . PHE A 1 354 ? -26.305 27.936 -4.033 1.00 17.81 354 PHE A C 1
ATOM 2532 O O . PHE A 1 354 ? -26.904 28.196 -5.077 1.00 17.31 354 PHE A O 1
ATOM 2540 N N . GLY A 1 355 ? -24.978 27.862 -3.968 1.00 18.28 355 GLY A N 1
ATOM 2541 C CA . GLY A 1 355 ? -24.172 28.106 -5.138 1.00 18.06 355 GLY A CA 1
ATOM 2542 C C . GLY A 1 355 ? -23.864 29.587 -5.302 1.00 22.32 355 GLY A C 1
ATOM 2543 O O . GLY A 1 355 ? -23.811 30.344 -4.337 1.00 20.99 355 GLY A O 1
ATOM 2544 N N . GLY A 1 356 ? -23.663 30.001 -6.549 1.00 20.41 356 GLY A N 1
ATOM 2545 C CA . GLY A 1 356 ? -23.385 31.402 -6.810 1.00 22.08 356 GLY A CA 1
ATOM 2546 C C . GLY A 1 356 ? -23.424 31.671 -8.297 1.00 21.45 356 GLY A C 1
ATOM 2547 O O . GLY A 1 356 ? -23.477 30.748 -9.111 1.00 19.54 356 GLY A O 1
ATOM 2548 N N . GLY A 1 357 ? -23.416 32.956 -8.644 1.00 20.90 357 GLY A N 1
ATOM 2549 C CA . GLY A 1 357 ? -23.412 33.292 -10.066 1.00 17.59 357 GLY A CA 1
ATOM 2550 C C . GLY A 1 357 ? -24.700 32.906 -10.771 1.00 21.47 357 GLY A C 1
ATOM 2551 O O . GLY A 1 357 ? -25.781 32.910 -10.185 1.00 19.86 357 GLY A O 1
ATOM 2552 N N . GLN A 1 358 ? -24.584 32.547 -12.058 1.00 19.91 358 GLN A N 1
ATOM 2553 C CA . GLN A 1 358 ? -25.783 32.442 -12.884 1.00 21.70 358 GLN A CA 1
ATOM 2554 C C . GLN A 1 358 ? -26.683 31.271 -12.483 1.00 21.19 358 GLN A C 1
ATOM 2555 O O . GLN A 1 358 ? -27.897 31.337 -12.694 1.00 19.90 358 GLN A O 1
ATOM 2561 N N . HIS A 1 359 ? -26.138 30.225 -11.862 1.00 21.63 359 HIS A N 1
ATOM 2562 C CA . HIS A 1 359 ? -26.949 29.067 -11.504 1.00 22.04 359 HIS A CA 1
ATOM 2563 C C . HIS A 1 359 ? -27.312 29.034 -10.020 1.00 19.52 359 HIS A C 1
ATOM 2564 O O . HIS A 1 359 ? -27.724 27.981 -9.513 1.00 23.05 359 HIS A O 1
ATOM 2571 N N . PHE A 1 360 ? -27.154 30.156 -9.313 1.00 20.51 360 PHE A N 1
ATOM 2572 C CA . PHE A 1 360 ? -27.611 30.265 -7.927 1.00 20.67 360 PHE A CA 1
ATOM 2573 C C . PHE A 1 360 ? -29.024 29.717 -7.812 1.00 19.74 360 PHE A C 1
ATOM 2574 O O . PHE A 1 360 ? -29.864 29.946 -8.685 1.00 17.68 360 PHE A O 1
ATOM 2582 N N . CYS A 1 361 ? -29.270 28.967 -6.746 1.00 21.48 361 CYS A N 1
ATOM 2583 C CA . CYS A 1 361 ? -30.509 28.219 -6.645 1.00 19.74 361 CYS A CA 1
ATOM 2584 C C . CYS A 1 361 ? -31.707 29.158 -6.799 1.00 21.85 361 CYS A C 1
ATOM 2585 O O . CYS A 1 361 ? -31.807 30.151 -6.063 1.00 22.50 361 CYS A O 1
ATOM 2588 N N . PRO A 1 362 ? -32.597 28.919 -7.767 1.00 20.95 362 PRO A N 1
ATOM 2589 C CA . PRO A 1 362 ? -33.780 29.780 -7.934 1.00 20.24 362 PRO A CA 1
ATOM 2590 C C . PRO A 1 362 ? -34.819 29.605 -6.846 1.00 21.67 362 PRO A C 1
ATOM 2591 O O . PRO A 1 362 ? -35.816 30.338 -6.836 1.00 24.75 362 PRO A O 1
ATOM 2595 N N . ALA A 1 363 ? -34.618 28.677 -5.922 1.00 18.06 363 ALA A N 1
ATOM 2596 C CA . ALA A 1 363 ? -35.605 28.402 -4.894 1.00 21.51 363 ALA A CA 1
ATOM 2597 C C . ALA A 1 363 ? -35.045 28.624 -3.490 1.00 17.56 363 ALA A C 1
ATOM 2598 O O . ALA A 1 363 ? -35.549 28.043 -2.522 1.00 20.85 363 ALA A O 1
ATOM 2600 N N . SER A 1 364 ? -34.015 29.470 -3.357 1.00 19.73 364 SER A N 1
ATOM 2601 C CA . SER A 1 364 ? -33.370 29.642 -2.050 1.00 21.15 364 SER A CA 1
ATOM 2602 C C . SER A 1 364 ? -34.371 30.069 -0.980 1.00 20.34 364 SER A C 1
ATOM 2603 O O . SER A 1 364 ? -34.345 29.552 0.140 1.00 23.54 364 SER A O 1
ATOM 2606 N N . ALA A 1 365 ? -35.274 30.993 -1.309 1.00 23.14 365 ALA A N 1
ATOM 2607 C CA . ALA A 1 365 ? -36.222 31.471 -0.304 1.00 19.86 365 ALA A CA 1
ATOM 2608 C C . ALA A 1 365 ? -37.162 30.353 0.143 1.00 18.27 365 ALA A C 1
ATOM 2609 O O . ALA A 1 365 ? -37.482 30.238 1.331 1.00 21.14 365 ALA A O 1
ATOM 2611 N N . LEU A 1 366 ? -37.584 29.502 -0.792 1.00 19.73 366 LEU A N 1
ATOM 2612 C CA . LEU A 1 366 ? -38.428 28.357 -0.458 1.00 20.04 366 LEU A CA 1
ATOM 2613 C C . LEU A 1 366 ? -37.679 27.354 0.404 1.00 19.87 366 LEU A C 1
ATOM 2614 O O . LEU A 1 366 ? -38.222 26.833 1.386 1.00 19.02 366 LEU A O 1
ATOM 2619 N N . GLY A 1 367 ? -36.429 27.062 0.045 1.00 17.89 367 GLY A N 1
ATOM 2620 C CA . GLY A 1 367 ? -35.631 26.172 0.865 1.00 16.85 367 GLY A CA 1
ATOM 2621 C C . GLY A 1 367 ? -35.478 26.680 2.287 1.00 20.11 367 GLY A C 1
ATOM 2622 O O . GLY A 1 367 ? -35.558 25.902 3.237 1.00 19.82 367 GLY A O 1
ATOM 2623 N N . ARG A 1 368 ? -35.245 27.994 2.450 1.00 20.30 368 ARG A N 1
ATOM 2624 C CA . ARG A 1 368 ? -35.134 28.570 3.789 1.00 21.51 368 ARG A CA 1
ATOM 2625 C C . ARG A 1 368 ? -36.447 28.434 4.553 1.00 20.47 368 ARG A C 1
ATOM 2626 O O . ARG A 1 368 ? -36.468 28.002 5.715 1.00 22.29 368 ARG A O 1
ATOM 2634 N N . THR A 1 369 ? -37.555 28.810 3.914 1.00 20.52 369 THR A N 1
ATOM 2635 C CA . THR A 1 369 ? -38.857 28.733 4.566 1.00 22.69 369 THR A CA 1
ATOM 2636 C C . THR A 1 369 ? -39.166 27.310 4.996 1.00 20.42 369 THR A C 1
ATOM 2637 O O . THR A 1 369 ? -39.608 27.067 6.126 1.00 20.89 369 THR A O 1
ATOM 2641 N N . HIS A 1 370 ? -38.951 26.363 4.083 1.00 18.22 370 HIS A N 1
ATOM 2642 C CA . HIS A 1 370 ? -39.148 24.948 4.364 1.00 17.73 370 HIS A CA 1
ATOM 2643 C C . HIS A 1 370 ? -38.446 24.557 5.653 1.00 19.70 370 HIS A C 1
ATOM 2644 O O . HIS A 1 370 ? -39.063 23.994 6.567 1.00 18.71 370 HIS A O 1
ATOM 2651 N N . ALA A 1 371 ? -37.154 24.891 5.760 1.00 18.43 371 ALA A N 1
ATOM 2652 C CA . ALA A 1 371 ? -36.367 24.443 6.904 1.00 16.17 371 ALA A CA 1
ATOM 2653 C C . ALA A 1 371 ? -36.708 25.236 8.158 1.00 18.85 371 ALA A C 1
ATOM 2654 O O . ALA A 1 371 ? -36.789 24.667 9.251 1.00 15.25 371 ALA A O 1
ATOM 2656 N N . GLU A 1 372 ? -36.889 26.554 8.020 1.00 17.68 372 GLU A N 1
ATOM 2657 C CA . GLU A 1 372 ? -37.225 27.382 9.173 1.00 19.40 372 GLU A CA 1
ATOM 2658 C C . GLU A 1 372 ? -38.490 26.888 9.854 1.00 16.64 372 GLU A C 1
ATOM 2659 O O . GLU A 1 372 ? -38.536 26.734 11.080 1.00 18.78 372 GLU A O 1
ATOM 2665 N N . ILE A 1 373 ? -39.536 26.646 9.077 1.00 19.80 373 ILE A N 1
ATOM 2666 C CA . ILE A 1 373 ? -40.805 26.290 9.689 1.00 18.87 373 ILE A CA 1
ATOM 2667 C C . ILE A 1 373 ? -40.707 24.915 10.345 1.00 19.87 373 ILE A C 1
ATOM 2668 O O . ILE A 1 373 ? -41.149 24.728 11.485 1.00 17.86 373 ILE A O 1
ATOM 2673 N N . ALA A 1 374 ? -40.076 23.949 9.664 1.00 17.33 374 ALA A N 1
ATOM 2674 C CA . ALA A 1 374 ? -39.903 22.613 10.244 1.00 18.88 374 ALA A CA 1
ATOM 2675 C C . ALA A 1 374 ? -39.114 22.664 11.551 1.00 16.17 374 ALA A C 1
ATOM 2676 O O . ALA A 1 374 ? -39.495 22.027 12.547 1.00 16.48 374 ALA A O 1
ATOM 2678 N N . LEU A 1 375 ? -38.011 23.414 11.572 1.00 16.00 375 LEU A N 1
ATOM 2679 C CA . LEU A 1 375 ? -37.153 23.430 12.759 1.00 15.90 375 LEU A CA 1
ATOM 2680 C C . LEU A 1 375 ? -37.791 24.195 13.917 1.00 18.14 375 LEU A C 1
ATOM 2681 O O . LEU A 1 375 ? -37.600 23.822 15.079 1.00 15.77 375 LEU A O 1
ATOM 2686 N N . THR A 1 376 ? -38.559 25.248 13.621 1.00 17.93 376 THR A N 1
ATOM 2687 C CA . THR A 1 376 ? -39.327 25.927 14.662 1.00 18.21 376 THR A CA 1
ATOM 2688 C C . THR A 1 376 ? -40.331 24.973 15.304 1.00 20.25 376 THR A C 1
ATOM 2689 O O . THR A 1 376 ? -40.412 24.870 16.533 1.00 17.89 376 THR A O 1
ATOM 2693 N N . ALA A 1 377 ? -41.091 24.245 14.480 1.00 18.07 377 ALA A N 1
ATOM 2694 C CA . ALA A 1 377 ? -42.005 23.243 15.017 1.00 17.92 377 ALA A CA 1
ATOM 2695 C C . ALA A 1 377 ? -41.254 22.179 15.808 1.00 18.37 377 ALA A C 1
ATOM 2696 O O . ALA A 1 377 ? -41.721 21.724 16.860 1.00 19.85 377 ALA A O 1
ATOM 2698 N N . LEU A 1 378 ? -40.072 21.782 15.328 1.00 17.98 378 LEU A N 1
ATOM 2699 C CA . LEU A 1 378 ? -39.347 20.684 15.965 1.00 15.81 378 LEU A CA 1
ATOM 2700 C C . LEU A 1 378 ? -38.895 21.050 17.374 1.00 17.68 378 LEU A C 1
ATOM 2701 O O . LEU A 1 378 ? -39.044 20.252 18.305 1.00 17.49 378 LEU A O 1
ATOM 2706 N N . VAL A 1 379 ? -38.290 22.230 17.548 1.00 17.04 379 VAL A N 1
ATOM 2707 C CA . VAL A 1 379 ? -37.762 22.548 18.873 1.00 19.18 379 VAL A CA 1
ATOM 2708 C C . VAL A 1 379 ? -38.907 22.862 19.838 1.00 17.06 379 VAL A C 1
ATOM 2709 O O . VAL A 1 379 ? -38.774 22.657 21.051 1.00 16.32 379 VAL A O 1
ATOM 2713 N N . GLU A 1 380 ? -40.058 23.305 19.326 1.00 16.83 380 GLU A N 1
ATOM 2714 C CA . GLU A 1 380 ? -41.221 23.476 20.199 1.00 21.53 380 GLU A CA 1
ATOM 2715 C C . GLU A 1 380 ? -41.774 22.122 20.644 1.00 19.39 380 GLU A C 1
ATOM 2716 O O . GLU A 1 380 ? -42.026 21.904 21.836 1.00 21.20 380 GLU A O 1
ATOM 2722 N N . LYS A 1 381 ? -41.959 21.196 19.697 1.00 21.31 381 LYS A N 1
ATOM 2723 C CA . LYS A 1 381 ? -42.688 19.961 19.976 1.00 18.05 381 LYS A CA 1
ATOM 2724 C C . LYS A 1 381 ? -41.818 18.898 20.618 1.00 21.38 381 LYS A C 1
ATOM 2725 O O . LYS A 1 381 ? -42.339 18.037 21.327 1.00 18.85 381 LYS A O 1
ATOM 2731 N N . LEU A 1 382 ? -40.508 18.918 20.372 1.00 17.20 382 LEU A N 1
ATOM 2732 C CA . LEU A 1 382 ? -39.601 17.888 20.883 1.00 18.53 382 LEU A CA 1
ATOM 2733 C C . LEU A 1 382 ? -38.479 18.556 21.665 1.00 26.49 382 LEU A C 1
ATOM 2734 O O . LEU A 1 382 ? -37.302 18.444 21.298 1.00 20.57 382 LEU A O 1
ATOM 2739 N N . PRO A 1 383 ? -38.805 19.245 22.769 1.00 22.18 383 PRO A N 1
ATOM 2740 C CA . PRO A 1 383 ? -37.784 20.064 23.437 1.00 22.65 383 PRO A CA 1
ATOM 2741 C C . PRO A 1 383 ? -36.577 19.271 23.932 1.00 22.12 383 PRO A C 1
ATOM 2742 O O . PRO A 1 383 ? -35.495 19.860 24.065 1.00 22.51 383 PRO A O 1
ATOM 2746 N N . ALA A 1 384 ? -36.708 17.967 24.188 1.00 18.99 384 ALA A N 1
ATOM 2747 C CA . ALA A 1 384 ? -35.576 17.172 24.649 1.00 22.30 384 ALA A CA 1
ATOM 2748 C C . ALA A 1 384 ? -34.929 16.341 23.532 1.00 18.94 384 ALA A C 1
ATOM 2749 O O . ALA A 1 384 ? -34.176 15.399 23.821 1.00 17.91 384 ALA A O 1
ATOM 2751 N N . LEU A 1 385 ? -35.193 16.686 22.271 1.00 18.63 385 LEU A N 1
ATOM 2752 C CA . LEU A 1 385 ? -34.616 16.014 21.108 1.00 21.03 385 LEU A CA 1
ATOM 2753 C C . LEU A 1 385 ? -33.132 15.699 21.291 1.00 19.71 385 LEU A C 1
ATOM 2754 O O . LEU A 1 385 ? -32.340 16.568 21.651 1.00 17.92 385 LEU A O 1
ATOM 2759 N N . ARG A 1 386 ? -32.769 14.451 21.009 1.00 18.10 386 ARG A N 1
ATOM 2760 C CA . ARG A 1 386 ? -31.394 13.962 21.024 1.00 20.68 386 ARG A CA 1
ATOM 2761 C C . ARG A 1 386 ? -31.362 12.712 20.163 1.00 19.02 386 ARG A C 1
ATOM 2762 O O . ARG A 1 386 ? -32.405 12.099 19.914 1.00 17.90 386 ARG A O 1
ATOM 2770 N N . LEU A 1 387 ? -30.157 12.335 19.719 1.00 18.43 387 LEU A N 1
ATOM 2771 C CA . LEU A 1 387 ? -29.990 11.109 18.945 1.00 17.32 387 LEU A CA 1
ATOM 2772 C C . LEU A 1 387 ? -30.162 9.906 19.857 1.00 20.93 387 LEU A C 1
ATOM 2773 O O . LEU A 1 387 ? -29.810 9.948 21.038 1.00 21.66 387 LEU A O 1
ATOM 2778 N N . ALA A 1 388 ? -30.693 8.815 19.283 1.00 18.95 388 ALA A N 1
ATOM 2779 C CA . ALA A 1 388 ? -30.991 7.600 20.022 1.00 20.50 388 ALA A CA 1
ATOM 2780 C C . ALA A 1 388 ? -29.756 6.742 20.274 1.00 22.10 388 ALA A C 1
ATOM 2781 O O . ALA A 1 388 ? -29.810 5.847 21.115 1.00 15.75 388 ALA A O 1
ATOM 2783 N N . LEU A 1 389 ? -28.671 6.987 19.553 1.00 19.72 389 LEU A N 1
ATOM 2784 C CA . LEU A 1 389 ? -27.421 6.249 19.676 1.00 20.88 389 LEU A CA 1
ATOM 2785 C C . LEU A 1 389 ? -26.311 7.226 19.314 1.00 21.02 389 LEU A C 1
ATOM 2786 O O . LEU A 1 389 ? -26.591 8.349 18.888 1.00 20.19 389 LEU A O 1
ATOM 2791 N N . PRO A 1 390 ? -25.040 6.862 19.521 1.00 23.60 390 PRO A N 1
ATOM 2792 C CA . PRO A 1 390 ? -23.967 7.825 19.209 1.00 18.89 390 PRO A CA 1
ATOM 2793 C C . PRO A 1 390 ? -23.960 8.209 17.731 1.00 22.92 390 PRO A C 1
ATOM 2794 O O . PRO A 1 390 ? -24.230 7.382 16.860 1.00 17.01 390 PRO A O 1
ATOM 2798 N N . VAL A 1 391 ? -23.628 9.481 17.457 1.00 19.18 391 VAL A N 1
ATOM 2799 C CA . VAL A 1 391 ? -23.690 10.003 16.086 1.00 20.65 391 VAL A CA 1
ATOM 2800 C C . VAL A 1 391 ? -22.832 9.165 15.136 1.00 22.20 391 VAL A C 1
ATOM 2801 O O . VAL A 1 391 ? -23.209 8.949 13.979 1.00 20.31 391 VAL A O 1
ATOM 2805 N N . GLU A 1 392 ? -21.684 8.655 15.614 1.00 21.05 392 GLU A N 1
ATOM 2806 C CA . GLU A 1 392 ? -20.789 7.863 14.764 1.00 24.97 392 GLU A CA 1
ATOM 2807 C C . GLU A 1 392 ? -21.426 6.581 14.259 1.00 22.99 392 GLU A C 1
ATOM 2808 O O . GLU A 1 392 ? -20.851 5.936 13.381 1.00 24.06 392 GLU A O 1
ATOM 2814 N N . GLN A 1 393 ? -22.551 6.153 14.828 1.00 20.46 393 GLN A N 1
ATOM 2815 C CA . GLN A 1 393 ? -23.164 4.898 14.413 1.00 23.47 393 GLN A CA 1
ATOM 2816 C C . GLN A 1 393 ? -24.354 5.121 13.499 1.00 22.14 393 GLN A C 1
ATOM 2817 O O . GLN A 1 393 ? -25.050 4.161 13.156 1.00 22.27 393 GLN A O 1
ATOM 2823 N N . LEU A 1 394 ? -24.602 6.369 13.097 1.00 20.22 394 LEU A N 1
ATOM 2824 C CA . LEU A 1 394 ? -25.551 6.617 12.020 1.00 18.13 394 LEU A CA 1
ATOM 2825 C C . LEU A 1 394 ? -25.052 5.948 10.751 1.00 20.31 394 LEU A C 1
ATOM 2826 O O . LEU A 1 394 ? -23.849 5.923 10.477 1.00 18.84 394 LEU A O 1
ATOM 2831 N N . ALA A 1 395 ? -25.984 5.422 9.968 1.00 17.99 395 ALA A N 1
ATOM 2832 C CA . ALA A 1 395 ? -25.674 4.832 8.674 1.00 18.51 395 ALA A CA 1
ATOM 2833 C C . ALA A 1 395 ? -25.775 5.924 7.618 1.00 19.00 395 ALA A C 1
ATOM 2834 O O . ALA A 1 395 ? -26.868 6.427 7.348 1.00 22.85 395 ALA A O 1
ATOM 2836 N N . TRP A 1 396 ? -24.653 6.284 7.007 1.00 19.39 396 TRP A N 1
ATOM 2837 C CA . TRP A 1 396 ? -24.666 7.285 5.949 1.00 18.82 396 TRP A CA 1
ATOM 2838 C C . TRP A 1 396 ? -24.850 6.594 4.600 1.00 21.49 396 TRP A C 1
ATOM 2839 O O . TRP A 1 396 ? -24.165 5.612 4.302 1.00 22.71 396 TRP A O 1
ATOM 2850 N N . ARG A 1 397 ? -25.789 7.094 3.806 1.00 17.25 397 ARG A N 1
ATOM 2851 C CA . ARG A 1 397 ? -26.105 6.471 2.525 1.00 19.31 397 ARG A CA 1
ATOM 2852 C C . ARG A 1 397 ? -24.922 6.556 1.557 1.00 19.38 397 ARG A C 1
ATOM 2853 O O . ARG A 1 397 ? -24.356 7.645 1.374 1.00 17.49 397 ARG A O 1
ATOM 2861 N N . PRO A 1 398 ? -24.537 5.449 0.909 1.00 19.04 398 PRO A N 1
ATOM 2862 C CA . PRO A 1 398 ? -23.482 5.489 -0.110 1.00 17.56 398 PRO A CA 1
ATOM 2863 C C . PRO A 1 398 ? -24.049 5.723 -1.502 1.00 17.60 398 PRO A C 1
ATOM 2864 O O . PRO A 1 398 ? -25.239 5.513 -1.762 1.00 20.54 398 PRO A O 1
ATOM 2868 N N . GLY A 1 399 ? -23.166 6.164 -2.398 1.00 20.04 399 GLY A N 1
ATOM 2869 C CA . GLY A 1 399 ? -23.484 6.193 -3.826 1.00 15.49 399 GLY A CA 1
ATOM 2870 C C . GLY A 1 399 ? -24.692 7.036 -4.169 1.00 15.38 399 GLY A C 1
ATOM 2871 O O . GLY A 1 399 ? -25.510 6.640 -5.010 1.00 17.40 399 GLY A O 1
ATOM 2872 N N . PHE A 1 400 ? -24.812 8.203 -3.540 1.00 14.70 400 PHE A N 1
ATOM 2873 C CA . PHE A 1 400 ? -25.943 9.100 -3.717 1.00 17.33 400 PHE A CA 1
ATOM 2874 C C . PHE A 1 400 ? -25.415 10.523 -3.868 1.00 17.63 400 PHE A C 1
ATOM 2875 O O . PHE A 1 400 ? -24.362 10.861 -3.326 1.00 16.96 400 PHE A O 1
ATOM 2883 N N . ILE A 1 401 ? -26.145 11.355 -4.613 1.00 15.73 401 ILE A N 1
ATOM 2884 C CA . ILE A 1 401 ? -25.717 12.744 -4.802 1.00 15.91 401 ILE A CA 1
ATOM 2885 C C . ILE A 1 401 ? -25.695 13.491 -3.471 1.00 17.73 401 ILE A C 1
ATOM 2886 O O . ILE A 1 401 ? -24.796 14.303 -3.210 1.00 17.64 401 ILE A O 1
ATOM 2891 N N . LYS A 1 402 ? -26.667 13.220 -2.602 1.00 17.23 402 LYS A N 1
ATOM 2892 C CA . LYS A 1 402 ? -26.691 13.798 -1.264 1.00 16.81 402 LYS A CA 1
ATOM 2893 C C . LYS A 1 402 ? -26.024 12.885 -0.238 1.00 16.65 402 LYS A C 1
ATOM 2894 O O . LYS A 1 402 ? -26.117 11.659 -0.322 1.00 18.20 402 LYS A O 1
ATOM 2900 N N . ARG A 1 403 ? -25.363 13.497 0.744 1.00 17.99 403 ARG A N 1
ATOM 2901 C CA . ARG A 1 403 ? -25.093 12.833 2.014 1.00 18.90 403 ARG A CA 1
ATOM 2902 C C . ARG A 1 403 ? -26.344 12.873 2.874 1.00 19.37 403 ARG A C 1
ATOM 2903 O O . ARG A 1 403 ? -26.942 13.940 3.042 1.00 18.13 403 ARG A O 1
ATOM 2911 N N . LEU A 1 404 ? -26.728 11.726 3.438 1.00 15.55 404 LEU A N 1
ATOM 2912 C CA . LEU A 1 404 ? -27.899 11.681 4.304 1.00 19.12 404 LEU A CA 1
ATOM 2913 C C . LEU A 1 404 ? -27.820 10.436 5.170 1.00 20.53 404 LEU A C 1
ATOM 2914 O O . LEU A 1 404 ? -27.274 9.415 4.734 1.00 19.54 404 LEU A O 1
ATOM 2919 N N . PRO A 1 405 ? -28.354 10.484 6.387 1.00 18.80 405 PRO A N 1
ATOM 2920 C CA . PRO A 1 405 ? -28.490 9.259 7.176 1.00 20.06 405 PRO A CA 1
ATOM 2921 C C . PRO A 1 405 ? -29.662 8.441 6.655 1.00 21.87 405 PRO A C 1
ATOM 2922 O O . PRO A 1 405 ? -30.725 8.984 6.340 1.00 22.29 405 PRO A O 1
ATOM 2926 N N . GLU A 1 406 ? -29.440 7.128 6.516 1.00 19.08 406 GLU A N 1
ATOM 2927 C CA . GLU A 1 406 ? -30.502 6.238 6.040 1.00 18.57 406 GLU A CA 1
ATOM 2928 C C . GLU A 1 406 ? -31.700 6.270 6.984 1.00 20.08 406 GLU A C 1
ATOM 2929 O O . GLU A 1 406 ? -32.860 6.304 6.547 1.00 16.39 406 GLU A O 1
ATOM 2935 N N . ARG A 1 407 ? -31.420 6.252 8.288 1.00 19.49 407 ARG A N 1
ATOM 2936 C CA . ARG A 1 407 ? -32.383 6.436 9.357 1.00 17.77 407 ARG A CA 1
ATOM 2937 C C . ARG A 1 407 ? -31.850 7.535 10.259 1.00 19.04 407 ARG A C 1
ATOM 2938 O O . ARG A 1 407 ? -30.631 7.711 10.372 1.00 17.38 407 ARG A O 1
ATOM 2946 N N . LEU A 1 408 ? -32.758 8.277 10.901 1.00 17.07 408 LEU A N 1
ATOM 2947 C CA . LEU A 1 408 ? -32.378 9.368 11.800 1.00 17.52 408 LEU A CA 1
ATOM 2948 C C . LEU A 1 408 ? -33.076 9.088 13.124 1.00 18.05 408 LEU A C 1
ATOM 2949 O O . LEU A 1 408 ? -34.105 9.706 13.442 1.00 15.86 408 LEU A O 1
ATOM 2954 N N . PRO A 1 409 ? -32.584 8.117 13.899 1.00 19.56 409 PRO A N 1
ATOM 2955 C CA . PRO A 1 409 ? -33.301 7.716 15.120 1.00 20.25 409 PRO A CA 1
ATOM 2956 C C . PRO A 1 409 ? -33.009 8.675 16.270 1.00 19.88 409 PRO A C 1
ATOM 2957 O O . PRO A 1 409 ? -31.851 8.940 16.613 1.00 16.74 409 PRO A O 1
ATOM 2961 N N . VAL A 1 410 ? -34.078 9.205 16.857 1.00 18.78 410 VAL A N 1
ATOM 2962 C CA . VAL A 1 410 ? -33.975 10.198 17.914 1.00 17.38 410 VAL A CA 1
ATOM 2963 C C . VAL A 1 410 ? -34.863 9.800 19.080 1.00 19.02 410 VAL A C 1
ATOM 2964 O O . VAL A 1 410 ? -35.795 8.999 18.947 1.00 17.31 410 VAL A O 1
ATOM 2968 N N . LEU A 1 411 ? -34.554 10.391 20.232 1.00 19.98 411 LEU A N 1
ATOM 2969 C CA . LEU A 1 411 ? -35.358 10.322 21.438 1.00 24.76 411 LEU A CA 1
ATOM 2970 C C . LEU A 1 411 ? -35.786 11.731 21.825 1.00 21.83 411 LEU A C 1
ATOM 2971 O O . LEU A 1 411 ? -35.166 12.719 21.420 1.00 20.74 411 LEU A O 1
ATOM 2976 N N . TRP A 1 412 ? -36.818 11.809 22.659 1.00 21.14 412 TRP A N 1
ATOM 2977 C CA . TRP A 1 412 ? -37.250 13.077 23.235 1.00 21.61 412 TRP A CA 1
ATOM 2978 C C . TRP A 1 412 ? -38.021 12.840 24.540 1.00 24.29 412 TRP A C 1
ATOM 2979 O O . TRP A 1 412 ? -38.144 11.690 24.972 1.00 25.20 412 TRP A O 1
ATOM 2990 N N . PRO B 1 19 ? -1.445 -9.501 15.420 1.00 84.15 19 PRO B N 1
ATOM 2991 C CA . PRO B 1 19 ? -2.689 -8.761 15.155 1.00 77.33 19 PRO B CA 1
ATOM 2992 C C . PRO B 1 19 ? -3.917 -9.661 15.087 1.00 66.58 19 PRO B C 1
ATOM 2993 O O . PRO B 1 19 ? -3.956 -10.615 14.301 1.00 64.01 19 PRO B O 1
ATOM 2997 N N . LEU B 1 20 ? -4.942 -9.360 15.902 1.00 54.09 20 LEU B N 1
ATOM 2998 C CA . LEU B 1 20 ? -6.135 -10.206 15.942 1.00 50.53 20 LEU B CA 1
ATOM 2999 C C . LEU B 1 20 ? -7.099 -9.813 14.823 1.00 46.50 20 LEU B C 1
ATOM 3000 O O . LEU B 1 20 ? -7.366 -8.619 14.638 1.00 45.90 20 LEU B O 1
ATOM 3005 N N . PRO B 1 21 ? -7.616 -10.770 14.050 1.00 40.11 21 PRO B N 1
ATOM 3006 C CA . PRO B 1 21 ? -8.605 -10.427 13.016 1.00 40.78 21 PRO B CA 1
ATOM 3007 C C . PRO B 1 21 ? -9.865 -9.827 13.625 1.00 40.45 21 PRO B C 1
ATOM 3008 O O . PRO B 1 21 ? -10.284 -10.182 14.730 1.00 34.11 21 PRO B O 1
ATOM 3012 N N . ASP B 1 22 ? -10.473 -8.907 12.885 1.00 34.29 22 ASP B N 1
ATOM 3013 C CA . ASP B 1 22 ? -11.665 -8.227 13.360 1.00 36.00 22 ASP B CA 1
ATOM 3014 C C . ASP B 1 22 ? -12.920 -9.030 13.035 1.00 30.09 22 ASP B C 1
ATOM 3015 O O . ASP B 1 22 ? -12.992 -9.739 12.026 1.00 32.52 22 ASP B O 1
ATOM 3020 N N . PHE B 1 23 ? -13.897 -8.936 13.930 1.00 27.57 23 PHE B N 1
ATOM 3021 C CA . PHE B 1 23 ? -15.240 -9.438 13.712 1.00 28.26 23 PHE B CA 1
ATOM 3022 C C . PHE B 1 23 ? -16.219 -8.326 14.068 1.00 30.98 23 PHE B C 1
ATOM 3023 O O . PHE B 1 23 ? -15.970 -7.575 15.024 1.00 31.42 23 PHE B O 1
ATOM 3031 N N . PRO B 1 24 ? -17.342 -8.080 13.339 1.00 27.63 24 PRO B N 1
ATOM 3032 C CA . PRO B 1 24 ? -17.771 -8.887 12.202 1.00 29.66 24 PRO B CA 1
ATOM 3033 C C . PRO B 1 24 ? -16.997 -8.823 10.888 1.00 29.46 24 PRO B C 1
ATOM 3034 O O . PRO B 1 24 ? -16.113 -7.977 10.768 1.00 24.66 24 PRO B O 1
ATOM 3038 N N . LEU B 1 25 ? -17.403 -9.636 9.910 1.00 31.37 25 LEU B N 1
ATOM 3039 C CA . LEU B 1 25 ? -16.629 -9.818 8.654 1.00 33.12 25 LEU B CA 1
ATOM 3040 C C . LEU B 1 25 ? -16.837 -8.763 7.552 1.00 39.87 25 LEU B C 1
ATOM 3041 O O . LEU B 1 25 ? -15.805 -8.297 7.054 1.00 48.34 25 LEU B O 1
ATOM 3046 N N . SER B 1 26 ? -18.051 -8.510 7.098 1.00 30.19 26 SER B N 1
ATOM 3047 C CA . SER B 1 26 ? -18.280 -7.586 5.953 1.00 29.96 26 SER B CA 1
ATOM 3048 C C . SER B 1 26 ? -19.783 -7.489 5.732 1.00 23.25 26 SER B C 1
ATOM 3049 O O . SER B 1 26 ? -20.417 -8.534 5.651 1.00 26.84 26 SER B O 1
ATOM 3052 N N . ARG B 1 27 ? -20.315 -6.270 5.636 1.00 24.82 27 ARG B N 1
ATOM 3053 C CA . ARG B 1 27 ? -21.783 -6.094 5.486 1.00 24.92 27 ARG B CA 1
ATOM 3054 C C . ARG B 1 27 ? -22.195 -6.474 4.054 1.00 25.30 27 ARG B C 1
ATOM 3055 O O . ARG B 1 27 ? -23.409 -6.644 3.813 1.00 19.13 27 ARG B O 1
ATOM 3057 N N . ARG B 1 28 ? -21.218 -6.624 3.151 1.00 20.88 28 ARG B N 1
ATOM 3058 C CA . ARG B 1 28 ? -21.542 -7.038 1.764 1.00 22.17 28 ARG B CA 1
ATOM 3059 C C . ARG B 1 28 ? -22.135 -8.445 1.838 1.00 21.60 28 ARG B C 1
ATOM 3060 O O . ARG B 1 28 ? -21.458 -9.353 2.321 1.00 23.69 28 ARG B O 1
ATOM 3068 N N . GLY B 1 29 ? -23.358 -8.590 1.361 1.00 23.66 29 GLY B N 1
ATOM 3069 C CA . GLY B 1 29 ? -24.060 -9.844 1.503 1.00 21.29 29 GLY B CA 1
ATOM 3070 C C . GLY B 1 29 ? -24.310 -10.633 0.235 1.00 21.93 29 GLY B C 1
ATOM 3071 O O . GLY B 1 29 ? -25.009 -11.644 0.288 1.00 25.01 29 GLY B O 1
ATOM 3072 N N . ASP B 1 30 ? -23.768 -10.208 -0.903 1.00 24.35 30 ASP B N 1
ATOM 3073 C CA . ASP B 1 30 ? -24.054 -10.896 -2.156 1.00 27.77 30 ASP B CA 1
ATOM 3074 C C . ASP B 1 30 ? -22.966 -11.876 -2.578 1.00 27.62 30 ASP B C 1
ATOM 3075 O O . ASP B 1 30 ? -23.168 -12.595 -3.560 1.00 27.63 30 ASP B O 1
ATOM 3080 N N . ILE B 1 31 ? -21.815 -11.900 -1.892 1.00 25.62 31 ILE B N 1
ATOM 3081 C CA . ILE B 1 31 ? -20.823 -12.960 -2.048 1.00 24.96 31 ILE B CA 1
ATOM 3082 C C . ILE B 1 31 ? -20.256 -13.298 -0.675 1.00 23.11 31 ILE B C 1
ATOM 3083 O O . ILE B 1 31 ? -20.286 -12.486 0.251 1.00 23.05 31 ILE B O 1
ATOM 3088 N N . LEU B 1 32 ? -19.721 -14.506 -0.556 1.00 23.49 32 LEU B N 1
ATOM 3089 C CA . LEU B 1 32 ? -19.093 -14.907 0.698 1.00 25.99 32 LEU B CA 1
ATOM 3090 C C . LEU B 1 32 ? -17.891 -14.002 0.964 1.00 23.21 32 LEU B C 1
ATOM 3091 O O . LEU B 1 32 ? -17.093 -13.764 0.053 1.00 24.35 32 LEU B O 1
ATOM 3096 N N . PRO B 1 33 ? -17.752 -13.443 2.162 1.00 26.52 33 PRO B N 1
ATOM 3097 C CA . PRO B 1 33 ? -16.537 -12.682 2.463 1.00 24.71 33 PRO B CA 1
ATOM 3098 C C . PRO B 1 33 ? -15.317 -13.576 2.287 1.00 24.49 33 PRO B C 1
ATOM 3099 O O . PRO B 1 33 ? -15.262 -14.682 2.824 1.00 26.73 33 PRO B O 1
ATOM 3103 N N . ALA B 1 34 ? -14.346 -13.095 1.504 1.00 32.14 34 ALA B N 1
ATOM 3104 C CA . ALA B 1 34 ? -13.078 -13.811 1.347 1.00 29.95 34 ALA B CA 1
ATOM 3105 C C . ALA B 1 34 ? -12.509 -14.228 2.695 1.00 29.96 34 ALA B C 1
ATOM 3106 O O . ALA B 1 34 ? -11.991 -15.340 2.848 1.00 28.88 34 ALA B O 1
ATOM 3108 N N . GLU B 1 35 ? -12.630 -13.354 3.695 1.00 33.10 35 GLU B N 1
ATOM 3109 C CA . GLU B 1 35 ? -12.074 -13.651 5.011 1.00 33.88 35 GLU B CA 1
ATOM 3110 C C . GLU B 1 35 ? -12.716 -14.881 5.640 1.00 32.34 35 GLU B C 1
ATOM 3111 O O . GLU B 1 35 ? -12.060 -15.602 6.400 1.00 31.63 35 GLU B O 1
ATOM 3117 N N . ALA B 1 36 ? -13.993 -15.139 5.348 1.00 29.87 36 ALA B N 1
ATOM 3118 C CA . ALA B 1 36 ? -14.620 -16.351 5.866 1.00 31.46 36 ALA B CA 1
ATOM 3119 C C . ALA B 1 36 ? -13.938 -17.595 5.307 1.00 33.18 36 ALA B C 1
ATOM 3120 O O . ALA B 1 36 ? -13.673 -18.558 6.039 1.00 32.25 36 ALA B O 1
ATOM 3122 N N . GLU B 1 37 ? -13.645 -17.592 4.009 1.00 31.77 37 GLU B N 1
ATOM 3123 C CA . GLU B 1 37 ? -12.949 -18.726 3.418 1.00 31.21 37 GLU B CA 1
ATOM 3124 C C . GLU B 1 37 ? -11.548 -18.869 3.994 1.00 32.27 37 GLU B C 1
ATOM 3125 O O . GLU B 1 37 ? -11.122 -19.979 4.317 1.00 34.94 37 GLU B O 1
ATOM 3131 N N . ARG B 1 38 ? -10.816 -17.759 4.141 1.00 34.71 38 ARG B N 1
ATOM 3132 C CA . ARG B 1 38 ? -9.465 -17.851 4.685 1.00 37.26 38 ARG B CA 1
ATOM 3133 C C . ARG B 1 38 ? -9.487 -18.331 6.129 1.00 38.55 38 ARG B C 1
ATOM 3134 O O . ARG B 1 38 ? -8.627 -19.120 6.537 1.00 38.35 38 ARG B O 1
ATOM 3142 N N . LEU B 1 39 ? -10.466 -17.871 6.912 1.00 34.77 39 LEU B N 1
ATOM 3143 C CA . LEU B 1 39 ? -10.570 -18.306 8.303 1.00 36.88 39 LEU B CA 1
ATOM 3144 C C . LEU B 1 39 ? -10.804 -19.810 8.391 1.00 33.95 39 LEU B C 1
ATOM 3145 O O . LEU B 1 39 ? -10.161 -20.504 9.181 1.00 33.15 39 LEU B O 1
ATOM 3150 N N . ARG B 1 40 ? -11.721 -20.332 7.578 1.00 33.89 40 ARG B N 1
ATOM 3151 C CA . ARG B 1 40 ? -12.058 -21.748 7.679 1.00 34.01 40 ARG B CA 1
ATOM 3152 C C . ARG B 1 40 ? -10.894 -22.626 7.242 1.00 39.46 40 ARG B C 1
ATOM 3153 O O . ARG B 1 40 ? -10.664 -23.696 7.823 1.00 38.18 40 ARG B O 1
ATOM 3161 N N . ALA B 1 41 ? -10.140 -22.181 6.236 1.00 37.46 41 ALA B N 1
ATOM 3162 C CA . ALA B 1 41 ? -9.070 -22.998 5.680 1.00 36.32 41 ALA B CA 1
ATOM 3163 C C . ALA B 1 41 ? -7.821 -22.980 6.544 1.00 40.59 41 ALA B C 1
ATOM 3164 O O . ALA B 1 41 ? -7.128 -23.999 6.635 1.00 39.45 41 ALA B O 1
ATOM 3166 N N . GLU B 1 42 ? -7.526 -21.849 7.187 1.00 40.72 42 GLU B N 1
ATOM 3167 C CA . GLU B 1 42 ? -6.292 -21.638 7.937 1.00 42.40 42 GLU B CA 1
ATOM 3168 C C . GLU B 1 42 ? -6.451 -21.799 9.445 1.00 40.49 42 GLU B C 1
ATOM 3169 O O . GLU B 1 42 ? -5.585 -22.397 10.090 1.00 38.99 42 GLU B O 1
ATOM 3175 N N . GLN B 1 43 ? -7.524 -21.273 10.035 1.00 34.03 43 GLN B N 1
ATOM 3176 C CA . GLN B 1 43 ? -7.715 -21.325 11.486 1.00 36.31 43 GLN B CA 1
ATOM 3177 C C . GLN B 1 43 ? -9.202 -21.442 11.784 1.00 33.35 43 GLN B C 1
ATOM 3178 O O . GLN B 1 43 ? -9.842 -20.486 12.238 1.00 31.95 43 GLN B O 1
ATOM 3184 N N . PRO B 1 44 ? -9.785 -22.625 11.552 1.00 32.73 44 PRO B N 1
ATOM 3185 C CA . PRO B 1 44 ? -11.237 -22.793 11.749 1.00 30.97 44 PRO B CA 1
ATOM 3186 C C . PRO B 1 44 ? -11.708 -22.568 13.172 1.00 30.04 44 PRO B C 1
ATOM 3187 O O . PRO B 1 44 ? -12.921 -22.540 13.393 1.00 31.68 44 PRO B O 1
ATOM 3191 N N . VAL B 1 45 ? -10.806 -22.424 14.140 1.00 32.73 45 VAL B N 1
ATOM 3192 C CA . VAL B 1 45 ? -11.132 -21.907 15.469 1.00 30.65 45 VAL B CA 1
ATOM 3193 C C . VAL B 1 45 ? -10.141 -20.777 15.707 1.00 32.07 45 VAL B C 1
ATOM 3194 O O . VAL B 1 45 ? -8.969 -21.025 16.007 1.00 36.60 45 VAL B O 1
ATOM 3198 N N . ALA B 1 46 ? -10.596 -19.536 15.561 1.00 30.08 46 ALA B N 1
ATOM 3199 C CA . ALA B 1 46 ? -9.704 -18.386 15.486 1.00 33.01 46 ALA B CA 1
ATOM 3200 C C . ALA B 1 46 ? -10.041 -17.392 16.586 1.00 29.51 46 ALA B C 1
ATOM 3201 O O . ALA B 1 46 ? -11.217 -17.094 16.822 1.00 29.03 46 ALA B O 1
ATOM 3203 N N . ARG B 1 47 ? -9.015 -16.902 17.274 1.00 33.12 47 ARG B N 1
ATOM 3204 C CA . ARG B 1 47 ? -9.217 -15.796 18.198 1.00 34.82 47 ARG B CA 1
ATOM 3205 C C . ARG B 1 47 ? -9.411 -14.512 17.408 1.00 32.91 47 ARG B C 1
ATOM 3206 O O . ARG B 1 47 ? -8.577 -14.162 16.570 1.00 31.28 47 ARG B O 1
ATOM 3214 N N . VAL B 1 48 ? -10.530 -13.825 17.657 1.00 32.03 48 VAL B N 1
ATOM 3215 C CA . VAL B 1 48 ? -10.880 -12.598 16.949 1.00 30.20 48 VAL B CA 1
ATOM 3216 C C . VAL B 1 48 ? -11.226 -11.517 17.964 1.00 29.17 48 VAL B C 1
ATOM 3217 O O . VAL B 1 48 ? -11.629 -11.800 19.091 1.00 27.65 48 VAL B O 1
ATOM 3221 N N . ARG B 1 49 ? -11.106 -10.264 17.527 1.00 29.35 49 ARG B N 1
ATOM 3222 C CA . ARG B 1 49 ? -11.546 -9.107 18.303 1.00 26.83 49 ARG B CA 1
ATOM 3223 C C . ARG B 1 49 ? -12.922 -8.673 17.804 1.00 26.93 49 ARG B C 1
ATOM 3224 O O . ARG B 1 49 ? -13.076 -8.322 16.631 1.00 24.72 49 ARG B O 1
ATOM 3232 N N . THR B 1 50 ? -13.915 -8.715 18.688 1.00 25.82 50 THR B N 1
ATOM 3233 C CA . THR B 1 50 ? -15.249 -8.237 18.371 1.00 27.75 50 THR B CA 1
ATOM 3234 C C . THR B 1 50 ? -15.288 -6.707 18.409 1.00 28.60 50 THR B C 1
ATOM 3235 O O . THR B 1 50 ? -14.355 -6.042 18.871 1.00 28.97 50 THR B O 1
ATOM 3239 N N . MET B 1 51 ? -16.412 -6.152 17.942 1.00 27.17 51 MET B N 1
ATOM 3240 C CA . MET B 1 51 ? -16.587 -4.700 17.904 1.00 32.79 51 MET B CA 1
ATOM 3241 C C . MET B 1 51 ? -16.647 -4.077 19.297 1.00 26.79 51 MET B C 1
ATOM 3242 O O . MET B 1 51 ? -16.452 -2.865 19.430 1.00 27.40 51 MET B O 1
ATOM 3247 N N . THR B 1 52 ? -16.890 -4.868 20.338 1.00 29.01 52 THR B N 1
ATOM 3248 C CA . THR B 1 52 ? -16.832 -4.336 21.697 1.00 29.53 52 THR B CA 1
ATOM 3249 C C . THR B 1 52 ? -15.408 -4.197 22.211 1.00 32.02 52 THR B C 1
ATOM 3250 O O . THR B 1 52 ? -15.199 -3.539 23.236 1.00 29.54 52 THR B O 1
ATOM 3254 N N . GLY B 1 53 ? -14.435 -4.810 21.536 1.00 30.55 53 GLY B N 1
ATOM 3255 C CA . GLY B 1 53 ? -13.095 -4.946 22.061 1.00 29.47 53 GLY B CA 1
ATOM 3256 C C . GLY B 1 53 ? -12.841 -6.261 22.769 1.00 32.40 53 GLY B C 1
ATOM 3257 O O . GLY B 1 53 ? -11.678 -6.600 23.007 1.00 29.84 53 GLY B O 1
ATOM 3258 N N . ASP B 1 54 ? -13.892 -6.997 23.124 1.00 29.52 54 ASP B N 1
ATOM 3259 C CA . ASP B 1 54 ? -13.740 -8.304 23.742 1.00 32.27 54 ASP B CA 1
ATOM 3260 C C . ASP B 1 54 ? -13.157 -9.300 22.744 1.00 34.28 54 ASP B C 1
ATOM 3261 O O . ASP B 1 54 ? -13.201 -9.106 21.527 1.00 32.09 54 ASP B O 1
ATOM 3266 N N . GLU B 1 55 ? -12.620 -10.390 23.273 1.00 35.79 55 GLU B N 1
ATOM 3267 C CA . GLU B 1 55 ? -12.065 -11.445 22.445 1.00 36.12 55 GLU B CA 1
ATOM 3268 C C . GLU B 1 55 ? -13.009 -12.636 22.433 1.00 32.48 55 GLU B C 1
ATOM 3269 O O . GLU B 1 55 ? -13.762 -12.865 23.385 1.00 29.87 55 GLU B O 1
ATOM 3275 N N . ALA B 1 56 ? -12.966 -13.388 21.337 1.00 34.21 56 ALA B N 1
ATOM 3276 C CA . ALA B 1 56 ? -13.818 -14.555 21.174 1.00 30.55 56 ALA B CA 1
ATOM 3277 C C . ALA B 1 56 ? -13.120 -15.549 20.259 1.00 28.61 56 ALA B C 1
ATOM 3278 O O . ALA B 1 56 ? -12.187 -15.200 19.533 1.00 27.05 56 ALA B O 1
ATOM 3280 N N . TRP B 1 57 ? -13.591 -16.797 20.301 1.00 26.34 57 TRP B N 1
ATOM 3281 C CA . TRP B 1 57 ? -13.214 -17.818 19.331 1.00 27.74 57 TRP B CA 1
ATOM 3282 C C . TRP B 1 57 ? -14.267 -17.862 18.228 1.00 23.46 57 TRP B C 1
ATOM 3283 O O . TRP B 1 57 ? -15.438 -18.145 18.497 1.00 27.16 57 TRP B O 1
ATOM 3294 N N . LEU B 1 58 ? -13.842 -17.613 16.995 1.00 23.94 58 LEU B N 1
ATOM 3295 C CA . LEU B 1 58 ? -14.707 -17.692 15.824 1.00 23.03 58 LEU B CA 1
ATOM 3296 C C . LEU B 1 58 ? -14.560 -19.070 15.178 1.00 24.64 58 LEU B C 1
ATOM 3297 O O . LEU B 1 58 ? -13.452 -19.464 14.791 1.00 24.02 58 LEU B O 1
ATOM 3302 N N . VAL B 1 59 ? -15.669 -19.797 15.070 1.00 24.11 59 VAL B N 1
ATOM 3303 C CA . VAL B 1 59 ? -15.687 -21.182 14.595 1.00 25.29 59 VAL B CA 1
ATOM 3304 C C . VAL B 1 59 ? -16.266 -21.207 13.186 1.00 20.99 59 VAL B C 1
ATOM 3305 O O . VAL B 1 59 ? -17.449 -20.911 13.005 1.00 21.93 59 VAL B O 1
ATOM 3309 N N . SER B 1 60 ? -15.449 -21.602 12.189 1.00 25.68 60 SER B N 1
ATOM 3310 C CA . SER B 1 60 ? -15.787 -21.378 10.780 1.00 23.36 60 SER B CA 1
ATOM 3311 C C . SER B 1 60 ? -15.849 -22.621 9.890 1.00 28.30 60 SER B C 1
ATOM 3312 O O . SER B 1 60 ? -16.260 -22.502 8.729 1.00 25.86 60 SER B O 1
ATOM 3315 N N . SER B 1 61 ? -15.480 -23.798 10.376 1.00 25.50 61 SER B N 1
ATOM 3316 C CA . SER B 1 61 ? -15.671 -25.006 9.587 1.00 27.68 61 SER B CA 1
ATOM 3317 C C . SER B 1 61 ? -17.005 -25.641 9.933 1.00 26.40 61 SER B C 1
ATOM 3318 O O . SER B 1 61 ? -17.528 -25.463 11.038 1.00 22.40 61 SER B O 1
ATOM 3321 N N . TYR B 1 62 ? -17.547 -26.402 8.978 1.00 24.24 62 TYR B N 1
ATOM 3322 C CA . TYR B 1 62 ? -18.830 -27.063 9.201 1.00 23.14 62 TYR B CA 1
ATOM 3323 C C . TYR B 1 62 ? -18.763 -28.018 10.387 1.00 25.66 62 TYR B C 1
ATOM 3324 O O . TYR B 1 62 ? -19.656 -28.029 11.242 1.00 23.00 62 TYR B O 1
ATOM 3333 N N . GLU B 1 63 ? -17.720 -28.848 10.441 1.00 27.49 63 GLU B N 1
ATOM 3334 C CA . GLU B 1 63 ? -17.677 -29.888 11.463 1.00 30.63 63 GLU B CA 1
ATOM 3335 C C . GLU B 1 63 ? -17.573 -29.274 12.852 1.00 29.43 63 GLU B C 1
ATOM 3336 O O . GLU B 1 63 ? -18.281 -29.686 13.778 1.00 27.75 63 GLU B O 1
ATOM 3342 N N . LEU B 1 64 ? -16.719 -28.262 13.006 1.00 25.08 64 LEU B N 1
ATOM 3343 C CA . LEU B 1 64 ? -16.551 -27.637 14.312 1.00 28.54 64 LEU B CA 1
ATOM 3344 C C . LEU B 1 64 ? -17.753 -26.769 14.668 1.00 28.81 64 LEU B C 1
ATOM 3345 O O . LEU B 1 64 ? -18.150 -26.708 15.836 1.00 29.06 64 LEU B O 1
ATOM 3350 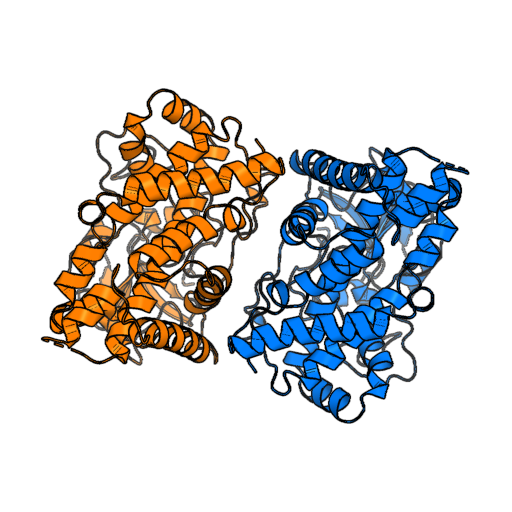N N . ALA B 1 65 ? -18.344 -26.091 13.676 1.00 26.29 65 ALA B N 1
ATOM 3351 C CA . ALA B 1 65 ? -19.574 -25.338 13.901 1.00 28.96 65 ALA B CA 1
ATOM 3352 C C . ALA B 1 65 ? -20.675 -26.242 14.436 1.00 26.84 65 ALA B C 1
ATOM 3353 O O . ALA B 1 65 ? -21.265 -25.970 15.488 1.00 24.10 65 ALA B O 1
ATOM 3355 N N . LYS B 1 66 ? -20.977 -27.319 13.699 1.00 24.94 66 LYS B N 1
ATOM 3356 C CA . LYS B 1 66 ? -22.008 -28.263 14.123 1.00 25.65 66 LYS B CA 1
ATOM 3357 C C . LYS B 1 66 ? -21.715 -28.794 15.517 1.00 29.03 66 LYS B C 1
ATOM 3358 O O . LYS B 1 66 ? -22.612 -28.882 16.358 1.00 29.75 66 LYS B O 1
ATOM 3364 N N . GLN B 1 67 ? -20.448 -29.109 15.786 1.00 30.85 67 GLN B N 1
ATOM 3365 C CA . GLN B 1 67 ? -20.049 -29.616 17.093 1.00 31.41 67 GLN B CA 1
ATOM 3366 C C . GLN B 1 67 ? -20.430 -28.646 18.211 1.00 32.43 67 GLN B C 1
ATOM 3367 O O . GLN B 1 67 ? -21.010 -29.054 19.223 1.00 31.96 67 GLN B O 1
ATOM 3373 N N . VAL B 1 68 ? -20.106 -27.355 18.050 1.00 29.57 68 VAL B N 1
ATOM 3374 C CA . VAL B 1 68 ? -20.432 -26.363 19.081 1.00 28.79 68 VAL B CA 1
ATOM 3375 C C . VAL B 1 68 ? -21.933 -26.335 19.349 1.00 29.63 68 VAL B C 1
ATOM 3376 O O . VAL B 1 68 ? -22.382 -26.356 20.503 1.00 29.33 68 VAL B O 1
ATOM 3380 N N . LEU B 1 69 ? -22.729 -26.272 18.282 1.00 25.52 69 LEU B N 1
ATOM 3381 C CA . LEU B 1 69 ? -24.171 -26.118 18.410 1.00 26.02 69 LEU B CA 1
ATOM 3382 C C . LEU B 1 69 ? -24.832 -27.326 19.059 1.00 27.13 69 LEU B C 1
ATOM 3383 O O . LEU B 1 69 ? -25.915 -27.184 19.636 1.00 26.43 69 LEU B O 1
ATOM 3388 N N . GLU B 1 70 ? -24.216 -28.504 18.966 1.00 28.28 70 GLU B N 1
ATOM 3389 C CA . GLU B 1 70 ? -24.777 -29.731 19.515 1.00 29.37 70 GLU B CA 1
ATOM 3390 C C . GLU B 1 70 ? -24.168 -30.112 20.859 1.00 32.21 70 GLU B C 1
ATOM 3391 O O . GLU B 1 70 ? -24.500 -31.170 21.402 1.00 30.74 70 GLU B O 1
ATOM 3397 N N . ASP B 1 71 ? -23.300 -29.271 21.406 1.00 31.14 71 ASP B N 1
ATOM 3398 C CA . ASP B 1 71 ? -22.563 -29.535 22.638 1.00 33.97 71 ASP B CA 1
ATOM 3399 C C . ASP B 1 71 ? -23.046 -28.523 23.670 1.00 36.75 71 ASP B C 1
ATOM 3400 O O . ASP B 1 71 ? -22.617 -27.365 23.653 1.00 33.43 71 ASP B O 1
ATOM 3405 N N . ASP B 1 72 ? -23.915 -28.965 24.583 1.00 40.25 72 ASP B N 1
ATOM 3406 C CA . ASP B 1 72 ? -24.567 -28.037 25.503 1.00 42.26 72 ASP B CA 1
ATOM 3407 C C . ASP B 1 72 ? -23.637 -27.487 26.584 1.00 39.10 72 ASP B C 1
ATOM 3408 O O . ASP B 1 72 ? -24.105 -26.705 27.420 1.00 40.59 72 ASP B O 1
ATOM 3413 N N . ARG B 1 73 ? -22.351 -27.850 26.603 1.00 35.67 73 ARG B N 1
ATOM 3414 C CA . ARG B 1 73 ? -21.426 -27.077 27.423 1.00 34.95 73 ARG B CA 1
ATOM 3415 C C . ARG B 1 73 ? -21.089 -25.726 26.805 1.00 35.78 73 ARG B C 1
ATOM 3416 O O . ARG B 1 73 ? -20.301 -24.973 27.393 1.00 33.27 73 ARG B O 1
ATOM 3424 N N . PHE B 1 74 ? -21.636 -25.437 25.622 1.00 34.30 74 PHE B N 1
ATOM 3425 C CA . PHE B 1 74 ? -21.606 -24.111 25.011 1.00 30.38 74 PHE B CA 1
ATOM 3426 C C . PHE B 1 74 ? -23.015 -23.540 25.160 1.00 30.78 74 PHE B C 1
ATOM 3427 O O . PHE B 1 74 ? -23.966 -24.078 24.585 1.00 33.35 74 PHE B O 1
ATOM 3435 N N . SER B 1 75 ? -23.158 -22.467 25.943 1.00 27.70 75 SER B N 1
ATOM 3436 C CA . SER B 1 75 ? -24.463 -22.021 26.422 1.00 28.28 75 SER B CA 1
ATOM 3437 C C . SER B 1 75 ? -24.900 -20.722 25.752 1.00 25.39 75 SER B C 1
ATOM 3438 O O . SER B 1 75 ? -24.163 -19.732 25.765 1.00 26.02 75 SER B O 1
ATOM 3441 N N . LEU B 1 76 ? -26.126 -20.712 25.225 1.00 27.92 76 LEU B N 1
ATOM 3442 C CA . LEU B 1 76 ? -26.686 -19.491 24.651 1.00 27.86 76 LEU B CA 1
ATOM 3443 C C . LEU B 1 76 ? -27.190 -18.552 25.743 1.00 31.34 76 LEU B C 1
ATOM 3444 O O . LEU B 1 76 ? -26.919 -17.344 25.710 1.00 28.91 76 LEU B O 1
ATOM 3449 N N . LYS B 1 77 ? -27.910 -19.101 26.728 1.00 30.01 77 LYS B N 1
ATOM 3450 C CA . LYS B 1 77 ? -28.480 -18.290 27.802 1.00 30.80 77 LYS B CA 1
ATOM 3451 C C . LYS B 1 77 ? -27.437 -17.380 28.447 1.00 32.64 77 LYS B C 1
ATOM 3452 O O . LYS B 1 77 ? -27.690 -16.194 28.690 1.00 29.63 77 LYS B O 1
ATOM 3458 N N . ASP B 1 78 ? -26.252 -17.923 28.729 1.00 30.66 78 ASP B N 1
ATOM 3459 C CA . ASP B 1 78 ? -25.252 -17.213 29.513 1.00 31.29 78 ASP B CA 1
ATOM 3460 C C . ASP B 1 78 ? -24.541 -16.109 28.729 1.00 34.75 78 ASP B C 1
ATOM 3461 O O . ASP B 1 78 ? -23.754 -15.368 29.331 1.00 27.60 78 ASP B O 1
ATOM 3466 N N . THR B 1 79 ? -24.787 -15.978 27.416 1.00 28.75 79 THR B N 1
ATOM 3467 C CA . THR B 1 79 ? -24.194 -14.873 26.663 1.00 28.46 79 THR B CA 1
ATOM 3468 C C . THR B 1 79 ? -24.739 -13.528 27.111 1.00 30.72 79 THR B C 1
ATOM 3469 O O . THR B 1 79 ? -24.074 -12.504 26.904 1.00 28.51 79 THR B O 1
ATOM 3473 N N . ALA B 1 80 ? -25.942 -13.518 27.690 1.00 32.56 80 ALA B N 1
ATOM 3474 C CA . ALA B 1 80 ? -26.621 -12.335 28.201 1.00 31.84 80 ALA B CA 1
ATOM 3475 C C . ALA B 1 80 ? -26.283 -12.028 29.656 1.00 36.04 80 ALA B C 1
ATOM 3476 O O . ALA B 1 80 ? -26.866 -11.100 30.218 1.00 40.32 80 ALA B O 1
ATOM 3478 N N . ASN B 1 81 ? -25.358 -12.781 30.287 1.00 34.36 81 ASN B N 1
ATOM 3479 C CA . ASN B 1 81 ? -25.042 -12.527 31.685 1.00 38.11 81 ASN B CA 1
ATOM 3480 C C . ASN B 1 81 ? -24.163 -11.282 31.826 1.00 39.33 81 ASN B C 1
ATOM 3481 O O . ASN B 1 81 ? -23.366 -10.971 30.938 1.00 40.28 81 ASN B O 1
ATOM 3486 N N . PRO B 1 82 ? -24.287 -10.560 32.938 1.00 41.12 82 PRO B N 1
ATOM 3487 C CA . PRO B 1 82 ? -23.430 -9.384 33.159 1.00 37.57 82 PRO B CA 1
ATOM 3488 C C . PRO B 1 82 ? -21.954 -9.756 33.167 1.00 37.50 82 PRO B C 1
ATOM 3489 O O . PRO B 1 82 ? -21.543 -10.734 33.794 1.00 38.17 82 PRO B O 1
ATOM 3493 N N . GLY B 1 83 ? -21.150 -8.956 32.475 1.00 41.86 83 GLY B N 1
ATOM 3494 C CA . GLY B 1 83 ? -19.712 -9.080 32.579 1.00 37.78 83 GLY B CA 1
ATOM 3495 C C . GLY B 1 83 ? -19.063 -10.166 31.745 1.00 35.87 83 GLY B C 1
ATOM 3496 O O . GLY B 1 83 ? -17.834 -10.277 31.770 1.00 36.99 83 GLY B O 1
ATOM 3497 N N . VAL B 1 84 ? -19.827 -10.976 31.015 1.00 34.45 84 VAL B N 1
ATOM 3498 C CA . VAL B 1 84 ? -19.228 -11.939 30.083 1.00 32.04 84 VAL B CA 1
ATOM 3499 C C . VAL B 1 84 ? -18.786 -11.204 28.822 1.00 33.63 84 VAL B C 1
ATOM 3500 O O . VAL B 1 84 ? -19.342 -10.142 28.505 1.00 34.74 84 VAL B O 1
ATOM 3504 N N . PRO B 1 85 ? -17.800 -11.713 28.079 1.00 32.63 85 PRO B N 1
ATOM 3505 C CA . PRO B 1 85 ? -17.441 -11.068 26.810 1.00 31.08 85 PRO B CA 1
ATOM 3506 C C . PRO B 1 85 ? -18.605 -11.109 25.824 1.00 28.61 85 PRO B C 1
ATOM 3507 O O . PRO B 1 85 ? -19.429 -12.027 25.835 1.00 29.60 85 PRO B O 1
ATOM 3511 N N . ARG B 1 86 ? -18.678 -10.077 24.978 1.00 29.20 86 ARG B N 1
ATOM 3512 C CA . ARG B 1 86 ? -19.820 -9.847 24.100 1.00 28.14 86 ARG B CA 1
ATOM 3513 C C . ARG B 1 86 ? -19.344 -9.551 22.690 1.00 26.95 86 ARG B C 1
ATOM 3514 O O . ARG B 1 86 ? -18.332 -8.868 22.506 1.00 25.62 86 ARG B O 1
ATOM 3522 N N . GLN B 1 87 ? -20.103 -10.016 21.694 1.00 28.11 87 GLN B N 1
ATOM 3523 C CA . GLN B 1 87 ? -19.822 -9.567 20.332 1.00 27.64 87 GLN B CA 1
ATOM 3524 C C . GLN B 1 87 ? -20.392 -8.176 20.057 1.00 25.26 87 GLN B C 1
ATOM 3525 O O . GLN B 1 87 ? -19.834 -7.445 19.236 1.00 28.47 87 GLN B O 1
ATOM 3531 N N . TYR B 1 88 ? -21.482 -7.792 20.721 1.00 24.85 88 TYR B N 1
ATOM 3532 C CA . TYR B 1 88 ? -22.008 -6.429 20.668 1.00 22.68 88 TYR B CA 1
ATOM 3533 C C . TYR B 1 88 ? -22.900 -6.228 21.886 1.00 30.26 88 TYR B C 1
ATOM 3534 O O . TYR B 1 88 ? -23.220 -7.176 22.603 1.00 27.15 88 TYR B O 1
ATOM 3543 N N . ALA B 1 89 ? -23.292 -4.975 22.116 1.00 23.23 89 ALA B N 1
ATOM 3544 C CA . ALA B 1 89 ? -24.037 -4.646 23.323 1.00 29.28 89 ALA B CA 1
ATOM 3545 C C . ALA B 1 89 ? -25.394 -5.334 23.336 1.00 29.58 89 ALA B C 1
ATOM 3546 O O . ALA B 1 89 ? -26.056 -5.458 22.305 1.00 29.96 89 ALA B O 1
ATOM 3548 N N . LEU B 1 90 ? -25.798 -5.789 24.521 1.00 32.21 90 LEU B N 1
ATOM 3549 C CA . LEU B 1 90 ? -27.166 -6.239 24.739 1.00 33.84 90 LEU B CA 1
ATOM 3550 C C . LEU B 1 90 ? -28.130 -5.101 24.452 1.00 31.98 90 LEU B C 1
ATOM 3551 O O . LEU B 1 90 ? -27.920 -3.975 24.910 1.00 35.70 90 LEU B O 1
ATOM 3556 N N . THR B 1 91 ? -29.195 -5.388 23.704 1.00 34.99 91 THR B N 1
ATOM 3557 C CA . THR B 1 91 ? -30.220 -4.388 23.431 1.00 37.65 91 THR B CA 1
ATOM 3558 C C . THR B 1 91 ? -31.587 -4.790 23.956 1.00 35.99 91 THR B C 1
ATOM 3559 O O . THR B 1 91 ? -32.544 -4.020 23.807 1.00 34.95 91 THR B O 1
ATOM 3563 N N . ILE B 1 92 ? -31.706 -5.968 24.557 1.00 34.76 92 ILE B N 1
ATOM 3564 C CA . ILE B 1 92 ? -32.952 -6.460 25.136 1.00 36.16 92 ILE B CA 1
ATOM 3565 C C . ILE B 1 92 ? -32.633 -6.902 26.560 1.00 42.73 92 ILE B C 1
ATOM 3566 O O . ILE B 1 92 ? -31.449 -7.043 26.902 1.00 36.57 92 ILE B O 1
ATOM 3571 N N . PRO B 1 93 ? -33.624 -7.112 27.423 1.00 46.69 93 PRO B N 1
ATOM 3572 C CA . PRO B 1 93 ? -33.336 -7.672 28.755 1.00 46.80 93 PRO B CA 1
ATOM 3573 C C . PRO B 1 93 ? -32.687 -9.039 28.637 1.00 47.87 93 PRO B C 1
ATOM 3574 O O . PRO B 1 93 ? -33.063 -9.846 27.771 1.00 46.08 93 PRO B O 1
ATOM 3578 N N . PRO B 1 94 ? -31.695 -9.326 29.483 1.00 48.96 94 PRO B N 1
ATOM 3579 C CA . PRO B 1 94 ? -30.961 -10.596 29.362 1.00 46.88 94 PRO B CA 1
ATOM 3580 C C . PRO B 1 94 ? -31.838 -11.830 29.394 1.00 49.28 94 PRO B C 1
ATOM 3581 O O . PRO B 1 94 ? -31.452 -12.861 28.825 1.00 45.20 94 PRO B O 1
ATOM 3585 N N . GLU B 1 95 ? -33.010 -11.766 30.032 1.00 49.08 95 GLU B N 1
ATOM 3586 C CA . GLU B 1 95 ? -33.906 -12.919 30.018 1.00 52.93 95 GLU B CA 1
ATOM 3587 C C . GLU B 1 95 ? -34.412 -13.221 28.617 1.00 49.32 95 GLU B C 1
ATOM 3588 O O . GLU B 1 95 ? -34.675 -14.384 28.294 1.00 52.53 95 GLU B O 1
ATOM 3594 N N . VAL B 1 96 ? -34.552 -12.197 27.771 1.00 47.68 96 VAL B N 1
ATOM 3595 C CA . VAL B 1 96 ? -35.133 -12.418 26.449 1.00 47.04 96 VAL B CA 1
ATOM 3596 C C . VAL B 1 96 ? -34.228 -13.285 25.584 1.00 44.35 96 VAL B C 1
ATOM 3597 O O . VAL B 1 96 ? -34.721 -14.087 24.779 1.00 43.33 96 VAL B O 1
ATOM 3601 N N . VAL B 1 97 ? -32.904 -13.162 25.737 1.00 41.99 97 VAL B N 1
ATOM 3602 C CA . VAL B 1 97 ? -31.990 -14.073 25.046 1.00 44.01 97 VAL B CA 1
ATOM 3603 C C . VAL B 1 97 ? -32.329 -15.526 25.364 1.00 46.88 97 VAL B C 1
ATOM 3604 O O . VAL B 1 97 ? -32.103 -16.425 24.540 1.00 43.22 97 VAL B O 1
ATOM 3608 N N . ASN B 1 98 ? -32.891 -15.777 26.550 1.00 45.94 98 ASN B N 1
ATOM 3609 C CA . ASN B 1 98 ? -33.388 -17.090 26.946 1.00 47.77 98 ASN B CA 1
ATOM 3610 C C . ASN B 1 98 ? -34.892 -17.226 26.718 1.00 50.38 98 ASN B C 1
ATOM 3611 O O . ASN B 1 98 ? -35.582 -17.896 27.498 1.00 52.35 98 ASN B O 1
ATOM 3616 N N . ASN B 1 99 ? -35.410 -16.585 25.665 1.00 47.56 99 ASN B N 1
ATOM 3617 C CA . ASN B 1 99 ? -36.828 -16.660 25.315 1.00 47.86 99 ASN B CA 1
ATOM 3618 C C . ASN B 1 99 ? -37.377 -18.078 25.415 1.00 52.08 99 ASN B C 1
ATOM 3619 O O . ASN B 1 99 ? -38.433 -18.313 26.014 1.00 49.96 99 ASN B O 1
ATOM 3624 N N . MET B 1 100 ? -36.647 -19.037 24.836 1.00 49.07 100 MET B N 1
ATOM 3625 C CA . MET B 1 100 ? -37.142 -20.405 24.739 1.00 51.36 100 MET B CA 1
ATOM 3626 C C . MET B 1 100 ? -37.096 -21.109 26.084 1.00 50.33 100 MET B C 1
ATOM 3627 O O . MET B 1 100 ? -37.967 -21.933 26.385 1.00 52.28 100 MET B O 1
ATOM 3632 N N . GLY B 1 101 ? -36.081 -20.812 26.897 1.00 54.19 101 GLY B N 1
ATOM 3633 C CA . GLY B 1 101 ? -36.083 -21.301 28.265 1.00 51.74 101 GLY B CA 1
ATOM 3634 C C . GLY B 1 101 ? -37.288 -20.806 29.043 1.00 54.13 101 GLY B C 1
ATOM 3635 O O . GLY B 1 101 ? -38.014 -21.593 29.658 1.00 55.94 101 GLY B O 1
ATOM 3636 N N . ASN B 1 102 ? -37.527 -19.488 29.010 1.00 55.08 102 ASN B N 1
ATOM 3637 C CA . ASN B 1 102 ? -38.663 -18.912 29.729 1.00 56.59 102 ASN B CA 1
ATOM 3638 C C . ASN B 1 102 ? -39.998 -19.418 29.190 1.00 52.93 102 ASN B C 1
ATOM 3639 O O . ASN B 1 102 ? -40.950 -19.591 29.960 1.00 55.75 102 ASN B O 1
ATOM 3644 N N . ILE B 1 103 ? -40.093 -19.651 27.878 1.00 52.43 103 ILE B N 1
ATOM 3645 C CA . ILE B 1 103 ? -41.333 -20.168 27.309 1.00 50.11 103 ILE B CA 1
ATOM 3646 C C . ILE B 1 103 ? -41.594 -21.590 27.794 1.00 56.78 103 ILE B C 1
ATOM 3647 O O . ILE B 1 103 ? -42.755 -21.995 27.973 1.00 53.09 103 ILE B O 1
ATOM 3652 N N . ASN B 1 104 ? -40.530 -22.361 28.034 1.00 54.53 104 ASN B N 1
ATOM 3653 C CA . ASN B 1 104 ? -40.703 -23.731 28.496 1.00 56.78 104 ASN B CA 1
ATOM 3654 C C . ASN B 1 104 ? -41.159 -23.759 29.952 1.00 54.28 104 ASN B C 1
ATOM 3655 O O . ASN B 1 104 ? -42.185 -24.367 30.282 1.00 57.51 104 ASN B O 1
ATOM 3660 N N . SER B 1 105 ? -40.422 -23.079 30.833 1.00 52.96 105 SER B N 1
ATOM 3661 C CA . SER B 1 105 ? -40.654 -23.184 32.270 1.00 56.71 105 SER B CA 1
ATOM 3662 C C . SER B 1 105 ? -41.965 -22.548 32.724 1.00 56.17 105 SER B C 1
ATOM 3663 O O . SER B 1 105 ? -42.361 -22.753 33.875 1.00 54.06 105 SER B O 1
ATOM 3666 N N . ALA B 1 106 ? -42.645 -21.789 31.867 1.00 54.78 106 ALA B N 1
ATOM 3667 C CA . ALA B 1 106 ? -43.875 -21.110 32.253 1.00 50.85 106 ALA B CA 1
ATOM 3668 C C . ALA B 1 106 ? -45.117 -21.739 31.639 1.00 49.59 106 ALA B C 1
ATOM 3669 O O . ALA B 1 106 ? -46.186 -21.122 31.668 1.00 51.10 106 ALA B O 1
ATOM 3671 N N . GLY B 1 107 ? -45.014 -22.950 31.095 1.00 51.84 107 GLY B N 1
ATOM 3672 C CA . GLY B 1 107 ? -46.165 -23.549 30.446 1.00 53.24 107 GLY B CA 1
ATOM 3673 C C . GLY B 1 107 ? -46.595 -22.835 29.185 1.00 54.11 107 GLY B C 1
ATOM 3674 O O . GLY B 1 107 ? -47.740 -22.987 28.751 1.00 47.62 107 GLY B O 1
ATOM 3675 N N . LEU B 1 108 ? -45.702 -22.044 28.591 1.00 51.89 108 LEU B N 1
ATOM 3676 C CA . LEU B 1 108 ? -45.991 -21.278 27.392 1.00 48.14 108 LEU B CA 1
ATOM 3677 C C . LEU B 1 108 ? -45.621 -22.024 26.119 1.00 46.29 108 LEU B C 1
ATOM 3678 O O . LEU B 1 108 ? -45.995 -21.579 25.029 1.00 47.80 108 LEU B O 1
ATOM 3683 N N . ARG B 1 109 ? -44.923 -23.158 26.236 1.00 49.25 109 ARG B N 1
ATOM 3684 C CA . ARG B 1 109 ? -44.427 -23.876 25.063 1.00 48.43 109 ARG B CA 1
ATOM 3685 C C . ARG B 1 109 ? -45.551 -24.296 24.127 1.00 48.29 109 ARG B C 1
ATOM 3686 O O . ARG B 1 109 ? -45.423 -24.188 22.899 1.00 44.73 109 ARG B O 1
ATOM 3694 N N . ASN B 1 110 ? -46.650 -24.802 24.682 1.00 42.82 110 ASN B N 1
ATOM 3695 C CA . ASN B 1 110 ? -47.740 -25.266 23.835 1.00 49.79 110 ASN B CA 1
ATOM 3696 C C . ASN B 1 110 ? -48.269 -24.142 22.958 1.00 45.21 110 ASN B C 1
ATOM 3697 O O . ASN B 1 110 ? -48.356 -24.286 21.732 1.00 47.35 110 ASN B O 1
ATOM 3702 N N . ALA B 1 111 ? -48.623 -23.007 23.575 1.00 40.57 111 ALA B N 1
ATOM 3703 C CA . ALA B 1 111 ? -49.147 -21.872 22.820 1.00 40.33 111 ALA B CA 1
ATOM 3704 C C . ALA B 1 111 ? -48.164 -21.422 21.744 1.00 34.93 111 ALA B C 1
ATOM 3705 O O . ALA B 1 111 ? -48.544 -21.220 20.586 1.00 36.44 111 ALA B O 1
ATOM 3707 N N . VAL B 1 112 ? -46.891 -21.272 22.113 1.00 37.37 112 VAL B N 1
ATOM 3708 C CA . VAL B 1 112 ? -45.868 -20.853 21.153 1.00 39.46 112 VAL B CA 1
ATOM 3709 C C . VAL B 1 112 ? -45.742 -21.880 20.031 1.00 37.42 112 VAL B C 1
ATOM 3710 O O . VAL B 1 112 ? -45.888 -21.553 18.848 1.00 37.63 112 VAL B O 1
ATOM 3714 N N . MET B 1 113 ? -45.502 -23.146 20.396 1.00 41.75 113 MET B N 1
ATOM 3715 C CA . MET B 1 113 ? -45.319 -24.199 19.395 1.00 42.10 113 MET B CA 1
ATOM 3716 C C . MET B 1 113 ? -46.504 -24.300 18.446 1.00 41.85 113 MET B C 1
ATOM 3717 O O . MET B 1 113 ? -46.323 -24.449 17.233 1.00 42.84 113 MET B O 1
ATOM 3722 N N . LYS B 1 114 ? -47.726 -24.233 18.971 1.00 45.72 114 LYS B N 1
ATOM 3723 C CA . LYS B 1 114 ? -48.886 -24.279 18.088 1.00 42.51 114 LYS B CA 1
ATOM 3724 C C . LYS B 1 114 ? -48.901 -23.081 17.148 1.00 42.81 114 LYS B C 1
ATOM 3725 O O . LYS B 1 114 ? -49.266 -23.203 15.974 1.00 43.89 114 LYS B O 1
ATOM 3731 N N . THR B 1 115 ? -48.494 -21.914 17.646 1.00 43.27 115 THR B N 1
ATOM 3732 C CA . THR B 1 115 ? -48.495 -20.712 16.821 1.00 41.37 115 THR B CA 1
ATOM 3733 C C . THR B 1 115 ? -47.448 -20.810 15.716 1.00 43.14 115 THR B C 1
ATOM 3734 O O . THR B 1 115 ? -47.676 -20.355 14.587 1.00 38.92 115 THR B O 1
ATOM 3738 N N . LEU B 1 116 ? -46.307 -21.427 16.014 1.00 39.56 116 LEU B N 1
ATOM 3739 C CA . LEU B 1 116 ? -45.241 -21.592 15.032 1.00 43.95 116 LEU B CA 1
ATOM 3740 C C . LEU B 1 116 ? -45.454 -22.826 14.160 1.00 46.16 116 LEU B C 1
ATOM 3741 O O . LEU B 1 116 ? -44.488 -23.425 13.680 1.00 54.84 116 LEU B O 1
ATOM 3746 N N . SER B 1 117 ? -46.699 -23.226 13.951 1.00 49.31 117 SER B N 1
ATOM 3747 C CA . SER B 1 117 ? -47.010 -24.373 13.099 1.00 53.37 117 SER B CA 1
ATOM 3748 C C . SER B 1 117 ? -47.744 -23.899 11.855 1.00 54.29 117 SER B C 1
ATOM 3749 O O . SER B 1 117 ? -48.915 -23.485 11.957 1.00 54.56 117 SER B O 1
ATOM 3752 N N . PRO B 1 118 ? -47.117 -23.932 10.662 1.00 54.27 118 PRO B N 1
ATOM 3753 C CA . PRO B 1 118 ? -47.868 -23.658 9.426 1.00 51.78 118 PRO B CA 1
ATOM 3754 C C . PRO B 1 118 ? -49.094 -24.553 9.304 1.00 56.02 118 PRO B C 1
ATOM 3755 O O . PRO B 1 118 ? -50.066 -24.214 8.618 1.00 56.08 118 PRO B O 1
ATOM 3759 N N . GLN B 1 119 ? -49.048 -25.697 9.999 1.00 54.55 119 GLN B N 1
ATOM 3760 C CA . GLN B 1 119 ? -50.103 -26.700 9.936 1.00 57.62 119 GLN B CA 1
ATOM 3761 C C . GLN B 1 119 ? -51.282 -26.368 10.847 1.00 57.09 119 GLN B C 1
ATOM 3762 O O . GLN B 1 119 ? -52.416 -26.761 10.551 1.00 60.51 119 GLN B O 1
ATOM 3768 N N . ALA B 1 120 ? -51.041 -25.666 11.958 1.00 55.48 120 ALA B N 1
ATOM 3769 C CA . ALA B 1 120 ? -52.125 -25.252 12.842 1.00 54.32 120 ALA B CA 1
ATOM 3770 C C . ALA B 1 120 ? -52.940 -24.086 12.289 1.00 53.67 120 ALA B C 1
ATOM 3771 O O . ALA B 1 120 ? -53.989 -23.761 12.856 1.00 55.92 120 ALA B O 1
ATOM 3773 N N . ASP B 1 121 ? -52.488 -23.448 11.210 1.00 54.07 121 ASP B N 1
ATOM 3774 C CA . ASP B 1 121 ? -53.213 -22.369 10.537 1.00 46.72 121 ASP B CA 1
ATOM 3775 C C . ASP B 1 121 ? -53.506 -22.849 9.120 1.00 47.06 121 ASP B C 1
ATOM 3776 O O . ASP B 1 121 ? -52.837 -22.463 8.158 1.00 44.21 121 ASP B O 1
ATOM 3781 N N . ARG B 1 122 ? -54.528 -23.696 8.996 1.00 51.60 122 ARG B N 1
ATOM 3782 C CA . ARG B 1 122 ? -54.839 -24.336 7.722 1.00 51.93 122 ARG B CA 1
ATOM 3783 C C . ARG B 1 122 ? -55.052 -23.321 6.600 1.00 50.01 122 ARG B C 1
ATOM 3784 O O . ARG B 1 122 ? -54.881 -23.664 5.425 1.00 45.67 122 ARG B O 1
ATOM 3786 N N . GLU B 1 123 ? -55.376 -22.069 6.933 1.00 45.70 123 GLU B N 1
ATOM 3787 C CA . GLU B 1 123 ? -55.535 -21.023 5.929 1.00 46.51 123 GLU B CA 1
ATOM 3788 C C . GLU B 1 123 ? -54.253 -20.243 5.645 1.00 36.03 123 GLU B C 1
ATOM 3789 O O . GLU B 1 123 ? -54.241 -19.431 4.715 1.00 31.67 123 GLU B O 1
ATOM 3795 N N . LEU B 1 124 ? -53.188 -20.459 6.417 1.00 39.04 124 LEU B N 1
ATOM 3796 C CA . LEU B 1 124 ? -52.025 -19.578 6.344 1.00 34.77 124 LEU B CA 1
ATOM 3797 C C . LEU B 1 124 ? -51.453 -19.531 4.934 1.00 31.87 124 LEU B C 1
ATOM 3798 O O . LEU B 1 124 ? -51.193 -18.447 4.399 1.00 32.65 124 LEU B O 1
ATOM 3803 N N . GLY B 1 125 ? -51.280 -20.698 4.304 1.00 32.54 125 GLY B N 1
ATOM 3804 C CA . GLY B 1 125 ? -50.664 -20.737 2.984 1.00 27.70 125 GLY B CA 1
ATOM 3805 C C . GLY B 1 125 ? -51.405 -19.898 1.958 1.00 33.49 125 GLY B C 1
ATOM 3806 O O . GLY B 1 125 ? -50.809 -19.077 1.254 1.00 32.64 125 GLY B O 1
ATOM 3807 N N . GLY B 1 126 ? -52.720 -20.096 1.853 1.00 29.50 126 GLY B N 1
ATOM 3808 C CA . GLY B 1 126 ? -53.496 -19.299 0.922 1.00 27.77 126 GLY B CA 1
ATOM 3809 C C . GLY B 1 126 ? -53.495 -17.827 1.280 1.00 30.70 126 GLY B C 1
ATOM 3810 O O . GLY B 1 126 ? -53.564 -16.966 0.399 1.00 32.89 126 GLY B O 1
ATOM 3811 N N . TRP B 1 127 ? -53.399 -17.514 2.573 1.00 28.56 127 TRP B N 1
ATOM 3812 C CA . TRP B 1 127 ? -53.411 -16.118 2.995 1.00 31.05 127 TRP B CA 1
ATOM 3813 C C . TRP B 1 127 ? -52.093 -15.425 2.654 1.00 29.20 127 TRP B C 1
ATOM 3814 O O . TRP B 1 127 ? -52.091 -14.294 2.149 1.00 29.37 127 TRP B O 1
ATOM 3825 N N . LEU B 1 128 ? -50.964 -16.088 2.928 1.00 25.26 128 LEU B N 1
ATOM 3826 C CA . LEU B 1 128 ? -49.667 -15.536 2.541 1.00 23.60 128 LEU B CA 1
ATOM 3827 C C . LEU B 1 128 ? -49.592 -15.335 1.034 1.00 23.99 128 LEU B C 1
ATOM 3828 O O . LEU B 1 128 ? -49.099 -14.302 0.560 1.00 23.22 128 LEU B O 1
ATOM 3833 N N . GLU B 1 129 ? -50.109 -16.305 0.269 1.00 24.20 129 GLU B N 1
ATOM 3834 C CA . GLU B 1 129 ? -50.179 -16.192 -1.185 1.00 26.60 129 GLU B CA 1
ATOM 3835 C C . GLU B 1 129 ? -50.913 -14.929 -1.615 1.00 28.24 129 GLU B C 1
ATOM 3836 O O . GLU B 1 129 ? -50.462 -14.211 -2.516 1.00 24.53 129 GLU B O 1
ATOM 3842 N N . ALA B 1 130 ? -52.078 -14.671 -1.012 1.00 26.32 130 ALA B N 1
ATOM 3843 C CA . ALA B 1 130 ? -52.826 -13.459 -1.330 1.00 30.76 130 ALA B CA 1
ATOM 3844 C C . ALA B 1 130 ? -52.058 -12.211 -0.910 1.00 25.48 130 ALA B C 1
ATOM 3845 O O . ALA B 1 130 ? -52.063 -11.203 -1.627 1.00 28.85 130 ALA B O 1
ATOM 3847 N N . GLN B 1 131 ? -51.395 -12.252 0.253 1.00 25.11 131 GLN B N 1
ATOM 3848 C CA . GLN B 1 131 ? -50.569 -11.115 0.664 1.00 26.09 131 GLN B CA 1
ATOM 3849 C C . GLN B 1 131 ? -49.472 -10.841 -0.364 1.00 27.70 131 GLN B C 1
ATOM 3850 O O . GLN B 1 131 ? -49.299 -9.704 -0.823 1.00 27.25 131 GLN B O 1
ATOM 3856 N N . ALA B 1 132 ? -48.728 -11.886 -0.742 1.00 24.08 132 ALA B N 1
ATOM 3857 C CA . ALA B 1 132 ? -47.697 -11.766 -1.770 1.00 22.52 132 ALA B CA 1
ATOM 3858 C C . ALA B 1 132 ? -48.245 -11.151 -3.049 1.00 24.05 132 ALA B C 1
ATOM 3859 O O . ALA B 1 132 ? -47.657 -10.215 -3.605 1.00 22.12 132 ALA B O 1
ATOM 3861 N N . HIS B 1 133 ? -49.369 -11.684 -3.542 1.00 26.24 133 HIS B N 1
ATOM 3862 C CA . HIS B 1 133 ? -49.892 -11.237 -4.829 1.00 24.61 133 HIS B CA 1
ATOM 3863 C C . HIS B 1 133 ? -50.435 -9.819 -4.755 1.00 23.96 133 HIS B C 1
ATOM 3864 O O . HIS B 1 133 ? -50.320 -9.055 -5.724 1.00 27.32 133 HIS B O 1
ATOM 3871 N N . GLN B 1 134 ? -51.077 -9.458 -3.643 1.00 23.86 134 GLN B N 1
ATOM 3872 C CA . GLN B 1 134 ? -51.550 -8.084 -3.526 1.00 26.77 134 GLN B CA 1
ATOM 3873 C C . GLN B 1 134 ? -50.388 -7.101 -3.585 1.00 21.61 134 GLN B C 1
ATOM 3874 O O . GLN B 1 134 ? -50.467 -6.079 -4.275 1.00 22.85 134 GLN B O 1
ATOM 3880 N N . LEU B 1 135 ? -49.290 -7.405 -2.885 1.00 24.92 135 LEU B N 1
ATOM 3881 C CA . LEU B 1 135 ? -48.144 -6.498 -2.895 1.00 25.40 135 LEU B CA 1
ATOM 3882 C C . LEU B 1 135 ? -47.537 -6.389 -4.290 1.00 23.82 135 LEU B C 1
ATOM 3883 O O . LEU B 1 135 ? -47.214 -5.286 -4.744 1.00 26.20 135 LEU B O 1
ATOM 3888 N N . LEU B 1 136 ? -47.410 -7.515 -5.005 1.00 22.96 136 LEU B N 1
ATOM 3889 C CA . LEU B 1 136 ? -46.770 -7.476 -6.321 1.00 23.52 136 LEU B CA 1
ATOM 3890 C C . LEU B 1 136 ? -47.669 -6.814 -7.366 1.00 25.86 136 LEU B C 1
ATOM 3891 O O . LEU B 1 136 ? -47.171 -6.099 -8.245 1.00 24.70 136 LEU B O 1
ATOM 3896 N N . ASP B 1 137 ? -48.997 -7.007 -7.269 1.00 22.11 137 ASP B N 1
ATOM 3897 C CA . ASP B 1 137 ? -49.920 -6.321 -8.178 1.00 23.49 137 ASP B CA 1
ATOM 3898 C C . ASP B 1 137 ? -49.777 -4.810 -8.071 1.00 25.16 137 ASP B C 1
ATOM 3899 O O . ASP B 1 137 ? -49.884 -4.093 -9.072 1.00 25.81 137 ASP B O 1
ATOM 3904 N N . ARG B 1 138 ? -49.560 -4.306 -6.856 1.00 26.25 138 ARG B N 1
ATOM 3905 C CA . ARG B 1 138 ? -49.380 -2.869 -6.659 1.00 29.60 138 ARG B CA 1
ATOM 3906 C C . ARG B 1 138 ? -48.116 -2.380 -7.358 1.00 27.68 138 ARG B C 1
ATOM 3907 O O . ARG B 1 138 ? -48.140 -1.385 -8.094 1.00 30.92 138 ARG B O 1
ATOM 3915 N N . LEU B 1 139 ? -46.996 -3.077 -7.140 1.00 24.86 139 LEU B N 1
ATOM 3916 C CA . LEU B 1 139 ? -45.760 -2.732 -7.838 1.00 23.96 139 LEU B CA 1
ATOM 3917 C C . LEU B 1 139 ? -45.947 -2.791 -9.345 1.00 22.39 139 LEU B C 1
ATOM 3918 O O . LEU B 1 139 ? -45.446 -1.927 -10.074 1.00 22.31 139 LEU B O 1
ATOM 3923 N N . ILE B 1 140 ? -46.672 -3.802 -9.832 1.00 22.52 140 ILE B N 1
ATOM 3924 C CA . ILE B 1 140 ? -46.894 -3.915 -11.272 1.00 26.33 140 ILE B CA 1
ATOM 3925 C C . ILE B 1 140 ? -47.696 -2.719 -11.777 1.00 23.82 140 ILE B C 1
ATOM 3926 O O . ILE B 1 140 ? -47.382 -2.154 -12.830 1.00 19.98 140 ILE B O 1
ATOM 3931 N N . GLU B 1 141 ? -48.733 -2.308 -11.026 1.00 28.97 141 GLU B N 1
ATOM 3932 C CA . GLU B 1 141 ? -49.522 -1.123 -11.383 1.00 29.01 141 GLU B CA 1
ATOM 3933 C C . GLU B 1 141 ? -48.624 0.088 -11.614 1.00 25.55 141 GLU B C 1
ATOM 3934 O O . GLU B 1 141 ? -48.737 0.788 -12.626 1.00 25.59 141 GLU B O 1
ATOM 3940 N N . GLN B 1 142 ? -47.733 0.365 -10.669 1.00 26.36 142 GLN B N 1
ATOM 3941 C CA . GLN B 1 142 ? -46.855 1.558 -10.749 1.00 26.44 142 GLN B CA 1
ATOM 3942 C C . GLN B 1 142 ? -45.795 1.383 -11.842 1.00 25.27 142 GLN B C 1
ATOM 3943 O O . GLN B 1 142 ? -45.365 2.394 -12.404 1.00 26.49 142 GLN B O 1
ATOM 3949 N N . GLY B 1 143 ? -45.395 0.145 -12.129 1.00 26.92 143 GLY B N 1
ATOM 3950 C CA . GLY B 1 143 ? -44.341 -0.071 -13.099 1.00 22.26 143 GLY B CA 1
ATOM 3951 C C . GLY B 1 143 ? -42.949 0.011 -12.488 1.00 25.75 143 GLY B C 1
ATOM 3952 O O . GLY B 1 143 ? -42.754 0.567 -11.401 1.00 23.82 143 GLY B O 1
ATOM 3953 N N . PRO B 1 144 ? -41.952 -0.535 -13.190 1.00 25.32 144 PRO B N 1
ATOM 3954 C CA . PRO B 1 144 ? -40.584 -0.587 -12.655 1.00 22.51 144 PRO B CA 1
ATOM 3955 C C . PRO B 1 144 ? -39.865 0.743 -12.823 1.00 24.23 144 PRO B C 1
ATOM 3956 O O . PRO B 1 144 ? -40.245 1.568 -13.671 1.00 20.20 144 PRO B O 1
ATOM 3960 N N . PRO B 1 145 ? -38.791 0.986 -12.046 1.00 23.83 145 PRO B N 1
ATOM 3961 C CA . PRO B 1 145 ? -38.262 0.091 -11.008 1.00 21.76 145 PRO B CA 1
ATOM 3962 C C . PRO B 1 145 ? -39.052 0.172 -9.725 1.00 24.75 145 PRO B C 1
ATOM 3963 O O . PRO B 1 145 ? -39.879 1.087 -9.564 1.00 23.70 145 PRO B O 1
ATOM 39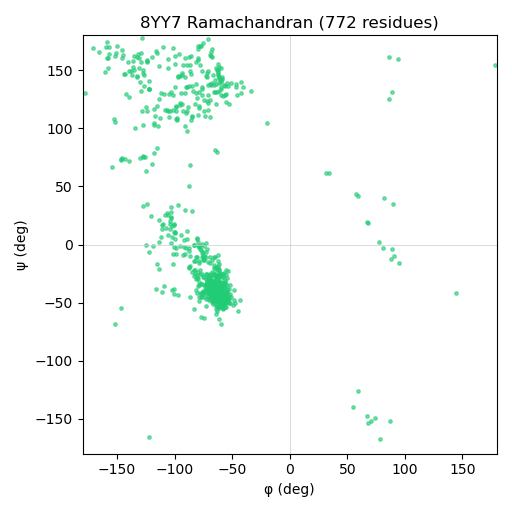67 N N . ALA B 1 146 ? -38.805 -0.770 -8.818 1.00 18.85 146 ALA B N 1
ATOM 3968 C CA . ALA B 1 146 ? -39.380 -0.685 -7.488 1.00 19.91 146 ALA B CA 1
ATOM 3969 C C . ALA B 1 146 ? -38.374 -1.238 -6.500 1.00 19.75 146 ALA B C 1
ATOM 3970 O O . ALA B 1 146 ? -37.444 -1.950 -6.872 1.00 21.83 146 ALA B O 1
ATOM 3972 N N . ASP B 1 147 ? -38.595 -0.918 -5.228 1.00 18.68 147 ASP B N 1
ATOM 3973 C CA . ASP B 1 147 ? -37.753 -1.364 -4.129 1.00 20.10 147 ASP B CA 1
ATOM 3974 C C . ASP B 1 147 ? -38.438 -2.556 -3.480 1.00 22.09 147 ASP B C 1
ATOM 3975 O O . ASP B 1 147 ? -39.452 -2.387 -2.797 1.00 19.66 147 ASP B O 1
ATOM 3980 N N . LEU B 1 148 ? -37.889 -3.758 -3.682 1.00 20.21 148 LEU B N 1
ATOM 3981 C CA . LEU B 1 148 ? -38.578 -4.946 -3.168 1.00 20.59 148 LEU B CA 1
ATOM 3982 C C . LEU B 1 148 ? -38.457 -5.099 -1.659 1.00 18.46 148 LEU B C 1
ATOM 3983 O O . LEU B 1 148 ? -39.136 -5.955 -1.079 1.00 23.25 148 LEU B O 1
ATOM 3988 N N . ARG B 1 149 ? -37.619 -4.310 -1.004 1.00 19.59 149 ARG B N 1
ATOM 3989 C CA . ARG B 1 149 ? -37.611 -4.354 0.452 1.00 21.73 149 ARG B CA 1
ATOM 3990 C C . ARG B 1 149 ? -38.844 -3.650 1.010 1.00 24.33 149 ARG B C 1
ATOM 3991 O O . ARG B 1 149 ? -39.703 -4.287 1.632 1.00 21.96 149 ARG B O 1
ATOM 3999 N N . ASP B 1 150 ? -38.966 -2.335 0.759 1.00 20.69 150 ASP B N 1
ATOM 4000 C CA . ASP B 1 150 ? -40.117 -1.582 1.261 1.00 22.88 150 ASP B CA 1
ATOM 4001 C C . ASP B 1 150 ? -41.411 -2.009 0.572 1.00 23.57 150 ASP B C 1
ATOM 4002 O O . ASP B 1 150 ? -42.481 -1.985 1.189 1.00 25.06 150 ASP B O 1
ATOM 4007 N N . GLY B 1 151 ? -41.337 -2.417 -0.687 1.00 21.32 151 GLY B N 1
ATOM 4008 C CA . GLY B 1 151 ? -42.547 -2.759 -1.446 1.00 22.61 151 GLY B CA 1
ATOM 4009 C C . GLY B 1 151 ? -42.951 -4.216 -1.347 1.00 24.24 151 GLY B C 1
ATOM 4010 O O . GLY B 1 151 ? -43.989 -4.562 -1.911 1.00 25.30 151 GLY B O 1
ATOM 4011 N N . PHE B 1 152 ? -42.171 -5.038 -0.650 1.00 22.80 152 PHE B N 1
ATOM 4012 C CA . PHE B 1 152 ? -42.515 -6.473 -0.660 1.00 21.72 152 PHE B CA 1
ATOM 4013 C C . PHE B 1 152 ? -42.059 -7.174 0.605 1.00 22.72 152 PHE B C 1
ATOM 4014 O O . PHE B 1 152 ? -42.938 -7.427 1.409 1.00 20.41 152 PHE B O 1
ATOM 4022 N N . THR B 1 153 ? -40.753 -7.329 0.840 1.00 19.68 153 THR B N 1
ATOM 4023 C CA . THR B 1 153 ? -40.333 -8.261 1.887 1.00 19.13 153 THR B CA 1
ATOM 4024 C C . THR B 1 153 ? -40.747 -7.662 3.230 1.00 23.39 153 THR B C 1
ATOM 4025 O O . THR B 1 153 ? -41.213 -8.392 4.116 1.00 22.87 153 THR B O 1
ATOM 4029 N N . GLU B 1 154 ? -40.604 -6.345 3.404 1.00 19.47 154 GLU B N 1
ATOM 4030 C CA . GLU B 1 154 ? -40.960 -5.744 4.690 1.00 23.17 154 GLU B CA 1
ATOM 4031 C C . GLU B 1 154 ? -42.445 -5.892 5.004 1.00 21.84 154 GLU B C 1
ATOM 4032 O O . GLU B 1 154 ? -42.776 -6.477 6.049 1.00 21.68 154 GLU B O 1
ATOM 4038 N N . PRO B 1 155 ? -43.379 -5.413 4.169 1.00 18.05 155 PRO B N 1
ATOM 4039 C CA . PRO B 1 155 ? -44.803 -5.603 4.500 1.00 19.93 155 PRO B CA 1
ATOM 4040 C C . PRO B 1 155 ? -45.230 -7.058 4.510 1.00 23.69 155 PRO B C 1
ATOM 4041 O O . PRO B 1 155 ? -46.144 -7.423 5.267 1.00 22.80 155 PRO B O 1
ATOM 4045 N N . TYR B 1 156 ? -44.626 -7.896 3.665 1.00 20.35 156 TYR B N 1
ATOM 4046 C CA . TYR B 1 156 ? -45.006 -9.304 3.649 1.00 19.19 156 TYR B CA 1
ATOM 4047 C C . TYR B 1 156 ? -44.628 -9.983 4.958 1.00 19.63 156 TYR B C 1
ATOM 4048 O O . TYR B 1 156 ? -45.437 -10.721 5.538 1.00 22.74 156 TYR B O 1
ATOM 4057 N N . SER B 1 157 ? -43.406 -9.733 5.445 1.00 21.29 157 SER B N 1
ATOM 4058 C CA . SER B 1 157 ? -42.968 -10.319 6.709 1.00 21.13 157 SER B CA 1
ATOM 4059 C C . SER B 1 157 ? -43.729 -9.730 7.890 1.00 22.96 157 SER B C 1
ATOM 4060 O O . SER B 1 157 ? -44.022 -10.441 8.862 1.00 21.64 157 SER B O 1
ATOM 4063 N N . ALA B 1 158 ? -44.050 -8.432 7.830 1.00 20.43 158 ALA B N 1
ATOM 4064 C CA . ALA B 1 158 ? -44.819 -7.805 8.905 1.00 22.14 158 ALA B CA 1
ATOM 4065 C C . ALA B 1 158 ? -46.225 -8.375 8.959 1.00 25.27 158 ALA B C 1
ATOM 4066 O O . ALA B 1 158 ? -46.740 -8.683 10.040 1.00 26.95 158 ALA B O 1
ATOM 4068 N N . ALA B 1 159 ? -46.862 -8.516 7.797 1.00 23.99 159 ALA B N 1
ATOM 4069 C CA . ALA B 1 159 ? -48.181 -9.134 7.748 1.00 26.04 159 ALA B CA 1
ATOM 4070 C C . ALA B 1 159 ? -48.158 -10.518 8.381 1.00 25.67 159 ALA B C 1
ATOM 4071 O O . ALA B 1 159 ? -49.029 -10.857 9.190 1.00 28.37 159 ALA B O 1
ATOM 4073 N N . LEU B 1 160 ? -47.154 -11.329 8.046 1.00 21.56 160 LEU B N 1
ATOM 4074 C CA . LEU B 1 160 ? -47.130 -12.688 8.580 1.00 27.32 160 LEU B CA 1
ATOM 4075 C C . LEU B 1 160 ? -47.071 -12.670 10.098 1.00 28.63 160 LEU B C 1
ATOM 4076 O O . LEU B 1 160 ? -47.815 -13.395 10.767 1.00 23.60 160 LEU B O 1
ATOM 4081 N N . HIS B 1 161 ? -46.177 -11.857 10.660 1.00 23.46 161 HIS B N 1
ATOM 4082 C CA . HIS B 1 161 ? -46.010 -11.867 12.098 1.00 26.03 161 HIS B CA 1
ATOM 4083 C C . HIS B 1 161 ? -47.112 -11.102 12.816 1.00 25.14 161 HIS B C 1
ATOM 4084 O O . HIS B 1 161 ? -47.373 -11.382 13.987 1.00 24.02 161 HIS B O 1
ATOM 4091 N N . CYS B 1 162 ? -47.794 -10.180 12.135 1.00 23.56 162 CYS B N 1
ATOM 4092 C CA . CYS B 1 162 ? -49.022 -9.645 12.708 1.00 28.46 162 CYS B CA 1
ATOM 4093 C C . CYS B 1 162 ? -50.075 -10.743 12.835 1.00 28.79 162 CYS B C 1
ATOM 4094 O O . CYS B 1 162 ? -50.773 -10.836 13.852 1.00 28.54 162 CYS B O 1
ATOM 4097 N N . ARG B 1 163 ? -50.170 -11.616 11.832 1.00 25.00 163 ARG B N 1
ATOM 4098 C CA . ARG B 1 163 ? -51.138 -12.706 11.905 1.00 26.71 163 ARG B CA 1
ATOM 4099 C C . ARG B 1 163 ? -50.733 -13.723 12.962 1.00 27.45 163 ARG B C 1
ATOM 4100 O O . ARG B 1 163 ? -51.584 -14.251 13.683 1.00 30.12 163 ARG B O 1
ATOM 4108 N N . LEU B 1 164 ? -49.432 -13.993 13.074 1.00 25.40 164 LEU B N 1
ATOM 4109 C CA . LEU B 1 164 ? -48.924 -14.898 14.097 1.00 25.99 164 LEU B CA 1
ATOM 4110 C C . LEU B 1 164 ? -49.360 -14.463 15.490 1.00 32.17 164 LEU B C 1
ATOM 4111 O O . LEU B 1 164 ? -49.708 -15.299 16.330 1.00 30.51 164 LEU B O 1
ATOM 4116 N N . LEU B 1 165 ? -49.352 -13.154 15.749 1.00 27.87 165 LEU B N 1
ATOM 4117 C CA . LEU B 1 165 ? -49.661 -12.653 17.078 1.00 30.79 165 LEU B CA 1
ATOM 4118 C C . LEU B 1 165 ? -51.156 -12.496 17.285 1.00 30.64 165 LEU B C 1
ATOM 4119 O O . LEU B 1 165 ? -51.626 -12.532 18.429 1.00 32.54 165 LEU B O 1
ATOM 4124 N N . GLY B 1 166 ? -51.905 -12.339 16.199 1.00 30.20 166 GLY B N 1
ATOM 4125 C CA . GLY B 1 166 ? -53.304 -11.984 16.274 1.00 28.47 166 GLY B CA 1
ATOM 4126 C C . GLY B 1 166 ? -53.554 -10.507 16.455 1.00 36.00 166 GLY B C 1
ATOM 4127 O O . GLY B 1 166 ? -54.431 -10.128 17.236 1.00 40.63 166 GLY B O 1
ATOM 4128 N N . ILE B 1 167 ? -52.794 -9.658 15.771 1.00 33.91 167 ILE B N 1
ATOM 4129 C CA . ILE B 1 167 ? -52.973 -8.208 15.832 1.00 30.90 167 ILE B CA 1
ATOM 4130 C C . ILE B 1 167 ? -53.170 -7.721 14.405 1.00 31.19 167 ILE B C 1
ATOM 4131 O O . ILE B 1 167 ? -52.798 -8.415 13.447 1.00 31.16 167 ILE B O 1
ATOM 4136 N N . PRO B 1 168 ? -53.786 -6.552 14.217 1.00 29.12 168 PRO B N 1
ATOM 4137 C CA . PRO B 1 168 ? -53.926 -6.008 12.861 1.00 34.33 168 PRO B CA 1
ATOM 4138 C C . PRO B 1 168 ? -52.572 -5.594 12.297 1.00 30.29 168 PRO B C 1
ATOM 4139 O O . PRO B 1 168 ? -51.575 -5.474 13.008 1.00 30.77 168 PRO B O 1
ATOM 4143 N N . THR B 1 169 ? -52.546 -5.375 10.987 1.00 33.87 169 THR B N 1
ATOM 4144 C CA . THR B 1 169 ? -51.337 -4.918 10.317 1.00 32.13 169 THR B CA 1
ATOM 4145 C C . THR B 1 169 ? -51.245 -3.402 10.219 1.00 30.27 169 THR B C 1
ATOM 4146 O O . THR B 1 169 ? -50.284 -2.899 9.629 1.00 32.15 169 THR B O 1
ATOM 4150 N N . ASP B 1 170 ? -52.204 -2.670 10.806 1.00 33.55 170 ASP B N 1
ATOM 4151 C CA . ASP B 1 170 ? -52.286 -1.215 10.636 1.00 34.50 170 ASP B CA 1
ATOM 4152 C C . ASP B 1 170 ? -50.979 -0.496 10.958 1.00 31.94 170 ASP B C 1
ATOM 4153 O O . ASP B 1 170 ? -50.637 0.498 10.306 1.00 34.92 170 ASP B O 1
ATOM 4158 N N . ASP B 1 171 ? -50.258 -0.948 11.986 1.00 26.39 171 ASP B N 1
ATOM 4159 C CA . ASP B 1 171 ? -49.078 -0.245 12.479 1.00 30.68 171 ASP B CA 1
ATOM 4160 C C . ASP B 1 171 ? -47.775 -0.903 12.038 1.00 26.70 171 ASP B C 1
ATOM 4161 O O . ASP B 1 171 ? -46.754 -0.791 12.730 1.00 24.54 171 ASP B O 1
ATOM 4166 N N . TRP B 1 172 ? -47.785 -1.587 10.895 1.00 24.48 172 TRP B N 1
ATOM 4167 C CA . TRP B 1 172 ? -46.619 -2.382 10.531 1.00 25.12 172 TRP B CA 1
ATOM 4168 C C . TRP B 1 172 ? -45.393 -1.509 10.310 1.00 22.70 172 TRP B C 1
ATOM 4169 O O . TRP B 1 172 ? -44.277 -1.913 10.653 1.00 23.99 172 TRP B O 1
ATOM 4180 N N . ARG B 1 173 ? -45.569 -0.309 9.746 1.00 22.46 173 ARG B N 1
ATOM 4181 C CA . ARG B 1 173 ? -44.402 0.549 9.528 1.00 24.00 173 ARG B CA 1
ATOM 4182 C C . ARG B 1 173 ? -43.727 0.885 10.849 1.00 22.87 173 ARG B C 1
ATOM 4183 O O . ARG B 1 173 ? -42.499 0.788 10.972 1.00 24.43 173 ARG B O 1
ATOM 4191 N N . ARG B 1 174 ? -44.523 1.241 11.864 1.00 23.36 174 ARG B N 1
ATOM 4192 C CA . ARG B 1 174 ? -43.968 1.532 13.186 1.00 22.86 174 ARG B CA 1
ATOM 4193 C C . ARG B 1 174 ? -43.276 0.309 13.787 1.00 23.69 174 ARG B C 1
ATOM 4194 O O . ARG B 1 174 ? -42.195 0.424 14.377 1.00 24.12 174 ARG B O 1
ATOM 4196 N N . LEU B 1 175 ? -43.892 -0.867 13.671 1.00 22.63 175 LEU B N 1
ATOM 4197 C CA . LEU B 1 175 ? -43.311 -2.061 14.283 1.00 17.20 175 LEU B CA 1
ATOM 4198 C C . LEU B 1 175 ? -42.007 -2.463 13.593 1.00 21.70 175 LEU B C 1
ATOM 4199 O O . LEU B 1 175 ? -41.025 -2.814 14.256 1.00 21.68 175 LEU B O 1
ATOM 4204 N N . MET B 1 176 ? -41.974 -2.424 12.264 1.00 20.75 176 MET B N 1
ATOM 4205 C CA . MET B 1 176 ? -40.711 -2.692 11.591 1.00 22.54 176 MET B CA 1
ATOM 4206 C C . MET B 1 176 ? -39.676 -1.615 11.907 1.00 22.84 176 MET B C 1
ATOM 4207 O O . MET B 1 176 ? -38.472 -1.899 11.897 1.00 20.94 176 MET B O 1
ATOM 4212 N N . SER B 1 177 ? -40.110 -0.387 12.221 1.00 20.28 177 SER B N 1
ATOM 4213 C CA . SER B 1 177 ? -39.142 0.619 12.643 1.00 21.83 177 SER B CA 1
ATOM 4214 C C . SER B 1 177 ? -38.548 0.277 14.006 1.00 22.31 177 SER B C 1
ATOM 4215 O O . SER B 1 177 ? -37.377 0.564 14.260 1.00 19.54 177 SER B O 1
ATOM 4218 N N . GLY B 1 178 ? -39.328 -0.354 14.889 1.00 27.08 178 GLY B N 1
ATOM 4219 C CA . GLY B 1 178 ? -38.759 -0.818 16.144 1.00 20.73 178 GLY B CA 1
ATOM 4220 C C . GLY B 1 178 ? -37.661 -1.842 15.923 1.00 21.13 178 GLY B C 1
ATOM 4221 O O . GLY B 1 178 ? -36.633 -1.835 16.610 1.00 21.33 178 GLY B O 1
ATOM 4222 N N . ILE B 1 179 ? -37.855 -2.721 14.944 1.00 18.45 179 ILE B N 1
ATOM 4223 C CA . ILE B 1 179 ? -36.822 -3.692 14.589 1.00 19.50 179 ILE B CA 1
ATOM 4224 C C . ILE B 1 179 ? -35.553 -2.985 14.122 1.00 18.54 179 ILE B C 1
ATOM 4225 O O . ILE B 1 179 ? -34.432 -3.416 14.432 1.00 22.23 179 ILE B O 1
ATOM 4230 N N . ASP B 1 180 ? -35.707 -1.872 13.395 1.00 18.95 180 ASP B N 1
ATOM 4231 C CA . ASP B 1 180 ? -34.546 -1.110 12.920 1.00 18.43 180 ASP B CA 1
ATOM 4232 C C . ASP B 1 180 ? -33.649 -0.648 14.066 1.00 22.89 180 ASP B C 1
ATOM 4233 O O . ASP B 1 180 ? -32.452 -0.395 13.863 1.00 23.07 180 ASP B O 1
ATOM 4238 N N . VAL B 1 181 ? -34.211 -0.497 15.259 1.00 22.16 181 VAL B N 1
ATOM 4239 C CA . VAL B 1 181 ? -33.448 -0.135 16.449 1.00 18.60 181 VAL B CA 1
ATOM 4240 C C . VAL B 1 181 ? -33.088 -1.357 17.283 1.00 18.13 181 VAL B C 1
ATOM 4241 O O . VAL B 1 181 ? -31.951 -1.478 17.744 1.00 16.84 181 VAL B O 1
ATOM 4245 N N . ALA B 1 182 ? -34.048 -2.278 17.477 1.00 18.96 182 ALA B N 1
ATOM 4246 C CA . ALA B 1 182 ? -33.819 -3.424 18.362 1.00 21.35 182 ALA B CA 1
ATOM 4247 C C . ALA B 1 182 ? -32.636 -4.284 17.922 1.00 18.52 182 ALA B C 1
ATOM 4248 O O . ALA B 1 182 ? -31.931 -4.839 18.773 1.00 23.13 182 ALA B O 1
ATOM 4250 N N . PHE B 1 183 ? -32.400 -4.425 16.612 1.00 20.22 183 PHE B N 1
ATOM 4251 C CA . PHE B 1 183 ? -31.386 -5.363 16.132 1.00 19.04 183 PHE B CA 1
ATOM 4252 C C . PHE B 1 183 ? -30.095 -4.665 15.699 1.00 18.96 183 PHE B C 1
ATOM 4253 O O . PHE B 1 183 ? -29.295 -5.239 14.948 1.00 21.16 183 PHE B O 1
ATOM 4261 N N . ILE B 1 184 ? -29.856 -3.461 16.215 1.00 20.10 184 ILE B N 1
ATOM 4262 C CA . ILE B 1 184 ? -28.598 -2.757 16.009 1.00 20.20 184 ILE B CA 1
ATOM 4263 C C . ILE B 1 184 ? -27.477 -3.460 16.766 1.00 20.94 184 ILE B C 1
ATOM 4264 O O . ILE B 1 184 ? -27.659 -3.899 17.907 1.00 18.46 184 ILE B O 1
ATOM 4269 N N . THR B 1 185 ? -26.307 -3.578 16.134 1.00 19.75 185 THR B N 1
ATOM 4270 C CA . THR B 1 185 ? -25.098 -4.046 16.807 1.00 20.15 185 THR B CA 1
ATOM 4271 C C . THR B 1 185 ? -24.263 -2.831 17.199 1.00 21.06 185 THR B C 1
ATOM 4272 O O . THR B 1 185 ? -23.830 -2.063 16.332 1.00 21.47 185 THR B O 1
ATOM 4276 N N . SER B 1 186 ? -24.043 -2.664 18.501 1.00 20.08 186 SER B N 1
ATOM 4277 C CA . SER B 1 186 ? -23.358 -1.509 19.064 1.00 23.31 186 SER B CA 1
ATOM 4278 C C . SER B 1 186 ? -22.204 -1.951 19.954 1.00 23.77 186 SER B C 1
ATOM 4279 O O . SER B 1 186 ? -22.346 -2.905 20.729 1.00 25.10 186 SER B O 1
ATOM 4282 N N . PRO B 1 187 ? -21.040 -1.293 19.842 1.00 22.76 187 PRO B N 1
ATOM 4283 C CA . PRO B 1 187 ? -19.930 -1.577 20.775 1.00 25.13 187 PRO B CA 1
ATOM 4284 C C . PRO B 1 187 ? -20.303 -1.445 22.247 1.00 28.40 187 PRO B C 1
ATOM 4285 O O . PRO B 1 187 ? -19.924 -2.288 23.070 1.00 31.59 187 PRO B O 1
ATOM 4289 N N . ARG B 1 188 ? -21.012 -0.382 22.599 1.00 25.94 188 ARG B N 1
ATOM 4290 C CA . ARG B 1 188 ? -21.478 -0.127 23.953 1.00 29.34 188 ARG B CA 1
ATOM 4291 C C . ARG B 1 188 ? -22.989 0.051 23.928 1.00 26.11 188 ARG B C 1
ATOM 4292 O O . ARG B 1 188 ? -23.575 0.369 22.887 1.00 22.08 188 ARG B O 1
ATOM 4300 N N . THR B 1 189 ? -23.622 -0.152 25.082 1.00 26.16 189 THR B N 1
ATOM 4301 C CA . THR B 1 189 ? -25.063 0.057 25.153 1.00 24.00 189 THR B CA 1
ATOM 4302 C C . THR B 1 189 ? -25.391 1.518 24.858 1.00 26.45 189 THR B C 1
ATOM 4303 O O . THR B 1 189 ? -24.589 2.423 25.107 1.00 31.24 189 THR B O 1
ATOM 4307 N N . PHE B 1 190 ? -26.581 1.739 24.293 1.00 24.65 190 PHE B N 1
ATOM 4308 C CA . PHE B 1 190 ? -26.998 3.121 23.932 1.00 24.74 190 PHE B CA 1
ATOM 4309 C C . PHE B 1 190 ? -28.403 3.617 24.269 1.00 21.98 190 PHE B C 1
ATOM 4310 O O . PHE B 1 190 ? -29.367 3.286 23.542 1.00 21.77 190 PHE B O 1
ATOM 4318 N N . GLU B 1 191 ? -28.523 4.382 25.357 1.00 30.00 191 GLU B N 1
ATOM 4319 C CA . GLU B 1 191 ? -29.839 4.960 25.730 1.00 30.00 191 GLU B CA 1
ATOM 4320 C C . GLU B 1 191 ? -30.856 5.022 24.583 1.00 30.00 191 GLU B C 1
ATOM 4321 O O . GLU B 1 191 ? -30.701 5.902 23.717 1.00 30.00 191 GLU B O 1
ATOM 4327 N N . GLY B 1 192 ? -31.843 4.122 24.577 1.00 16.38 192 GLY B N 1
ATOM 4328 C CA . GLY B 1 192 ? -32.828 4.069 23.479 1.00 35.25 192 GLY B CA 1
ATOM 4329 C C . GLY B 1 192 ? -33.210 2.632 23.199 1.00 22.86 192 GLY B C 1
ATOM 4330 O O . GLY B 1 192 ? -34.400 2.388 22.974 1.00 24.82 192 GLY B O 1
ATOM 4331 N N . SER B 1 193 ? -32.241 1.717 23.199 1.00 25.17 193 SER B N 1
ATOM 4332 C CA . SER B 1 193 ? -32.496 0.275 23.011 1.00 25.51 193 SER B CA 1
ATOM 4333 C C . SER B 1 193 ? -33.586 -0.029 24.049 1.00 23.68 193 SER B C 1
ATOM 4334 O O . SER B 1 193 ? -34.591 -0.650 23.705 1.00 23.26 193 SER B O 1
ATOM 4337 N N . ALA B 1 194 ? -33.424 0.517 25.254 1.00 24.10 194 ALA B N 1
ATOM 4338 C CA . ALA B 1 194 ? -34.360 0.200 26.354 1.00 23.47 194 ALA B CA 1
ATOM 4339 C C . ALA B 1 194 ? -35.630 1.011 26.086 1.00 21.90 194 ALA B C 1
ATOM 4340 O O . ALA B 1 194 ? -36.717 0.446 26.173 1.00 24.65 194 ALA B O 1
ATOM 4342 N N . VAL B 1 195 ? -35.484 2.290 25.745 1.00 22.99 195 VAL B N 1
ATOM 4343 C CA . VAL B 1 195 ? -36.697 3.036 25.415 1.00 20.66 195 VAL B CA 1
ATOM 4344 C C . VAL B 1 195 ? -37.461 2.329 24.305 1.00 22.69 195 VAL B C 1
ATOM 4345 O O . VAL B 1 195 ? -38.685 2.167 24.369 1.00 20.99 195 VAL B O 1
ATOM 4349 N N . ASN B 1 196 ? -36.749 1.923 23.250 1.00 23.89 196 ASN B N 1
ATOM 4350 C CA . ASN B 1 196 ? -37.402 1.246 22.134 1.00 21.00 196 ASN B CA 1
ATOM 4351 C C . ASN B 1 196 ? -38.059 -0.056 22.589 1.00 22.04 196 ASN B C 1
ATOM 4352 O O . ASN B 1 196 ? -39.171 -0.383 22.162 1.00 20.26 196 ASN B O 1
ATOM 4357 N N . TRP B 1 197 ? -37.391 -0.810 23.464 1.00 24.01 197 TRP B N 1
ATOM 4358 C CA . TRP B 1 197 ? -37.974 -2.065 23.931 1.00 25.12 197 TRP B CA 1
ATOM 4359 C C . TRP B 1 197 ? -39.289 -1.823 24.670 1.00 24.83 197 TRP B C 1
ATOM 4360 O O . TRP B 1 197 ? -40.315 -2.424 24.340 1.00 23.33 197 TRP B O 1
ATOM 4371 N N . TYR B 1 198 ? -39.278 -0.946 25.674 1.00 23.01 198 TYR B N 1
ATOM 4372 C CA . TYR B 1 198 ? -40.489 -0.723 26.456 1.00 26.64 198 TYR B CA 1
ATOM 4373 C C . TYR B 1 198 ? -41.568 -0.045 25.632 1.00 27.49 198 TYR B C 1
ATOM 4374 O O . TYR B 1 198 ? -42.757 -0.201 25.933 1.00 25.18 198 TYR B O 1
ATOM 4383 N N . LYS B 1 199 ? -41.176 0.673 24.573 1.00 28.11 199 LYS B N 1
ATOM 4384 C CA . LYS B 1 199 ? -42.156 1.229 23.647 1.00 23.72 199 LYS B CA 1
ATOM 4385 C C . LYS B 1 199 ? -43.024 0.127 23.048 1.00 24.12 199 LYS B C 1
ATOM 4386 O O . LYS B 1 199 ? -44.257 0.190 23.087 1.00 23.25 199 LYS B O 1
ATOM 4392 N N . ASP B 1 200 ? -42.402 -0.898 22.482 1.00 23.74 200 ASP B N 1
ATOM 4393 C CA . ASP B 1 200 ? -43.206 -1.889 21.788 1.00 22.90 200 ASP B CA 1
ATOM 4394 C C . ASP B 1 200 ? -43.702 -2.984 22.709 1.00 21.85 200 ASP B C 1
ATOM 4395 O O . ASP B 1 200 ? -44.695 -3.638 22.383 1.00 24.30 200 ASP B O 1
ATOM 4400 N N . LEU B 1 201 ? -43.061 -3.165 23.863 1.00 23.07 201 LEU B N 1
ATOM 4401 C CA . LEU B 1 201 ? -43.656 -3.971 24.920 1.00 24.06 201 LEU B CA 1
ATOM 4402 C C . LEU B 1 201 ? -45.002 -3.395 25.334 1.00 25.20 201 LEU B C 1
ATOM 4403 O O . LEU B 1 201 ? -45.994 -4.122 25.442 1.00 28.63 201 LEU B O 1
ATOM 4408 N N . GLY B 1 202 ? -45.053 -2.080 25.561 1.00 24.51 202 GLY B N 1
ATOM 4409 C CA . GLY B 1 202 ? -46.319 -1.441 25.883 1.00 25.10 202 GLY B CA 1
ATOM 4410 C C . GLY B 1 202 ? -47.358 -1.649 24.801 1.00 26.79 202 GLY B C 1
ATOM 4411 O O . GLY B 1 202 ? -48.518 -1.945 25.092 1.00 27.77 202 GLY B O 1
ATOM 4412 N N . TYR B 1 203 ? -46.951 -1.516 23.537 1.00 23.90 203 TYR B N 1
ATOM 4413 C CA . TYR B 1 203 ? -47.847 -1.829 22.427 1.00 25.41 203 TYR B CA 1
ATOM 4414 C C . TYR B 1 203 ? -48.413 -3.241 22.546 1.00 23.31 203 TYR B C 1
ATOM 4415 O O . TYR B 1 203 ? -49.602 -3.459 22.318 1.00 25.28 203 TYR B O 1
ATOM 4424 N N . MET B 1 204 ? -47.566 -4.219 22.867 1.00 26.90 204 MET B N 1
ATOM 4425 C CA . MET B 1 204 ? -48.022 -5.603 22.928 1.00 29.19 204 MET B CA 1
ATOM 4426 C C . MET B 1 204 ? -48.917 -5.828 24.143 1.00 30.37 204 MET B C 1
ATOM 4427 O O . MET B 1 204 ? -49.895 -6.579 24.067 1.00 28.77 204 MET B O 1
ATOM 4432 N N . VAL B 1 205 ? -48.592 -5.191 25.272 1.00 28.18 205 VAL B N 1
ATOM 4433 C CA . VAL B 1 205 ? -49.442 -5.290 26.463 1.00 32.80 205 VAL B CA 1
ATOM 4434 C C . VAL B 1 205 ? -50.847 -4.784 26.156 1.00 30.07 205 VAL B C 1
ATOM 4435 O O . VAL B 1 205 ? -51.848 -5.400 26.535 1.00 31.35 205 VAL B O 1
ATOM 4439 N N . ASP B 1 206 ? -50.933 -3.668 25.432 1.00 30.52 206 ASP B N 1
ATOM 4440 C CA . ASP B 1 206 ? -52.214 -3.057 25.100 1.00 28.56 206 ASP B CA 1
ATOM 4441 C C . ASP B 1 206 ? -53.053 -3.946 24.189 1.00 32.30 206 ASP B C 1
ATOM 4442 O O . ASP B 1 206 ? -54.276 -4.038 24.357 1.00 36.35 206 ASP B O 1
ATOM 4447 N N . ARG B 1 207 ? -52.429 -4.581 23.193 1.00 27.48 207 ARG B N 1
ATOM 4448 C CA . ARG B 1 207 ? -53.187 -5.477 22.321 1.00 33.27 207 ARG B CA 1
ATOM 4449 C C . ARG B 1 207 ? -53.710 -6.678 23.094 1.00 29.90 207 ARG B C 1
ATOM 4450 O O . ARG B 1 207 ? -54.801 -7.176 22.805 1.00 35.76 207 ARG B O 1
ATOM 4458 N N . LEU B 1 208 ? -52.943 -7.136 24.083 1.00 31.32 208 LEU B N 1
ATOM 4459 C CA . LEU B 1 208 ? -53.264 -8.316 24.877 1.00 34.04 208 LEU B CA 1
ATOM 4460 C C . LEU B 1 208 ? -54.360 -8.035 25.897 1.00 34.02 208 LEU B C 1
ATOM 4461 O O . LEU B 1 208 ? -55.213 -8.891 26.147 1.00 37.83 208 LEU B O 1
ATOM 4466 N N . ASN B 1 209 ? -54.397 -6.821 26.430 1.00 35.76 209 ASN B N 1
ATOM 4467 C CA . ASN B 1 209 ? -55.383 -6.442 27.481 1.00 37.03 209 ASN B CA 1
ATOM 4468 C C . ASN B 1 209 ? -56.551 -5.652 26.890 1.00 36.54 209 ASN B C 1
ATOM 4469 O O . ASN B 1 209 ? -57.269 -5.014 27.664 1.00 46.17 209 ASN B O 1
ATOM 4474 N N . ALA B 1 210 ? -56.740 -5.704 25.580 1.00 37.85 210 ALA B N 1
ATOM 4475 C CA . ALA B 1 210 ? -57.825 -4.947 24.915 1.00 44.62 210 ALA B CA 1
ATOM 4476 C C . ALA B 1 210 ? -59.216 -5.378 25.402 1.00 49.85 210 ALA B C 1
ATOM 4477 O O . ALA B 1 210 ? -59.319 -6.525 25.858 1.00 47.02 210 ALA B O 1
ATOM 4479 N N . ASP B 1 211 ? -60.217 -4.500 25.353 1.00 53.18 211 ASP B N 1
ATOM 4480 C CA . ASP B 1 211 ? -61.531 -4.876 25.959 1.00 57.04 211 ASP B CA 1
ATOM 4481 C C . ASP B 1 211 ? -62.076 -6.118 25.263 1.00 65.17 211 ASP B C 1
ATOM 4482 O O . ASP B 1 211 ? -62.175 -7.143 25.948 1.00 68.88 211 ASP B O 1
ATOM 4487 N N . PRO B 1 212 ? -62.495 -6.102 23.984 1.00 63.37 212 PRO B N 1
ATOM 4488 C CA . PRO B 1 212 ? -62.892 -7.349 23.357 1.00 59.92 212 PRO B CA 1
ATOM 4489 C C . PRO B 1 212 ? -61.624 -8.178 23.362 1.00 58.81 212 PRO B C 1
ATOM 4490 O O . PRO B 1 212 ? -60.911 -8.205 22.352 1.00 63.72 212 PRO B O 1
ATOM 4494 N N . GLU B 1 213 ? -61.307 -8.788 24.511 1.00 56.70 213 GLU B N 1
ATOM 4495 C CA . GLU B 1 213 ? -60.032 -9.535 24.682 1.00 53.05 213 GLU B CA 1
ATOM 4496 C C . GLU B 1 213 ? -59.616 -10.206 23.365 1.00 55.65 213 GLU B C 1
ATOM 4497 O O . GLU B 1 213 ? -60.439 -10.942 22.775 1.00 55.05 213 GLU B O 1
ATOM 4503 N N . PRO B 1 214 ? -58.344 -10.066 22.933 1.00 51.97 214 PRO B N 1
ATOM 4504 C CA . PRO B 1 214 ? -57.895 -10.708 21.693 1.00 52.53 214 PRO B CA 1
ATOM 4505 C C . PRO B 1 214 ? -58.195 -12.194 21.581 1.00 51.15 214 PRO B C 1
ATOM 4506 O O . PRO B 1 214 ? -57.905 -12.977 22.486 1.00 43.59 214 PRO B O 1
ATOM 4510 N N . THR B 1 215 ? -58.609 -12.645 20.384 1.00 45.44 215 THR B N 1
ATOM 4511 C CA . THR B 1 215 ? -59.015 -14.062 20.189 1.00 45.97 215 THR B CA 1
ATOM 4512 C C . THR B 1 215 ? -58.127 -14.902 19.271 1.00 54.88 215 THR B C 1
ATOM 4513 O O . THR B 1 215 ? -58.223 -16.141 19.385 1.00 57.21 215 THR B O 1
ATOM 4517 N N . GLU B 1 216 ? -57.326 -14.327 18.368 1.00 54.98 216 GLU B N 1
ATOM 4518 C CA . GLU B 1 216 ? -56.592 -15.166 17.377 1.00 45.01 216 GLU B CA 1
ATOM 4519 C C . GLU B 1 216 ? -55.085 -15.207 17.633 1.00 42.70 216 GLU B C 1
ATOM 4520 O O . GLU B 1 216 ? -54.621 -14.437 18.485 1.00 40.28 216 GLU B O 1
ATOM 4526 N N . GLY B 1 217 ? -54.349 -16.091 16.934 1.00 41.76 217 GLY B N 1
ATOM 4527 C CA . GLY B 1 217 ? -52.916 -15.991 17.110 1.00 34.70 217 GLY B CA 1
ATOM 4528 C C . GLY B 1 217 ? -52.276 -16.396 18.430 1.00 37.69 217 GLY B C 1
ATOM 4529 O O . GLY B 1 217 ? -52.783 -17.224 19.188 1.00 42.43 217 GLY B O 1
ATOM 4530 N N . LEU B 1 218 ? -51.135 -15.754 18.698 1.00 37.99 218 LEU B N 1
ATOM 4531 C CA . LEU B 1 218 ? -50.433 -15.976 19.963 1.00 34.59 218 LEU B CA 1
ATOM 4532 C C . LEU B 1 218 ? -51.126 -15.258 21.115 1.00 33.68 218 LEU B C 1
ATOM 4533 O O . LEU B 1 218 ? -51.243 -15.816 22.217 1.00 27.17 218 LEU B O 1
ATOM 4538 N N . LEU B 1 219 ? -51.570 -14.014 20.888 1.00 27.94 219 LEU B N 1
ATOM 4539 C CA . LEU B 1 219 ? -52.213 -13.250 21.956 1.00 34.79 219 LEU B CA 1
ATOM 4540 C C . LEU B 1 219 ? -53.485 -13.938 22.438 1.00 36.41 219 LEU B C 1
ATOM 4541 O O . LEU B 1 219 ? -53.730 -14.027 23.646 1.00 39.50 219 LEU B O 1
ATOM 4546 N N . GLY B 1 220 ? -54.308 -14.423 21.508 1.00 37.81 220 GLY B N 1
ATOM 4547 C CA . GLY B 1 220 ? -55.521 -15.121 21.900 1.00 41.89 220 GLY B CA 1
ATOM 4548 C C . GLY B 1 220 ? -55.236 -16.316 22.790 1.00 40.16 220 GLY B C 1
ATOM 4549 O O . GLY B 1 220 ? -55.857 -16.487 23.842 1.00 41.68 220 GLY B O 1
ATOM 4550 N N . ARG B 1 221 ? -54.285 -17.157 22.385 1.00 38.34 221 ARG B N 1
ATOM 4551 C CA . ARG B 1 221 ? -53.910 -18.270 23.243 1.00 38.70 221 ARG B CA 1
ATOM 4552 C C . ARG B 1 221 ? -53.434 -17.766 24.592 1.00 40.63 221 ARG B C 1
ATOM 4553 O O . ARG B 1 221 ? -53.756 -18.354 25.629 1.00 43.01 221 ARG B O 1
ATOM 4561 N N . PHE B 1 222 ? -52.672 -16.666 24.593 1.00 41.31 222 PHE B N 1
ATOM 4562 C CA . PHE B 1 222 ? -52.228 -16.055 25.841 1.00 36.72 222 PHE B CA 1
ATOM 4563 C C . PHE B 1 222 ? -53.416 -15.607 26.687 1.00 41.21 222 PHE B C 1
ATOM 4564 O O . PHE B 1 222 ? -53.406 -15.754 27.913 1.00 43.13 222 PHE B O 1
ATOM 4572 N N . ALA B 1 223 ? -54.447 -15.050 26.050 1.00 42.51 223 ALA B N 1
ATOM 4573 C CA . ALA B 1 223 ? -55.601 -14.572 26.803 1.00 46.96 223 ALA B CA 1
ATOM 4574 C C . ALA B 1 223 ? -56.310 -15.729 27.494 1.00 51.59 223 ALA B C 1
ATOM 4575 O O . ALA B 1 223 ? -56.627 -15.656 28.687 1.00 50.14 223 ALA B O 1
ATOM 4577 N N . GLU B 1 224 ? -56.552 -16.817 26.758 1.00 51.29 224 GLU B N 1
ATOM 4578 C CA . GLU B 1 224 ? -57.142 -18.004 27.365 1.00 53.45 224 GLU B CA 1
ATOM 4579 C C . GLU B 1 224 ? -56.230 -18.577 28.437 1.00 57.10 224 GLU B C 1
ATOM 4580 O O . GLU B 1 224 ? -56.696 -18.998 29.502 1.00 59.62 224 GLU B O 1
ATOM 4582 N N . LEU B 1 225 ? -54.920 -18.565 28.185 1.00 57.08 225 LEU B N 1
ATOM 4583 C CA . LEU B 1 225 ? -53.970 -19.199 29.092 1.00 56.87 225 LEU B CA 1
ATOM 4584 C C . LEU B 1 225 ? -54.054 -18.615 30.499 1.00 61.97 225 LEU B C 1
ATOM 4585 O O . LEU B 1 225 ? -54.076 -19.358 31.487 1.00 66.95 225 LEU B O 1
ATOM 4590 N N . ARG B 1 226 ? -54.115 -17.291 30.618 1.00 55.76 226 ARG B N 1
ATOM 4591 C CA . ARG B 1 226 ? -54.160 -16.705 31.953 1.00 65.05 226 ARG B CA 1
ATOM 4592 C C . ARG B 1 226 ? -55.550 -16.744 32.591 1.00 66.79 226 ARG B C 1
ATOM 4593 O O . ARG B 1 226 ? -55.698 -16.294 33.732 1.00 68.86 226 ARG B O 1
ATOM 4601 N N . ARG B 1 227 ? -56.566 -17.268 31.899 1.00 63.04 227 ARG B N 1
ATOM 4602 C CA . ARG B 1 227 ? -57.844 -17.552 32.544 1.00 67.14 227 ARG B CA 1
ATOM 4603 C C . ARG B 1 227 ? -57.849 -18.892 33.264 1.00 72.93 227 ARG B C 1
ATOM 4604 O O . ARG B 1 227 ? -58.746 -19.142 34.078 1.00 76.61 227 ARG B O 1
ATOM 4612 N N . SER B 1 228 ? -56.849 -19.724 32.963 1.00 74.05 228 SER B N 1
ATOM 4613 C CA . SER B 1 228 ? -56.706 -21.030 33.655 1.00 77.46 228 SER B CA 1
ATOM 4614 C C . SER B 1 228 ? -55.625 -20.884 34.734 1.00 87.74 228 SER B C 1
ATOM 4615 O O . SER B 1 228 ? -54.694 -20.077 34.522 1.00 88.93 228 SER B O 1
ATOM 4618 N N . VAL B 1 235 ? -47.492 -16.441 35.238 1.00 89.41 235 VAL B N 1
ATOM 4619 C CA . VAL B 1 235 ? -47.072 -15.740 34.032 1.00 70.72 235 VAL B CA 1
ATOM 4620 C C . VAL B 1 235 ? -47.654 -14.338 34.117 1.00 62.68 235 VAL B C 1
ATOM 4621 O O . VAL B 1 235 ? -48.829 -14.167 34.457 1.00 68.20 235 VAL B O 1
ATOM 4625 N N . SER B 1 236 ? -46.825 -13.339 33.874 1.00 51.85 236 SER B N 1
ATOM 4626 C CA . SER B 1 236 ? -47.251 -11.952 33.953 1.00 45.85 236 SER B CA 1
ATOM 4627 C C . SER B 1 236 ? -47.539 -11.414 32.560 1.00 45.19 236 SER B C 1
ATOM 4628 O O . SER B 1 236 ? -47.116 -11.987 31.550 1.00 39.84 236 SER B O 1
ATOM 4631 N N . ASP B 1 237 ? -48.283 -10.301 32.522 1.00 42.15 237 ASP B N 1
ATOM 4632 C CA . ASP B 1 237 ? -48.463 -9.568 31.275 1.00 41.92 237 ASP B CA 1
ATOM 4633 C C . ASP B 1 237 ? -47.112 -9.221 30.661 1.00 42.30 237 ASP B C 1
ATOM 4634 O O . ASP B 1 237 ? -46.930 -9.322 29.443 1.00 43.49 237 ASP B O 1
ATOM 4639 N N . GLU B 1 238 ? -46.149 -8.821 31.501 1.00 41.91 238 GLU B N 1
ATOM 4640 C CA . GLU B 1 238 ? -44.809 -8.491 31.028 1.00 42.83 238 GLU B CA 1
ATOM 4641 C C . GLU B 1 238 ? -44.183 -9.670 30.294 1.00 40.06 238 GLU B C 1
ATOM 4642 O O . GLU B 1 238 ? -43.653 -9.517 29.190 1.00 35.73 238 GLU B O 1
ATOM 4644 N N . LEU B 1 239 ? -44.235 -10.858 30.894 1.00 41.33 239 LEU B N 1
ATOM 4645 C CA . LEU B 1 239 ? -43.651 -12.019 30.235 1.00 38.99 239 LEU B CA 1
ATOM 4646 C C . LEU B 1 239 ? -44.394 -12.348 28.952 1.00 34.26 239 LEU B C 1
ATOM 4647 O O . LEU B 1 239 ? -43.770 -12.632 27.926 1.00 34.62 239 LEU B O 1
ATOM 4652 N N . LEU B 1 240 ? -45.725 -12.303 28.992 1.00 32.65 240 LEU B N 1
ATOM 4653 C CA . LEU B 1 240 ? -46.515 -12.589 27.801 1.00 37.08 240 LEU B CA 1
ATOM 4654 C C . LEU B 1 240 ? -46.162 -11.629 26.674 1.00 33.99 240 LEU B C 1
ATOM 4655 O O . LEU B 1 240 ? -45.880 -12.052 25.546 1.00 29.99 240 LEU B O 1
ATOM 4660 N N . ALA B 1 241 ? -46.171 -10.326 26.966 1.00 29.28 241 ALA B N 1
ATOM 4661 C CA . ALA B 1 241 ? -45.838 -9.335 25.950 1.00 27.77 241 ALA B CA 1
ATOM 4662 C C . ALA B 1 241 ? -44.393 -9.475 25.488 1.00 27.58 241 ALA B C 1
ATOM 4663 O O . ALA B 1 241 ? -44.094 -9.259 24.310 1.00 28.34 241 ALA B O 1
ATOM 4665 N N . THR B 1 242 ? -43.490 -9.857 26.395 1.00 30.56 242 THR B N 1
ATOM 4666 C CA . THR B 1 242 ? -42.090 -10.068 26.026 1.00 29.84 242 THR B CA 1
ATOM 4667 C C . THR B 1 242 ? -41.960 -11.171 24.991 1.00 30.03 242 THR B C 1
ATOM 4668 O O . THR B 1 242 ? -41.228 -11.034 24.003 1.00 27.69 242 THR B O 1
ATOM 4672 N N . VAL B 1 243 ? -42.675 -12.273 25.194 1.00 26.87 243 VAL B N 1
ATOM 4673 C CA . VAL B 1 243 ? -42.617 -13.368 24.239 1.00 25.81 243 VAL B CA 1
ATOM 4674 C C . VAL B 1 243 ? -43.218 -12.942 22.904 1.00 28.78 243 VAL B C 1
ATOM 4675 O O . VAL B 1 243 ? -42.667 -13.240 21.837 1.00 26.27 243 VAL B O 1
ATOM 4679 N N . ALA B 1 244 ? -44.348 -12.230 22.936 1.00 25.04 244 ALA B N 1
ATOM 4680 C CA . ALA B 1 244 ? -44.961 -11.773 21.693 1.00 27.18 244 ALA B CA 1
ATOM 4681 C C . ALA B 1 244 ? -44.030 -10.824 20.935 1.00 30.34 244 ALA B C 1
ATOM 4682 O O . ALA B 1 244 ? -43.814 -10.986 19.726 1.00 27.59 244 ALA B O 1
ATOM 4684 N N . LEU B 1 245 ? -43.453 -9.841 21.640 1.00 24.26 245 LEU B N 1
ATOM 4685 C CA . LEU B 1 245 ? -42.584 -8.854 20.998 1.00 27.40 245 LEU B CA 1
ATOM 4686 C C . LEU B 1 245 ? -41.346 -9.509 20.390 1.00 28.95 245 LEU B C 1
ATOM 4687 O O . LEU B 1 245 ? -40.958 -9.195 19.257 1.00 31.34 245 LEU B O 1
ATOM 4692 N N . SER B 1 246 ? -40.690 -10.395 21.144 1.00 24.82 246 SER B N 1
ATOM 4693 C CA . SER B 1 246 ? -39.434 -10.957 20.663 1.00 31.68 246 SER B CA 1
ATOM 4694 C C . SER B 1 246 ? -39.661 -11.934 19.520 1.00 30.38 246 SER B C 1
ATOM 4695 O O . SER B 1 246 ? -38.808 -12.044 18.635 1.00 28.05 246 SER B O 1
ATOM 4698 N N . LEU B 1 247 ? -40.790 -12.652 19.530 1.00 28.55 247 LEU B N 1
ATOM 4699 C CA . LEU B 1 247 ? -41.164 -13.492 18.397 1.00 24.02 247 LEU B CA 1
ATOM 4700 C C . LEU B 1 247 ? -41.469 -12.656 17.164 1.00 25.89 247 LEU B C 1
ATOM 4701 O O . LEU B 1 247 ? -41.044 -12.995 16.053 1.00 27.58 247 LEU B O 1
ATOM 4706 N N . PHE B 1 248 ? -42.233 -11.578 17.334 1.00 22.61 248 PHE B N 1
ATOM 4707 C CA . PHE B 1 248 ? -42.481 -10.680 16.216 1.00 26.44 248 PHE B CA 1
ATOM 4708 C C . PHE B 1 248 ? -41.171 -10.137 15.652 1.00 22.22 248 PHE B C 1
ATOM 4709 O O . PHE B 1 248 ? -40.940 -10.186 14.440 1.00 26.34 248 PHE B O 1
ATOM 4717 N N . GLY B 1 249 ? -40.304 -9.613 16.519 1.00 25.11 249 GLY B N 1
ATOM 4718 C CA . GLY B 1 249 ? -39.096 -8.954 16.040 1.00 21.75 249 GLY B CA 1
ATOM 4719 C C . GLY B 1 249 ? -38.135 -9.912 15.366 1.00 26.06 249 GLY B C 1
ATOM 4720 O O . GLY B 1 249 ? -37.681 -9.672 14.238 1.00 25.60 249 GLY B O 1
ATOM 4721 N N . ALA B 1 250 ? -37.820 -11.017 16.044 1.00 22.69 250 ALA B N 1
ATOM 4722 C CA . ALA B 1 250 ? -36.857 -11.976 15.520 1.00 24.00 250 ALA B CA 1
ATOM 4723 C C . ALA B 1 250 ? -37.357 -12.606 14.228 1.00 22.85 250 ALA B C 1
ATOM 4724 O O . ALA B 1 250 ? -36.583 -12.823 13.288 1.00 25.47 250 ALA B O 1
ATOM 4726 N N . GLY B 1 251 ? -38.654 -12.880 14.157 1.00 23.40 251 GLY B N 1
ATOM 4727 C CA . GLY B 1 251 ? -39.207 -13.519 12.976 1.00 22.09 251 GLY B CA 1
ATOM 4728 C C . GLY B 1 251 ? -39.362 -12.572 11.804 1.00 23.95 251 GLY B C 1
ATOM 4729 O O . GLY B 1 251 ? -39.053 -12.923 10.658 1.00 22.70 251 GLY B O 1
ATOM 4730 N N . ALA B 1 252 ? -39.885 -11.373 12.057 1.00 22.87 252 ALA B N 1
ATOM 4731 C CA . ALA B 1 252 ? -40.044 -10.429 10.952 1.00 23.36 252 ALA B CA 1
ATOM 4732 C C . ALA B 1 252 ? -38.687 -10.029 10.375 1.00 21.59 252 ALA B C 1
ATOM 4733 O O . ALA B 1 252 ? -38.539 -9.908 9.152 1.00 23.19 252 ALA B O 1
ATOM 4735 N N . VAL B 1 253 ? -37.671 -9.851 11.230 1.00 20.57 253 VAL B N 1
ATOM 4736 C CA . VAL B 1 253 ? -36.372 -9.408 10.724 1.00 18.41 253 VAL B CA 1
ATOM 4737 C C . VAL B 1 253 ? -35.676 -10.535 9.963 1.00 23.52 253 VAL B C 1
ATOM 4738 O O . VAL B 1 253 ? -35.071 -10.302 8.915 1.00 19.14 253 VAL B O 1
ATOM 4742 N N . SER B 1 254 ? -35.789 -11.777 10.451 1.00 20.78 254 SER B N 1
ATOM 4743 C CA . SER B 1 254 ? -35.059 -12.899 9.872 1.00 22.11 254 SER B CA 1
ATOM 4744 C C . SER B 1 254 ? -35.667 -13.342 8.552 1.00 18.60 254 SER B C 1
ATOM 4745 O O . SER B 1 254 ? -34.938 -13.655 7.610 1.00 17.80 254 SER B O 1
ATOM 4748 N N . THR B 1 255 ? -36.998 -13.396 8.479 1.00 17.72 255 THR B N 1
ATOM 4749 C CA . THR B 1 255 ? -37.651 -13.730 7.222 1.00 18.25 255 THR B CA 1
ATOM 4750 C C . THR B 1 255 ? -37.444 -12.622 6.200 1.00 20.82 255 THR B C 1
ATOM 4751 O O . THR B 1 255 ? -37.121 -12.898 5.043 1.00 19.83 255 THR B O 1
ATOM 4755 N N . SER B 1 256 ? -37.637 -11.354 6.602 1.00 20.38 256 SER B N 1
ATOM 4756 C CA . SER B 1 256 ? -37.478 -10.270 5.634 1.00 19.27 256 SER B CA 1
ATOM 4757 C C . SER B 1 256 ? -36.067 -10.245 5.064 1.00 20.20 256 SER B C 1
ATOM 4758 O O . SER B 1 256 ? -35.881 -10.080 3.853 1.00 18.96 256 SER B O 1
ATOM 4761 N N . ALA B 1 257 ? -35.058 -10.383 5.923 1.00 20.11 257 ALA B N 1
ATOM 4762 C CA . ALA B 1 257 ? -33.681 -10.372 5.436 1.00 20.35 257 ALA B CA 1
ATOM 4763 C C . ALA B 1 257 ? -33.380 -11.593 4.569 1.00 21.25 257 ALA B C 1
ATOM 4764 O O . ALA B 1 257 ? -32.750 -11.466 3.512 1.00 19.05 257 ALA B O 1
ATOM 4766 N N . PHE B 1 258 ? -33.822 -12.787 4.977 1.00 21.96 258 PHE B N 1
ATOM 4767 C CA . PHE B 1 258 ? -33.542 -13.950 4.129 1.00 21.17 258 PHE B CA 1
ATOM 4768 C C . PHE B 1 258 ? -34.185 -13.789 2.760 1.00 16.56 258 PHE B C 1
ATOM 4769 O O . PHE B 1 258 ? -33.563 -14.078 1.734 1.00 17.91 258 PHE B O 1
ATOM 4777 N N . LEU B 1 259 ? -35.428 -13.312 2.727 1.00 17.93 259 LEU B N 1
ATOM 4778 C CA . LEU B 1 259 ? -36.136 -13.175 1.459 1.00 17.62 259 LEU B CA 1
ATOM 4779 C C . LEU B 1 259 ? -35.424 -12.206 0.522 1.00 17.63 259 LEU B C 1
ATOM 4780 O O . LEU B 1 259 ? -35.371 -12.428 -0.697 1.00 17.77 259 LEU B O 1
ATOM 4785 N N . GLN B 1 260 ? -34.896 -11.110 1.068 1.00 16.47 260 GLN B N 1
ATOM 4786 C CA . GLN B 1 260 ? -34.118 -10.170 0.259 1.00 18.47 260 GLN B CA 1
ATOM 4787 C C . GLN B 1 260 ? -32.917 -10.854 -0.387 1.00 17.22 260 GLN B C 1
ATOM 4788 O O . GLN B 1 260 ? -32.647 -10.661 -1.578 1.00 19.48 260 GLN B O 1
ATOM 4794 N N . HIS B 1 261 ? -32.169 -11.644 0.388 1.00 16.59 261 HIS B N 1
ATOM 4795 C CA . HIS B 1 261 ? -31.039 -12.371 -0.198 1.00 20.61 261 HIS B CA 1
ATOM 4796 C C . HIS B 1 261 ? -31.509 -13.371 -1.258 1.00 17.03 261 HIS B C 1
ATOM 4797 O O . HIS B 1 261 ? -30.857 -13.543 -2.295 1.00 19.49 261 HIS B O 1
ATOM 4804 N N . ALA B 1 262 ? -32.645 -14.031 -1.029 1.00 15.87 262 ALA B N 1
ATOM 4805 C CA . ALA B 1 262 ? -33.136 -14.973 -2.035 1.00 20.54 262 ALA B CA 1
ATOM 4806 C C . ALA B 1 262 ? -33.502 -14.252 -3.325 1.00 19.71 262 ALA B C 1
ATOM 4807 O O . ALA B 1 262 ? -33.217 -14.739 -4.434 1.00 19.12 262 ALA B O 1
ATOM 4809 N N . ILE B 1 263 ? -34.154 -13.097 -3.194 1.00 17.36 263 ILE B N 1
ATOM 4810 C CA . ILE B 1 263 ? -34.531 -12.303 -4.360 1.00 20.24 263 ILE B CA 1
ATOM 4811 C C . ILE B 1 263 ? -33.288 -11.896 -5.145 1.00 17.63 263 ILE B C 1
ATOM 4812 O O . ILE B 1 263 ? -33.244 -12.025 -6.374 1.00 19.89 263 ILE B O 1
ATOM 4817 N N . ILE B 1 264 ? -32.248 -11.428 -4.443 1.00 19.68 264 ILE B N 1
ATOM 4818 C CA . ILE B 1 264 ? -30.999 -11.059 -5.120 1.00 17.88 264 ILE B CA 1
ATOM 4819 C C . ILE B 1 264 ? -30.459 -12.237 -5.931 1.00 19.06 264 ILE B C 1
ATOM 4820 O O . ILE B 1 264 ? -30.045 -12.074 -7.084 1.00 19.71 264 ILE B O 1
ATOM 4825 N N . ALA B 1 265 ? -30.473 -13.443 -5.351 1.00 18.14 265 ALA B N 1
ATOM 4826 C CA . ALA B 1 265 ? -30.031 -14.627 -6.091 1.00 20.15 265 ALA B CA 1
ATOM 4827 C C . ALA B 1 265 ? -30.858 -14.844 -7.356 1.00 18.59 265 ALA B C 1
ATOM 4828 O O . ALA B 1 265 ? -30.304 -15.109 -8.427 1.00 22.96 265 ALA B O 1
ATOM 4830 N N . LEU B 1 266 ? -32.188 -14.734 -7.254 1.00 17.53 266 LEU B N 1
ATOM 4831 C CA . LEU B 1 266 ? -33.051 -14.950 -8.418 1.00 17.40 266 LEU B CA 1
ATOM 4832 C C . LEU B 1 266 ? -32.858 -13.866 -9.471 1.00 21.42 266 LEU B C 1
ATOM 4833 O O . LEU B 1 266 ? -32.933 -14.141 -10.678 1.00 23.09 266 LEU B O 1
ATOM 4838 N N . ALA B 1 267 ? -32.656 -12.624 -9.034 1.00 17.74 267 ALA B N 1
ATOM 4839 C CA . ALA B 1 267 ? -32.434 -11.534 -9.977 1.00 17.23 267 ALA B CA 1
ATOM 4840 C C . ALA B 1 267 ? -31.093 -11.682 -10.677 1.00 20.83 267 ALA B C 1
ATOM 4841 O O . ALA B 1 267 ? -30.980 -11.396 -11.872 1.00 21.17 267 ALA B O 1
ATOM 4843 N N . GLN B 1 268 ? -30.065 -12.108 -9.935 1.00 17.98 268 GLN B N 1
ATOM 4844 C CA . GLN B 1 268 ? -28.725 -12.224 -10.478 1.00 20.85 268 GLN B CA 1
ATOM 4845 C C . GLN B 1 268 ? -28.557 -13.469 -11.335 1.00 25.07 268 GLN B C 1
ATOM 4846 O O . GLN B 1 268 ? -27.669 -13.505 -12.194 1.00 22.08 268 GLN B O 1
ATOM 4852 N N . GLN B 1 269 ? -29.359 -14.503 -11.086 1.00 16.77 269 GLN B N 1
ATOM 4853 C CA . GLN B 1 269 ? -29.226 -15.788 -11.770 1.00 19.54 269 GLN B CA 1
ATOM 4854 C C . GLN B 1 269 ? -30.590 -16.149 -12.341 1.00 19.61 269 GLN B C 1
ATOM 4855 O O . GLN B 1 269 ? -31.292 -17.009 -11.807 1.00 21.41 269 GLN B O 1
ATOM 4861 N N . PRO B 1 270 ? -31.004 -15.495 -13.428 1.00 21.21 270 PRO B N 1
ATOM 4862 C CA . PRO B 1 270 ? -32.369 -15.706 -13.924 1.00 22.10 270 PRO B CA 1
ATOM 4863 C C . PRO B 1 270 ? -32.650 -17.144 -14.348 1.00 23.78 270 PRO B C 1
ATOM 4864 O O . PRO B 1 270 ? -33.825 -17.516 -14.427 1.00 21.42 270 PRO B O 1
ATOM 4868 N N . GLU B 1 271 ? -31.621 -17.981 -14.565 1.00 19.36 271 GLU B N 1
ATOM 4869 C CA . GLU B 1 271 ? -31.880 -19.390 -14.857 1.00 21.01 271 GLU B CA 1
ATOM 4870 C C . GLU B 1 271 ? -32.542 -20.093 -13.674 1.00 20.41 271 GLU B C 1
ATOM 4871 O O . GLU B 1 271 ? -33.296 -21.047 -13.874 1.00 21.57 271 GLU B O 1
ATOM 4877 N N . LEU B 1 272 ? -32.290 -19.629 -12.440 1.00 21.28 272 LEU B N 1
ATOM 4878 C CA . LEU B 1 272 ? -32.988 -20.184 -11.281 1.00 21.15 272 LEU B CA 1
ATOM 4879 C C . LEU B 1 272 ? -34.478 -19.864 -11.326 1.00 22.61 272 LEU B C 1
ATOM 4880 O O . LEU B 1 272 ? -35.315 -20.681 -10.916 1.00 20.57 272 LEU B O 1
ATOM 4885 N N . ALA B 1 273 ? -34.834 -18.672 -11.805 1.00 19.61 273 ALA B N 1
ATOM 4886 C CA . ALA B 1 273 ? -36.248 -18.339 -11.903 1.00 21.39 273 ALA B CA 1
ATOM 4887 C C . ALA B 1 273 ? -36.915 -19.153 -13.003 1.00 19.90 273 ALA B C 1
ATOM 4888 O O . ALA B 1 273 ? -38.062 -19.583 -12.849 1.00 21.82 273 ALA B O 1
ATOM 4890 N N . ASP B 1 274 ? -36.208 -19.375 -14.120 1.00 18.55 274 ASP B N 1
ATOM 4891 C CA . ASP B 1 274 ? -36.744 -20.226 -15.177 1.00 20.86 274 ASP B CA 1
ATOM 4892 C C . ASP B 1 274 ? -37.017 -21.628 -14.648 1.00 19.57 274 ASP B C 1
ATOM 4893 O O . ASP B 1 274 ? -38.038 -22.231 -14.984 1.00 20.95 274 ASP B O 1
ATOM 4898 N N . ARG B 1 275 ? -36.119 -22.157 -13.804 1.00 20.07 275 ARG B N 1
ATOM 4899 C CA . ARG B 1 275 ? -36.337 -23.482 -13.224 1.00 20.01 275 ARG B CA 1
ATOM 4900 C C . ARG B 1 275 ? -37.593 -23.506 -12.367 1.00 22.74 275 ARG B C 1
ATOM 4901 O O . ARG B 1 275 ? -38.360 -24.475 -12.407 1.00 19.84 275 ARG B O 1
ATOM 4909 N N . LEU B 1 276 ? -37.823 -22.442 -11.587 1.00 20.19 276 LEU B N 1
ATOM 4910 C CA . LEU B 1 276 ? -38.967 -22.424 -10.677 1.00 20.57 276 LEU B CA 1
ATOM 4911 C C . LEU B 1 276 ? -40.279 -22.274 -11.425 1.00 21.94 276 LEU B C 1
ATOM 4912 O O . LEU B 1 276 ? -41.297 -22.837 -11.005 1.00 23.68 276 LEU B O 1
ATOM 4917 N N . ARG B 1 277 ? -40.273 -21.534 -12.534 1.00 18.52 277 ARG B N 1
ATOM 4918 C CA . ARG B 1 277 ? -41.467 -21.455 -13.357 1.00 23.44 277 ARG B CA 1
ATOM 4919 C C . ARG B 1 277 ? -41.737 -22.779 -14.063 1.00 27.69 277 ARG B C 1
ATOM 4920 O O . ARG B 1 277 ? -42.895 -23.181 -14.190 1.00 24.60 277 ARG B O 1
ATOM 4928 N N . ALA B 1 278 ? -40.686 -23.473 -14.531 1.00 22.68 278 ALA B N 1
ATOM 4929 C CA . ALA B 1 278 ? -40.915 -24.715 -15.264 1.00 24.53 278 ALA B CA 1
ATOM 4930 C C . ALA B 1 278 ? -41.297 -25.857 -14.335 1.00 21.84 278 ALA B C 1
ATOM 4931 O O . ALA B 1 278 ? -42.012 -26.772 -14.746 1.00 28.11 278 ALA B O 1
ATOM 4933 N N . GLU B 1 279 ? -40.846 -25.819 -13.091 1.00 22.04 279 GLU B N 1
ATOM 4934 C CA . GLU B 1 279 ? -40.977 -26.941 -12.159 1.00 24.22 279 GLU B CA 1
ATOM 4935 C C . GLU B 1 279 ? -41.331 -26.396 -10.782 1.00 22.96 279 GLU B C 1
ATOM 4936 O O . GLU B 1 279 ? -40.506 -26.393 -9.864 1.00 24.47 279 GLU B O 1
ATOM 4942 N N . PRO B 1 280 ? -42.565 -25.913 -10.605 1.00 24.89 280 PRO B N 1
ATOM 4943 C CA . PRO B 1 280 ? -42.923 -25.294 -9.314 1.00 24.43 280 PRO B CA 1
ATOM 4944 C C . PRO B 1 280 ? -42.714 -26.192 -8.106 1.00 27.61 280 PRO B C 1
ATOM 4945 O O . PRO B 1 280 ? -42.398 -25.676 -7.026 1.00 25.61 280 PRO B O 1
ATOM 4949 N N . ALA B 1 281 ? -42.849 -27.517 -8.249 1.00 27.43 281 ALA B N 1
ATOM 4950 C CA . ALA B 1 281 ? -42.685 -28.402 -7.097 1.00 29.14 281 ALA B CA 1
ATOM 4951 C C . ALA B 1 281 ? -41.274 -28.391 -6.528 1.00 27.14 281 ALA B C 1
ATOM 4952 O O . ALA B 1 281 ? -41.054 -28.954 -5.447 1.00 26.08 281 ALA B O 1
ATOM 4954 N N . VAL B 1 282 ? -40.310 -27.781 -7.225 1.00 24.82 282 VAL B N 1
ATOM 4955 C CA . VAL B 1 282 ? -38.943 -27.729 -6.724 1.00 22.01 282 VAL B CA 1
ATOM 4956 C C . VAL B 1 282 ? -38.739 -26.582 -5.739 1.00 25.89 282 VAL B C 1
ATOM 4957 O O . VAL B 1 282 ? -37.629 -26.429 -5.199 1.00 20.99 282 VAL B O 1
ATOM 4961 N N . ILE B 1 283 ? -39.787 -25.793 -5.464 1.00 22.85 283 ILE B N 1
ATOM 4962 C CA . ILE B 1 283 ? -39.647 -24.616 -4.605 1.00 22.96 283 ILE B CA 1
ATOM 4963 C C . ILE B 1 283 ? -39.099 -25.005 -3.234 1.00 22.31 283 ILE B C 1
ATOM 4964 O O . ILE B 1 283 ? -38.303 -24.268 -2.641 1.00 22.53 283 ILE B O 1
ATOM 4969 N N . GLY B 1 284 ? -39.485 -26.171 -2.721 1.00 22.14 284 GLY B N 1
ATOM 4970 C CA . GLY B 1 284 ? -39.000 -26.575 -1.409 1.00 21.18 284 GLY B CA 1
ATOM 4971 C C . GLY B 1 284 ? -37.494 -26.798 -1.388 1.00 22.63 284 GLY B C 1
ATOM 4972 O O . GLY B 1 284 ? -36.787 -26.274 -0.518 1.00 21.45 284 GLY B O 1
ATOM 4973 N N . ARG B 1 285 ? -36.992 -27.592 -2.342 1.00 21.07 285 ARG B N 1
ATOM 4974 C CA . ARG B 1 285 ? -35.552 -27.792 -2.508 1.00 23.22 285 ARG B CA 1
ATOM 4975 C C . ARG B 1 285 ? -34.835 -26.482 -2.780 1.00 21.67 285 ARG B C 1
ATOM 4976 O O . ARG B 1 285 ? -33.731 -26.253 -2.275 1.00 21.82 285 ARG B O 1
ATOM 4984 N N . ALA B 1 286 ? -35.411 -25.647 -3.644 1.00 21.06 286 ALA B N 1
ATOM 4985 C CA . ALA B 1 286 ? -34.758 -24.397 -4.017 1.00 21.88 286 ALA B CA 1
ATOM 4986 C C . ALA B 1 286 ? -34.535 -23.524 -2.791 1.00 19.15 286 ALA B C 1
ATOM 4987 O O . ALA B 1 286 ? -33.405 -23.121 -2.498 1.00 20.34 286 ALA B O 1
ATOM 4989 N N . VAL B 1 287 ? -35.600 -23.277 -2.028 1.00 20.30 287 VAL B N 1
ATOM 4990 C CA . VAL B 1 287 ? -35.499 -22.468 -0.812 1.00 19.97 287 VAL B CA 1
ATOM 4991 C C . VAL B 1 287 ? -34.519 -23.092 0.173 1.00 18.56 287 VAL B C 1
ATOM 4992 O O . VAL B 1 287 ? -33.763 -22.383 0.848 1.00 19.39 287 VAL B O 1
ATOM 4996 N N . ASP B 1 288 ? -34.499 -24.426 0.258 1.00 19.66 288 ASP B N 1
ATOM 4997 C CA . ASP B 1 288 ? -33.533 -25.089 1.132 1.00 20.47 288 ASP B CA 1
ATOM 4998 C C . ASP B 1 288 ? -32.101 -24.768 0.714 1.00 19.77 288 ASP B C 1
ATOM 4999 O O . ASP B 1 288 ? -31.236 -24.552 1.568 1.00 19.78 288 ASP B O 1
ATOM 5004 N N . GLU B 1 289 ? -31.833 -24.737 -0.595 1.00 18.53 289 GLU B N 1
ATOM 5005 C CA . GLU B 1 289 ? -30.494 -24.387 -1.075 1.00 18.78 289 GLU B CA 1
ATOM 5006 C C . GLU B 1 289 ? -30.214 -22.887 -0.925 1.00 19.89 289 GLU B C 1
ATOM 5007 O O . GLU B 1 289 ? -29.106 -22.489 -0.543 1.00 18.59 289 GLU B O 1
ATOM 5013 N N . LEU B 1 290 ? -31.208 -22.036 -1.196 1.00 17.81 290 LEU B N 1
ATOM 5014 C CA . LEU B 1 290 ? -31.032 -20.606 -0.957 1.00 16.65 290 LEU B CA 1
ATOM 5015 C C . LEU B 1 290 ? -30.732 -20.321 0.518 1.00 19.44 290 LEU B C 1
ATOM 5016 O O . LEU B 1 290 ? -29.940 -19.421 0.841 1.00 20.61 290 LEU B O 1
ATOM 5021 N N . LEU B 1 291 ? -31.332 -21.101 1.424 1.00 17.27 291 LEU B N 1
ATOM 5022 C CA . LEU B 1 291 ? -31.028 -20.994 2.848 1.00 19.05 291 LEU B CA 1
ATOM 5023 C C . LEU B 1 291 ? -29.555 -21.306 3.127 1.00 17.27 291 LEU B C 1
ATOM 5024 O O . LEU B 1 291 ? -28.857 -20.528 3.791 1.00 20.72 291 LEU B O 1
ATOM 5029 N N . ARG B 1 292 ? -29.050 -22.429 2.606 1.00 18.38 292 ARG B N 1
ATOM 5030 C CA . ARG B 1 292 ? -27.613 -22.702 2.723 1.00 21.39 292 ARG B CA 1
ATOM 5031 C C . ARG B 1 292 ? -26.785 -21.528 2.218 1.00 20.19 292 ARG B C 1
ATOM 5032 O O . ARG B 1 292 ? -25.803 -21.122 2.850 1.00 20.09 292 ARG B O 1
ATOM 5040 N N . TYR B 1 293 ? -27.182 -20.973 1.078 1.00 17.77 293 TYR B N 1
ATOM 5041 C CA . TYR B 1 293 ? -26.405 -19.947 0.396 1.00 16.81 293 TYR B CA 1
ATOM 5042 C C . TYR B 1 293 ? -26.454 -18.602 1.108 1.00 21.87 293 TYR B C 1
ATOM 5043 O O . TYR B 1 293 ? -25.504 -17.814 1.008 1.00 20.81 293 TYR B O 1
ATOM 5052 N N . ASN B 1 294 ? -27.555 -18.311 1.802 1.00 17.97 294 ASN B N 1
ATOM 5053 C CA . ASN B 1 294 ? -27.872 -16.943 2.177 1.00 18.44 294 ASN B CA 1
ATOM 5054 C C . ASN B 1 294 ? -26.970 -16.417 3.293 1.00 21.01 294 ASN B C 1
ATOM 5055 O O . ASN B 1 294 ? -26.580 -17.144 4.221 1.00 18.66 294 ASN B O 1
ATOM 5060 N N . LEU B 1 295 ? -26.670 -15.116 3.199 1.00 18.81 295 LEU B N 1
ATOM 5061 C CA . LEU B 1 295 ? -25.738 -14.420 4.081 1.00 18.18 295 LEU B CA 1
ATOM 5062 C C . LEU B 1 295 ? -26.431 -13.386 4.962 1.00 19.10 295 LEU B C 1
ATOM 5063 O O . LEU B 1 295 ? -25.774 -12.473 5.468 1.00 17.37 295 LEU B O 1
ATOM 5068 N N . SER B 1 296 ? -27.743 -13.525 5.160 1.00 18.65 296 SER B N 1
ATOM 5069 C CA . SER B 1 296 ? -28.508 -12.574 5.962 1.00 17.74 296 SER B CA 1
ATOM 5070 C C . SER B 1 296 ? -28.041 -12.525 7.411 1.00 21.82 296 SER B C 1
ATOM 5071 O O . SER B 1 296 ? -28.210 -11.499 8.083 1.00 21.34 296 SER B O 1
ATOM 5074 N N . ILE B 1 297 ? -27.496 -13.621 7.930 1.00 21.06 297 ILE B N 1
ATOM 5075 C CA . ILE B 1 297 ? -26.979 -13.600 9.295 1.00 21.04 297 ILE B CA 1
ATOM 5076 C C . ILE B 1 297 ? -25.679 -12.801 9.286 1.00 18.38 297 ILE B C 1
ATOM 5077 O O . ILE B 1 297 ? -24.675 -13.244 8.724 1.00 21.76 297 ILE B O 1
ATOM 5082 N N . GLY B 1 298 ? -25.694 -11.622 9.901 1.00 20.72 298 GLY B N 1
ATOM 5083 C CA . GLY B 1 298 ? -24.585 -10.692 9.827 1.00 17.87 298 GLY B CA 1
ATOM 5084 C C . GLY B 1 298 ? -23.672 -10.691 11.033 1.00 24.65 298 GLY B C 1
ATOM 5085 O O . GLY B 1 298 ? -22.683 -9.945 11.041 1.00 22.55 298 GLY B O 1
ATOM 5086 N N . ASP B 1 299 ? -23.977 -11.492 12.055 1.00 17.79 299 ASP B N 1
ATOM 5087 C CA . ASP B 1 299 ? -23.139 -11.707 13.228 1.00 25.12 299 ASP B CA 1
ATOM 5088 C C . ASP B 1 299 ? -23.047 -13.237 13.313 1.00 20.50 299 ASP B C 1
ATOM 5089 O O . ASP B 1 299 ? -23.671 -13.951 12.504 1.00 23.26 299 ASP B O 1
ATOM 5094 N N . ALA B 1 300 ? -22.291 -13.739 14.279 1.00 22.47 300 ALA B N 1
ATOM 5095 C CA . ALA B 1 300 ? -22.287 -15.161 14.593 1.00 25.38 300 ALA B CA 1
ATOM 5096 C C . ALA B 1 300 ? -23.177 -15.651 15.723 1.00 24.31 300 ALA B C 1
ATOM 5097 O O . ALA B 1 300 ? -23.668 -14.852 16.518 1.00 23.52 300 ALA B O 1
ATOM 5099 N N . LEU B 1 301 ? -23.407 -16.966 15.782 1.00 22.02 301 LEU B N 1
ATOM 5100 C CA . LEU B 1 301 ? -24.233 -17.516 16.853 1.00 22.54 301 LEU B CA 1
ATOM 5101 C C . LEU B 1 301 ? -23.388 -17.613 18.115 1.00 25.68 301 LEU B C 1
ATOM 5102 O O . LEU B 1 301 ? -22.387 -18.335 18.123 1.00 25.09 301 LEU B O 1
ATOM 5107 N N . PRO B 1 302 ? -23.735 -16.903 19.178 1.00 25.50 302 PRO B N 1
ATOM 5108 C CA . PRO B 1 302 ? -22.846 -16.791 20.334 1.00 23.94 302 PRO B CA 1
ATOM 5109 C C . PRO B 1 302 ? -23.147 -17.801 21.434 1.00 25.43 302 PRO B C 1
ATOM 5110 O O . PRO B 1 302 ? -24.294 -18.166 21.697 1.00 26.50 302 PRO B O 1
ATOM 5114 N N . ARG B 1 303 ? -22.081 -18.249 22.092 1.00 26.64 303 ARG B N 1
ATOM 5115 C CA . ARG B 1 303 ? -22.191 -19.164 23.221 1.00 25.87 303 ARG B CA 1
ATOM 5116 C C . ARG B 1 303 ? -21.113 -18.813 24.235 1.00 28.67 303 ARG B C 1
ATOM 5117 O O . ARG B 1 303 ? -20.021 -18.376 23.862 1.00 28.61 303 ARG B O 1
ATOM 5125 N N . ILE B 1 304 ? -21.417 -18.999 25.529 1.00 24.61 304 ILE B N 1
ATOM 5126 C CA . ILE B 1 304 ? -20.368 -19.005 26.552 1.00 28.87 304 ILE B CA 1
ATOM 5127 C C . ILE B 1 304 ? -20.032 -20.454 26.895 1.00 29.44 304 ILE B C 1
ATOM 5128 O O . ILE B 1 304 ? -20.928 -21.299 27.062 1.00 27.16 304 ILE B O 1
ATOM 5133 N N . ALA B 1 305 ? -18.740 -20.744 26.989 1.00 27.74 305 ALA B N 1
ATOM 5134 C CA . ALA B 1 305 ? -18.292 -22.064 27.417 1.00 29.04 305 ALA B CA 1
ATOM 5135 C C . ALA B 1 305 ? -18.564 -22.239 28.905 1.00 35.43 305 ALA B C 1
ATOM 5136 O O . ALA B 1 305 ? -18.103 -21.439 29.724 1.00 31.12 305 ALA B O 1
ATOM 5138 N N . LEU B 1 306 ? -19.318 -23.279 29.260 1.00 36.14 306 LEU B N 1
ATOM 5139 C CA . LEU B 1 306 ? -19.503 -23.585 30.669 1.00 36.25 306 LEU B CA 1
ATOM 5140 C C . LEU B 1 306 ? -18.348 -24.388 31.246 1.00 42.14 306 LEU B C 1
ATOM 5141 O O . LEU B 1 306 ? -18.224 -24.479 32.474 1.00 39.18 306 LEU B O 1
ATOM 5146 N N . ALA B 1 307 ? -17.495 -24.949 30.394 1.00 38.48 307 ALA B N 1
ATOM 5147 C CA . ALA B 1 307 ? -16.382 -25.763 30.848 1.00 37.44 307 ALA B CA 1
ATOM 5148 C C . ALA B 1 307 ? -15.266 -25.642 29.829 1.00 37.76 307 ALA B C 1
ATOM 5149 O O . ALA B 1 307 ? -15.480 -25.185 28.703 1.00 39.24 307 ALA B O 1
ATOM 5151 N N . ASP B 1 308 ? -14.067 -26.053 30.231 1.00 37.49 308 ASP B N 1
ATOM 5152 C CA . ASP B 1 308 ? -12.994 -26.196 29.260 1.00 37.01 308 ASP B CA 1
ATOM 5153 C C . ASP B 1 308 ? -13.392 -27.245 28.227 1.00 41.33 308 ASP B C 1
ATOM 5154 O O . ASP B 1 308 ? -13.869 -28.328 28.578 1.00 39.34 308 ASP B O 1
ATOM 5159 N N . VAL B 1 309 ? -13.224 -26.912 26.949 1.00 41.78 309 VAL B N 1
ATOM 5160 C CA . VAL B 1 309 ? -13.588 -27.809 25.857 1.00 39.71 309 VAL B CA 1
ATOM 5161 C C . VAL B 1 309 ? -12.511 -27.733 24.789 1.00 40.74 309 VAL B C 1
ATOM 5162 O O . VAL B 1 309 ? -12.164 -26.640 24.331 1.00 39.95 309 VAL B O 1
ATOM 5166 N N . ARG B 1 310 ? -11.975 -28.887 24.396 1.00 46.70 310 ARG B N 1
ATOM 5167 C CA . ARG B 1 310 ? -11.054 -28.939 23.269 1.00 39.57 310 ARG B CA 1
ATOM 5168 C C . ARG B 1 310 ? -11.874 -28.967 21.989 1.00 39.23 310 ARG B C 1
ATOM 5169 O O . ARG B 1 310 ? -12.704 -29.865 21.792 1.00 37.98 310 ARG B O 1
ATOM 5177 N N . LEU B 1 311 ? -11.661 -27.971 21.135 1.00 35.70 311 LEU B N 1
ATOM 5178 C CA . LEU B 1 311 ? -12.425 -27.808 19.902 1.00 36.19 311 LEU B CA 1
ATOM 5179 C C . LEU B 1 311 ? -11.416 -27.666 18.778 1.00 33.07 311 LEU B C 1
ATOM 5180 O O . LEU B 1 311 ? -10.660 -26.691 18.745 1.00 34.11 311 LEU B O 1
ATOM 5185 N N . GLY B 1 312 ? -11.399 -28.633 17.870 1.00 32.68 312 GLY B N 1
ATOM 5186 C CA . GLY B 1 312 ? -10.344 -28.644 16.877 1.00 34.61 312 GLY B CA 1
ATOM 5187 C C . GLY B 1 312 ? -9.011 -28.726 17.588 1.00 44.38 312 GLY B C 1
ATOM 5188 O O . GLY B 1 312 ? -8.784 -29.605 18.430 1.00 40.62 312 GLY B O 1
ATOM 5189 N N . GLU B 1 313 ? -8.125 -27.781 17.280 1.00 41.50 313 GLU B N 1
ATOM 5190 C CA . GLU B 1 313 ? -6.821 -27.708 17.919 1.00 44.35 313 GLU B CA 1
ATOM 5191 C C . GLU B 1 313 ? -6.765 -26.668 19.028 1.00 40.39 313 GLU B C 1
ATOM 5192 O O . GLU B 1 313 ? -5.677 -26.363 19.523 1.00 42.44 313 GLU B O 1
ATOM 5194 N N . VAL B 1 314 ? -7.904 -26.116 19.433 1.00 38.33 314 VAL B N 1
ATOM 5195 C CA . VAL B 1 314 ? -7.946 -25.020 20.391 1.00 40.41 314 VAL B CA 1
ATOM 5196 C C . VAL B 1 314 ? -8.568 -25.516 21.687 1.00 39.84 314 VAL B C 1
ATOM 5197 O O . VAL B 1 314 ? -9.637 -26.143 21.679 1.00 35.05 314 VAL B O 1
ATOM 5201 N N . GLU B 1 315 ? -7.892 -25.238 22.795 1.00 43.09 315 GLU B N 1
ATOM 5202 C CA . GLU B 1 315 ? -8.439 -25.445 24.129 1.00 42.36 315 GLU B CA 1
ATOM 5203 C C . GLU B 1 315 ? -9.231 -24.200 24.505 1.00 41.73 315 GLU B C 1
ATOM 5204 O O . GLU B 1 315 ? -8.647 -23.146 24.784 1.00 43.71 315 GLU B O 1
ATOM 5210 N N . ILE B 1 316 ? -10.551 -24.309 24.510 1.00 37.54 316 ILE B N 1
ATOM 5211 C CA . ILE B 1 316 ? -11.399 -23.191 24.900 1.00 41.25 316 ILE B CA 1
ATOM 5212 C C . ILE B 1 316 ? -11.628 -23.257 26.403 1.00 41.10 316 ILE B C 1
ATOM 5213 O O . ILE B 1 316 ? -11.898 -24.332 26.954 1.00 42.07 316 ILE B O 1
ATOM 5218 N N . ARG B 1 317 ? -11.511 -22.110 27.063 1.00 39.97 317 ARG B N 1
ATOM 5219 C CA . ARG B 1 317 ? -11.579 -22.014 28.512 1.00 37.36 317 ARG B CA 1
ATOM 5220 C C . ARG B 1 317 ? -13.001 -21.699 28.958 1.00 41.46 317 ARG B C 1
ATOM 5221 O O . ARG B 1 317 ? -13.746 -20.998 28.271 1.00 37.99 317 ARG B O 1
ATOM 5229 N N . ALA B 1 318 ? -13.371 -22.221 30.127 1.00 39.60 318 ALA B N 1
ATOM 5230 C CA . ALA B 1 318 ? -14.658 -21.876 30.714 1.00 41.58 318 ALA B CA 1
ATOM 5231 C C . ALA B 1 318 ? -14.799 -20.358 30.821 1.00 37.12 318 ALA B C 1
ATOM 5232 O O . ALA B 1 318 ? -13.849 -19.655 31.178 1.00 32.90 318 ALA B O 1
ATOM 5234 N N . GLY B 1 319 ? -15.981 -19.849 30.463 1.00 35.76 319 GLY B N 1
ATOM 5235 C CA . GLY B 1 319 ? -16.255 -18.424 30.537 1.00 35.56 319 GLY B CA 1
ATOM 5236 C C . GLY B 1 319 ? -15.901 -17.610 29.306 1.00 36.83 319 GLY B C 1
ATOM 5237 O O . GLY B 1 319 ? -16.166 -16.400 29.287 1.00 35.54 319 GLY B O 1
ATOM 5238 N N . GLU B 1 320 ? -15.309 -18.220 28.284 1.00 34.92 320 GLU B N 1
ATOM 5239 C CA . GLU B 1 320 ? -14.936 -17.509 27.069 1.00 33.66 320 GLU B CA 1
ATOM 5240 C C . GLU B 1 320 ? -16.076 -17.524 26.054 1.00 29.39 320 GLU B C 1
ATOM 5241 O O . GLU B 1 320 ? -16.929 -18.416 26.056 1.00 28.65 320 GLU B O 1
ATOM 5247 N N . LEU B 1 321 ? -16.082 -16.514 25.185 1.00 32.85 321 LEU B N 1
ATOM 5248 C CA . LEU B 1 321 ? -17.118 -16.387 24.166 1.00 27.81 321 LEU B CA 1
ATOM 5249 C C . LEU B 1 321 ? -16.773 -17.221 22.936 1.00 27.05 321 LEU B C 1
ATOM 5250 O O . LEU B 1 321 ? -15.629 -17.227 22.469 1.00 28.40 321 LEU B O 1
ATOM 5255 N N . VAL B 1 322 ? -17.771 -17.920 22.404 1.00 24.90 322 VAL B N 1
ATOM 5256 C CA . VAL B 1 322 ? -17.618 -18.736 21.204 1.00 30.44 322 VAL B CA 1
ATOM 5257 C C . VAL B 1 322 ? -18.622 -18.238 20.175 1.00 25.35 322 VAL B C 1
ATOM 5258 O O . VAL B 1 322 ? -19.796 -18.032 20.504 1.00 24.16 322 VAL B O 1
ATOM 5262 N N . LEU B 1 323 ? -18.165 -18.060 18.933 1.00 24.20 323 LEU B N 1
ATOM 5263 C CA . LEU B 1 323 ? -18.986 -17.503 17.864 1.00 25.41 323 LEU B CA 1
ATOM 5264 C C . LEU B 1 323 ? -19.010 -18.471 16.692 1.00 21.57 323 LEU B C 1
ATOM 5265 O O . LEU B 1 323 ? -17.975 -18.709 16.059 1.00 22.23 323 LEU B O 1
ATOM 5270 N N . VAL B 1 324 ? -20.185 -19.015 16.392 1.00 22.27 324 VAL B N 1
ATOM 5271 C CA . VAL B 1 324 ? -20.336 -19.949 15.276 1.00 21.57 324 VAL B CA 1
ATOM 5272 C C . VAL B 1 324 ? -20.638 -19.159 14.007 1.00 20.87 324 VAL B C 1
ATOM 5273 O O . VAL B 1 324 ? -21.665 -18.478 13.916 1.00 23.91 324 VAL B O 1
ATOM 5277 N N . LEU B 1 325 ? -19.755 -19.266 13.020 1.00 21.71 325 LEU B N 1
ATOM 5278 C CA . LEU B 1 325 ? -19.894 -18.537 11.756 1.00 21.72 325 LEU B CA 1
ATOM 5279 C C . LEU B 1 325 ? -20.663 -19.404 10.770 1.00 20.66 325 LEU B C 1
ATOM 5280 O O . LEU B 1 325 ? -20.096 -20.300 10.139 1.00 26.12 325 LEU B O 1
ATOM 5285 N N . ILE B 1 326 ? -21.951 -19.098 10.600 1.00 19.70 326 ILE B N 1
ATOM 5286 C CA . ILE B 1 326 ? -22.844 -19.967 9.837 1.00 21.29 326 ILE B CA 1
ATOM 5287 C C . ILE B 1 326 ? -22.425 -20.034 8.379 1.00 21.82 326 ILE B C 1
ATOM 5288 O O . ILE B 1 326 ? -22.511 -21.092 7.743 1.00 21.14 326 ILE B O 1
ATOM 5293 N N . GLU B 1 327 ? -21.965 -18.912 7.821 1.00 21.09 327 GLU B N 1
ATOM 5294 C CA . GLU B 1 327 ? -21.575 -18.917 6.417 1.00 20.67 327 GLU B CA 1
ATOM 5295 C C . GLU B 1 327 ? -20.251 -19.631 6.218 1.00 21.06 327 GLU B C 1
ATOM 5296 O O . GLU B 1 327 ? -20.005 -20.180 5.142 1.00 20.58 327 GLU B O 1
ATOM 5302 N N . GLY B 1 328 ? -19.381 -19.631 7.227 1.00 20.68 328 GLY B N 1
ATOM 5303 C CA . GLY B 1 328 ? -18.248 -20.536 7.170 1.00 21.68 328 GLY B CA 1
ATOM 5304 C C . GLY B 1 328 ? -18.693 -21.975 6.981 1.00 23.77 328 GLY B C 1
ATOM 5305 O O . GLY B 1 328 ? -18.230 -22.675 6.078 1.00 22.48 328 GLY B O 1
ATOM 5306 N N . ALA B 1 329 ? -19.636 -22.422 7.809 1.00 21.88 329 ALA B N 1
ATOM 5307 C CA . ALA B 1 329 ? -20.046 -23.821 7.758 1.00 21.77 329 ALA B CA 1
ATOM 5308 C C . ALA B 1 329 ? -20.812 -24.125 6.477 1.00 22.77 329 ALA B C 1
ATOM 5309 O O . ALA B 1 329 ? -20.577 -25.157 5.827 1.00 22.70 329 ALA B O 1
ATOM 5311 N N . ASN B 1 330 ? -21.707 -23.223 6.076 1.00 20.66 330 ASN B N 1
ATOM 5312 C CA . ASN B 1 330 ? -22.600 -23.516 4.969 1.00 21.51 330 ASN B CA 1
ATOM 5313 C C . ASN B 1 330 ? -21.897 -23.462 3.615 1.00 23.07 330 ASN B C 1
ATOM 5314 O O . ASN B 1 330 ? -22.448 -23.978 2.632 1.00 21.38 330 ASN B O 1
ATOM 5319 N N . TYR B 1 331 ? -20.681 -22.912 3.554 1.00 19.35 331 TYR B N 1
ATOM 5320 C CA . TYR B 1 331 ? -19.875 -22.888 2.336 1.00 21.60 331 TYR B CA 1
ATOM 5321 C C . TYR B 1 331 ? -18.643 -23.794 2.438 1.00 25.57 331 TYR B C 1
ATOM 5322 O O . TYR B 1 331 ? -17.732 -23.692 1.607 1.00 23.94 331 TYR B O 1
ATOM 5331 N N . ASP B 1 332 ? -18.592 -24.659 3.442 1.00 23.65 332 ASP B N 1
ATOM 5332 C CA . ASP B 1 332 ? -17.449 -25.538 3.671 1.00 24.08 332 ASP B CA 1
ATOM 5333 C C . ASP B 1 332 ? -17.383 -26.622 2.597 1.00 21.96 332 ASP B C 1
ATOM 5334 O O . ASP B 1 332 ? -18.296 -27.454 2.517 1.00 21.77 332 ASP B O 1
ATOM 5339 N N . PRO B 1 333 ? -16.342 -26.652 1.758 1.00 22.72 333 PRO B N 1
ATOM 5340 C CA . PRO B 1 333 ? -16.294 -27.648 0.673 1.00 22.63 333 PRO B CA 1
ATOM 5341 C C . PRO B 1 333 ? -16.184 -29.089 1.157 1.00 30.67 333 PRO B C 1
ATOM 5342 O O . PRO B 1 333 ? -16.504 -30.006 0.390 1.00 29.05 333 PRO B O 1
ATOM 5346 N N . ALA B 1 334 ? -15.745 -29.326 2.397 1.00 25.61 334 ALA B N 1
ATOM 5347 C CA . ALA B 1 334 ? -15.711 -30.691 2.897 1.00 26.11 334 ALA B CA 1
ATOM 5348 C C . ALA B 1 334 ? -17.095 -31.312 2.927 1.00 24.87 334 ALA B C 1
ATOM 5349 O O . ALA B 1 334 ? -17.217 -32.540 2.907 1.00 27.22 334 ALA B O 1
ATOM 5351 N N . VAL B 1 335 ? -18.138 -30.491 2.974 1.00 24.13 335 VAL B N 1
ATOM 5352 C CA . VAL B 1 335 ? -19.506 -30.961 3.095 1.00 22.41 335 VAL B CA 1
ATOM 5353 C C . VAL B 1 335 ? -20.324 -30.607 1.863 1.00 24.88 335 VAL B C 1
ATOM 5354 O O . VAL B 1 335 ? -21.173 -31.387 1.430 1.00 22.25 335 VAL B O 1
ATOM 5358 N N . PHE B 1 336 ? -20.095 -29.428 1.302 1.00 22.78 336 PHE B N 1
ATOM 5359 C CA . PHE B 1 336 ? -20.876 -28.949 0.170 1.00 22.00 336 PHE B CA 1
ATOM 5360 C C . PHE B 1 336 ? -19.956 -28.764 -1.029 1.00 22.60 336 PHE B C 1
ATOM 5361 O O . PHE B 1 336 ? -19.162 -27.805 -1.047 1.00 23.25 336 PHE B O 1
ATOM 5369 N N . PRO B 1 337 ? -19.978 -29.654 -2.027 1.00 23.18 337 PRO B N 1
ATOM 5370 C CA . PRO B 1 337 ? -19.180 -29.415 -3.238 1.00 22.45 337 PRO B CA 1
ATOM 5371 C C . PRO B 1 337 ? -19.649 -28.151 -3.943 1.00 21.20 337 PRO B C 1
ATOM 5372 O O . PRO B 1 337 ? -20.806 -27.735 -3.812 1.00 21.88 337 PRO B O 1
ATOM 5376 N N . HIS B 1 338 ? -18.725 -27.549 -4.712 1.00 21.21 338 HIS B N 1
ATOM 5377 C CA . HIS B 1 338 ? -18.901 -26.230 -5.331 1.00 21.13 338 HIS B CA 1
ATOM 5378 C C . HIS B 1 338 ? -19.782 -25.351 -4.451 1.00 21.43 338 HIS B C 1
ATOM 5379 O O . HIS B 1 338 ? -20.879 -24.944 -4.864 1.00 18.81 338 HIS B O 1
ATOM 5386 N N . PRO B 1 339 ? -19.353 -25.068 -3.219 1.00 20.83 339 PRO B N 1
ATOM 5387 C CA . PRO B 1 339 ? -20.247 -24.366 -2.294 1.00 21.06 339 PRO B CA 1
ATOM 5388 C C . PRO B 1 339 ? -20.625 -22.986 -2.792 1.00 21.11 339 PRO B C 1
ATOM 5389 O O . PRO B 1 339 ? -21.697 -22.482 -2.440 1.00 18.49 339 PRO B O 1
ATOM 5393 N N . GLU B 1 340 ? -19.772 -22.372 -3.617 1.00 21.41 340 GLU B N 1
ATOM 5394 C CA . GLU B 1 340 ? -19.974 -21.018 -4.110 1.00 24.16 340 GLU B CA 1
ATOM 5395 C C . GLU B 1 340 ? -20.988 -20.951 -5.241 1.00 25.67 340 GLU B C 1
ATOM 5396 O O . GLU B 1 340 ? -21.319 -19.844 -5.678 1.00 24.33 340 GLU B O 1
ATOM 5402 N N . ARG B 1 341 ? -21.508 -22.089 -5.704 1.00 19.47 341 ARG B N 1
ATOM 5403 C CA . ARG B 1 341 ? -22.488 -22.128 -6.788 1.00 20.54 341 ARG B CA 1
ATOM 5404 C C . ARG B 1 341 ? -23.835 -22.619 -6.265 1.00 22.58 341 ARG B C 1
ATOM 5405 O O . ARG B 1 341 ? -23.918 -23.702 -5.676 1.00 19.94 341 ARG B O 1
ATOM 5413 N N . ILE B 1 342 ? -24.890 -21.828 -6.498 1.00 26.48 342 ILE B N 1
ATOM 5414 C CA . ILE B 1 342 ? -26.233 -22.263 -6.141 1.00 21.67 342 ILE B CA 1
ATOM 5415 C C . ILE B 1 342 ? -26.595 -23.473 -6.976 1.00 22.56 342 ILE B C 1
ATOM 5416 O O . ILE B 1 342 ? -26.306 -23.540 -8.179 1.00 19.26 342 ILE B O 1
ATOM 5421 N N . ASP B 1 343 ? -27.218 -24.450 -6.327 1.00 19.46 343 ASP B N 1
ATOM 5422 C CA . ASP B 1 343 ? -27.443 -25.749 -6.940 1.00 20.63 343 ASP B CA 1
ATOM 5423 C C . ASP B 1 343 ? -28.697 -26.324 -6.301 1.00 21.70 343 ASP B C 1
ATOM 5424 O O . ASP B 1 343 ? -28.644 -26.790 -5.159 1.00 20.07 343 ASP B O 1
ATOM 5429 N N . PHE B 1 344 ? -29.802 -26.305 -7.042 1.00 20.67 344 PHE B N 1
ATOM 5430 C CA . PHE B 1 344 ? -31.097 -26.800 -6.573 1.00 21.85 344 PHE B CA 1
ATOM 5431 C C . PHE B 1 344 ? -31.201 -28.328 -6.566 1.00 27.52 344 PHE B C 1
ATOM 5432 O O . PHE B 1 344 ? -32.259 -28.859 -6.196 1.00 26.59 344 PHE B O 1
ATOM 5440 N N . ASP B 1 345 ? -30.151 -29.054 -6.965 1.00 25.31 345 ASP B N 1
ATOM 5441 C CA . ASP B 1 345 ? -30.235 -30.506 -7.111 1.00 21.89 345 ASP B CA 1
ATOM 5442 C C . ASP B 1 345 ? -29.129 -31.234 -6.347 1.00 24.79 345 ASP B C 1
ATOM 5443 O O . ASP B 1 345 ? -28.646 -32.290 -6.788 1.00 25.15 345 ASP B O 1
ATOM 5448 N N . ARG B 1 346 ? -28.712 -30.694 -5.203 1.00 23.80 346 ARG B N 1
ATOM 5449 C CA . ARG B 1 346 ? -27.741 -31.389 -4.370 1.00 24.25 346 ARG B CA 1
ATOM 5450 C C . ARG B 1 346 ? -28.333 -32.682 -3.808 1.00 28.53 346 ARG B C 1
ATOM 5451 O O . ARG B 1 346 ? -29.492 -32.724 -3.389 1.00 24.83 346 ARG B O 1
ATOM 5459 N N . GLU B 1 347 ? -27.531 -33.748 -3.832 1.00 25.76 347 GLU B N 1
ATOM 5460 C CA . GLU B 1 347 ? -27.933 -35.008 -3.212 1.00 31.10 347 GLU B CA 1
ATOM 5461 C C . GLU B 1 347 ? -28.274 -34.814 -1.737 1.00 34.38 347 GLU B C 1
ATOM 5462 O O . GLU B 1 347 ? -29.287 -35.323 -1.242 1.00 25.48 347 GLU B O 1
ATOM 5468 N N . SER B 1 348 ? -27.427 -34.082 -1.024 1.00 31.55 348 SER B N 1
ATOM 5469 C CA . SER B 1 348 ? -27.593 -33.787 0.390 1.00 34.06 348 SER B CA 1
ATOM 5470 C C . SER B 1 348 ? -27.490 -32.281 0.599 1.00 33.29 348 SER B C 1
ATOM 5471 O O . SER B 1 348 ? -26.753 -31.592 -0.113 1.00 32.07 348 SER B O 1
ATOM 5474 N N . ASN B 1 349 ? -28.218 -31.759 1.586 1.00 29.11 349 ASN B N 1
ATOM 5475 C CA . ASN B 1 349 ? -28.071 -30.355 1.980 1.00 27.31 349 ASN B CA 1
ATOM 5476 C C . ASN B 1 349 ? -28.300 -30.194 3.476 1.00 25.55 349 ASN B C 1
ATOM 5477 O O . ASN B 1 349 ? -29.305 -29.625 3.907 1.00 25.75 349 ASN B O 1
ATOM 5482 N N . PRO B 1 350 ? -27.349 -30.646 4.302 1.00 27.54 350 PRO B N 1
ATOM 5483 C CA . PRO B 1 350 ? -27.480 -30.528 5.770 1.00 25.49 350 PRO B CA 1
ATOM 5484 C C . PRO B 1 350 ? -26.957 -29.208 6.343 1.00 25.46 350 PRO B C 1
ATOM 5485 O O . PRO B 1 350 ? -26.186 -29.176 7.314 1.00 28.72 350 PRO B O 1
ATOM 5489 N N . HIS B 1 351 ? -27.397 -28.098 5.756 1.00 22.44 351 HIS B N 1
ATOM 5490 C CA . HIS B 1 351 ? -26.906 -26.777 6.128 1.00 22.62 351 HIS B CA 1
ATOM 5491 C C . HIS B 1 351 ? -27.340 -26.353 7.535 1.00 25.35 351 HIS B C 1
ATOM 5492 O O . HIS B 1 351 ? -28.315 -26.867 8.096 1.00 23.37 351 HIS B O 1
ATOM 5499 N N . LEU B 1 352 ? -26.637 -25.347 8.069 1.00 23.64 352 LEU B N 1
ATOM 5500 C CA . LEU B 1 352 ? -26.858 -24.816 9.415 1.00 25.14 352 LEU B CA 1
ATOM 5501 C C . LEU B 1 352 ? -27.558 -23.455 9.413 1.00 26.63 352 LEU B C 1
ATOM 5502 O O . LEU B 1 352 ? -27.407 -22.673 10.360 1.00 21.12 352 LEU B O 1
ATOM 5507 N N . ALA B 1 353 ? -28.328 -23.154 8.360 1.00 23.76 353 ALA B N 1
ATOM 5508 C CA . ALA B 1 353 ? -28.929 -21.826 8.238 1.00 24.82 353 ALA B CA 1
ATOM 5509 C C . ALA B 1 353 ? -29.917 -21.539 9.364 1.00 26.56 353 ALA B C 1
ATOM 5510 O O . ALA B 1 353 ? -30.152 -20.373 9.705 1.00 22.60 353 ALA B O 1
ATOM 5512 N N . PHE B 1 354 ? -30.517 -22.583 9.933 1.00 25.34 354 PHE B N 1
ATOM 5513 C CA . PHE B 1 354 ? -31.435 -22.478 11.056 1.00 21.80 354 PHE B CA 1
ATOM 5514 C C . PHE B 1 354 ? -30.766 -22.827 12.381 1.00 26.86 354 PHE B C 1
ATOM 5515 O O . PHE B 1 354 ? -31.461 -23.009 13.384 1.00 23.74 354 PHE B O 1
ATOM 5523 N N . GLY B 1 355 ? -29.440 -22.952 12.397 1.00 26.75 355 GLY B N 1
ATOM 5524 C CA . GLY B 1 355 ? -28.729 -23.404 13.574 1.00 25.86 355 GLY B CA 1
ATOM 5525 C C . GLY B 1 355 ? -28.843 -24.910 13.701 1.00 30.66 355 GLY B C 1
ATOM 5526 O O . GLY B 1 355 ? -29.218 -25.627 12.763 1.00 25.58 355 GLY B O 1
ATOM 5527 N N . GLY B 1 356 ? -28.454 -25.409 14.861 1.00 23.52 356 GLY B N 1
ATOM 5528 C CA . GLY B 1 356 ? -28.546 -26.831 15.147 1.00 31.62 356 GLY B CA 1
ATOM 5529 C C . GLY B 1 356 ? -28.541 -27.095 16.639 1.00 28.85 356 GLY B C 1
ATOM 5530 O O . GLY B 1 356 ? -28.356 -26.188 17.454 1.00 24.82 356 GLY B O 1
ATOM 5531 N N . GLY B 1 357 ? -28.744 -28.366 16.991 1.00 31.17 357 GLY B N 1
ATOM 5532 C CA . GLY B 1 357 ? -28.714 -28.719 18.403 1.00 28.67 357 GLY B CA 1
ATOM 5533 C C . GLY B 1 357 ? -29.901 -28.111 19.136 1.00 28.91 357 GLY B C 1
ATOM 5534 O O . GLY B 1 357 ? -30.947 -27.824 18.552 1.00 26.85 357 GLY B O 1
ATOM 5535 N N . GLN B 1 358 ? -29.718 -27.884 20.443 1.00 30.56 358 GLN B N 1
ATOM 5536 C CA . GLN B 1 358 ? -30.839 -27.483 21.288 1.00 30.00 358 GLN B CA 1
ATOM 5537 C C . GLN B 1 358 ? -31.563 -26.220 20.816 1.00 25.05 358 GLN B C 1
ATOM 5538 O O . GLN B 1 358 ? -32.780 -26.103 20.989 1.00 28.97 358 GLN B O 1
ATOM 5544 N N . HIS B 1 359 ? -30.857 -25.278 20.198 1.00 31.06 359 HIS B N 1
ATOM 5545 C CA . HIS B 1 359 ? -31.478 -24.007 19.844 1.00 29.56 359 HIS B CA 1
ATOM 5546 C C . HIS B 1 359 ? -31.801 -23.885 18.356 1.00 30.07 359 HIS B C 1
ATOM 5547 O O . HIS B 1 359 ? -32.091 -22.774 17.887 1.00 31.61 359 HIS B O 1
ATOM 5554 N N . PHE B 1 360 ? -31.753 -24.996 17.606 1.00 29.29 360 PHE B N 1
ATOM 5555 C CA . PHE B 1 360 ? -32.277 -25.043 16.243 1.00 25.71 360 PHE B CA 1
ATOM 5556 C C . PHE B 1 360 ? -33.586 -24.274 16.170 1.00 30.32 360 PHE B C 1
ATOM 5557 O O . PHE B 1 360 ? -34.437 -24.382 17.054 1.00 29.37 360 PHE B O 1
ATOM 5565 N N . CYS B 1 361 ? -33.719 -23.464 15.128 1.00 29.30 361 CYS B N 1
ATOM 5566 C CA . CYS B 1 361 ? -34.835 -22.545 15.007 1.00 27.44 361 CYS B CA 1
ATOM 5567 C C . CYS B 1 361 ? -36.175 -23.269 15.163 1.00 28.24 361 CYS B C 1
ATOM 5568 O O . CYS B 1 361 ? -36.476 -24.185 14.384 1.00 26.52 361 CYS B O 1
ATOM 5571 N N . PRO B 1 362 ? -36.998 -22.882 16.140 1.00 28.61 362 PRO B N 1
ATOM 5572 C CA . PRO B 1 362 ? -38.325 -23.498 16.292 1.00 22.56 362 PRO B CA 1
ATOM 5573 C C . PRO B 1 362 ? -39.313 -23.078 15.232 1.00 25.63 362 PRO B C 1
ATOM 5574 O O . PRO B 1 362 ? -40.435 -23.604 15.214 1.00 25.94 362 PRO B O 1
ATOM 5578 N N . ALA B 1 363 ? -38.954 -22.128 14.369 1.00 22.39 363 ALA B N 1
ATOM 5579 C CA . ALA B 1 363 ? -39.861 -21.642 13.347 1.00 25.88 363 ALA B CA 1
ATOM 5580 C C . ALA B 1 363 ? -39.421 -22.043 11.938 1.00 25.47 363 ALA B C 1
ATOM 5581 O O . ALA B 1 363 ? -39.912 -21.473 10.956 1.00 25.12 363 ALA B O 1
ATOM 5583 N N . SER B 1 364 ? -38.530 -23.031 11.819 1.00 22.84 364 SER B N 1
ATOM 5584 C CA . SER B 1 364 ? -37.909 -23.331 10.525 1.00 27.16 364 SER B CA 1
ATOM 5585 C C . SER B 1 364 ? -38.958 -23.592 9.450 1.00 27.58 364 SER B C 1
ATOM 5586 O O . SER B 1 364 ? -38.871 -23.053 8.336 1.00 26.97 364 SER B O 1
ATOM 5589 N N . ALA B 1 365 ? -39.979 -24.395 9.777 1.00 26.37 365 ALA B N 1
ATOM 5590 C CA . ALA B 1 365 ? -41.030 -24.699 8.808 1.00 26.07 365 ALA B CA 1
ATOM 5591 C C . ALA B 1 365 ? -41.765 -23.444 8.370 1.00 28.69 365 ALA B C 1
ATOM 5592 O O . ALA B 1 365 ? -42.126 -23.303 7.191 1.00 28.31 365 ALA B O 1
ATOM 5594 N N . LEU B 1 366 ? -42.012 -22.526 9.307 1.00 23.51 366 LEU B N 1
ATOM 5595 C CA . LEU B 1 366 ? -42.656 -21.264 8.956 1.00 26.20 366 LEU B CA 1
ATOM 5596 C C . LEU B 1 366 ? -41.742 -20.404 8.086 1.00 26.29 366 LEU B C 1
ATOM 5597 O O . LEU B 1 366 ? -42.183 -19.830 7.083 1.00 22.58 366 LEU B O 1
ATOM 5602 N N . GLY B 1 367 ? -40.472 -20.274 8.476 1.00 22.19 367 GLY B N 1
ATOM 5603 C CA . GLY B 1 367 ? -39.518 -19.566 7.632 1.00 23.19 367 GLY B CA 1
ATOM 5604 C C . GLY B 1 367 ? -39.494 -20.094 6.207 1.00 23.96 367 GLY B C 1
ATOM 5605 O O . GLY B 1 367 ? -39.556 -19.319 5.245 1.00 22.80 367 GLY B O 1
ATOM 5606 N N . ARG B 1 368 ? -39.439 -21.427 6.053 1.00 22.70 368 ARG B N 1
ATOM 5607 C CA . ARG B 1 368 ? -39.502 -22.039 4.723 1.00 24.71 368 ARG B CA 1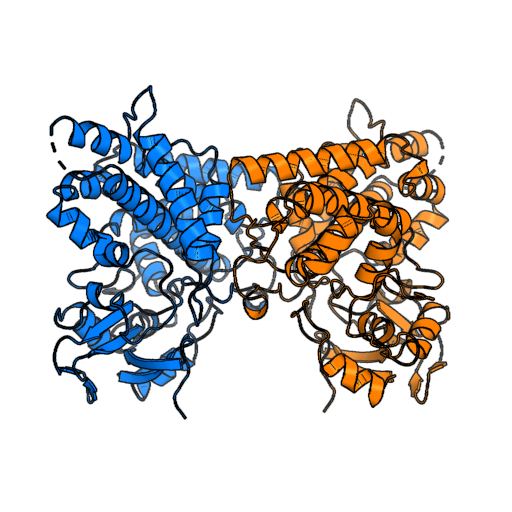
ATOM 5608 C C . ARG B 1 368 ? -40.787 -21.658 3.998 1.00 23.38 368 ARG B C 1
ATOM 5609 O O . ARG B 1 368 ? -40.759 -21.216 2.842 1.00 24.56 368 ARG B O 1
ATOM 5617 N N . THR B 1 369 ? -41.930 -21.851 4.658 1.00 24.38 369 THR B N 1
ATOM 5618 C CA . THR B 1 369 ? -43.217 -21.561 4.032 1.00 22.16 369 THR B CA 1
ATOM 5619 C C . THR B 1 369 ? -43.310 -20.102 3.599 1.00 22.53 369 THR B C 1
ATOM 5620 O O . THR B 1 369 ? -43.806 -19.801 2.512 1.00 23.47 369 THR B O 1
ATOM 5624 N N . HIS B 1 370 ? -42.875 -19.189 4.464 1.00 21.59 370 HIS B N 1
ATOM 5625 C CA . HIS B 1 370 ? -42.876 -17.761 4.153 1.00 22.81 370 HIS B CA 1
ATOM 5626 C C . HIS B 1 370 ? -42.126 -17.478 2.852 1.00 22.42 370 HIS B C 1
ATOM 5627 O O . HIS B 1 370 ? -42.644 -16.795 1.959 1.00 20.88 370 HIS B O 1
ATOM 5634 N N . ALA B 1 371 ? -40.912 -18.025 2.721 1.00 20.25 371 ALA B N 1
ATOM 5635 C CA . ALA B 1 371 ? -40.077 -17.755 1.547 1.00 20.19 371 ALA B CA 1
ATOM 5636 C C . ALA B 1 371 ? -40.553 -18.522 0.317 1.00 21.99 371 ALA B C 1
ATOM 5637 O O . ALA B 1 371 ? -40.528 -17.987 -0.801 1.00 21.63 371 ALA B O 1
ATOM 5639 N N . GLU B 1 372 ? -40.941 -19.790 0.485 1.00 18.99 372 GLU B N 1
ATOM 5640 C CA . GLU B 1 372 ? -41.445 -20.549 -0.659 1.00 22.22 372 GLU B CA 1
ATOM 5641 C C . GLU B 1 372 ? -42.579 -19.807 -1.340 1.00 22.98 372 GLU B C 1
ATOM 5642 O O . GLU B 1 372 ? -42.586 -19.637 -2.566 1.00 19.60 372 GLU B O 1
ATOM 5648 N N . ILE B 1 373 ? -43.541 -19.336 -0.541 1.00 20.95 373 ILE B N 1
ATOM 5649 C CA . ILE B 1 373 ? -44.742 -18.728 -1.094 1.00 18.78 373 ILE B CA 1
ATOM 5650 C C . ILE B 1 373 ? -44.407 -17.408 -1.775 1.00 20.24 373 ILE B C 1
ATOM 5651 O O . ILE B 1 373 ? -44.864 -17.145 -2.893 1.00 22.76 373 ILE B O 1
ATOM 5656 N N . ALA B 1 374 ? -43.560 -16.588 -1.145 1.00 19.03 374 ALA B N 1
ATOM 5657 C CA . ALA B 1 374 ? -43.189 -15.293 -1.716 1.00 20.43 374 ALA B CA 1
ATOM 5658 C C . ALA B 1 374 ? -42.450 -15.450 -3.042 1.00 19.10 374 ALA B C 1
ATOM 5659 O O . ALA B 1 374 ? -42.735 -14.739 -4.011 1.00 17.12 374 ALA B O 1
ATOM 5661 N N . LEU B 1 375 ? -41.477 -16.370 -3.098 1.00 22.38 375 LEU B N 1
ATOM 5662 C CA . LEU B 1 375 ? -40.683 -16.521 -4.315 1.00 20.33 375 LEU B CA 1
ATOM 5663 C C . LEU B 1 375 ? -41.505 -17.144 -5.439 1.00 21.61 375 LEU B C 1
ATOM 5664 O O . LEU B 1 375 ? -41.345 -16.768 -6.610 1.00 21.48 375 LEU B O 1
ATOM 5669 N N . THR B 1 376 ? -42.402 -18.085 -5.104 1.00 21.67 376 THR B N 1
ATOM 5670 C CA . THR B 1 376 ? -43.311 -18.640 -6.113 1.00 24.62 376 THR B CA 1
ATOM 5671 C C . THR B 1 376 ? -44.136 -17.538 -6.765 1.00 24.01 376 THR B C 1
ATOM 5672 O O . THR B 1 376 ? -44.248 -17.472 -7.994 1.00 24.17 376 THR B O 1
ATOM 5676 N N . ALA B 1 377 ? -44.715 -16.654 -5.950 1.00 22.17 377 ALA B N 1
ATOM 5677 C CA . ALA B 1 377 ? -45.467 -15.533 -6.504 1.00 26.81 377 ALA B CA 1
ATOM 5678 C C . ALA B 1 377 ? -44.553 -14.570 -7.245 1.00 23.66 377 ALA B C 1
ATOM 5679 O O . ALA B 1 377 ? -44.955 -13.980 -8.256 1.00 23.47 377 ALA B O 1
ATOM 5681 N N . LEU B 1 378 ? -43.312 -14.422 -6.779 1.00 22.30 378 LEU B N 1
ATOM 5682 C CA . LEU B 1 378 ? -42.400 -13.481 -7.417 1.00 21.41 378 LEU B CA 1
ATOM 5683 C C . LEU B 1 378 ? -42.043 -13.920 -8.837 1.00 21.04 378 LEU B C 1
ATOM 5684 O O . LEU B 1 378 ? -42.105 -13.118 -9.777 1.00 20.77 378 LEU B O 1
ATOM 5689 N N . VAL B 1 379 ? -41.654 -15.188 -9.018 1.00 19.73 379 VAL B N 1
ATOM 5690 C CA . VAL B 1 379 ? -41.220 -15.604 -10.351 1.00 20.36 379 VAL B CA 1
ATOM 5691 C C . VAL B 1 379 ? -42.402 -15.661 -11.310 1.00 23.10 379 VAL B C 1
ATOM 5692 O O . VAL B 1 379 ? -42.225 -15.507 -12.531 1.00 26.17 379 VAL B O 1
ATOM 5696 N N . GLU B 1 380 ? -43.619 -15.870 -10.793 1.00 20.49 380 GLU B N 1
ATOM 5697 C CA . GLU B 1 380 ? -44.798 -15.840 -11.652 1.00 23.72 380 GLU B CA 1
ATOM 5698 C C . GLU B 1 380 ? -45.129 -14.418 -12.076 1.00 22.46 380 GLU B C 1
ATOM 5699 O O . GLU B 1 380 ? -45.420 -14.168 -13.252 1.00 24.87 380 GLU B O 1
ATOM 5705 N N . LYS B 1 381 ? -45.131 -13.476 -11.124 1.00 26.54 381 LYS B N 1
ATOM 5706 C CA . LYS B 1 381 ? -45.591 -12.089 -11.425 1.00 26.70 381 LYS B CA 1
ATOM 5707 C C . LYS B 1 381 ? -44.524 -11.241 -12.129 1.00 26.19 381 LYS B C 1
ATOM 5708 O O . LYS B 1 381 ? -44.915 -10.401 -12.968 1.00 27.70 381 LYS B O 1
ATOM 5714 N N . LEU B 1 382 ? -43.247 -11.419 -11.786 1.00 23.25 382 LEU B N 1
ATOM 5715 C CA . LEU B 1 382 ? -42.164 -10.608 -12.344 1.00 20.45 382 LEU B CA 1
ATOM 5716 C C . LEU B 1 382 ? -41.184 -11.527 -13.075 1.00 25.13 382 LEU B C 1
ATOM 5717 O O . LEU B 1 382 ? -40.038 -11.715 -12.634 1.00 22.15 382 LEU B O 1
ATOM 5722 N N . PRO B 1 383 ? -41.598 -12.112 -14.207 1.00 21.84 383 PRO B N 1
ATOM 5723 C CA . PRO B 1 383 ? -40.722 -13.092 -14.876 1.00 23.54 383 PRO B CA 1
ATOM 5724 C C . PRO B 1 383 ? -39.424 -12.513 -15.422 1.00 22.91 383 PRO B C 1
ATOM 5725 O O . PRO B 1 383 ? -38.491 -13.284 -15.650 1.00 27.19 383 PRO B O 1
ATOM 5729 N N . ALA B 1 384 ? -39.314 -11.204 -15.644 1.00 23.43 384 ALA B N 1
ATOM 5730 C CA . ALA B 1 384 ? -38.072 -10.635 -16.143 1.00 20.74 384 ALA B CA 1
ATOM 5731 C C . ALA B 1 384 ? -37.285 -9.918 -15.042 1.00 23.83 384 ALA B C 1
ATOM 5732 O O . ALA B 1 384 ? -36.432 -9.070 -15.341 1.00 20.48 384 ALA B O 1
ATOM 5734 N N . LEU B 1 385 ? -37.571 -10.252 -13.781 1.00 21.84 385 LEU B N 1
ATOM 5735 C CA . LEU B 1 385 ? -36.920 -9.674 -12.609 1.00 21.75 385 LEU B CA 1
ATOM 5736 C C . LEU B 1 385 ? -35.404 -9.613 -12.763 1.00 22.29 385 LEU B C 1
ATOM 5737 O O . LEU B 1 385 ? -34.753 -10.616 -13.063 1.00 20.07 385 LEU B O 1
ATOM 5742 N N . ARG B 1 386 ? -34.850 -8.428 -12.519 1.00 21.47 386 ARG B N 1
ATOM 5743 C CA . ARG B 1 386 ? -33.413 -8.212 -12.525 1.00 20.01 386 ARG B CA 1
ATOM 5744 C C . ARG B 1 386 ? -33.161 -6.973 -11.686 1.00 20.39 386 ARG B C 1
ATOM 5745 O O . ARG B 1 386 ? -34.067 -6.168 -11.469 1.00 18.84 386 ARG B O 1
ATOM 5753 N N . LEU B 1 387 ? -31.919 -6.819 -11.231 1.00 19.10 387 LEU B N 1
ATOM 5754 C CA . LEU B 1 387 ? -31.550 -5.644 -10.461 1.00 20.25 387 LEU B CA 1
ATOM 5755 C C . LEU B 1 387 ? -31.513 -4.418 -11.374 1.00 22.82 387 LEU B C 1
ATOM 5756 O O . LEU B 1 387 ? -31.238 -4.512 -12.572 1.00 21.38 387 LEU B O 1
ATOM 5761 N N . ALA B 1 388 ? -31.811 -3.259 -10.798 1.00 23.42 388 ALA B N 1
ATOM 5762 C CA . ALA B 1 388 ? -31.905 -2.031 -11.574 1.00 23.16 388 ALA B CA 1
ATOM 5763 C C . ALA B 1 388 ? -30.550 -1.401 -11.836 1.00 20.90 388 ALA B C 1
ATOM 5764 O O . ALA B 1 388 ? -30.461 -0.464 -12.634 1.00 23.39 388 ALA B O 1
ATOM 5766 N N . LEU B 1 389 ? -29.513 -1.896 -11.176 1.00 20.25 389 LEU B N 1
ATOM 5767 C CA . LEU B 1 389 ? -28.158 -1.371 -11.249 1.00 22.39 389 LEU B CA 1
ATOM 5768 C C . LEU B 1 389 ? -27.218 -2.505 -10.858 1.00 19.47 389 LEU B C 1
ATOM 5769 O O . LEU B 1 389 ? -27.675 -3.565 -10.418 1.00 20.59 389 LEU B O 1
ATOM 5774 N N . PRO B 1 390 ? -25.907 -2.340 -11.042 1.00 24.65 390 PRO B N 1
ATOM 5775 C CA . PRO B 1 390 ? -24.991 -3.443 -10.707 1.00 21.53 390 PRO B CA 1
ATOM 5776 C C . PRO B 1 390 ? -25.057 -3.827 -9.225 1.00 22.92 390 PRO B C 1
ATOM 5777 O O . PRO B 1 390 ? -25.153 -2.968 -8.345 1.00 20.15 390 PRO B O 1
ATOM 5781 N N . VAL B 1 391 ? -24.977 -5.137 -8.957 1.00 19.53 391 VAL B N 1
ATOM 5782 C CA . VAL B 1 391 ? -25.159 -5.659 -7.597 1.00 21.12 391 VAL B CA 1
ATOM 5783 C C . VAL B 1 391 ? -24.154 -5.038 -6.626 1.00 20.68 391 VAL B C 1
ATOM 5784 O O . VAL B 1 391 ? -24.473 -4.831 -5.446 1.00 18.07 391 VAL B O 1
ATOM 5788 N N . GLU B 1 392 ? -22.936 -4.724 -7.104 1.00 18.28 392 GLU B N 1
ATOM 5789 C CA . GLU B 1 392 ? -21.881 -4.118 -6.286 1.00 21.38 392 GLU B CA 1
ATOM 5790 C C . GLU B 1 392 ? -22.230 -2.723 -5.810 1.00 21.45 392 GLU B C 1
ATOM 5791 O O . GLU B 1 392 ? -21.474 -2.172 -5.003 1.00 17.78 392 GLU B O 1
ATOM 5797 N N . GLN B 1 393 ? -23.298 -2.116 -6.338 1.00 17.90 393 GLN B N 1
ATOM 5798 C CA . GLN B 1 393 ? -23.708 -0.768 -5.968 1.00 19.47 393 GLN B CA 1
ATOM 5799 C C . GLN B 1 393 ? -24.902 -0.756 -5.018 1.00 21.21 393 GLN B C 1
ATOM 5800 O O . GLN B 1 393 ? -25.361 0.321 -4.626 1.00 21.91 393 GLN B O 1
ATOM 5806 N N . LEU B 1 394 ? -25.401 -1.927 -4.627 1.00 22.56 394 LEU B N 1
ATOM 5807 C CA . LEU B 1 394 ? -26.367 -2.010 -3.537 1.00 19.31 394 LEU B CA 1
ATOM 5808 C C . LEU B 1 394 ? -25.773 -1.424 -2.264 1.00 22.17 394 LEU B C 1
ATOM 5809 O O . LEU B 1 394 ? -24.582 -1.593 -1.983 1.00 17.28 394 LEU B O 1
ATOM 5814 N N . ALA B 1 395 ? -26.612 -0.728 -1.491 1.00 18.50 395 ALA B N 1
ATOM 5815 C CA . ALA B 1 395 ? -26.206 -0.196 -0.196 1.00 20.55 395 ALA B CA 1
ATOM 5816 C C . ALA B 1 395 ? -26.493 -1.258 0.861 1.00 18.59 395 ALA B C 1
ATOM 5817 O O . ALA B 1 395 ? -27.655 -1.595 1.114 1.00 20.25 395 ALA B O 1
ATOM 5819 N N . TRP B 1 396 ? -25.442 -1.779 1.483 1.00 15.52 396 TRP B N 1
ATOM 5820 C CA . TRP B 1 396 ? -25.600 -2.799 2.511 1.00 18.64 396 TRP B CA 1
ATOM 5821 C C . TRP B 1 396 ? -25.627 -2.140 3.885 1.00 18.75 396 TRP B C 1
ATOM 5822 O O . TRP B 1 396 ? -24.772 -1.306 4.203 1.00 19.89 396 TRP B O 1
ATOM 5833 N N . ARG B 1 397 ? -26.626 -2.494 4.682 1.00 17.32 397 ARG B N 1
ATOM 5834 C CA . ARG B 1 397 ? -26.827 -1.811 5.948 1.00 18.56 397 ARG B CA 1
ATOM 5835 C C . ARG B 1 397 ? -25.659 -2.098 6.884 1.00 18.24 397 ARG B C 1
ATOM 5836 O O . ARG B 1 397 ? -25.262 -3.261 7.026 1.00 18.59 397 ARG B O 1
ATOM 5844 N N . PRO B 1 398 ? -25.074 -1.079 7.513 1.00 18.25 398 PRO B N 1
ATOM 5845 C CA . PRO B 1 398 ? -24.058 -1.304 8.548 1.00 18.17 398 PRO B CA 1
ATOM 5846 C C . PRO B 1 398 ? -24.659 -1.486 9.934 1.00 17.75 398 PRO B C 1
ATOM 5847 O O . PRO B 1 398 ? -25.793 -1.089 10.212 1.00 19.76 398 PRO B O 1
ATOM 5851 N N . GLY B 1 399 ? -23.851 -2.073 10.813 1.00 19.87 399 GLY B N 1
ATOM 5852 C CA . GLY B 1 399 ? -24.137 -2.081 12.243 1.00 19.58 399 GLY B CA 1
ATOM 5853 C C . GLY B 1 399 ? -25.466 -2.702 12.617 1.00 22.20 399 GLY B C 1
ATOM 5854 O O . GLY B 1 399 ? -26.176 -2.179 13.487 1.00 22.17 399 GLY B O 1
ATOM 5855 N N . PHE B 1 400 ? -25.800 -3.830 12.004 1.00 18.24 400 PHE B N 1
ATOM 5856 C CA . PHE B 1 400 ? -27.080 -4.491 12.201 1.00 21.14 400 PHE B CA 1
ATOM 5857 C C . PHE B 1 400 ? -26.833 -5.988 12.309 1.00 21.12 400 PHE B C 1
ATOM 5858 O O . PHE B 1 400 ? -25.907 -6.523 11.693 1.00 18.03 400 PHE B O 1
ATOM 5866 N N . ILE B 1 401 ? -27.677 -6.669 13.080 1.00 19.37 401 ILE B N 1
ATOM 5867 C CA . ILE B 1 401 ? -27.505 -8.110 13.252 1.00 19.45 401 ILE B CA 1
ATOM 5868 C C . ILE B 1 401 ? -27.622 -8.837 11.910 1.00 20.36 401 ILE B C 1
ATOM 5869 O O . ILE B 1 401 ? -26.919 -9.825 11.657 1.00 21.88 401 ILE B O 1
ATOM 5874 N N . LYS B 1 402 ? -28.502 -8.370 11.032 1.00 16.81 402 LYS B N 1
ATOM 5875 C CA . LYS B 1 402 ? -28.647 -8.956 9.705 1.00 20.77 402 LYS B CA 1
ATOM 5876 C C . LYS B 1 402 ? -27.856 -8.160 8.672 1.00 20.79 402 LYS B C 1
ATOM 5877 O O . LYS B 1 402 ? -27.766 -6.932 8.767 1.00 19.34 402 LYS B O 1
ATOM 5883 N N . ARG B 1 403 ? -27.279 -8.876 7.691 1.00 16.02 403 ARG B N 1
ATOM 5884 C CA . ARG B 1 403 ? -26.921 -8.299 6.396 1.00 16.62 403 ARG B CA 1
ATOM 5885 C C . ARG B 1 403 ? -28.167 -8.112 5.540 1.00 20.62 403 ARG B C 1
ATOM 5886 O O . ARG B 1 403 ? -28.915 -9.075 5.303 1.00 20.22 403 ARG B O 1
ATOM 5894 N N . LEU B 1 404 ? -28.352 -6.906 5.007 1.00 16.60 404 LEU B N 1
ATOM 5895 C CA . LEU B 1 404 ? -29.474 -6.650 4.115 1.00 17.75 404 LEU B CA 1
ATOM 5896 C C . LEU B 1 404 ? -29.161 -5.445 3.245 1.00 18.43 404 LEU B C 1
ATOM 5897 O O . LEU B 1 404 ? -28.405 -4.561 3.663 1.00 17.44 404 LEU B O 1
ATOM 5902 N N . PRO B 1 405 ? -29.720 -5.381 2.040 1.00 20.56 405 PRO B N 1
ATOM 5903 C CA . PRO B 1 405 ? -29.659 -4.141 1.260 1.00 17.32 405 PRO B CA 1
ATOM 5904 C C . PRO B 1 405 ? -30.655 -3.132 1.815 1.00 21.43 405 PRO B C 1
ATOM 5905 O O . PRO B 1 405 ? -31.806 -3.473 2.112 1.00 18.97 405 PRO B O 1
ATOM 5909 N N . GLU B 1 406 ? -30.195 -1.882 1.977 1.00 16.85 406 GLU B N 1
ATOM 5910 C CA . GLU B 1 406 ? -31.084 -0.819 2.459 1.00 18.08 406 GLU B CA 1
ATOM 5911 C C . GLU B 1 406 ? -32.279 -0.651 1.537 1.00 18.52 406 GLU B C 1
ATOM 5912 O O . GLU B 1 406 ? -33.409 -0.422 1.991 1.00 17.37 406 GLU B O 1
ATOM 5918 N N . ARG B 1 407 ? -32.026 -0.707 0.238 1.00 18.49 407 ARG B N 1
ATOM 5919 C CA . ARG B 1 407 ? -33.033 -0.737 -0.803 1.00 20.61 407 ARG B CA 1
ATOM 5920 C C . ARG B 1 407 ? -32.671 -1.871 -1.744 1.00 19.58 407 ARG B C 1
ATOM 5921 O O . ARG B 1 407 ? -31.494 -2.216 -1.877 1.00 20.70 407 ARG B O 1
ATOM 5929 N N . LEU B 1 408 ? -33.685 -2.453 -2.393 1.00 18.63 408 LEU B N 1
ATOM 5930 C CA . LEU B 1 408 ? -33.493 -3.566 -3.329 1.00 21.89 408 LEU B CA 1
ATOM 5931 C C . LEU B 1 408 ? -34.171 -3.184 -4.637 1.00 19.40 408 LEU B C 1
ATOM 5932 O O . LEU B 1 408 ? -35.279 -3.641 -4.929 1.00 17.73 408 LEU B O 1
ATOM 5937 N N . PRO B 1 409 ? -33.551 -2.306 -5.430 1.00 20.31 409 PRO B N 1
ATOM 5938 C CA . PRO B 1 409 ? -34.221 -1.788 -6.630 1.00 19.40 409 PRO B CA 1
ATOM 5939 C C . PRO B 1 409 ? -34.104 -2.772 -7.783 1.00 19.10 409 PRO B C 1
ATOM 5940 O O . PRO B 1 409 ? -33.012 -3.256 -8.093 1.00 17.44 409 PRO B O 1
ATOM 5944 N N . VAL B 1 410 ? -35.235 -3.066 -8.424 1.00 17.32 410 VAL B N 1
ATOM 5945 C CA . VAL B 1 410 ? -35.274 -4.084 -9.467 1.00 18.24 410 VAL B CA 1
ATOM 5946 C C . VAL B 1 410 ? -36.094 -3.595 -10.654 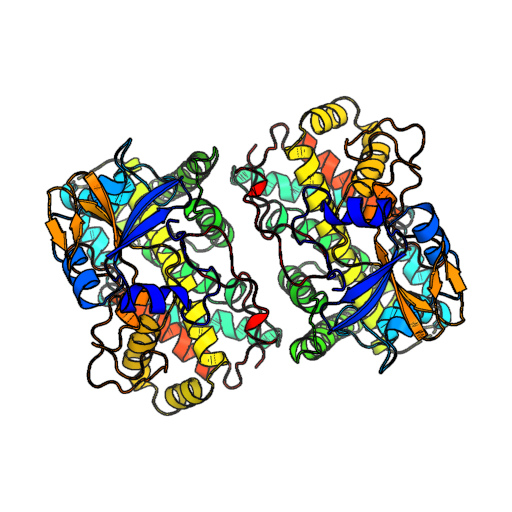1.00 22.55 410 VAL B C 1
ATOM 5947 O O . VAL B 1 410 ? -36.932 -2.692 -10.546 1.00 19.11 410 VAL B O 1
ATOM 5951 N N . LEU B 1 411 ? -35.831 -4.207 -11.801 1.00 19.33 411 LEU B N 1
ATOM 5952 C CA . LEU B 1 411 ? -36.613 -4.012 -13.008 1.00 17.07 411 LEU B CA 1
ATOM 5953 C C . LEU B 1 411 ? -37.302 -5.326 -13.378 1.00 20.01 411 LEU B C 1
ATOM 5954 O O . LEU B 1 411 ? -36.943 -6.396 -12.882 1.00 18.80 411 LEU B O 1
ATOM 5959 N N . TRP B 1 412 ? -38.295 -5.242 -14.263 1.00 21.58 412 TRP B N 1
ATOM 5960 C CA . TRP B 1 412 ? -39.003 -6.440 -14.742 1.00 22.12 412 TRP B CA 1
ATOM 5961 C C . TRP B 1 412 ? -39.790 -6.118 -16.018 1.00 21.71 412 TRP B C 1
ATOM 5962 O O . TRP B 1 412 ? -39.772 -4.966 -16.451 1.00 21.11 412 TRP B O 1
#

Radius of gyration: 27.61 Å; Cα contacts (8 Å, |Δi|>4): 1371; chains: 2; bounding box: 62×74×60 Å

Solvent-accessible surface area: 30369 Å² total; per-residue (Å²): 182,77,32,89,8,44,27,45,46,85,4,25,96,31,12,86,53,0,101,88,1,25,82,122,56,44,11,2,110,0,111,1,44,14,35,44,86,4,24,1,0,0,15,19,128,15,0,77,72,0,5,93,26,83,114,5,15,33,109,28,7,6,54,130,86,28,37,53,12,30,5,46,16,41,36,59,109,10,36,31,22,43,29,34,0,74,100,34,54,0,111,121,14,0,56,107,11,10,40,32,90,42,44,101,121,3,31,51,60,0,85,54,53,0,32,137,32,0,70,145,14,72,142,62,15,34,5,10,22,0,30,50,17,0,0,14,17,0,0,0,7,0,5,0,73,16,3,25,13,76,61,118,55,49,79,28,5,8,38,7,11,27,10,21,36,20,10,0,50,153,105,12,96,0,12,52,48,6,16,130,48,12,22,28,43,0,40,83,71,0,68,39,138,118,44,19,111,122,19,0,0,8,82,0,1,57,48,83,166,138,91,62,51,54,43,0,0,20,0,0,17,15,27,3,5,47,19,0,5,40,16,1,0,13,0,0,12,2,0,10,11,1,7,86,52,76,105,15,5,88,67,5,75,90,77,76,98,5,27,28,121,0,0,30,1,3,9,0,40,20,5,6,28,4,15,0,38,28,9,7,2,97,40,70,8,147,0,37,167,28,50,0,126,56,37,50,2,0,0,0,2,6,5,0,0,1,6,11,82,96,49,2,81,78,16,106,154,19,36,8,75,28,188,77,33,63,21,7,16,29,9,9,35,135,71,94,38,54,24,21,53,4,12,66,30,1,1,39,32,0,0,36,1,0,4,94,69,0,82,56,11,81,18,2,15,60,15,116,60,14,9,34,5,60,33,4,28,22,2,5,0,11,41,0,13,0,1,54,182,84,34,97,8,59,27,46,43,88,4,26,96,29,11,84,54,0,99,87,2,23,85,119,57,40,11,2,92,0,105,0,44,15,32,49,83,2,28,1,0,0,15,17,131,23,0,79,73,1,8,98,25,90,112,5,16,36,116,33,8,4,59,129,86,31,36,56,9,29,4,44,18,40,36,54,113,8,38,21,22,52,27,38,0,74,103,30,55,0,115,103,9,0,51,113,11,15,32,19,150,54,43,100,124,5,28,48,60,0,89,58,42,0,37,106,23,0,61,107,13,71,144,82,14,34,6,11,23,0,29,49,18,0,0,15,15,0,0,0,6,0,6,0,73,20,2,24,13,83,56,122,58,51,78,28,6,10,38,7,10,28,10,20,35,19,10,0,50,163,104,8,110,1,13,52,50,5,17,134,48,12,23,32,44,2,36,83,72,0,69,41,138,118,54,18,113,122,19,0,0,7,81,0,2,56,43,75,164,128,90,60,50,55,49,0,0,26,2,0,17,15,27,5,6,48,19,0,6,42,17,2,0,14,0,0,14,1,0,9,9,2,6,84,51,80,101,15,7,86,68,6,76,88,78,80,99,9,28,28,120,0,0,25,2,2,9,0,43,20,6,6,28,14,17,0,38,28,9,7,1,98,39,73,3,153,0,39,91,25,76,0,132,57,38,43,2,0,0,0,3,6,7,0,0,1,7,10,78,96,52,1,82,78,18,105,154,19,36,9,89,16,186,72,30,61,20,7,15,32,8,11,33,126,56,95,35,61,26,22,47,5,14,66,28,1,1,40,32,0,0,44,1,0,4,100,66,1,78,55,12,82,16,1,15,59,15,115,56,14,10,35,8,66,41,15,29,22,8,6,0,11,41,0,12,0,1,52

InterPro domains:
  IPR001128 Cytochrome P450 [PF00067] (218-366)
  IPR002397 Cytochrome P450, B-class [PR00359] (149-164)
  IPR002397 Cytochrome P450, B-class [PR00359] (270-281)
  IPR002397 Cytochrome P450, B-class [PR00359] (288-315)
  IPR002397 Cytochrome P450, B-class [PR00359] (316-331)
  IPR002397 Cytochrome P450, B-class [PR00359] (337-346)
  IPR002397 Cytochrome P450, B-class [PR00359] (346-357)
  IPR017972 Cytochrome P450, conserved site [PS00086] (339-348)
  IPR036396 Cytochrome P450 superfamily [G3DSA:1.10.630.10] (3-397)
  IPR036396 Cytochrome P450 superfamily [SSF48264] (22-397)

Nearest PDB structures (foldseek):
  8yy7-assembly1_B  TM=1.002E+00  e=1.227E-67  Kitasatospora mediocidica KCTC 9733
  8yza-assembly1_A  TM=1.002E+00  e=8.787E-67  Kitasatospora mediocidica KCTC 9733
  8yyp-assembly1_A  TM=1.001E+00  e=5.737E-63  Kitasatospora mediocidica KCTC 9733
  8yxt-assembly1_A-2  TM=9.974E-01  e=1.722E-60  Kitasatospora mediocidica KCTC 9733
  8yz8-assembly1_B  TM=9.953E-01  e=6.731E-60  Kitasatospora mediocidica KCTC 9733

B-factor: mean 28.83, std 10.92, range [12.67, 91.52]